Protein AF-A0A7S2ZCK5-F1 (afdb_monomer_lite)

pLDDT: mean 81.2, std 16.76, range [22.28, 98.81]

Sequence (862 aa):
MQRKMAGVKLGLGVVLICTFLISFGNAQNENARFAQSQSDTISKDSRQATFACVYTASRQRQLVLKFKRADNGNLIGGFRFLTVPAGTNKGVNFKVTLSPELANLNRVEVQLELWPMNGSTPDALSRVRKVFNLSASSGVGSNGCTPKPSEFPGKSISTLKCENIMVDLPFNLKFNGSSGGLKDSKGVGTGFTAYVPADKGDSYRRQHLTVRNGALVVTSKNGTWGGRSVNMMVNPLSVGLPLPNRKLRVRIDFAVPKGLGGDNERLCLFLAATNDDYIQICVISRPNGLRYSVQKEENGKVVMSEQSKLNGSLPGNRKMRLQLIISAFEKNTVVASYALGNGGFKKVATTNVKGLIVSKDQATIDPDTKTRSLCGFVTSAGKSKESPKWVVDDFEVVRLEVKETPAPTKPPGEPEIDFDLFHLPVTLPVSLVWTPDKTMLVLTSQSTVLEFKIDAERQRIISRKKYSLPLKDRLSLGITVDPDWAKGQKCIWVSHSKAYNADRKANSGSISRFCGNNFQNAKTVIWGLPTSDSAHATNQIKFMKNGSLLIAQGGNTGAGGTAMQYGAFYYPEQPLSAAVLIAPVQRAGFKGNCTPSQSERNLDQTRKANKAKPNCDVEVFSSGLRNIWDFDFHPNGRIYATDNAVGSGRATHPKLPKGWKPGDDCNDPLTRSDELSKYVVVDRPDVLLELREGRYYGHPNPSRNECISSAGNPTRGVDARLAGPSSEGRSYAFEITSYPVGTQAQGNEKGLFPYKEPLLPLGLSKSANGIIAYRGNAFCGAMKGDLLVAYYSVGDQIKRFKLNNAGTKVVFDETLRRSTKSTGGEEMNNPLSIAQDDDGNIYVAEYRNARISVFVPKPVKC

Structure (mmCIF, N/CA/C/O backbone):
data_AF-A0A7S2ZCK5-F1
#
_entry.id   AF-A0A7S2ZCK5-F1
#
loop_
_atom_site.group_PDB
_atom_site.id
_atom_site.type_symbol
_atom_site.label_atom_id
_atom_site.label_alt_id
_atom_site.label_comp_id
_atom_site.label_asym_id
_atom_site.label_entity_id
_atom_site.label_seq_id
_atom_site.pdbx_PDB_ins_code
_atom_site.Cartn_x
_atom_site.Cartn_y
_atom_site.Cartn_z
_atom_site.occupancy
_atom_site.B_iso_or_equiv
_atom_site.auth_seq_id
_atom_site.auth_comp_id
_atom_site.auth_asym_id
_atom_site.auth_atom_id
_atom_site.pdbx_PDB_model_num
ATOM 1 N N . MET A 1 1 ? -28.173 24.621 -4.645 1.00 26.16 1 MET A N 1
ATOM 2 C CA . MET A 1 1 ? -28.331 23.173 -4.930 1.00 26.16 1 MET A CA 1
ATOM 3 C C . MET A 1 1 ? -27.445 22.769 -6.106 1.00 26.16 1 MET A C 1
ATOM 5 O O . MET A 1 1 ? -27.697 23.203 -7.220 1.00 26.16 1 MET A O 1
ATOM 9 N N . GLN A 1 2 ? -26.418 21.950 -5.873 1.00 22.28 2 GLN A N 1
ATOM 10 C CA . GLN A 1 2 ? -25.623 21.297 -6.921 1.00 22.28 2 GLN A CA 1
ATOM 11 C C . GLN A 1 2 ? -26.072 19.840 -7.043 1.00 22.28 2 GLN A C 1
ATOM 13 O O . GLN A 1 2 ? -25.689 19.016 -6.219 1.00 22.28 2 GLN A O 1
ATOM 18 N N . ARG A 1 3 ? -26.897 19.503 -8.039 1.00 27.28 3 ARG A N 1
ATOM 19 C CA . ARG A 1 3 ? -27.180 18.096 -8.370 1.00 27.28 3 ARG A CA 1
ATOM 20 C C . ARG A 1 3 ? -26.123 17.609 -9.361 1.00 27.28 3 ARG A C 1
ATOM 22 O O . ARG A 1 3 ? -26.035 18.155 -10.450 1.00 27.28 3 ARG A O 1
ATOM 29 N N . LYS A 1 4 ? -25.331 16.595 -9.006 1.00 31.08 4 LYS A N 1
ATOM 30 C CA . LYS A 1 4 ? -24.576 15.793 -9.985 1.00 31.08 4 LYS A CA 1
ATOM 31 C C . LYS A 1 4 ? -25.474 14.634 -10.408 1.00 31.08 4 LYS A C 1
ATOM 33 O O . LYS A 1 4 ? -25.920 13.891 -9.542 1.00 31.08 4 LYS A O 1
ATOM 38 N N . MET A 1 5 ? -25.760 14.507 -11.700 1.00 33.94 5 MET A N 1
ATOM 39 C CA . MET A 1 5 ? -26.488 13.364 -12.261 1.00 33.94 5 MET A CA 1
ATOM 40 C C . MET A 1 5 ? -25.545 12.554 -13.151 1.00 33.94 5 MET A C 1
ATOM 42 O O . MET A 1 5 ? -24.745 13.140 -13.882 1.00 33.94 5 MET A O 1
ATOM 46 N N . ALA A 1 6 ? -25.627 11.228 -13.047 1.00 33.19 6 ALA A N 1
ATOM 47 C CA . ALA A 1 6 ? -24.888 10.277 -13.870 1.00 33.19 6 ALA A CA 1
ATOM 48 C C . ALA A 1 6 ? -25.468 10.231 -15.296 1.00 33.19 6 ALA A C 1
ATOM 50 O O . ALA A 1 6 ? -26.683 10.308 -15.472 1.00 33.19 6 ALA A O 1
ATOM 51 N N . GLY A 1 7 ? -24.600 10.144 -16.306 1.00 32.16 7 GLY A N 1
ATOM 52 C CA . GLY A 1 7 ? -24.997 10.021 -17.710 1.00 32.16 7 GLY A CA 1
ATOM 53 C C . GLY A 1 7 ? -25.201 8.564 -18.131 1.00 32.16 7 GLY A C 1
ATOM 54 O O . GLY A 1 7 ? -24.506 7.676 -17.645 1.00 32.16 7 GLY A O 1
ATOM 55 N N . VAL A 1 8 ? -26.121 8.337 -19.070 1.00 30.94 8 VAL A N 1
ATOM 56 C CA . VAL A 1 8 ? -26.253 7.075 -19.816 1.00 30.94 8 VAL A CA 1
ATOM 57 C C . VAL A 1 8 ? -25.264 7.086 -20.986 1.00 30.94 8 VAL A C 1
ATOM 59 O O . VAL A 1 8 ? -25.160 8.075 -21.714 1.00 30.94 8 VAL A O 1
ATOM 62 N N . LYS A 1 9 ? -24.517 5.989 -21.133 1.00 36.97 9 LYS A N 1
ATOM 63 C CA . LYS A 1 9 ? -23.405 5.793 -22.073 1.00 36.97 9 LYS A CA 1
ATOM 64 C C . LYS A 1 9 ? -23.946 5.523 -23.486 1.00 36.97 9 LYS A C 1
ATOM 66 O O . LYS A 1 9 ? -24.590 4.506 -23.708 1.00 36.97 9 LYS A O 1
ATOM 71 N N . LEU A 1 10 ? -23.659 6.400 -24.446 1.00 32.97 10 LEU A N 1
ATOM 72 C CA . LEU A 1 10 ? -23.830 6.133 -25.880 1.00 32.97 10 LEU A CA 1
ATOM 73 C C . LEU A 1 10 ? -22.501 6.460 -26.577 1.00 32.97 10 LEU A C 1
ATOM 75 O O . LEU A 1 10 ? -22.247 7.611 -26.922 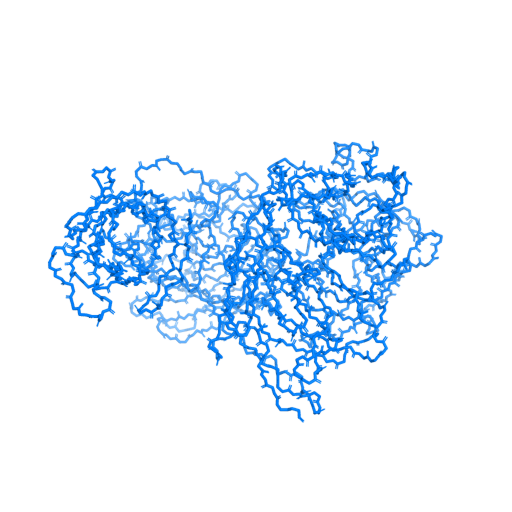1.00 32.97 10 LEU A O 1
ATOM 79 N N . GLY A 1 11 ? -21.638 5.450 -26.735 1.00 31.02 11 GLY A N 1
ATOM 80 C CA . GLY A 1 11 ? -20.348 5.558 -27.438 1.00 31.02 11 GLY A CA 1
ATOM 81 C C . GLY A 1 11 ? -19.115 5.811 -26.552 1.00 31.02 11 GLY A C 1
ATOM 82 O O . GLY A 1 11 ? -19.228 6.224 -25.402 1.00 31.02 11 GLY A O 1
ATOM 83 N N . LEU A 1 12 ? -17.941 5.476 -27.103 1.00 33.03 12 LEU A N 1
ATOM 84 C CA . LEU A 1 12 ? -16.607 5.392 -26.481 1.00 33.03 12 LEU A CA 1
ATOM 85 C C . LEU A 1 12 ? -16.252 6.521 -25.477 1.00 33.03 12 LEU A C 1
ATOM 87 O O . LEU A 1 12 ? -16.256 7.700 -25.808 1.00 33.03 12 LEU A O 1
ATOM 91 N N . GLY A 1 13 ? -15.844 6.121 -24.264 1.00 37.03 13 GLY A N 1
ATOM 92 C CA . GLY A 1 13 ? -14.628 6.665 -23.634 1.00 37.03 13 GLY A CA 1
ATOM 93 C C . GLY A 1 13 ? -14.618 8.041 -22.946 1.00 37.03 13 GLY A C 1
ATOM 94 O O . GLY A 1 13 ? -13.558 8.664 -22.929 1.00 37.03 13 GLY A O 1
ATOM 95 N N . VAL A 1 14 ? -15.698 8.543 -22.325 1.00 36.31 14 VAL A N 1
ATOM 96 C CA . VAL A 1 14 ? -15.631 9.831 -21.584 1.00 36.31 14 VAL A CA 1
ATOM 97 C C . VAL A 1 14 ? -16.226 9.752 -20.168 1.00 36.31 14 VAL A C 1
ATOM 99 O O . VAL A 1 14 ? -17.378 9.365 -19.995 1.00 36.31 14 VAL A O 1
ATOM 102 N N . VAL A 1 15 ? -15.462 10.186 -19.153 1.00 33.59 15 VAL A N 1
ATOM 103 C CA . VAL A 1 15 ? -15.940 10.469 -17.781 1.00 33.59 15 VAL A CA 1
ATOM 104 C C . VAL A 1 15 ? -16.012 11.987 -17.593 1.00 33.59 15 VAL A C 1
ATOM 106 O O . VAL A 1 15 ? -15.016 12.678 -17.789 1.00 33.59 15 VAL A O 1
ATOM 109 N N . LEU A 1 16 ? -17.173 12.516 -17.191 1.00 39.03 16 LEU A N 1
ATOM 110 C CA . LEU A 1 16 ? -17.400 13.953 -16.982 1.00 39.03 16 LEU A CA 1
ATOM 111 C C . LEU A 1 16 ? -17.909 14.249 -15.567 1.00 39.03 16 LEU A C 1
ATOM 113 O O . LEU A 1 16 ? -18.736 13.516 -15.030 1.00 39.03 16 LEU A O 1
ATOM 117 N N . ILE A 1 17 ? -17.486 15.377 -14.987 1.00 35.69 17 ILE A N 1
ATOM 118 C CA . ILE A 1 17 ? -17.992 15.884 -13.704 1.00 35.69 17 ILE A CA 1
ATOM 119 C C . ILE A 1 17 ? -18.413 17.354 -13.864 1.00 35.69 17 ILE A C 1
ATOM 121 O O . ILE A 1 17 ? -17.554 18.229 -13.901 1.00 35.69 17 ILE A O 1
ATOM 125 N N . CYS A 1 18 ? -19.721 17.640 -13.874 1.00 35.78 18 CYS A N 1
ATOM 126 C CA . CYS A 1 18 ? -20.263 19.011 -13.862 1.00 35.78 18 CYS A CA 1
ATOM 127 C C . CYS A 1 18 ? -20.665 19.481 -12.448 1.00 35.78 18 CYS A C 1
ATOM 129 O O . CYS A 1 18 ? -21.001 18.666 -11.585 1.00 35.78 18 CYS A O 1
ATOM 131 N N . THR A 1 19 ? -20.675 20.800 -12.211 1.00 36.00 19 THR A N 1
ATOM 132 C CA . THR A 1 19 ? -21.133 21.412 -10.949 1.00 36.00 19 THR A CA 1
ATOM 133 C C . THR A 1 19 ? -21.934 22.698 -11.224 1.00 36.00 19 THR A C 1
ATOM 135 O O . THR A 1 19 ? -21.462 23.539 -11.975 1.00 36.00 19 THR A O 1
ATOM 138 N N . PHE A 1 20 ? -23.123 22.861 -10.624 1.00 37.34 20 PHE A N 1
ATOM 139 C CA . PHE A 1 20 ? -24.123 23.909 -10.942 1.00 37.34 20 PHE A CA 1
ATOM 140 C C . PHE A 1 20 ? -24.176 25.093 -9.933 1.00 37.34 20 PHE A C 1
ATOM 142 O O . PHE A 1 20 ? -23.802 24.946 -8.775 1.00 37.34 20 PHE A O 1
ATOM 149 N N . LEU A 1 21 ? -24.714 26.254 -10.320 1.00 31.67 21 LEU A N 1
ATOM 150 C CA . LEU A 1 21 ? -25.170 27.350 -9.433 1.00 31.67 21 LEU A CA 1
ATOM 151 C C . LEU A 1 21 ? -26.477 27.906 -10.036 1.00 31.67 21 LEU A C 1
ATOM 153 O O . LEU A 1 21 ? -26.557 28.007 -11.254 1.00 31.67 21 LEU A O 1
ATOM 157 N N . ILE A 1 22 ? -27.520 28.166 -9.231 1.00 34.84 22 ILE A N 1
ATOM 158 C CA . ILE A 1 22 ? -28.890 28.480 -9.708 1.00 34.84 22 ILE A CA 1
ATOM 159 C C . ILE A 1 22 ? -29.420 29.746 -9.006 1.00 34.84 22 ILE A C 1
ATOM 161 O O . ILE A 1 22 ? -29.347 29.805 -7.780 1.00 34.84 22 ILE A O 1
ATOM 165 N N . SER A 1 23 ? -30.015 30.683 -9.760 1.00 30.36 23 SER A N 1
ATOM 166 C CA . SER A 1 23 ? -30.902 31.773 -9.286 1.00 30.36 23 SER A CA 1
ATOM 167 C C . SER A 1 23 ? -32.187 31.854 -10.150 1.00 30.36 23 SER A C 1
ATOM 169 O O . SER A 1 23 ? -32.267 31.163 -11.170 1.00 30.36 23 SER A O 1
ATOM 171 N N . PHE A 1 24 ? -33.217 32.608 -9.724 1.00 31.17 24 PHE A N 1
ATOM 172 C CA . PHE A 1 24 ? -34.593 32.557 -10.271 1.00 31.17 24 PHE A CA 1
ATOM 173 C C . PHE A 1 24 ? -35.073 33.879 -10.916 1.00 31.17 24 PHE A C 1
ATOM 175 O O . PHE A 1 24 ? -34.822 34.946 -10.365 1.00 31.17 24 PHE A O 1
ATOM 182 N N . GLY A 1 25 ? -35.817 33.784 -12.035 1.00 36.97 25 GLY A N 1
ATOM 183 C CA . GLY A 1 25 ? -36.559 34.872 -12.704 1.00 36.97 25 GLY A CA 1
ATOM 184 C C . GLY A 1 25 ? -37.440 34.366 -13.875 1.00 36.97 25 GLY A C 1
ATOM 185 O O . GLY A 1 25 ? -37.145 33.307 -14.437 1.00 36.97 25 GLY A O 1
ATOM 186 N N . ASN A 1 26 ? -38.509 35.103 -14.227 1.00 37.00 26 ASN A N 1
ATOM 187 C CA . ASN A 1 26 ? -39.529 34.743 -15.241 1.00 37.00 26 ASN A CA 1
ATOM 188 C C . ASN A 1 26 ? -39.115 35.123 -16.678 1.00 37.00 26 ASN A C 1
ATOM 190 O O . ASN A 1 26 ? -38.456 36.143 -16.878 1.00 37.00 26 ASN A O 1
ATOM 194 N N . ALA A 1 27 ? -39.526 34.347 -17.692 1.00 42.41 27 ALA A N 1
ATOM 195 C CA . ALA A 1 27 ? -39.250 34.661 -19.102 1.00 42.41 27 ALA A CA 1
ATOM 196 C C . ALA A 1 27 ? -40.312 34.152 -20.099 1.00 42.41 27 ALA A C 1
ATOM 198 O O . ALA A 1 27 ? -41.034 33.205 -19.804 1.00 42.41 27 ALA A O 1
ATOM 199 N N . GLN A 1 28 ? -40.373 34.796 -21.277 1.00 43.19 28 GLN A N 1
ATOM 200 C CA . GLN A 1 28 ? -41.473 34.711 -22.258 1.00 43.19 28 GLN A CA 1
ATOM 201 C C . GLN A 1 28 ? -41.133 33.993 -23.595 1.00 43.19 28 GLN A C 1
ATOM 203 O O . GLN A 1 28 ? -42.060 33.637 -24.307 1.00 43.19 28 GLN A O 1
ATOM 208 N N . ASN A 1 29 ? -39.860 33.708 -23.933 1.00 53.50 29 ASN A N 1
ATOM 209 C CA . ASN A 1 29 ? -39.454 33.087 -25.222 1.00 53.50 29 ASN A CA 1
ATOM 210 C C . ASN A 1 29 ? -38.495 31.886 -25.048 1.00 53.50 29 ASN A C 1
ATOM 212 O O . ASN A 1 29 ? -37.726 31.864 -24.089 1.00 53.50 29 ASN A O 1
ATOM 216 N N . GLU A 1 30 ? -38.495 30.907 -25.971 1.00 53.84 30 GLU A N 1
ATOM 217 C CA . GLU A 1 30 ? -37.567 29.752 -25.956 1.00 53.84 30 GLU A CA 1
ATOM 218 C C . GLU A 1 30 ? -36.257 30.078 -26.684 1.00 53.84 30 GLU A C 1
ATOM 220 O O . GLU A 1 30 ? -36.282 30.371 -27.872 1.00 53.84 30 GLU A O 1
ATOM 225 N N . ASN A 1 31 ? -35.117 30.046 -25.985 1.00 59.12 31 ASN A N 1
ATOM 226 C CA . ASN A 1 31 ? -33.794 30.304 -26.571 1.00 59.12 31 ASN A CA 1
ATOM 227 C C . ASN A 1 31 ? -32.680 29.682 -25.715 1.00 59.12 31 ASN A C 1
ATOM 229 O O . ASN A 1 31 ? -32.774 29.647 -24.488 1.00 59.12 31 ASN A O 1
ATOM 233 N N . ALA A 1 32 ? -31.582 29.255 -26.340 1.00 55.56 32 ALA A N 1
ATOM 234 C CA . ALA A 1 32 ? -30.325 28.935 -25.658 1.00 55.56 32 ALA A CA 1
ATOM 235 C C . ALA A 1 32 ? -29.202 29.848 -26.175 1.00 55.56 32 ALA A C 1
ATOM 237 O O . ALA A 1 32 ? -29.263 30.301 -27.310 1.00 55.56 32 ALA A O 1
ATOM 238 N N . ARG A 1 33 ? -28.182 30.156 -25.363 1.00 61.00 33 ARG A N 1
ATOM 239 C CA . ARG A 1 33 ? -26.967 30.883 -25.792 1.00 61.00 33 ARG A CA 1
ATOM 240 C C . ARG A 1 33 ? -25.784 30.650 -24.850 1.00 61.00 33 ARG A C 1
ATOM 242 O O . ARG A 1 33 ? -25.980 30.367 -23.670 1.00 61.00 33 ARG A O 1
ATOM 249 N N . PHE A 1 34 ? -24.555 30.810 -25.340 1.00 54.12 34 PHE A N 1
ATOM 250 C CA . PHE A 1 34 ? -23.359 30.882 -24.485 1.00 54.12 34 PHE A CA 1
ATOM 251 C C . PHE A 1 34 ? -23.222 32.290 -23.874 1.00 54.12 34 PHE A C 1
ATOM 253 O O . PHE A 1 34 ? -23.559 33.277 -24.525 1.00 54.12 34 PHE A O 1
ATOM 260 N N . ALA A 1 35 ? -22.753 32.401 -22.626 1.00 58.97 35 ALA A N 1
ATOM 261 C CA . ALA A 1 35 ? -22.522 33.696 -21.974 1.00 58.97 35 ALA A CA 1
ATOM 262 C C . ALA A 1 35 ? -21.278 34.416 -22.543 1.00 58.97 35 ALA A C 1
ATOM 264 O O . ALA A 1 35 ? -20.311 33.775 -22.956 1.00 58.97 35 ALA A O 1
ATOM 265 N N . GLN A 1 36 ? -21.300 35.754 -22.544 1.00 50.22 36 GLN A N 1
ATOM 266 C CA . GLN A 1 36 ? -20.457 36.613 -23.393 1.00 50.22 36 GLN A CA 1
ATOM 267 C C . GLN A 1 36 ? -18.970 36.746 -22.975 1.00 50.22 36 GLN A C 1
ATOM 269 O O . GLN A 1 36 ? -18.200 37.335 -23.720 1.00 50.22 36 GLN A O 1
ATOM 274 N N . SER A 1 37 ? -18.528 36.193 -21.835 1.00 45.28 37 SER A N 1
ATOM 275 C CA . SER A 1 37 ? -17.180 36.440 -21.269 1.00 45.28 37 SER A CA 1
ATOM 276 C C . SER A 1 37 ? -16.245 35.222 -21.193 1.00 45.28 37 SER A C 1
ATOM 278 O O . SER A 1 37 ? -15.391 35.139 -20.310 1.00 45.28 37 SER A O 1
ATOM 280 N N . GLN A 1 38 ? -16.385 34.240 -22.084 1.00 54.81 38 GLN A N 1
ATOM 281 C CA . GLN A 1 38 ? -15.628 32.988 -21.963 1.00 54.81 38 GLN A CA 1
ATOM 282 C C . GLN A 1 38 ? -14.522 32.849 -22.990 1.00 54.81 38 GLN A C 1
ATOM 284 O O . GLN A 1 38 ? -14.788 32.944 -24.183 1.00 54.81 38 GLN A O 1
ATOM 289 N N . SER A 1 39 ? -13.318 32.537 -22.497 1.00 58.72 39 SER A N 1
ATOM 290 C CA . SER A 1 39 ? -12.175 32.108 -23.303 1.00 58.72 39 SER A CA 1
ATOM 291 C C . SER A 1 39 ? -12.611 31.092 -24.360 1.00 58.72 39 SER A C 1
ATOM 293 O O . SER A 1 39 ? -13.182 30.049 -24.032 1.00 58.72 39 SER A O 1
ATOM 295 N N . ASP A 1 40 ? -12.280 31.363 -25.621 1.00 64.94 40 ASP A N 1
ATOM 296 C CA . ASP A 1 40 ? -12.494 30.440 -26.742 1.00 64.94 40 ASP A CA 1
ATOM 297 C C . ASP A 1 40 ? -11.443 29.320 -26.785 1.00 64.94 40 ASP A C 1
ATOM 299 O O . ASP A 1 40 ? -11.317 28.608 -27.779 1.00 64.94 40 ASP A O 1
ATOM 303 N N . THR A 1 41 ? -10.675 29.158 -25.703 1.00 61.25 41 THR A N 1
ATOM 304 C CA . THR A 1 41 ? -9.528 28.257 -25.630 1.00 61.25 41 THR A CA 1
ATOM 305 C C . THR A 1 41 ? -9.591 27.343 -24.405 1.00 61.25 41 THR A C 1
ATOM 307 O O . THR A 1 41 ? -9.805 27.806 -23.282 1.00 61.25 41 THR A O 1
ATOM 310 N N . ILE A 1 42 ? -9.365 26.043 -24.615 1.00 63.12 42 ILE A N 1
ATOM 311 C CA . ILE A 1 42 ? -9.260 24.999 -23.586 1.00 63.12 42 ILE A CA 1
ATOM 312 C C . ILE A 1 42 ? -7.799 24.536 -23.512 1.00 63.12 42 ILE A C 1
ATOM 314 O O . ILE A 1 42 ? -7.224 24.141 -24.528 1.00 63.12 42 ILE A O 1
ATOM 318 N N . SER A 1 43 ? -7.205 24.548 -22.313 1.00 61.97 43 SER A N 1
ATOM 319 C CA . SER A 1 43 ? -5.830 24.070 -22.113 1.00 61.97 43 SER A CA 1
ATOM 320 C C . SER A 1 43 ? -5.743 22.547 -22.252 1.00 61.97 43 SER A C 1
ATOM 322 O O . SER A 1 43 ? -6.459 21.805 -21.570 1.00 61.97 43 SER A O 1
ATOM 324 N N . LYS A 1 44 ? -4.813 22.069 -23.090 1.00 61.31 44 LYS A N 1
ATOM 325 C CA . LYS A 1 44 ? -4.479 20.638 -23.202 1.00 61.31 44 LYS A CA 1
ATOM 326 C C . LYS A 1 44 ? -3.852 20.069 -21.920 1.00 61.31 44 LYS A C 1
ATOM 328 O O . LYS A 1 44 ? -3.949 18.863 -21.697 1.00 61.31 44 LYS A O 1
ATOM 333 N N . ASP A 1 45 ? -3.265 20.917 -21.074 1.00 57.69 45 ASP A N 1
ATOM 334 C CA . ASP A 1 45 ? -2.572 20.503 -19.847 1.00 57.69 45 ASP A CA 1
ATOM 335 C C . ASP A 1 45 ? -3.555 20.252 -18.699 1.00 57.69 45 ASP A C 1
ATOM 337 O O . ASP A 1 45 ? -3.482 19.226 -18.027 1.00 57.69 45 ASP A O 1
ATOM 341 N N . SER A 1 46 ? -4.519 21.157 -18.494 1.00 55.28 46 SER A N 1
ATOM 342 C CA . SER A 1 46 ? -5.539 20.989 -17.449 1.00 55.28 46 SER A CA 1
ATOM 343 C C . SER A 1 46 ? -6.667 20.046 -17.868 1.00 55.28 46 SER A C 1
ATOM 345 O O . SER A 1 46 ? -7.374 19.522 -17.006 1.00 55.28 46 SER A O 1
ATOM 347 N N . ARG A 1 47 ? -6.865 19.858 -19.184 1.00 59.84 47 ARG A N 1
ATOM 348 C CA . ARG A 1 47 ? -7.966 19.092 -19.802 1.00 59.84 47 ARG A CA 1
ATOM 349 C C . ARG A 1 47 ? -9.357 19.526 -19.333 1.00 59.84 47 ARG A C 1
ATOM 351 O O . ARG A 1 47 ? -10.320 18.782 -19.504 1.00 59.84 47 ARG A O 1
ATOM 358 N N . GLN A 1 48 ? -9.471 20.708 -18.728 1.00 55.34 48 GLN A N 1
ATOM 359 C CA . GLN A 1 48 ? -10.694 21.218 -18.122 1.00 55.34 48 GLN A CA 1
ATOM 360 C C . GLN A 1 48 ? -11.173 22.458 -18.868 1.00 55.34 48 GLN A C 1
ATOM 362 O O . GLN A 1 48 ? -10.436 23.431 -19.017 1.00 55.34 48 GLN A O 1
ATOM 367 N N . ALA A 1 49 ? -12.437 22.438 -19.276 1.00 55.44 49 ALA A N 1
ATOM 368 C CA . ALA A 1 49 ? -13.153 23.589 -19.802 1.00 55.44 49 ALA A CA 1
ATOM 369 C C . ALA A 1 49 ? -14.263 23.969 -18.826 1.00 55.44 49 ALA A C 1
ATOM 371 O O . ALA A 1 49 ? -14.992 23.097 -18.350 1.00 55.44 49 ALA A O 1
ATOM 372 N N . THR A 1 50 ? -14.403 25.259 -18.527 1.00 55.97 50 THR A N 1
ATOM 373 C CA . THR A 1 50 ? -15.586 25.764 -17.824 1.00 55.97 50 THR A CA 1
ATOM 374 C C . THR A 1 50 ? -16.317 26.692 -18.767 1.00 55.97 50 THR A C 1
ATOM 376 O O . THR A 1 50 ? -15.732 27.680 -19.202 1.00 55.97 50 THR A O 1
ATOM 379 N N . PHE A 1 51 ? -17.567 26.374 -19.090 1.00 59.78 51 PHE A N 1
ATOM 380 C CA . PHE A 1 51 ? -18.398 27.251 -19.894 1.00 59.78 51 PHE A CA 1
ATOM 381 C C . PHE A 1 51 ? -19.801 27.440 -19.326 1.00 59.78 51 PHE A C 1
ATOM 383 O O . PHE A 1 51 ? -20.298 26.605 -18.586 1.00 59.78 51 PHE A O 1
ATOM 390 N N . ALA A 1 52 ? -20.420 28.574 -19.628 1.00 57.81 52 ALA A N 1
ATOM 391 C CA . ALA A 1 52 ? -21.679 29.031 -19.066 1.00 57.81 52 ALA A CA 1
ATOM 392 C C . ALA A 1 52 ? -22.673 29.180 -20.209 1.00 57.81 52 ALA A C 1
ATOM 394 O O . ALA A 1 52 ? -22.421 29.923 -21.160 1.00 57.81 52 ALA A O 1
ATOM 395 N N . CYS A 1 53 ? -23.800 28.487 -20.112 1.00 60.78 53 CYS A N 1
ATOM 396 C CA . CYS A 1 53 ? -24.887 28.614 -21.071 1.00 60.78 53 CYS A CA 1
ATOM 397 C C . CYS A 1 53 ? -26.111 29.173 -20.366 1.00 60.78 53 CYS A C 1
ATOM 399 O O . CYS A 1 53 ? -26.436 28.740 -19.266 1.00 60.78 53 CYS A O 1
ATOM 401 N N . VAL A 1 54 ? -26.809 30.098 -21.005 1.00 60.50 54 VAL A N 1
ATOM 402 C CA . VAL A 1 54 ? -28.106 30.587 -20.545 1.00 60.50 54 VAL A CA 1
ATOM 403 C C . VAL A 1 54 ? -29.172 29.971 -21.433 1.00 60.50 54 VAL A C 1
ATOM 405 O O . VAL A 1 54 ? -29.039 30.005 -22.657 1.00 60.50 54 VAL A O 1
ATOM 408 N N . TYR A 1 55 ? -30.206 29.397 -20.829 1.00 62.34 55 TYR A N 1
ATOM 409 C CA . TYR A 1 55 ? -31.381 28.937 -21.555 1.00 62.34 55 TYR A CA 1
ATOM 410 C C . TYR A 1 55 ? -32.661 29.515 -20.970 1.00 62.34 55 TYR A C 1
ATOM 412 O O . TYR A 1 55 ? -32.757 29.831 -19.779 1.00 62.34 55 TYR A O 1
ATOM 420 N N . THR A 1 56 ? -33.662 29.567 -21.832 1.00 61.12 56 THR A N 1
ATOM 421 C CA . THR A 1 56 ? -35.013 29.995 -21.530 1.00 61.12 56 THR A CA 1
ATOM 422 C C . THR A 1 56 ? -35.971 28.964 -22.118 1.00 61.12 56 THR A C 1
ATOM 424 O O . THR A 1 56 ? -35.857 28.628 -23.295 1.00 61.12 56 THR A O 1
ATOM 427 N N . ALA A 1 57 ? -36.872 28.410 -21.301 1.00 60.00 57 ALA A N 1
ATOM 428 C CA . ALA A 1 57 ? -37.830 27.394 -21.743 1.00 60.00 57 ALA A CA 1
ATOM 429 C C . ALA A 1 57 ? -39.241 27.726 -21.243 1.00 60.00 57 ALA A C 1
ATOM 431 O O . ALA A 1 57 ? -39.462 27.841 -20.037 1.00 60.00 57 ALA A O 1
ATOM 432 N N . SER A 1 58 ? -40.197 27.860 -22.167 1.00 59.09 58 SER A N 1
ATOM 433 C CA . SER A 1 58 ? -41.606 28.133 -21.849 1.00 59.09 58 SER A CA 1
ATOM 434 C C . SER A 1 58 ? -42.349 26.877 -21.375 1.00 59.09 58 SER A C 1
ATOM 436 O O . SER A 1 58 ? -43.353 26.964 -20.676 1.00 59.09 58 SER A O 1
ATOM 438 N N . ARG A 1 59 ? -41.822 25.692 -21.715 1.00 64.81 59 ARG A N 1
ATOM 439 C CA . ARG A 1 59 ? -42.349 24.368 -21.358 1.00 64.81 59 ARG A CA 1
ATOM 440 C C . ARG A 1 59 ? -41.239 23.460 -20.830 1.00 64.81 59 ARG A C 1
ATOM 442 O O . ARG A 1 59 ? -40.058 23.770 -20.947 1.00 64.81 59 ARG A O 1
ATOM 449 N N . GLN A 1 60 ? -41.617 22.311 -20.276 1.00 69.94 60 GLN A N 1
ATOM 450 C CA . GLN A 1 60 ? -40.660 21.324 -19.782 1.00 69.94 60 GLN A CA 1
ATOM 451 C C . GLN A 1 60 ? -39.848 20.699 -20.942 1.00 69.94 60 GLN A C 1
ATOM 453 O O . GLN A 1 60 ? -40.419 20.317 -21.972 1.00 69.94 60 GLN A O 1
ATOM 458 N N . ARG A 1 61 ? -38.518 20.615 -20.800 1.00 72.06 61 ARG A N 1
ATOM 459 C CA . ARG A 1 61 ? -37.573 20.163 -21.849 1.00 72.06 61 ARG A CA 1
ATOM 460 C C . ARG A 1 61 ? -36.498 19.223 -21.295 1.00 72.06 61 ARG A C 1
ATOM 462 O O . ARG A 1 61 ? -36.237 19.222 -20.097 1.00 72.06 61 ARG A O 1
ATOM 469 N N . GLN A 1 62 ? -35.839 18.451 -22.155 1.00 71.88 62 GLN A N 1
ATOM 470 C CA . GLN A 1 62 ? -34.585 17.755 -21.851 1.00 71.88 62 GLN A CA 1
ATOM 471 C C . GLN A 1 62 ? -33.406 18.537 -22.425 1.00 71.88 62 GLN A C 1
ATOM 473 O O . GLN A 1 62 ? -33.439 18.944 -23.582 1.00 71.88 62 GLN A O 1
ATOM 478 N N . LEU A 1 63 ? -32.342 18.719 -21.651 1.00 70.62 63 LEU A N 1
ATOM 479 C CA . LEU A 1 63 ? -31.140 19.387 -22.136 1.00 70.62 63 LEU A CA 1
ATOM 480 C C . LEU A 1 63 ? -30.141 18.362 -22.678 1.00 70.62 63 LEU A C 1
ATOM 482 O O . LEU A 1 63 ? -29.720 17.449 -21.977 1.00 70.62 63 LEU A O 1
ATOM 486 N N . VAL A 1 64 ? -29.700 18.511 -23.919 1.00 72.25 64 VAL A N 1
ATOM 487 C CA . VAL A 1 64 ? -28.746 17.593 -24.548 1.00 72.25 64 VAL A CA 1
ATOM 488 C C . VAL A 1 64 ? -27.481 18.351 -24.916 1.00 72.25 64 VAL A C 1
ATOM 490 O O . VAL A 1 64 ? -27.529 19.384 -25.572 1.00 72.25 64 VAL A O 1
ATOM 493 N N . LEU A 1 65 ? -26.335 17.830 -24.491 1.00 71.69 65 LEU A N 1
ATOM 494 C CA . LEU A 1 65 ? -25.018 18.363 -24.813 1.00 71.69 65 LEU A CA 1
ATOM 495 C C . LEU A 1 65 ? -24.297 17.369 -25.724 1.00 71.69 65 LEU A C 1
ATOM 497 O O . LEU A 1 65 ? -24.192 16.190 -25.400 1.00 71.69 65 LEU A O 1
ATOM 501 N N . LYS A 1 66 ? -23.778 17.827 -26.853 1.00 74.94 66 LYS A N 1
ATOM 502 C CA . LYS A 1 66 ? -23.033 17.028 -27.825 1.00 74.94 66 LYS A CA 1
ATOM 503 C C . LYS A 1 66 ? -21.657 17.643 -28.027 1.00 74.94 66 LYS A C 1
ATOM 505 O O . LYS A 1 66 ? -21.525 18.854 -28.165 1.00 74.94 66 LYS A O 1
ATOM 510 N N . PHE A 1 67 ? -20.648 16.794 -28.087 1.00 72.75 67 PHE A N 1
ATOM 511 C CA . PHE A 1 67 ? -19.294 17.144 -28.482 1.00 72.75 67 PHE A CA 1
ATOM 512 C C . PHE A 1 67 ? -19.057 16.567 -29.864 1.00 72.75 67 PHE A C 1
ATOM 514 O O . PHE A 1 67 ? -19.246 15.370 -30.089 1.00 72.75 67 PHE A O 1
ATOM 521 N N . LYS A 1 68 ? -18.667 17.421 -30.798 1.00 75.19 68 LYS A N 1
ATOM 522 C CA . LYS A 1 68 ? -18.403 17.063 -32.185 1.00 75.19 68 LYS A CA 1
ATOM 523 C C . LYS A 1 68 ? -17.011 17.511 -32.572 1.00 75.19 68 LYS A C 1
ATOM 525 O O . LYS A 1 68 ? -16.479 18.481 -32.024 1.00 75.19 68 LYS A O 1
ATOM 530 N N . ARG A 1 69 ? -16.403 16.813 -33.526 1.00 71.06 69 ARG A N 1
ATOM 531 C CA . ARG A 1 69 ? -15.165 17.317 -34.110 1.00 71.06 69 ARG A CA 1
ATOM 532 C C . ARG A 1 69 ? -15.513 18.534 -34.958 1.00 71.06 69 ARG A C 1
ATOM 534 O O . ARG A 1 69 ? -16.449 18.484 -35.750 1.00 71.06 69 ARG A O 1
ATOM 541 N N . ALA A 1 70 ? -14.783 19.627 -34.774 1.00 75.31 70 ALA A N 1
ATOM 542 C CA . ALA A 1 70 ? -15.058 20.862 -35.505 1.00 75.31 70 ALA A CA 1
ATOM 543 C C . ALA A 1 70 ? -14.619 20.796 -36.982 1.00 75.31 70 ALA A C 1
ATOM 545 O O . ALA A 1 70 ? -14.987 21.668 -37.758 1.00 75.31 70 ALA A O 1
ATOM 546 N N . ASP A 1 71 ? -13.819 19.793 -37.359 1.00 70.00 71 ASP A N 1
ATOM 547 C CA . ASP A 1 71 ? -13.312 19.583 -38.720 1.00 70.00 71 ASP A CA 1
ATOM 548 C C . ASP A 1 71 ? -14.327 18.877 -39.635 1.00 70.00 71 ASP A C 1
ATOM 550 O O . ASP A 1 71 ? -14.439 19.234 -40.802 1.00 70.00 71 ASP A O 1
ATOM 554 N N . ASN A 1 72 ? -15.075 17.896 -39.122 1.00 69.88 72 ASN A N 1
ATOM 555 C CA . ASN A 1 72 ? -16.004 17.085 -39.922 1.00 69.88 72 ASN A CA 1
ATOM 556 C C . ASN A 1 72 ? -17.400 16.901 -39.302 1.00 69.88 72 ASN A C 1
ATOM 558 O O . ASN A 1 72 ? -18.234 16.197 -39.862 1.00 69.88 72 ASN A O 1
ATOM 562 N N . GLY A 1 73 ? -17.672 17.501 -38.141 1.00 67.50 73 GLY A N 1
ATOM 563 C CA . GLY A 1 73 ? -18.978 17.444 -37.481 1.00 67.50 73 GLY A CA 1
ATOM 564 C C . GLY A 1 73 ? -19.330 16.094 -36.846 1.00 67.50 73 GLY A C 1
ATOM 565 O O . GLY A 1 73 ? -20.413 15.975 -36.259 1.00 67.50 73 GLY A O 1
ATOM 566 N N . ASN A 1 74 ? -18.442 15.093 -36.910 1.00 74.00 74 ASN A N 1
ATOM 567 C CA . ASN A 1 74 ? -18.694 13.770 -36.343 1.00 74.00 74 ASN A CA 1
ATOM 568 C C . ASN A 1 74 ? -18.865 13.851 -34.828 1.00 74.00 74 ASN A C 1
ATOM 570 O O . ASN A 1 74 ? -18.090 14.516 -34.134 1.00 74.00 74 ASN A O 1
ATOM 574 N N . LEU A 1 75 ? -19.875 13.144 -34.317 1.00 66.75 75 LEU A N 1
ATOM 575 C CA . LEU A 1 75 ? -20.143 13.065 -32.888 1.00 66.75 75 LEU A CA 1
ATOM 576 C C . LEU A 1 75 ? -19.008 12.308 -32.195 1.00 66.75 75 LEU A C 1
ATOM 578 O O . LEU A 1 75 ? -18.735 11.152 -32.498 1.00 66.75 75 LEU A O 1
ATOM 582 N N . ILE A 1 76 ? -18.361 12.988 -31.258 1.00 64.31 76 ILE A N 1
ATOM 583 C CA . ILE A 1 76 ? -17.304 12.449 -30.405 1.00 64.31 76 ILE A CA 1
ATOM 584 C C . ILE A 1 76 ? -17.926 11.774 -29.179 1.00 64.31 76 ILE A C 1
ATOM 586 O O . ILE A 1 76 ? -17.474 10.729 -28.731 1.00 64.31 76 ILE A O 1
ATOM 590 N N . GLY A 1 77 ? -18.963 12.400 -28.627 1.00 64.00 77 GLY A N 1
ATOM 591 C CA . GLY A 1 77 ? -19.661 11.958 -27.428 1.00 64.00 77 GLY A CA 1
ATOM 592 C C . GLY A 1 77 ? -20.693 12.995 -27.004 1.00 64.00 77 GLY A C 1
ATOM 593 O O . GLY A 1 77 ? -20.788 14.074 -27.589 1.00 64.00 77 GLY A O 1
ATOM 594 N N . GLY A 1 78 ? -21.494 12.700 -25.990 1.00 62.09 78 GLY A N 1
ATOM 595 C CA . GLY A 1 78 ? -22.518 13.628 -25.527 1.00 62.09 78 GLY A CA 1
ATOM 596 C C . GLY A 1 78 ? -23.245 13.135 -24.289 1.00 62.09 78 GLY A C 1
ATOM 597 O O . GLY A 1 78 ? -23.074 12.001 -23.855 1.00 62.09 78 GLY A O 1
ATOM 598 N N . PHE A 1 79 ? -24.070 14.008 -23.732 1.00 62.34 79 PHE A N 1
ATOM 599 C CA . PHE A 1 79 ? -24.880 13.763 -22.554 1.00 62.34 79 PHE A CA 1
ATOM 600 C C . PHE A 1 79 ? -26.316 14.182 -22.829 1.00 62.34 79 PHE A C 1
ATOM 602 O O . PHE A 1 79 ? -26.561 15.228 -23.429 1.00 62.34 79 PHE A O 1
ATOM 609 N N . ARG A 1 80 ? -27.270 13.411 -22.312 1.00 60.59 80 ARG A N 1
ATOM 610 C CA . ARG A 1 80 ? -28.628 13.900 -22.072 1.00 60.59 80 ARG A CA 1
ATOM 611 C C . ARG A 1 80 ? -28.728 14.235 -20.591 1.00 60.59 80 ARG A C 1
ATOM 613 O O . ARG A 1 80 ? -28.675 13.345 -19.749 1.00 60.59 80 ARG A O 1
ATOM 620 N N . PHE A 1 81 ? -28.804 15.517 -20.272 1.00 60.06 81 PHE A N 1
ATOM 621 C CA . PHE A 1 81 ? -29.005 16.003 -18.918 1.00 60.06 81 PHE A CA 1
ATOM 622 C C . PHE A 1 81 ? -30.458 16.434 -18.726 1.00 60.06 81 PHE A C 1
ATOM 624 O O . PHE A 1 81 ? -30.998 17.191 -19.516 1.00 60.06 81 PHE A O 1
ATOM 631 N N . LEU A 1 82 ? -31.021 16.005 -17.598 1.00 56.66 82 LEU A N 1
ATOM 632 C CA . LEU A 1 82 ? -31.917 16.783 -16.741 1.00 56.66 82 LEU A CA 1
ATOM 633 C C . LEU A 1 82 ? -33.180 17.381 -17.387 1.00 56.66 82 LEU A C 1
ATOM 635 O O . LEU A 1 82 ? -33.151 18.214 -18.288 1.00 56.66 82 LEU A O 1
ATOM 639 N N . THR A 1 83 ? -34.322 17.037 -16.807 1.00 59.44 83 THR A N 1
ATOM 640 C CA . THR A 1 83 ? -35.589 17.682 -17.130 1.00 59.44 83 THR A CA 1
ATOM 641 C C . THR A 1 83 ? -35.605 19.127 -16.624 1.00 59.44 83 THR A C 1
ATOM 643 O O . THR A 1 83 ? -35.543 19.378 -15.420 1.00 59.44 83 THR A O 1
ATOM 646 N N . VAL A 1 84 ? -35.667 20.077 -17.551 1.00 61.31 84 VAL A N 1
ATOM 647 C CA . VAL A 1 84 ? -35.772 21.518 -17.321 1.00 61.31 84 VAL A CA 1
ATOM 648 C C . VAL A 1 84 ? -37.252 21.880 -17.167 1.00 61.31 84 VAL A C 1
ATOM 650 O O . VAL A 1 84 ? -37.997 21.637 -18.113 1.00 61.31 84 VAL A O 1
ATOM 653 N N . PRO A 1 85 ? -37.705 22.433 -16.026 1.00 56.91 85 PRO A N 1
ATOM 654 C CA . PRO A 1 85 ? -39.094 22.864 -15.838 1.00 56.91 85 PRO A CA 1
ATOM 655 C C . PRO A 1 85 ? -39.481 24.056 -16.728 1.00 56.91 85 PRO A C 1
ATOM 657 O O . PRO A 1 85 ? -38.624 24.841 -17.126 1.00 56.91 85 PRO A O 1
ATOM 660 N N . ALA A 1 86 ? -40.780 24.217 -16.988 1.00 58.25 86 ALA A N 1
ATOM 661 C CA . ALA A 1 86 ? -41.339 25.379 -17.680 1.00 58.25 86 ALA A CA 1
ATOM 662 C C . ALA A 1 86 ? -41.093 26.699 -16.912 1.00 58.25 86 ALA A C 1
ATOM 664 O O . ALA A 1 86 ? -41.057 26.702 -15.682 1.00 58.25 86 ALA A O 1
ATOM 665 N N . GLY A 1 87 ? -40.950 27.819 -17.631 1.00 53.78 87 GLY A N 1
ATOM 666 C CA . GLY A 1 87 ? -40.919 29.178 -17.068 1.00 53.78 87 GLY A CA 1
ATOM 667 C C . GLY A 1 87 ? -39.573 29.634 -16.492 1.00 53.78 87 GLY A C 1
ATOM 668 O O . GLY A 1 87 ? -39.526 30.610 -15.749 1.00 53.78 87 GLY A O 1
ATOM 669 N N . THR A 1 88 ? -38.464 28.952 -16.799 1.00 52.00 88 THR A N 1
ATOM 670 C CA . THR A 1 88 ? -37.150 29.269 -16.210 1.00 52.00 88 THR A CA 1
ATOM 671 C C . THR A 1 88 ? -36.222 30.011 -17.171 1.00 52.00 88 THR A C 1
ATOM 673 O O . THR A 1 88 ? -35.961 29.507 -18.262 1.00 52.00 88 THR A O 1
ATOM 676 N N . ASN A 1 89 ? -35.650 31.140 -16.731 1.00 52.72 89 ASN A N 1
ATOM 677 C CA . ASN A 1 89 ? -34.490 31.789 -17.357 1.00 52.72 89 ASN A CA 1
ATOM 678 C C . ASN A 1 89 ? -33.237 31.483 -16.516 1.00 52.72 89 ASN A C 1
ATOM 680 O O . ASN A 1 89 ? -33.077 32.038 -15.429 1.00 52.72 89 ASN A O 1
ATOM 684 N N . LYS A 1 90 ? -32.392 30.529 -16.933 1.00 58.66 90 LYS A N 1
ATOM 685 C CA . LYS A 1 90 ? -31.308 29.991 -16.082 1.00 58.66 90 LYS A CA 1
ATOM 686 C C . LYS A 1 90 ? -29.962 29.944 -16.792 1.00 58.66 90 LYS A C 1
ATOM 688 O O . LYS A 1 90 ? -29.859 29.466 -17.917 1.00 58.66 90 LYS A O 1
ATOM 693 N N . GLY A 1 91 ? -28.918 30.365 -16.078 1.00 54.00 91 GLY A N 1
ATOM 694 C CA . GLY A 1 91 ? -27.523 30.101 -16.423 1.00 54.00 91 GLY A CA 1
ATOM 695 C C . GLY A 1 91 ? -27.049 28.764 -15.845 1.00 54.00 91 GLY A C 1
ATOM 696 O O . GLY A 1 91 ? -27.249 28.489 -14.665 1.00 54.00 91 GLY A O 1
ATOM 697 N N . VAL A 1 92 ? -26.411 27.929 -16.660 1.00 53.19 92 VAL A N 1
ATOM 698 C CA . VAL A 1 92 ? -25.753 26.683 -16.261 1.00 53.19 92 VAL A CA 1
ATOM 699 C C . VAL A 1 92 ? -24.273 26.776 -16.575 1.00 53.19 92 VAL A C 1
ATOM 701 O O . VAL A 1 92 ? -23.883 26.894 -17.734 1.00 53.19 92 VAL A O 1
ATOM 704 N N . ASN A 1 93 ? -23.454 26.657 -15.532 1.00 52.94 93 ASN A N 1
ATOM 705 C CA . ASN A 1 93 ? -22.018 26.473 -15.670 1.00 52.94 93 ASN A CA 1
ATOM 706 C C . ASN A 1 93 ? -21.710 24.981 -15.830 1.00 52.94 93 ASN A C 1
ATOM 708 O O . ASN A 1 93 ? -21.942 24.176 -14.929 1.00 52.94 93 ASN A O 1
ATOM 712 N N . PHE A 1 94 ? -21.172 24.614 -16.979 1.00 54.50 94 PHE A N 1
ATOM 713 C CA . PHE A 1 94 ? -20.606 23.311 -17.264 1.00 54.50 94 PHE A CA 1
ATOM 714 C C . PHE A 1 94 ? -19.119 23.350 -16.958 1.00 54.50 94 PHE A C 1
ATOM 716 O O . PHE A 1 94 ? -18.385 24.150 -17.527 1.00 54.50 94 PHE A O 1
ATOM 723 N N . LYS A 1 95 ? -18.667 22.452 -16.084 1.00 53.16 95 LYS A N 1
ATOM 724 C CA . LYS A 1 95 ? -17.254 22.088 -15.994 1.00 53.16 95 LYS A CA 1
ATOM 725 C C . LYS A 1 95 ? -17.093 20.735 -16.673 1.00 53.16 95 LYS A C 1
ATOM 727 O O . LYS A 1 95 ? -17.790 19.787 -16.320 1.00 53.16 95 LYS A O 1
ATOM 732 N N . VAL A 1 96 ? -16.239 20.666 -17.679 1.00 54.22 96 VAL A N 1
ATOM 733 C CA . VAL 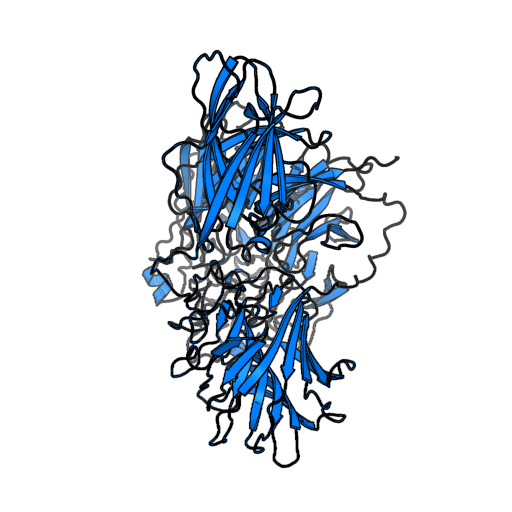A 1 96 ? -16.065 19.506 -18.555 1.00 54.22 96 VAL A CA 1
ATOM 734 C C . VAL A 1 96 ? -14.601 19.101 -18.496 1.00 54.22 96 VAL A C 1
ATOM 736 O O . VAL A 1 96 ? -13.733 19.934 -18.745 1.00 54.22 96 VAL A O 1
ATOM 739 N N . THR A 1 97 ? -14.327 17.838 -18.169 1.00 51.66 97 THR A N 1
ATOM 740 C CA . THR A 1 97 ? -12.984 17.253 -18.281 1.00 51.66 97 THR A CA 1
ATOM 741 C C . THR A 1 97 ? -12.953 16.384 -19.531 1.00 51.66 97 THR A C 1
ATOM 743 O O . THR A 1 97 ? -13.771 15.476 -19.660 1.00 51.66 97 THR A O 1
ATOM 746 N N . LEU A 1 98 ? -12.057 16.679 -20.468 1.00 53.53 98 LEU A N 1
ATOM 747 C CA . LEU A 1 98 ? -11.944 15.950 -21.733 1.00 53.53 98 LEU A CA 1
ATOM 748 C C . LEU A 1 98 ? -11.105 14.674 -21.549 1.00 53.53 98 LEU A C 1
ATOM 750 O O . LEU A 1 98 ? -10.124 14.675 -20.801 1.00 53.53 98 LEU A O 1
ATOM 754 N N . SER A 1 99 ? -11.484 13.584 -22.227 1.00 49.84 99 SER A N 1
ATOM 755 C CA . SER A 1 99 ? -10.737 12.320 -22.188 1.00 49.84 99 SER A CA 1
ATOM 756 C C . SER A 1 99 ? -9.379 12.442 -22.908 1.00 49.84 99 SER A C 1
ATOM 758 O O . SER A 1 99 ? -9.210 13.309 -23.772 1.00 49.84 99 SER A O 1
ATOM 760 N N . PRO A 1 100 ? -8.390 11.581 -22.588 1.00 47.69 100 PRO A N 1
ATOM 761 C CA . PRO A 1 100 ? -7.068 11.603 -23.225 1.00 47.69 100 PRO A CA 1
ATOM 762 C C . PRO A 1 100 ? -7.117 11.416 -24.750 1.00 47.69 100 PRO A C 1
ATOM 764 O O . PRO A 1 100 ? -6.277 11.949 -25.469 1.00 47.69 100 PRO A O 1
ATOM 767 N N . GLU A 1 101 ? -8.138 10.715 -25.246 1.00 48.44 101 GLU A N 1
ATOM 768 C CA . GLU A 1 101 ? -8.383 10.451 -26.671 1.00 48.44 101 GLU A CA 1
ATOM 769 C C . GLU A 1 101 ? -8.666 11.741 -27.474 1.00 48.44 101 GLU A C 1
ATOM 771 O O . GLU A 1 101 ? -8.485 11.771 -28.692 1.00 48.44 101 GLU A O 1
ATOM 776 N N . LEU A 1 102 ? -9.022 12.842 -26.795 1.00 51.06 102 LEU A N 1
ATOM 777 C CA . LEU A 1 102 ? -9.300 14.158 -27.388 1.00 51.06 102 LEU A CA 1
ATOM 778 C C . LEU A 1 102 ? -8.087 15.094 -27.446 1.00 51.06 102 LEU A C 1
ATOM 780 O O . LEU A 1 102 ? -8.176 16.161 -28.055 1.00 51.06 102 LEU A O 1
ATOM 784 N N . ALA A 1 103 ? -6.935 14.697 -26.890 1.00 48.28 103 ALA A N 1
ATOM 785 C CA . ALA A 1 103 ? -5.697 15.491 -26.904 1.00 48.28 103 ALA A CA 1
ATOM 786 C C . ALA A 1 103 ? -5.179 15.810 -28.327 1.00 48.28 103 ALA A C 1
ATOM 788 O O . ALA A 1 103 ? -4.396 16.747 -28.527 1.00 48.28 103 ALA A O 1
ATOM 789 N N . ASN A 1 104 ? -5.659 15.059 -29.323 1.00 53.75 104 ASN A N 1
ATOM 790 C CA . ASN A 1 104 ? -5.257 15.143 -30.726 1.00 53.75 104 ASN A CA 1
ATOM 791 C C . ASN A 1 104 ? -6.096 16.131 -31.554 1.00 53.75 104 ASN A C 1
ATOM 793 O O . ASN A 1 104 ? -5.757 16.387 -32.706 1.00 53.75 104 ASN A O 1
ATOM 797 N N . LEU A 1 105 ? -7.179 16.687 -31.003 1.00 57.41 105 LEU A N 1
ATOM 798 C CA . LEU A 1 105 ? -7.987 17.691 -31.694 1.00 57.41 105 LEU A CA 1
ATOM 799 C C . LEU A 1 105 ? -7.373 19.087 -31.508 1.00 57.41 105 LEU A C 1
ATOM 801 O O . LEU A 1 105 ? -6.860 19.426 -30.439 1.00 57.41 105 LEU A O 1
ATOM 805 N N . ASN A 1 106 ? -7.432 19.904 -32.560 1.00 65.81 106 ASN A N 1
ATOM 806 C CA . ASN A 1 106 ? -7.076 21.327 -32.494 1.00 65.81 106 ASN A CA 1
ATOM 807 C C . ASN A 1 106 ? -8.291 22.187 -32.138 1.00 65.81 106 ASN A C 1
ATOM 809 O O . ASN A 1 106 ? -8.146 23.270 -31.577 1.00 65.81 106 ASN A O 1
ATOM 813 N N . ARG A 1 107 ? -9.491 21.695 -32.465 1.00 72.31 107 ARG A N 1
ATOM 814 C CA . ARG A 1 107 ? -10.767 22.367 -32.237 1.00 72.31 107 ARG A CA 1
ATOM 815 C C . ARG A 1 107 ? -11.842 21.345 -31.881 1.00 72.31 107 ARG A C 1
ATOM 817 O O . ARG A 1 107 ? -11.876 20.259 -32.461 1.00 72.31 107 ARG A O 1
ATOM 824 N N . VAL A 1 108 ? -12.728 21.698 -30.958 1.00 74.31 108 VAL A N 1
ATOM 825 C CA . VAL A 1 108 ? -13.902 20.892 -30.592 1.00 74.31 108 VAL A CA 1
ATOM 826 C C . VAL A 1 108 ? -15.154 21.757 -30.674 1.00 74.31 108 VAL A C 1
ATOM 828 O O . VAL A 1 108 ? -15.168 22.878 -30.168 1.00 74.31 108 VAL A O 1
ATOM 831 N N . GLU A 1 109 ? -16.198 21.255 -31.331 1.00 81.25 109 GLU A N 1
ATOM 832 C CA . GLU A 1 109 ? -17.519 21.881 -31.329 1.00 81.25 109 GLU A CA 1
ATOM 833 C C . GLU A 1 109 ? -18.316 21.333 -30.145 1.00 81.25 109 GLU A C 1
ATOM 835 O O . GLU A 1 109 ? -18.511 20.124 -30.007 1.00 81.25 109 GLU A O 1
ATOM 840 N N . VAL A 1 110 ? -18.797 22.233 -29.295 1.00 77.81 110 VAL A N 1
ATOM 841 C CA . VAL A 1 110 ? -19.784 21.921 -28.265 1.00 77.81 110 VAL A CA 1
ATOM 842 C C . VAL A 1 110 ? -21.130 22.415 -28.760 1.00 77.81 110 VAL A C 1
ATOM 844 O O . VAL A 1 110 ? -21.321 23.611 -28.985 1.00 77.81 110 VAL A O 1
ATOM 847 N N . GLN A 1 111 ? -22.068 21.491 -28.915 1.00 79.06 111 GLN A N 1
ATOM 848 C CA . GLN A 1 111 ? -23.439 21.772 -29.303 1.00 79.06 111 GLN A CA 1
ATOM 849 C C . GLN A 1 111 ? -24.379 21.489 -28.129 1.00 79.06 111 GLN A C 1
ATOM 851 O O . GLN A 1 111 ? -24.331 20.426 -27.518 1.00 79.06 111 GLN A O 1
ATOM 856 N N . LEU A 1 112 ? -25.265 22.429 -27.838 1.00 75.25 112 LEU A N 1
ATOM 857 C CA . LEU A 1 112 ? -26.313 22.319 -26.834 1.00 75.25 112 LEU A CA 1
ATOM 858 C C . LEU A 1 112 ? -27.678 22.334 -27.531 1.00 75.25 112 LEU A C 1
ATOM 860 O O . LEU A 1 112 ? -27.895 23.134 -28.437 1.00 75.25 112 LEU A O 1
ATOM 864 N N . GLU A 1 113 ? -28.575 21.435 -27.135 1.00 80.06 113 GLU A N 1
ATOM 865 C CA . GLU A 1 113 ? -29.907 21.254 -27.720 1.00 80.06 113 GLU A CA 1
ATOM 866 C C . GLU A 1 113 ? -30.972 21.137 -26.613 1.00 80.06 113 GLU A C 1
ATOM 868 O O . GLU A 1 113 ? -30.777 20.400 -25.646 1.00 80.06 113 GLU A O 1
ATOM 873 N N . LEU A 1 114 ? -32.117 21.809 -26.757 1.00 71.44 114 LEU A N 1
ATOM 874 C CA . LEU A 1 114 ? -33.284 21.650 -25.877 1.00 71.44 114 LEU A CA 1
ATOM 875 C C . LEU A 1 114 ? -34.333 20.759 -26.546 1.00 71.44 114 LEU A C 1
ATOM 877 O O . LEU A 1 114 ? -34.976 21.151 -27.511 1.00 71.44 114 LEU A O 1
ATOM 881 N N . TRP A 1 115 ? -34.517 19.551 -26.030 1.00 74.44 115 TRP A N 1
ATOM 882 C CA . TRP A 1 115 ? -35.435 18.561 -26.579 1.00 74.44 115 TRP A CA 1
ATOM 883 C C . TRP A 1 115 ? -36.816 18.632 -25.923 1.00 74.44 115 TRP A C 1
ATOM 885 O O . TRP A 1 115 ? -36.921 18.674 -24.694 1.00 74.44 115 TRP A O 1
ATOM 895 N N . PRO A 1 116 ? -37.897 18.594 -26.710 1.00 76.00 116 PRO A N 1
ATOM 896 C CA . PRO A 1 116 ? -39.224 18.250 -26.222 1.00 76.00 116 PRO A CA 1
ATOM 897 C C . PRO A 1 116 ? -39.228 16.932 -25.427 1.00 76.00 116 PRO A C 1
ATOM 899 O O . PRO A 1 116 ? -38.537 15.975 -25.775 1.00 76.00 116 PRO A O 1
ATOM 902 N N . MET A 1 117 ? -40.021 16.862 -24.350 1.00 70.06 117 MET A N 1
ATOM 903 C CA . MET A 1 117 ? -40.108 15.659 -23.499 1.00 70.06 117 MET A CA 1
ATOM 904 C C . MET A 1 117 ? -40.667 14.429 -24.234 1.00 70.06 117 MET A C 1
ATOM 906 O O . MET A 1 117 ? -40.383 13.309 -23.828 1.00 70.06 117 MET A O 1
ATOM 910 N N . ASN A 1 118 ? -41.414 14.634 -25.322 1.00 69.81 118 ASN A N 1
ATOM 911 C CA . ASN A 1 118 ? -41.919 13.574 -26.202 1.00 69.81 118 ASN A CA 1
ATOM 912 C C . ASN A 1 118 ? -40.853 13.039 -27.186 1.00 69.81 118 ASN A C 1
ATOM 914 O O . ASN A 1 118 ? -41.153 12.161 -27.986 1.00 69.81 118 ASN A O 1
ATOM 918 N N . GLY A 1 119 ? -39.621 13.565 -27.148 1.00 64.44 119 GLY A N 1
ATOM 919 C CA . GLY A 1 119 ? -38.502 13.086 -27.958 1.00 64.44 119 GLY A CA 1
ATOM 920 C C . GLY A 1 119 ? -38.474 13.583 -29.405 1.00 64.44 119 GLY A C 1
ATOM 921 O O . GLY A 1 119 ? -37.588 13.162 -30.149 1.00 64.44 119 GLY A O 1
ATOM 922 N N . SER A 1 120 ? -39.380 14.480 -29.813 1.00 72.88 120 SER A N 1
ATOM 923 C CA . SER A 1 120 ? -39.341 15.070 -31.155 1.00 72.88 120 SER A CA 1
ATOM 924 C C . SER A 1 120 ? -38.095 15.938 -31.352 1.00 72.88 120 SER A C 1
ATOM 926 O O . SER A 1 120 ? -37.500 16.445 -30.400 1.00 72.88 120 SER A O 1
ATOM 928 N N . THR A 1 121 ? -37.665 16.102 -32.601 1.00 72.12 121 THR A N 1
ATOM 929 C CA . THR A 1 121 ? -36.424 16.817 -32.912 1.00 72.12 121 THR A CA 1
ATOM 930 C C . THR A 1 121 ? -36.548 18.311 -32.550 1.00 72.12 121 THR A C 1
ATOM 932 O O . THR A 1 121 ? -37.555 18.922 -32.903 1.00 72.12 121 THR A O 1
ATOM 935 N N . PRO A 1 122 ? -35.555 18.928 -31.873 1.00 70.44 122 PRO A N 1
ATOM 936 C CA . PRO A 1 122 ? -35.596 20.354 -31.529 1.00 70.44 122 PRO A CA 1
ATOM 937 C C . PRO A 1 122 ? -35.611 21.258 -32.763 1.00 70.44 122 PRO A C 1
ATOM 939 O O . PRO A 1 122 ? -34.919 20.943 -33.739 1.00 70.44 122 PRO A O 1
ATOM 942 N N . ASP A 1 123 ? -36.285 22.405 -32.690 1.00 68.44 123 ASP A N 1
ATOM 943 C CA . ASP A 1 123 ? -36.191 23.463 -33.704 1.00 68.44 123 ASP A CA 1
ATOM 944 C C . ASP A 1 123 ? -34.794 24.125 -33.738 1.00 68.44 123 ASP A C 1
ATOM 946 O O . ASP A 1 123 ? -33.899 23.791 -32.954 1.00 68.44 123 ASP A O 1
ATOM 950 N N . ALA A 1 124 ? -34.569 25.029 -34.695 1.00 59.59 124 ALA A N 1
ATOM 951 C CA . ALA A 1 124 ? -33.267 25.670 -34.890 1.00 59.59 124 ALA A CA 1
ATOM 952 C C . ALA A 1 124 ? -32.877 26.614 -33.734 1.00 59.59 124 ALA A C 1
ATOM 954 O O . ALA A 1 124 ? -31.705 26.659 -33.363 1.00 59.59 124 ALA A O 1
ATOM 955 N N . LEU A 1 125 ? -33.848 27.314 -33.137 1.00 57.16 125 LEU A N 1
ATOM 956 C CA . LEU A 1 125 ? -33.644 28.261 -32.029 1.00 57.16 125 LEU A CA 1
ATOM 957 C C . LEU A 1 125 ? -33.290 27.553 -30.708 1.00 57.16 125 LEU A C 1
ATOM 959 O O . LEU A 1 125 ? -32.613 28.109 -29.842 1.00 57.16 125 LEU A O 1
ATOM 963 N N . SER A 1 126 ? -33.654 26.276 -30.593 1.00 63.78 126 SER A N 1
ATOM 964 C CA . SER A 1 126 ? -33.318 25.393 -29.475 1.00 63.78 126 SER A CA 1
ATOM 965 C C . SER A 1 126 ? -31.932 24.748 -29.584 1.00 63.78 126 SER A C 1
ATOM 967 O O . SER A 1 126 ? -31.602 23.885 -28.763 1.00 63.78 126 SER A O 1
ATOM 969 N N . ARG A 1 127 ? -31.113 25.115 -30.585 1.00 72.12 127 ARG A N 1
ATOM 970 C CA . ARG A 1 127 ? -29.770 24.555 -30.807 1.00 72.12 127 ARG A CA 1
ATOM 971 C C . ARG A 1 127 ? -28.714 25.646 -30.887 1.00 72.12 127 ARG A C 1
ATOM 973 O O . ARG A 1 127 ? -28.745 26.484 -31.778 1.00 72.12 127 ARG A O 1
ATOM 980 N N . VAL A 1 128 ? -27.696 25.560 -30.035 1.00 73.06 128 VAL A N 1
ATOM 981 C CA . VAL A 1 128 ? -26.551 26.481 -30.078 1.00 73.06 128 VAL A CA 1
ATOM 982 C C . VAL A 1 128 ? -25.240 25.729 -30.111 1.00 73.06 128 VAL A C 1
ATOM 984 O O . VAL A 1 128 ? -25.090 24.680 -29.489 1.00 73.06 128 VAL A O 1
ATOM 987 N N . ARG A 1 129 ? -24.282 26.273 -30.859 1.00 78.62 129 ARG A N 1
ATOM 988 C CA . ARG A 1 129 ? -22.955 25.699 -31.058 1.00 78.62 129 ARG A CA 1
ATOM 989 C C . ARG A 1 129 ? -21.895 26.717 -30.681 1.00 78.62 129 ARG A C 1
ATOM 991 O O . ARG A 1 129 ? -22.053 27.904 -30.952 1.00 78.62 129 ARG A O 1
ATOM 998 N N . LYS A 1 130 ? -20.808 26.242 -30.085 1.00 76.81 130 LYS A N 1
ATOM 999 C CA . LYS A 1 130 ? -19.585 27.020 -29.896 1.00 76.81 130 LYS A CA 1
ATOM 1000 C C . LYS A 1 130 ? -18.383 26.136 -30.170 1.00 76.81 130 LYS A C 1
ATOM 1002 O O . LYS A 1 130 ? -18.320 25.000 -29.702 1.00 76.81 130 LYS A O 1
ATOM 1007 N N . VAL A 1 131 ? -17.438 26.664 -30.938 1.00 76.31 131 VAL A N 1
ATOM 1008 C CA . VAL A 1 131 ? -16.184 25.977 -31.241 1.00 76.31 131 VAL A CA 1
ATOM 1009 C C . VAL A 1 131 ? -15.102 26.512 -30.319 1.00 76.31 131 VAL A C 1
ATOM 1011 O O . VAL A 1 131 ? -14.889 27.718 -30.256 1.00 76.31 131 VAL A O 1
ATOM 1014 N N . PHE A 1 132 ? -14.413 25.610 -29.630 1.00 71.38 132 PHE A N 1
ATOM 1015 C CA . PHE A 1 132 ? -13.275 25.937 -28.780 1.00 71.38 132 PHE A CA 1
ATOM 1016 C C . PHE A 1 132 ? -11.981 25.490 -29.446 1.00 71.38 132 PHE A C 1
ATOM 1018 O O . PHE A 1 132 ? -11.904 24.382 -29.984 1.00 71.38 132 PHE A O 1
ATOM 1025 N N . ASN A 1 133 ? -10.956 26.330 -29.365 1.00 73.00 133 ASN A N 1
ATOM 1026 C CA . ASN A 1 133 ? -9.591 25.985 -29.726 1.00 73.00 133 ASN A CA 1
ATOM 1027 C C . ASN A 1 133 ? -8.931 25.226 -28.566 1.00 73.00 133 ASN A C 1
ATOM 1029 O O . ASN A 1 133 ? -9.103 25.568 -27.398 1.00 73.00 133 ASN A O 1
ATOM 1033 N N . LEU A 1 134 ? -8.167 24.185 -28.872 1.00 64.62 134 LEU A N 1
ATOM 1034 C CA . LEU A 1 134 ? -7.394 23.432 -27.886 1.00 64.62 134 LEU A CA 1
ATOM 1035 C C . LEU A 1 134 ? -5.933 23.859 -27.995 1.00 64.62 134 LEU A C 1
ATOM 1037 O O . LEU A 1 134 ? -5.243 23.450 -28.930 1.00 64.62 134 LEU A O 1
ATOM 1041 N N . SER A 1 135 ? -5.450 24.663 -27.050 1.00 58.75 135 SER A N 1
ATOM 1042 C CA . SER A 1 135 ? -4.052 25.104 -27.022 1.00 58.75 135 SER A CA 1
ATOM 1043 C C . SER A 1 135 ? -3.298 24.475 -25.851 1.00 58.75 135 SER A C 1
ATOM 1045 O O . SER A 1 135 ? -3.865 24.177 -24.799 1.00 58.75 135 SER A O 1
ATOM 1047 N N . ALA A 1 136 ? -2.000 24.230 -26.027 1.00 52.19 136 ALA A N 1
ATOM 1048 C CA . ALA A 1 136 ? -1.118 24.039 -24.880 1.00 52.19 136 ALA A CA 1
ATOM 1049 C C . ALA A 1 136 ? -1.023 25.379 -24.143 1.00 52.19 136 ALA A C 1
ATOM 1051 O O . ALA A 1 136 ? -0.971 26.425 -24.796 1.00 52.19 136 ALA A O 1
ATOM 1052 N N . SER A 1 137 ? -1.032 25.375 -22.810 1.00 42.12 137 SER A N 1
ATOM 1053 C CA . SER A 1 137 ? -0.888 26.638 -22.093 1.00 42.12 137 SER A CA 1
ATOM 1054 C C . SER A 1 137 ? 0.485 27.246 -22.400 1.00 42.12 137 SER A C 1
ATOM 1056 O O . SER A 1 137 ? 1.521 26.610 -22.215 1.00 42.12 137 SER A O 1
ATOM 1058 N N . SER A 1 138 ? 0.507 28.491 -22.879 1.00 37.09 138 SER A N 1
ATOM 1059 C CA . SER A 1 138 ? 1.707 29.330 -22.906 1.00 37.09 138 SER A CA 1
ATOM 1060 C C . SER A 1 138 ? 1.967 29.845 -21.488 1.00 37.09 138 SER A C 1
ATOM 1062 O O . SER A 1 138 ? 1.849 31.033 -21.204 1.00 37.09 138 SER A O 1
ATOM 1064 N N . GLY A 1 139 ? 2.215 28.914 -20.569 1.00 34.38 139 GLY A N 1
ATOM 1065 C CA . GLY A 1 139 ? 2.451 29.173 -19.158 1.00 34.38 139 GLY A CA 1
ATOM 1066 C C . GLY A 1 139 ? 3.732 28.484 -18.725 1.00 34.38 139 GLY A C 1
ATOM 1067 O O . GLY A 1 139 ? 3.751 27.284 -18.466 1.00 34.38 139 GLY A O 1
ATOM 1068 N N . VAL A 1 140 ? 4.811 29.259 -18.661 1.00 38.53 140 VAL A N 1
ATOM 1069 C CA . VAL A 1 140 ? 6.041 28.904 -17.952 1.00 38.53 140 VAL A CA 1
ATOM 1070 C C . VAL A 1 140 ? 5.672 28.548 -16.508 1.00 38.53 140 VAL A C 1
ATOM 1072 O O . VAL A 1 140 ? 5.074 29.347 -15.796 1.00 38.53 140 VAL A O 1
ATOM 1075 N N . GLY A 1 141 ? 5.996 27.321 -16.103 1.00 36.94 141 GLY A N 1
ATOM 1076 C CA . GLY A 1 141 ? 5.711 26.791 -14.771 1.00 36.94 141 GLY A CA 1
ATOM 1077 C C . GLY A 1 141 ? 6.066 25.310 -14.641 1.00 36.94 141 GLY A C 1
ATOM 1078 O O . GLY A 1 141 ? 5.284 24.527 -14.104 1.00 36.94 141 GLY A O 1
ATOM 1079 N N . SER A 1 142 ? 7.215 24.891 -15.183 1.00 41.03 142 SER A N 1
ATOM 1080 C CA . SER A 1 142 ? 7.766 23.553 -14.951 1.00 41.03 142 SER A CA 1
ATOM 1081 C C . SER A 1 142 ? 8.377 23.492 -13.553 1.00 41.03 142 SER A C 1
ATOM 1083 O O . SER A 1 142 ? 9.587 23.646 -13.389 1.00 41.03 142 SER A O 1
ATOM 1085 N N . ASN A 1 143 ? 7.560 23.239 -12.535 1.00 56.66 143 ASN A N 1
ATOM 1086 C CA . ASN A 1 143 ? 8.099 22.639 -11.321 1.00 56.66 143 ASN A CA 1
ATOM 1087 C C . ASN A 1 143 ? 8.357 21.171 -11.676 1.00 56.66 143 ASN A C 1
ATOM 1089 O O . ASN A 1 143 ? 7.441 20.349 -11.610 1.00 56.66 143 ASN A O 1
ATOM 1093 N N . GLY A 1 144 ? 9.558 20.885 -12.191 1.00 75.81 144 GLY A N 1
ATOM 1094 C CA . GLY A 1 144 ? 9.991 19.530 -12.530 1.00 75.81 144 GLY A CA 1
ATOM 1095 C C . GLY A 1 144 ? 9.820 18.572 -11.350 1.00 75.81 144 GLY A C 1
ATOM 1096 O O . GLY A 1 144 ? 9.687 18.990 -10.200 1.00 75.81 144 GLY A O 1
ATOM 1097 N N . CYS A 1 145 ? 9.797 17.274 -11.624 1.00 85.69 145 CYS A N 1
ATOM 1098 C CA . CYS A 1 145 ? 9.577 16.277 -10.591 1.00 85.69 145 CYS A CA 1
ATOM 1099 C C . CYS A 1 145 ? 10.887 15.887 -9.907 1.00 85.69 145 CYS A C 1
ATOM 1101 O O . CYS A 1 145 ? 11.798 15.390 -10.573 1.00 85.69 145 CYS A O 1
ATOM 1103 N N . THR A 1 146 ? 10.938 16.050 -8.586 1.00 85.88 146 THR A N 1
ATOM 1104 C CA . THR A 1 146 ? 11.985 15.528 -7.697 1.00 85.88 146 THR A CA 1
ATOM 1105 C C . THR A 1 146 ? 11.297 14.722 -6.587 1.00 85.88 146 THR A C 1
ATOM 1107 O O . THR A 1 146 ? 10.681 15.344 -5.717 1.00 85.88 146 THR A O 1
ATOM 1110 N N . PRO A 1 147 ? 11.354 13.376 -6.618 1.00 71.38 147 PRO A N 1
ATOM 1111 C CA . PRO A 1 147 ? 10.595 12.532 -5.694 1.00 71.38 147 PRO A CA 1
ATOM 1112 C C . PRO A 1 147 ? 11.010 12.663 -4.213 1.00 71.38 147 PRO A C 1
ATOM 1114 O O . PRO A 1 147 ? 12.162 12.960 -3.897 1.00 71.38 147 PRO A O 1
ATOM 1117 N N . LYS A 1 148 ? 10.084 12.391 -3.292 1.00 64.94 148 LYS A N 1
ATOM 1118 C CA . LYS A 1 148 ? 10.190 12.317 -1.831 1.00 64.94 148 LYS A CA 1
ATOM 1119 C C . LYS A 1 148 ? 9.391 11.091 -1.316 1.00 64.94 148 LYS A C 1
ATOM 1121 O O . LYS A 1 148 ? 8.165 11.115 -1.377 1.00 64.94 148 LYS A O 1
ATOM 1126 N N . PRO A 1 149 ? 10.036 10.043 -0.751 1.00 58.59 149 PRO A N 1
ATOM 1127 C CA . PRO A 1 149 ? 11.477 9.862 -0.545 1.00 58.59 149 PRO A CA 1
ATOM 1128 C C . PRO A 1 149 ? 12.262 9.795 -1.863 1.00 58.59 149 PRO A C 1
ATOM 1130 O O . PRO A 1 149 ? 11.872 9.100 -2.796 1.00 58.59 149 PRO A O 1
ATOM 1133 N N . SER A 1 150 ? 13.391 10.503 -1.932 1.00 54.41 150 SER A N 1
ATOM 1134 C CA . SER A 1 150 ? 14.184 10.598 -3.160 1.00 54.41 150 SER A CA 1
ATOM 1135 C C . SER A 1 150 ? 15.089 9.380 -3.322 1.00 54.41 150 SER A C 1
ATOM 1137 O O . SER A 1 150 ? 16.060 9.229 -2.581 1.00 54.41 150 SER A O 1
ATOM 1139 N N . GLU A 1 151 ? 14.811 8.535 -4.315 1.00 64.19 151 GLU A N 1
ATOM 1140 C CA . GLU A 1 151 ? 15.750 7.493 -4.766 1.00 64.19 151 GLU A CA 1
ATOM 1141 C C . GLU A 1 151 ? 16.978 8.080 -5.473 1.00 64.19 151 GLU A C 1
ATOM 1143 O O . GLU A 1 151 ? 18.033 7.457 -5.516 1.00 64.19 151 GLU A O 1
ATOM 1148 N N . PHE A 1 152 ? 16.856 9.323 -5.946 1.00 68.94 152 PHE A N 1
ATOM 1149 C CA . PHE A 1 152 ? 17.935 10.111 -6.530 1.00 68.94 152 PHE A CA 1
ATOM 1150 C C . PHE A 1 152 ? 18.096 11.418 -5.745 1.00 68.94 152 PHE A C 1
ATOM 1152 O O . PHE A 1 152 ? 17.536 12.431 -6.158 1.00 68.94 152 PHE A O 1
ATOM 1159 N N . PRO A 1 153 ? 18.735 11.429 -4.559 1.00 66.25 153 PRO A N 1
ATOM 1160 C CA . PRO A 1 153 ? 18.754 12.595 -3.673 1.00 66.25 153 PRO A CA 1
ATOM 1161 C C . PRO A 1 153 ? 19.086 13.906 -4.403 1.00 66.25 153 PRO A C 1
ATOM 1163 O O . PRO A 1 153 ? 20.168 14.055 -4.965 1.00 66.25 153 PRO A O 1
ATOM 1166 N N . GLY A 1 154 ? 18.126 14.838 -4.425 1.00 68.44 154 GLY A N 1
ATOM 1167 C CA . GLY A 1 154 ? 18.273 16.159 -5.046 1.00 68.44 154 GLY A CA 1
ATOM 1168 C C . GLY A 1 154 ? 18.225 16.195 -6.580 1.00 68.44 154 GLY A C 1
ATOM 1169 O O . GLY A 1 154 ? 18.380 17.272 -7.150 1.00 68.44 154 GLY A O 1
ATOM 1170 N N . LYS A 1 155 ? 17.998 15.065 -7.264 1.00 82.25 155 LYS A N 1
ATOM 1171 C CA . LYS A 1 155 ? 17.956 14.999 -8.733 1.00 82.25 155 LYS A CA 1
ATOM 1172 C C . LYS A 1 155 ? 16.523 14.911 -9.248 1.00 82.25 155 LYS A C 1
ATOM 1174 O O . LYS A 1 155 ? 15.710 14.138 -8.747 1.00 82.25 155 LYS A O 1
ATOM 1179 N N . SER A 1 156 ? 16.240 15.683 -10.294 1.00 88.19 156 SER A N 1
ATOM 1180 C CA . SER A 1 156 ? 14.955 15.634 -10.985 1.00 88.19 156 SER A CA 1
ATOM 1181 C C . SER A 1 156 ? 14.870 14.415 -11.904 1.00 88.19 156 SER A C 1
ATOM 1183 O O . SER A 1 156 ? 15.841 14.088 -12.580 1.00 88.19 156 SER A O 1
ATOM 1185 N N . ILE A 1 157 ? 13.699 13.776 -11.952 1.00 91.31 157 ILE A N 1
ATOM 1186 C CA . ILE A 1 157 ? 13.385 12.663 -12.864 1.00 91.31 157 ILE A CA 1
ATOM 1187 C C . ILE A 1 157 ? 12.532 13.103 -14.063 1.00 91.31 157 ILE A C 1
ATOM 1189 O O . ILE A 1 157 ? 12.229 12.294 -14.936 1.00 91.31 157 ILE A O 1
ATOM 1193 N N . SER A 1 158 ? 12.067 14.357 -14.100 1.00 93.50 158 SER A N 1
ATOM 1194 C CA . SER A 1 158 ? 11.222 14.867 -15.186 1.00 93.50 158 SER A CA 1
ATOM 1195 C C . SER A 1 158 ? 11.100 16.385 -15.170 1.00 93.50 158 SER A C 1
ATOM 1197 O O . SER A 1 158 ? 11.096 17.006 -14.114 1.00 93.50 158 SER A O 1
ATOM 1199 N N . THR A 1 159 ? 10.891 16.989 -16.339 1.00 91.38 159 THR A N 1
ATOM 1200 C CA . THR A 1 159 ? 10.446 18.389 -16.437 1.00 91.38 159 THR A CA 1
ATOM 1201 C C . THR A 1 159 ? 8.938 18.552 -16.207 1.00 91.38 159 THR A C 1
ATOM 1203 O O . THR A 1 159 ? 8.445 19.676 -16.121 1.00 91.38 159 THR A O 1
ATOM 1206 N N . LEU A 1 160 ? 8.200 17.444 -16.098 1.00 87.88 160 LEU A N 1
ATOM 1207 C CA . LEU A 1 160 ? 6.780 17.406 -15.754 1.00 87.88 160 LEU A CA 1
ATOM 1208 C C . LEU A 1 160 ? 6.591 17.385 -14.232 1.00 87.88 160 LEU A C 1
ATOM 1210 O O . LEU A 1 160 ? 7.487 16.980 -13.493 1.00 87.88 160 LEU A O 1
ATOM 1214 N N . LYS A 1 161 ? 5.389 17.747 -13.770 1.00 84.50 161 LYS A N 1
ATOM 1215 C CA . LYS A 1 161 ? 4.981 17.561 -12.367 1.00 84.50 161 LYS A CA 1
ATOM 1216 C C . LYS A 1 161 ? 4.974 16.078 -11.983 1.00 84.50 161 LYS A C 1
ATOM 1218 O O . LYS A 1 161 ? 4.621 15.240 -12.814 1.00 84.50 161 LYS A O 1
ATOM 1223 N N . CYS A 1 162 ? 5.269 15.771 -10.717 1.00 80.44 162 CYS A N 1
ATOM 1224 C CA . CYS A 1 162 ? 5.336 14.391 -10.224 1.00 80.44 162 CYS A CA 1
ATOM 1225 C C . CYS A 1 162 ? 4.037 13.593 -10.433 1.00 80.44 162 CYS A C 1
ATOM 1227 O O . CYS A 1 162 ? 4.093 12.442 -10.851 1.00 80.44 162 CYS A O 1
ATOM 1229 N N . GLU A 1 163 ? 2.871 14.225 -10.307 1.00 77.62 163 GLU A N 1
ATOM 1230 C CA . GLU A 1 163 ? 1.566 13.590 -10.567 1.00 77.62 163 GLU A CA 1
ATOM 1231 C C . GLU A 1 163 ? 1.381 13.023 -11.987 1.00 77.62 163 GLU A C 1
ATOM 1233 O O . GLU A 1 163 ? 0.488 12.204 -12.202 1.00 77.62 163 GLU A O 1
ATOM 1238 N N . ASN A 1 164 ? 2.232 13.424 -12.940 1.00 84.56 164 ASN A N 1
ATOM 1239 C CA . ASN A 1 164 ? 2.191 12.997 -14.340 1.00 84.56 164 ASN A CA 1
ATOM 1240 C C . ASN A 1 164 ? 3.241 11.927 -14.690 1.00 84.56 164 ASN A C 1
ATOM 1242 O O . ASN A 1 164 ? 3.437 11.632 -15.869 1.00 84.56 164 ASN A O 1
ATOM 1246 N N . ILE A 1 165 ? 3.958 11.379 -13.704 1.00 87.69 165 ILE A N 1
ATOM 1247 C CA . ILE A 1 165 ? 5.028 10.400 -13.944 1.00 87.69 165 ILE A CA 1
ATOM 1248 C C . ILE A 1 165 ? 4.465 9.010 -14.243 1.00 87.69 165 ILE A C 1
ATOM 1250 O O . ILE A 1 165 ? 4.874 8.384 -15.225 1.00 87.69 165 ILE A O 1
ATOM 1254 N N . MET A 1 166 ? 3.537 8.521 -13.419 1.00 86.88 166 MET A N 1
ATOM 1255 C CA . MET A 1 166 ? 2.907 7.215 -13.619 1.00 86.88 166 MET A CA 1
ATOM 1256 C C . MET A 1 166 ? 1.908 7.259 -14.779 1.00 86.88 166 MET A C 1
ATOM 1258 O O . MET A 1 166 ? 1.087 8.171 -14.857 1.00 86.88 166 MET A O 1
ATOM 1262 N N . VAL A 1 167 ? 1.955 6.257 -15.659 1.00 81.94 167 VAL A N 1
ATOM 1263 C CA . VAL A 1 167 ? 1.040 6.151 -16.805 1.00 81.94 167 VAL A CA 1
ATOM 1264 C C . VAL A 1 167 ? -0.137 5.218 -16.527 1.00 81.94 167 VAL A C 1
ATOM 1266 O O . VAL A 1 167 ? 0.007 4.189 -15.861 1.00 81.94 167 VAL A O 1
ATOM 1269 N N . ASP A 1 168 ? -1.292 5.555 -17.098 1.00 78.19 168 ASP A N 1
ATOM 1270 C CA . ASP A 1 168 ? -2.451 4.665 -17.162 1.00 78.19 168 ASP A CA 1
ATOM 1271 C C . ASP A 1 168 ? -2.263 3.602 -18.254 1.00 78.19 168 ASP A C 1
ATOM 1273 O O . ASP A 1 168 ? -1.563 3.821 -19.244 1.00 78.19 168 ASP A O 1
ATOM 1277 N N . LEU A 1 169 ? -2.900 2.439 -18.087 1.00 76.19 169 LEU A N 1
ATOM 1278 C CA . LEU A 1 169 ? -2.793 1.315 -19.022 1.00 76.19 169 LEU A CA 1
ATOM 1279 C C . LEU A 1 169 ? -4.105 1.092 -19.795 1.00 76.19 169 LEU A C 1
ATOM 1281 O O . LEU A 1 169 ? -5.173 1.174 -19.187 1.00 76.19 169 LEU A O 1
ATOM 1285 N N . PRO A 1 170 ? -4.052 0.707 -21.086 1.00 79.44 170 PRO A N 1
ATOM 1286 C CA . PRO A 1 170 ? -2.845 0.473 -21.880 1.00 79.44 170 PRO A CA 1
ATOM 1287 C C . PRO A 1 170 ? -2.164 1.785 -22.295 1.00 79.44 170 PRO A C 1
ATOM 1289 O O . PRO A 1 170 ? -2.824 2.732 -22.714 1.00 79.44 170 PRO A O 1
ATOM 1292 N N . PHE A 1 171 ? -0.836 1.815 -22.229 1.00 85.62 171 PHE A N 1
ATOM 1293 C CA . PHE A 1 171 ? -0.034 2.958 -22.649 1.00 85.62 171 PHE A CA 1
ATOM 1294 C C . PHE A 1 171 ? 0.662 2.639 -23.970 1.00 85.62 171 PHE A C 1
ATOM 1296 O O . PHE A 1 171 ? 1.363 1.634 -24.062 1.00 85.62 171 PHE A O 1
ATOM 1303 N N . ASN A 1 172 ? 0.473 3.482 -24.986 1.00 88.75 172 ASN A N 1
ATOM 1304 C CA . ASN A 1 172 ? 1.019 3.269 -26.327 1.00 88.75 172 ASN A CA 1
ATOM 1305 C C . ASN A 1 172 ? 1.535 4.581 -26.921 1.00 88.75 172 ASN A C 1
ATOM 1307 O O . ASN A 1 172 ? 0.813 5.579 -26.949 1.00 88.75 172 ASN A O 1
ATOM 1311 N N . LEU A 1 173 ? 2.752 4.560 -27.459 1.00 90.62 173 LEU A N 1
ATOM 1312 C CA . LEU A 1 173 ? 3.369 5.688 -28.148 1.00 90.62 173 LEU A CA 1
ATOM 1313 C C . LEU A 1 173 ? 3.612 5.351 -29.616 1.00 90.62 173 LEU A C 1
ATOM 1315 O O . LEU A 1 173 ? 4.389 4.457 -29.926 1.00 90.62 173 LEU A O 1
ATOM 1319 N N . LYS A 1 174 ? 2.973 6.122 -30.503 1.00 83.56 174 LYS A N 1
ATOM 1320 C CA . LYS A 1 174 ? 3.140 6.066 -31.970 1.00 83.56 174 LYS A CA 1
ATOM 1321 C C . LYS A 1 174 ? 3.814 7.316 -32.553 1.00 83.56 174 LYS A C 1
ATOM 1323 O O . LYS A 1 174 ? 3.806 7.514 -33.759 1.00 83.56 174 LYS A O 1
ATOM 1328 N N . PHE A 1 175 ? 4.301 8.212 -31.689 1.00 88.50 175 PHE A N 1
ATOM 1329 C CA . PHE A 1 175 ? 5.091 9.401 -32.046 1.00 88.50 175 PHE A CA 1
ATOM 1330 C C . PHE A 1 175 ? 4.519 10.255 -33.198 1.00 88.50 175 PHE A C 1
ATOM 1332 O O . PHE A 1 175 ? 5.242 10.772 -34.048 1.00 88.50 175 PHE A O 1
ATOM 1339 N N . ASN A 1 176 ? 3.201 10.447 -33.209 1.00 83.38 176 ASN A N 1
ATOM 1340 C CA . ASN A 1 176 ? 2.479 11.282 -34.178 1.00 83.38 176 ASN A CA 1
ATOM 1341 C C . ASN A 1 176 ? 2.564 12.796 -33.872 1.00 83.38 176 ASN A C 1
ATOM 1343 O O . ASN A 1 176 ? 1.904 13.597 -34.527 1.00 83.38 176 ASN A O 1
ATOM 1347 N N . GLY A 1 177 ? 3.347 13.186 -32.861 1.00 73.44 177 GLY A N 1
ATOM 1348 C CA . GLY A 1 177 ? 3.549 14.573 -32.438 1.00 73.44 177 GLY A CA 1
ATOM 1349 C C . GLY A 1 177 ? 2.573 15.094 -31.378 1.00 73.44 177 GLY A C 1
ATOM 1350 O O . GLY A 1 177 ? 2.762 16.208 -30.891 1.00 73.44 177 GLY A O 1
ATOM 1351 N N . SER A 1 178 ? 1.568 14.314 -30.965 1.00 72.19 178 SER A N 1
ATOM 1352 C CA . SER A 1 178 ? 0.546 14.758 -30.002 1.00 72.19 178 SER A CA 1
ATOM 1353 C C . SER A 1 178 ? 0.624 14.095 -28.622 1.00 72.19 178 SER A C 1
ATOM 1355 O O . SER A 1 178 ? -0.119 14.481 -27.722 1.00 72.19 178 SER A O 1
ATOM 1357 N N . SER A 1 179 ? 1.552 13.157 -28.410 1.00 67.44 179 SER A N 1
ATOM 1358 C CA . SER A 1 179 ? 1.646 12.325 -27.197 1.00 67.44 179 SER A CA 1
ATOM 1359 C C . SER A 1 179 ? 1.997 13.063 -25.890 1.00 67.44 179 SER A C 1
ATOM 1361 O O . SER A 1 179 ? 2.067 12.427 -24.843 1.00 67.44 179 SER A O 1
ATOM 1363 N N . GLY A 1 180 ? 2.226 14.381 -25.904 1.00 86.12 180 GLY A N 1
ATOM 1364 C CA . GLY A 1 180 ? 2.616 15.135 -24.705 1.00 86.12 180 GLY A CA 1
ATOM 1365 C C . GLY A 1 180 ? 3.951 14.663 -24.104 1.00 86.12 180 GLY A C 1
ATOM 1366 O O . GLY A 1 180 ? 4.852 14.244 -24.827 1.00 86.12 180 GLY A O 1
ATOM 1367 N N . GLY A 1 181 ? 4.104 14.752 -22.783 1.00 90.00 181 GLY A N 1
ATOM 1368 C CA . GLY A 1 181 ? 5.304 14.276 -22.086 1.00 90.00 181 GLY A CA 1
ATOM 1369 C C . GLY A 1 181 ? 6.548 15.160 -22.272 1.00 90.00 181 GLY A C 1
ATOM 1370 O O . GLY A 1 181 ? 6.451 16.338 -22.634 1.00 90.00 181 GLY A O 1
ATOM 1371 N N . LEU A 1 182 ? 7.725 14.581 -22.019 1.00 92.62 182 LEU A N 1
ATOM 1372 C CA . LEU A 1 182 ? 9.034 15.198 -22.230 1.00 92.62 182 LEU A CA 1
ATOM 1373 C C . LEU A 1 182 ? 9.169 15.666 -23.677 1.00 92.62 182 LEU A C 1
ATOM 1375 O O . LEU A 1 182 ? 8.770 14.968 -24.610 1.00 92.62 182 LEU A O 1
ATOM 1379 N N . LYS A 1 183 ? 9.743 16.848 -23.871 1.00 93.50 183 LYS A N 1
ATOM 1380 C CA . LYS A 1 183 ? 9.835 17.497 -25.179 1.00 93.50 183 LYS A CA 1
ATOM 1381 C C . LYS A 1 183 ? 11.047 17.038 -25.994 1.00 93.50 183 LYS A C 1
ATOM 1383 O O . LYS A 1 183 ? 12.064 16.603 -25.459 1.00 93.50 183 LYS A O 1
ATOM 1388 N N . ASP A 1 184 ? 10.959 17.151 -27.303 1.00 94.62 184 ASP A N 1
ATOM 1389 C CA . ASP A 1 184 ? 12.088 16.975 -28.205 1.00 94.62 184 ASP A CA 1
ATOM 1390 C C . ASP A 1 184 ? 12.775 18.323 -28.508 1.00 94.62 184 ASP A C 1
ATOM 1392 O O . ASP A 1 184 ? 12.483 19.347 -27.875 1.00 94.62 184 ASP A O 1
ATOM 1396 N N . SER A 1 185 ? 13.702 18.339 -29.469 1.00 93.88 185 SER A N 1
ATOM 1397 C CA . SER A 1 185 ? 14.442 19.545 -29.867 1.00 93.88 185 SER A CA 1
ATOM 1398 C C . SER A 1 185 ? 13.559 20.676 -30.405 1.00 93.88 185 SER A C 1
ATOM 1400 O O . SER A 1 185 ? 13.975 21.833 -30.363 1.00 93.88 185 SER A O 1
ATOM 1402 N N . LYS A 1 186 ? 12.343 20.365 -30.866 1.00 90.31 186 LYS A N 1
ATOM 1403 C CA . LYS A 1 186 ? 11.372 21.304 -31.445 1.00 90.31 186 LYS A CA 1
ATOM 1404 C C . LYS A 1 186 ? 10.199 21.606 -30.509 1.00 90.31 186 LYS A C 1
ATOM 1406 O O . LYS A 1 186 ? 9.243 22.257 -30.918 1.00 90.31 186 LYS A O 1
ATOM 1411 N N . GLY A 1 187 ? 10.239 21.134 -29.261 1.00 86.94 187 GLY A N 1
ATOM 1412 C CA . GLY A 1 187 ? 9.135 21.310 -28.313 1.00 86.94 187 GLY A CA 1
ATOM 1413 C C . GLY A 1 187 ? 7.967 20.336 -28.521 1.00 86.94 187 GLY A C 1
ATOM 1414 O O . GLY A 1 187 ? 6.933 20.465 -27.855 1.00 86.94 187 GLY A O 1
ATOM 1415 N N . VAL A 1 188 ? 8.121 19.342 -29.400 1.00 89.19 188 VAL A N 1
ATOM 1416 C CA . VAL A 1 188 ? 7.126 18.292 -29.642 1.00 89.19 188 VAL A CA 1
ATOM 1417 C C . VAL A 1 188 ? 7.209 17.259 -28.524 1.00 89.19 188 VAL A C 1
ATOM 1419 O O . VAL A 1 188 ? 8.285 16.919 -28.042 1.00 89.19 188 VAL A O 1
ATOM 1422 N N . GLY A 1 189 ? 6.058 16.780 -28.064 1.00 87.75 189 GLY A N 1
ATOM 1423 C CA . GLY A 1 189 ? 5.997 15.779 -27.007 1.00 87.75 189 GLY A CA 1
ATOM 1424 C C . GLY A 1 189 ? 6.460 14.398 -27.477 1.00 87.75 189 GLY A C 1
ATOM 1425 O O . GLY A 1 189 ? 5.905 13.855 -28.429 1.00 87.75 189 GLY A O 1
ATOM 1426 N N . THR A 1 190 ? 7.444 13.815 -26.792 1.00 92.94 190 THR A N 1
ATOM 1427 C CA . THR A 1 190 ? 7.920 12.440 -27.031 1.00 92.94 190 THR A CA 1
ATOM 1428 C C . THR A 1 190 ? 6.972 11.378 -26.473 1.00 92.94 190 THR A C 1
ATOM 1430 O O . THR A 1 190 ? 7.076 10.216 -26.851 1.00 92.94 190 THR A O 1
ATOM 1433 N N . GLY A 1 191 ? 6.065 11.753 -25.569 1.00 91.06 191 GLY A N 1
ATOM 1434 C CA . GLY A 1 191 ? 5.175 10.849 -24.841 1.00 91.06 191 GLY A CA 1
ATOM 1435 C C . GLY A 1 191 ? 5.778 10.215 -23.586 1.00 91.06 191 GLY A C 1
ATOM 1436 O O . GLY A 1 191 ? 5.027 9.842 -22.692 1.00 91.06 191 GLY A O 1
ATOM 1437 N N . PHE A 1 192 ? 7.106 10.143 -23.460 1.00 97.06 192 PHE A N 1
ATOM 1438 C CA . PHE A 1 192 ? 7.755 9.685 -22.225 1.00 97.06 192 PHE A CA 1
ATOM 1439 C C . PHE A 1 192 ? 7.536 10.691 -21.095 1.00 97.06 192 PHE A C 1
ATOM 1441 O O . PHE A 1 192 ? 7.558 11.900 -21.326 1.00 97.06 192 PHE A O 1
ATOM 1448 N N . THR A 1 193 ? 7.319 10.212 -19.873 1.00 95.62 193 THR A N 1
ATOM 1449 C CA . THR A 1 193 ? 6.959 11.061 -18.726 1.00 95.62 193 THR A CA 1
ATOM 1450 C C . THR A 1 193 ? 8.128 11.324 -17.784 1.00 95.62 193 THR A C 1
ATOM 1452 O O . THR A 1 193 ? 8.071 12.277 -17.010 1.00 95.62 193 THR A O 1
ATOM 1455 N N . ALA A 1 194 ? 9.200 10.533 -17.861 1.00 95.56 194 ALA A N 1
ATOM 1456 C CA . ALA A 1 194 ? 10.343 10.599 -16.959 1.00 95.56 194 ALA A CA 1
ATOM 1457 C C . ALA A 1 194 ? 11.663 10.221 -17.651 1.00 95.56 194 ALA A C 1
ATOM 1459 O O . ALA A 1 194 ? 11.696 9.765 -18.797 1.00 95.56 194 ALA A O 1
ATOM 1460 N N . TYR A 1 195 ? 12.768 10.379 -16.936 1.00 94.94 195 TYR A N 1
ATOM 1461 C CA . TYR A 1 195 ? 14.082 9.847 -17.277 1.00 94.94 195 TYR A CA 1
ATOM 1462 C C . TYR A 1 195 ? 14.799 9.375 -16.010 1.00 94.94 195 TYR A C 1
ATOM 1464 O O . TYR A 1 195 ? 14.537 9.883 -14.922 1.00 94.94 195 TYR A O 1
ATOM 1472 N N . VAL A 1 196 ? 15.720 8.420 -16.149 1.00 92.81 196 VAL A N 1
ATOM 1473 C CA . VAL A 1 196 ? 16.583 7.976 -15.040 1.00 92.81 196 VAL A CA 1
ATOM 1474 C C . VAL A 1 196 ? 17.777 8.935 -14.899 1.00 92.81 196 VAL A C 1
ATOM 1476 O O . VAL A 1 196 ? 18.544 9.085 -15.853 1.00 92.81 196 VAL A O 1
ATOM 1479 N N . PRO A 1 197 ? 17.968 9.608 -13.752 1.00 90.25 197 PRO A N 1
ATOM 1480 C CA . PRO A 1 197 ? 19.122 10.477 -13.540 1.00 90.25 197 PRO A CA 1
ATOM 1481 C C . PRO A 1 197 ? 20.458 9.723 -13.589 1.00 90.25 197 PRO A C 1
ATOM 1483 O O . PRO A 1 197 ? 20.599 8.626 -13.061 1.00 90.25 197 PRO A O 1
ATOM 1486 N N . ALA A 1 198 ? 21.458 10.347 -14.199 1.00 87.19 198 ALA A N 1
ATOM 1487 C CA . ALA A 1 198 ? 22.848 9.912 -14.232 1.00 87.19 198 ALA A CA 1
ATOM 1488 C C . ALA A 1 198 ? 23.579 10.364 -12.962 1.00 87.19 198 ALA A C 1
ATOM 1490 O O . ALA A 1 198 ? 23.157 11.313 -12.294 1.00 87.19 198 ALA A O 1
ATOM 1491 N N . ASP A 1 199 ? 24.721 9.749 -12.652 1.00 81.81 199 ASP A N 1
ATOM 1492 C CA . ASP A 1 199 ? 25.555 10.165 -11.520 1.00 81.81 199 ASP A CA 1
ATOM 1493 C C . ASP A 1 199 ? 26.130 11.560 -11.727 1.00 81.81 199 ASP A C 1
ATOM 1495 O O . ASP A 1 199 ? 26.138 12.366 -10.793 1.00 81.81 199 ASP A O 1
ATOM 1499 N N . LYS A 1 200 ? 26.540 11.854 -12.966 1.00 76.25 200 LYS A N 1
ATOM 1500 C CA . LYS A 1 200 ? 27.108 13.136 -13.385 1.00 76.25 200 LYS A CA 1
ATOM 1501 C C . LYS A 1 200 ? 26.535 13.591 -14.726 1.00 76.25 200 LYS A C 1
ATOM 1503 O O . LYS A 1 200 ? 26.429 12.802 -15.665 1.00 76.25 200 LYS A O 1
ATOM 1508 N N . GLY A 1 201 ? 26.283 14.896 -14.821 1.00 76.56 201 GLY A N 1
ATOM 1509 C CA . GLY A 1 201 ? 25.817 15.574 -16.030 1.00 76.56 201 GLY A CA 1
ATOM 1510 C C . GLY A 1 201 ? 24.324 15.401 -16.318 1.00 76.56 201 GLY A C 1
ATOM 1511 O O . GLY A 1 201 ? 23.637 14.583 -15.709 1.00 76.56 201 GLY A O 1
ATOM 1512 N N . ASP A 1 202 ? 23.835 16.178 -17.284 1.00 82.00 202 ASP A N 1
ATOM 1513 C CA . ASP A 1 202 ? 22.411 16.210 -17.617 1.00 82.00 202 ASP A CA 1
ATOM 1514 C C . ASP A 1 202 ? 21.978 14.959 -18.377 1.00 82.00 202 ASP A C 1
ATOM 1516 O O . ASP A 1 202 ? 22.463 14.679 -19.484 1.00 82.00 202 ASP A O 1
ATOM 1520 N N . SER A 1 203 ? 21.028 14.235 -17.785 1.00 88.56 203 SER A N 1
ATOM 1521 C CA . SER A 1 203 ? 20.469 12.996 -18.336 1.00 88.56 203 SER A CA 1
ATOM 1522 C C . SER A 1 203 ? 19.420 13.246 -19.405 1.00 88.56 203 SER A C 1
ATOM 1524 O O . SER A 1 203 ? 19.228 12.394 -20.262 1.00 88.56 203 SER A O 1
ATOM 1526 N N . TYR A 1 204 ? 18.764 14.405 -19.402 1.00 93.81 204 TYR A N 1
ATOM 1527 C CA . TYR A 1 204 ? 17.759 14.758 -20.397 1.00 93.81 204 TYR A CA 1
ATOM 1528 C C . TYR A 1 204 ? 18.246 15.908 -21.283 1.00 93.81 204 TYR A C 1
ATOM 1530 O O . TYR A 1 204 ? 18.405 17.044 -20.848 1.00 93.81 204 TYR A O 1
ATOM 1538 N N . ARG A 1 205 ? 18.494 15.589 -22.555 1.00 94.56 205 ARG A N 1
ATOM 1539 C CA . ARG A 1 205 ? 19.063 16.472 -23.579 1.00 94.56 205 ARG A CA 1
ATOM 1540 C C . ARG A 1 205 ? 18.160 16.483 -24.804 1.00 94.56 205 ARG A C 1
ATOM 1542 O O . ARG A 1 205 ? 18.331 15.682 -25.732 1.00 94.56 205 ARG A O 1
ATOM 1549 N N . ARG A 1 206 ? 17.192 17.406 -24.803 1.00 95.12 206 ARG A N 1
ATOM 1550 C CA . ARG A 1 206 ? 16.160 17.531 -25.849 1.00 95.12 206 ARG A CA 1
ATOM 1551 C C . ARG A 1 206 ? 16.732 17.675 -27.263 1.00 95.12 206 ARG A C 1
ATOM 1553 O O . ARG A 1 206 ? 16.143 17.168 -28.207 1.00 95.12 206 ARG A O 1
ATOM 1560 N N . GLN A 1 207 ? 17.914 18.276 -27.417 1.00 95.69 207 GLN A N 1
ATOM 1561 C CA . GLN A 1 207 ? 18.599 18.468 -28.702 1.00 95.69 207 GLN A CA 1
ATOM 1562 C C . GLN A 1 207 ? 18.970 17.161 -29.426 1.00 95.69 207 GLN A C 1
ATOM 1564 O O . GLN A 1 207 ? 19.309 17.185 -30.606 1.00 95.69 207 GLN A O 1
ATOM 1569 N N . HIS A 1 208 ? 18.919 16.016 -28.742 1.00 96.50 208 HIS A N 1
ATOM 1570 C CA . HIS A 1 208 ? 19.209 14.700 -29.324 1.00 96.50 208 HIS A CA 1
ATOM 1571 C C . HIS A 1 208 ? 17.956 13.864 -29.596 1.00 96.50 208 HIS A C 1
ATOM 1573 O O . HIS A 1 208 ? 18.069 12.694 -29.964 1.00 96.50 208 HIS A O 1
ATOM 1579 N N . LEU A 1 209 ? 16.777 14.459 -29.425 1.00 97.75 209 LEU A N 1
ATOM 1580 C CA . LEU A 1 209 ? 15.480 13.829 -29.622 1.00 97.75 209 LEU A CA 1
ATOM 1581 C C . LEU A 1 209 ? 14.748 14.550 -30.749 1.00 97.75 209 LEU A C 1
ATOM 1583 O O . LEU A 1 209 ? 14.778 15.780 -30.839 1.00 97.75 209 LEU A O 1
ATOM 1587 N N . THR A 1 210 ? 14.094 13.801 -31.629 1.00 97.75 210 THR A N 1
ATOM 1588 C CA . THR A 1 210 ? 13.242 14.376 -32.675 1.00 97.75 210 THR A CA 1
ATOM 1589 C C . THR A 1 210 ? 12.076 13.449 -32.966 1.00 97.75 210 THR A C 1
ATOM 1591 O O . THR A 1 210 ? 12.273 12.333 -33.446 1.00 97.75 210 THR A O 1
ATOM 1594 N N . VAL A 1 211 ? 10.862 13.923 -32.712 1.00 95.69 211 VAL A N 1
ATOM 1595 C CA . VAL A 1 211 ? 9.621 13.266 -33.118 1.00 95.69 211 VAL A CA 1
ATOM 1596 C C . VAL A 1 211 ? 9.320 13.675 -34.553 1.00 95.69 211 VAL A C 1
ATOM 1598 O O . VAL A 1 211 ? 9.160 14.857 -34.858 1.00 95.69 211 VAL A O 1
ATOM 1601 N N . ARG A 1 212 ? 9.286 12.704 -35.466 1.00 92.50 212 ARG A N 1
ATOM 1602 C CA . ARG A 1 212 ? 8.971 12.941 -36.881 1.00 92.50 212 ARG A CA 1
ATOM 1603 C C . ARG A 1 212 ? 8.456 11.673 -37.544 1.00 92.50 212 ARG A C 1
ATOM 1605 O O . ARG A 1 212 ? 8.946 10.588 -37.256 1.00 92.50 212 ARG A O 1
ATOM 1612 N N . ASN A 1 213 ? 7.526 11.830 -38.482 1.00 89.88 213 ASN A N 1
ATOM 1613 C CA . ASN A 1 213 ? 7.034 10.752 -39.346 1.00 89.88 213 ASN A CA 1
ATOM 1614 C C . ASN A 1 213 ? 6.541 9.510 -38.576 1.00 89.88 213 ASN A C 1
ATOM 1616 O O . ASN A 1 213 ? 6.815 8.387 -38.986 1.00 89.88 213 ASN A O 1
ATOM 1620 N N . GLY A 1 214 ? 5.851 9.706 -37.445 1.00 90.50 214 GLY A N 1
ATOM 1621 C CA . GLY A 1 214 ? 5.343 8.596 -36.630 1.00 90.50 214 GLY A CA 1
ATOM 1622 C C . GLY A 1 214 ? 6.422 7.825 -35.862 1.00 90.50 214 GLY A C 1
ATOM 1623 O O . GLY A 1 214 ? 6.170 6.708 -35.427 1.00 90.50 214 GLY A O 1
ATOM 1624 N N . ALA A 1 215 ? 7.619 8.396 -35.699 1.00 95.75 215 ALA A N 1
ATOM 1625 C CA . ALA A 1 215 ? 8.712 7.782 -34.956 1.00 95.75 215 ALA A CA 1
ATOM 1626 C C . ALA A 1 215 ? 9.444 8.792 -34.061 1.00 95.75 215 ALA A C 1
ATOM 1628 O O . ALA A 1 215 ? 9.466 10.002 -34.319 1.00 95.75 215 ALA A O 1
ATOM 1629 N N . LEU A 1 216 ? 10.099 8.279 -33.021 1.00 97.81 216 LEU A N 1
ATOM 1630 C CA . LEU A 1 216 ? 11.077 9.019 -32.233 1.00 97.81 216 LEU A CA 1
ATOM 1631 C C . LEU A 1 216 ? 12.483 8.673 -32.723 1.00 97.81 216 LEU A C 1
ATOM 1633 O O . LEU A 1 216 ? 12.942 7.538 -32.606 1.00 97.81 216 LEU A O 1
ATOM 1637 N N . VAL A 1 217 ? 13.188 9.671 -33.248 1.00 97.81 217 VAL A N 1
ATOM 1638 C CA . VAL A 1 217 ? 14.597 9.551 -33.622 1.00 97.81 217 VAL A CA 1
ATOM 1639 C C . VAL A 1 217 ? 15.470 10.007 -32.461 1.00 97.81 217 VAL A C 1
ATOM 1641 O O . VAL A 1 217 ? 15.381 11.156 -32.024 1.00 97.81 217 VAL A O 1
ATOM 1644 N N . VAL A 1 218 ? 16.341 9.115 -31.991 1.00 97.38 218 VAL A N 1
ATOM 1645 C CA . VAL A 1 218 ? 17.292 9.373 -30.903 1.00 97.38 218 VAL A CA 1
ATOM 1646 C C . VAL A 1 218 ? 18.709 9.360 -31.454 1.00 97.38 218 VAL A C 1
ATOM 1648 O O . VAL A 1 218 ? 19.179 8.345 -31.965 1.00 97.38 218 VAL A O 1
ATOM 1651 N N . THR A 1 219 ? 19.398 10.494 -31.341 1.00 96.69 219 THR A N 1
ATOM 1652 C CA . THR A 1 219 ? 20.826 10.601 -31.669 1.00 96.69 219 THR A CA 1
ATOM 1653 C C . THR A 1 219 ? 21.638 10.166 -30.455 1.00 96.69 219 THR A C 1
ATOM 1655 O O . THR A 1 219 ? 21.680 10.877 -29.450 1.00 96.69 219 THR A O 1
ATOM 1658 N N . SER A 1 220 ? 22.269 8.996 -30.525 1.00 93.56 220 SER A N 1
ATOM 1659 C CA . SER A 1 220 ? 23.032 8.453 -29.401 1.00 93.56 220 SER A CA 1
ATOM 1660 C C . SER A 1 220 ? 24.270 9.283 -29.094 1.00 93.56 220 SER A C 1
ATOM 1662 O O . SER A 1 220 ? 24.929 9.809 -29.991 1.00 93.56 220 SER A O 1
ATOM 1664 N N . LYS A 1 221 ? 24.614 9.351 -27.808 1.00 93.00 221 LYS A N 1
ATOM 1665 C CA . LYS A 1 221 ? 25.854 9.951 -27.311 1.00 93.00 221 LYS A CA 1
ATOM 1666 C C . LYS A 1 221 ? 26.649 8.953 -26.485 1.00 93.00 221 LYS A C 1
ATOM 1668 O O . LYS A 1 221 ? 26.141 7.893 -26.115 1.00 93.00 221 LYS A O 1
ATOM 1673 N N . ASN A 1 222 ? 27.908 9.298 -26.229 1.00 86.31 222 ASN A N 1
ATOM 1674 C CA . ASN A 1 222 ? 28.768 8.520 -25.350 1.00 86.31 222 ASN A CA 1
ATOM 1675 C C . ASN A 1 222 ? 28.213 8.597 -23.929 1.00 86.31 222 ASN A C 1
ATOM 1677 O O . ASN A 1 222 ? 27.931 9.676 -23.412 1.00 86.31 222 ASN A O 1
ATOM 1681 N N . GLY A 1 223 ? 28.024 7.427 -23.336 1.00 77.00 223 GLY A N 1
ATOM 1682 C CA . GLY A 1 223 ? 27.393 7.258 -22.039 1.00 77.00 223 GLY A CA 1
ATOM 1683 C C . GLY A 1 223 ? 27.178 5.778 -21.781 1.00 77.00 223 GLY A C 1
ATOM 1684 O O . GLY A 1 223 ? 26.757 5.047 -22.678 1.00 77.00 223 GLY A O 1
ATOM 1685 N N . THR A 1 224 ? 27.523 5.303 -20.593 1.00 65.94 224 THR A N 1
ATOM 1686 C CA . THR A 1 224 ? 27.407 3.886 -20.236 1.00 65.94 224 THR A CA 1
ATOM 1687 C C . THR A 1 224 ? 26.492 3.727 -19.037 1.00 65.94 224 THR A C 1
ATOM 1689 O O . THR A 1 224 ? 26.653 4.441 -18.048 1.00 65.94 224 THR A O 1
ATOM 1692 N N . TRP A 1 225 ? 25.559 2.783 -19.157 1.00 74.44 225 TRP A N 1
ATOM 1693 C CA . TRP A 1 225 ? 24.846 2.182 -18.038 1.00 74.44 225 TRP A CA 1
ATOM 1694 C C . TRP A 1 225 ? 25.565 0.864 -17.706 1.00 74.44 225 TRP A C 1
ATOM 1696 O O . TRP A 1 225 ? 25.635 -0.013 -18.575 1.00 74.44 225 TRP A O 1
ATOM 1706 N N . GLY A 1 226 ? 26.161 0.774 -16.512 1.00 60.31 226 GLY A N 1
ATOM 1707 C CA . GLY A 1 226 ? 26.745 -0.448 -15.949 1.00 60.31 226 GLY A CA 1
ATOM 1708 C C . GLY A 1 226 ? 28.274 -0.602 -16.005 1.00 60.31 226 GLY A C 1
ATOM 1709 O O . GLY A 1 226 ? 28.934 -0.230 -16.979 1.00 60.31 226 GLY A O 1
ATOM 1710 N N . GLY A 1 227 ? 28.824 -1.227 -14.950 1.00 53.75 227 GLY A N 1
ATOM 1711 C CA . GLY A 1 227 ? 30.206 -1.739 -14.861 1.00 53.75 227 GLY A CA 1
ATOM 1712 C C . GLY A 1 227 ? 31.291 -0.740 -14.428 1.00 53.75 227 GLY A C 1
ATOM 1713 O O . GLY A 1 227 ? 32.477 -1.036 -14.572 1.00 53.75 227 GLY A O 1
ATOM 1714 N N . ARG A 1 228 ? 30.916 0.447 -13.937 1.00 57.72 228 ARG A N 1
ATOM 1715 C CA . ARG A 1 228 ? 31.828 1.496 -13.441 1.00 57.72 228 ARG A CA 1
ATOM 1716 C C . ARG A 1 228 ? 31.222 2.163 -12.206 1.00 57.72 228 ARG A C 1
ATOM 1718 O O . ARG A 1 228 ? 30.016 2.121 -12.035 1.00 57.72 228 ARG A O 1
ATOM 1725 N N . SER A 1 229 ? 32.041 2.848 -11.408 1.00 57.25 229 SER A N 1
ATOM 1726 C CA . SER A 1 229 ? 31.600 3.626 -10.236 1.00 57.25 229 SER A CA 1
ATOM 1727 C C . SER A 1 229 ? 30.784 4.891 -10.566 1.00 57.25 229 SER A C 1
ATOM 1729 O O . SER A 1 229 ? 30.406 5.614 -9.650 1.00 57.25 229 SER A O 1
ATOM 1731 N N . VAL A 1 230 ? 30.558 5.199 -11.854 1.00 68.44 230 VAL A N 1
ATOM 1732 C CA . VAL A 1 230 ? 29.810 6.378 -12.324 1.00 68.44 230 VAL A CA 1
ATOM 1733 C C . VAL A 1 230 ? 29.040 6.035 -13.607 1.00 68.44 230 VAL A C 1
ATOM 1735 O O . VAL A 1 230 ? 29.643 5.731 -14.642 1.00 68.44 230 VAL A O 1
ATOM 1738 N N . ASN A 1 231 ? 27.715 6.150 -13.564 1.00 78.56 231 ASN A N 1
ATOM 1739 C CA . ASN A 1 231 ? 26.788 6.014 -14.684 1.00 78.56 231 ASN A CA 1
ATOM 1740 C C . ASN A 1 231 ? 26.560 7.380 -15.369 1.00 78.56 231 ASN A C 1
ATOM 1742 O O . ASN A 1 231 ? 26.150 8.351 -14.733 1.00 78.56 231 ASN A O 1
ATOM 1746 N N . MET A 1 232 ? 26.799 7.471 -16.684 1.00 81.31 232 MET A N 1
ATOM 1747 C CA . MET A 1 232 ? 26.742 8.730 -17.465 1.00 81.31 232 MET A CA 1
ATOM 1748 C C . MET A 1 232 ? 25.744 8.645 -18.628 1.00 81.31 232 MET A C 1
ATOM 1750 O O . MET A 1 232 ? 26.094 8.830 -19.792 1.00 81.31 232 MET A O 1
ATOM 1754 N N . MET A 1 233 ? 24.499 8.286 -18.333 1.00 87.31 233 MET A N 1
ATOM 1755 C CA . MET A 1 233 ? 23.476 8.053 -19.356 1.00 87.31 233 MET A CA 1
ATOM 1756 C C . MET A 1 233 ? 22.978 9.358 -19.983 1.00 87.31 233 MET A C 1
ATOM 1758 O O . MET A 1 233 ? 22.782 10.359 -19.295 1.00 87.31 233 MET A O 1
ATOM 1762 N N . VAL A 1 234 ? 22.704 9.315 -21.288 1.00 90.81 234 VAL A N 1
ATOM 1763 C CA . VAL A 1 234 ? 22.067 10.410 -22.028 1.00 90.81 234 VAL A CA 1
ATOM 1764 C C . VAL A 1 234 ? 20.743 9.914 -22.593 1.00 90.81 234 VAL A C 1
ATOM 1766 O O . VAL A 1 234 ? 20.698 8.923 -23.317 1.00 90.81 234 VAL A O 1
ATOM 1769 N N . ASN A 1 235 ? 19.671 10.626 -22.266 1.00 94.62 235 ASN A N 1
ATOM 1770 C CA . ASN A 1 235 ? 18.283 10.322 -22.595 1.00 94.62 235 ASN A CA 1
ATOM 1771 C C . ASN A 1 235 ? 17.843 8.881 -22.256 1.00 94.62 235 ASN A C 1
ATOM 1773 O O . ASN A 1 235 ? 17.326 8.198 -23.142 1.00 94.62 235 ASN A O 1
ATOM 1777 N N . PRO A 1 236 ? 17.997 8.399 -21.005 1.00 94.94 236 PRO A N 1
ATOM 1778 C CA . PRO A 1 236 ? 17.318 7.185 -20.548 1.00 94.94 236 PRO A CA 1
ATOM 1779 C C . PRO A 1 236 ? 15.822 7.480 -20.343 1.00 94.94 236 PRO A C 1
ATOM 1781 O O . PRO A 1 236 ? 15.346 7.622 -19.216 1.00 94.94 236 PRO A O 1
ATOM 1784 N N . LEU A 1 237 ? 15.097 7.663 -21.449 1.00 97.56 237 LEU A N 1
ATOM 1785 C CA . LEU A 1 237 ? 13.681 8.029 -21.470 1.00 97.56 237 LEU A CA 1
ATOM 1786 C C . LEU A 1 237 ? 12.836 6.908 -20.873 1.00 97.56 237 LEU A C 1
ATOM 1788 O O . LEU A 1 237 ? 13.049 5.739 -21.187 1.00 97.56 237 LEU A O 1
ATOM 1792 N N . SER A 1 238 ? 11.866 7.263 -20.034 1.00 97.56 238 SER A N 1
ATOM 1793 C CA . SER A 1 238 ? 11.061 6.307 -19.274 1.00 97.56 238 SER A CA 1
ATOM 1794 C C . SER A 1 238 ? 9.647 6.798 -18.986 1.00 97.56 238 SER A C 1
ATOM 1796 O O . SER A 1 238 ? 9.296 7.961 -19.198 1.00 97.56 238 SER A O 1
ATOM 1798 N N . VAL A 1 239 ? 8.827 5.870 -18.510 1.00 96.38 239 VAL A N 1
ATOM 1799 C CA . VAL A 1 239 ? 7.530 6.120 -17.891 1.00 96.38 239 VAL A CA 1
ATOM 1800 C C . VAL A 1 239 ? 7.480 5.462 -16.520 1.00 96.38 239 VAL A C 1
ATOM 1802 O O . VAL A 1 239 ? 8.135 4.442 -16.290 1.00 96.38 239 VAL A O 1
ATOM 1805 N N . GLY A 1 240 ? 6.688 6.026 -15.612 1.00 92.62 240 GLY A N 1
ATOM 1806 C CA . GLY A 1 240 ? 6.395 5.399 -14.332 1.00 92.62 240 GLY A CA 1
ATOM 1807 C C . GLY A 1 240 ? 5.367 4.276 -14.482 1.00 92.62 240 GLY A C 1
ATOM 1808 O O . GLY A 1 240 ? 4.293 4.486 -15.046 1.00 92.62 240 GLY A O 1
ATOM 1809 N N . LEU A 1 241 ? 5.671 3.082 -13.975 1.00 90.62 241 LEU A N 1
ATOM 1810 C CA . LEU A 1 241 ? 4.795 1.914 -14.093 1.00 90.62 241 LEU A CA 1
ATOM 1811 C C . LEU A 1 241 ? 3.842 1.767 -12.895 1.00 90.62 241 LEU A C 1
ATOM 1813 O O . LEU A 1 241 ? 4.278 1.942 -11.758 1.00 90.62 241 LEU A O 1
ATOM 1817 N N . PRO A 1 242 ? 2.584 1.333 -13.097 1.00 80.25 242 PRO A N 1
ATOM 1818 C CA . PRO A 1 242 ? 1.657 0.992 -12.014 1.00 80.25 242 PRO A CA 1
ATOM 1819 C C . PRO A 1 242 ? 1.942 -0.420 -11.464 1.00 80.25 242 PRO A C 1
ATOM 1821 O O . PRO A 1 242 ? 1.110 -1.329 -11.531 1.00 80.25 242 PRO A O 1
ATOM 1824 N N . LEU A 1 243 ? 3.167 -0.620 -10.985 1.00 77.25 243 LEU A N 1
ATOM 1825 C CA . LEU A 1 243 ? 3.626 -1.810 -10.269 1.00 77.25 243 LEU A CA 1
ATOM 1826 C C . LEU A 1 243 ? 3.473 -1.595 -8.757 1.00 77.25 243 LEU A C 1
ATOM 1828 O O . LEU A 1 243 ? 3.369 -0.448 -8.322 1.00 77.25 243 LEU A O 1
ATOM 1832 N N . PRO A 1 244 ? 3.436 -2.671 -7.952 1.00 63.72 244 PRO A N 1
ATOM 1833 C CA . PRO A 1 244 ? 3.695 -4.083 -8.282 1.00 63.72 244 PRO A CA 1
ATOM 1834 C C . PRO A 1 244 ? 2.451 -4.953 -8.498 1.00 63.72 244 PRO A C 1
ATOM 1836 O O . PRO A 1 244 ? 2.565 -6.161 -8.708 1.00 63.72 244 PRO A O 1
ATOM 1839 N N . ASN A 1 245 ? 1.256 -4.371 -8.482 1.00 63.78 245 ASN A N 1
ATOM 1840 C CA . ASN A 1 245 ? -0.000 -5.127 -8.374 1.00 63.78 245 ASN A CA 1
ATOM 1841 C C . ASN A 1 245 ? -0.474 -5.737 -9.699 1.00 63.78 245 ASN A C 1
ATOM 1843 O O . ASN A 1 245 ? -1.629 -6.125 -9.841 1.00 63.78 245 ASN A O 1
ATOM 1847 N N . ARG A 1 246 ? 0.388 -5.763 -10.718 1.00 73.94 246 ARG A N 1
ATOM 1848 C CA . ARG A 1 246 ? 0.016 -6.085 -12.096 1.00 73.94 246 ARG A CA 1
ATOM 1849 C C . ARG A 1 246 ? 1.106 -6.935 -12.745 1.00 73.94 246 ARG A C 1
ATOM 1851 O O . ARG A 1 246 ? 2.293 -6.749 -12.481 1.00 73.94 246 ARG A O 1
ATOM 1858 N N . LYS A 1 247 ? 0.699 -7.837 -13.640 1.00 83.00 247 LYS A N 1
ATOM 1859 C CA . LYS A 1 247 ? 1.595 -8.436 -14.636 1.00 83.00 247 LYS A CA 1
ATOM 1860 C C . LYS A 1 247 ? 1.647 -7.505 -15.835 1.00 83.00 247 LYS A C 1
ATOM 1862 O O . LYS A 1 247 ? 0.606 -7.240 -16.438 1.00 83.00 247 LYS A O 1
ATOM 1867 N N . LEU A 1 248 ? 2.821 -6.982 -16.160 1.00 89.88 248 LEU A N 1
ATOM 1868 C CA . LEU A 1 248 ? 2.989 -6.008 -17.236 1.00 89.88 248 LEU A CA 1
ATOM 1869 C C . LEU A 1 248 ? 3.860 -6.573 -18.351 1.00 89.88 248 LEU A C 1
ATOM 1871 O O . LEU A 1 248 ? 4.839 -7.273 -18.104 1.00 89.88 248 LEU A O 1
ATOM 1875 N N . ARG A 1 249 ? 3.522 -6.224 -19.587 1.00 94.75 249 ARG A N 1
ATOM 1876 C CA . ARG A 1 249 ? 4.391 -6.363 -20.751 1.00 94.75 249 ARG A CA 1
ATOM 1877 C C . ARG A 1 249 ? 4.827 -4.972 -21.169 1.00 94.75 249 ARG A C 1
ATOM 1879 O O . ARG A 1 249 ? 3.973 -4.137 -21.461 1.00 94.75 249 ARG A O 1
ATOM 1886 N N . VAL A 1 250 ? 6.135 -4.763 -21.238 1.00 98.12 250 VAL A N 1
ATOM 1887 C CA . VAL A 1 250 ? 6.739 -3.576 -21.844 1.00 98.12 250 VAL A CA 1
ATOM 1888 C C . VAL A 1 250 ? 7.425 -3.992 -23.130 1.00 98.12 250 VAL A C 1
ATOM 1890 O O . VAL A 1 250 ? 8.210 -4.943 -23.125 1.00 98.12 250 VAL A O 1
ATOM 1893 N N . ARG A 1 251 ? 7.116 -3.308 -24.231 1.00 98.12 251 ARG A N 1
ATOM 1894 C CA . ARG A 1 251 ? 7.683 -3.579 -25.554 1.00 98.12 251 ARG A CA 1
ATOM 1895 C C . ARG A 1 251 ? 8.178 -2.290 -26.195 1.00 98.12 251 ARG A C 1
ATOM 1897 O O . ARG A 1 251 ? 7.535 -1.251 -26.071 1.00 98.12 251 ARG A O 1
ATOM 1904 N N . ILE A 1 252 ? 9.297 -2.389 -26.902 1.00 98.44 252 ILE A N 1
ATOM 1905 C CA . ILE A 1 252 ? 9.788 -1.346 -27.801 1.00 98.44 252 ILE A CA 1
ATOM 1906 C C . ILE A 1 252 ? 10.058 -1.936 -29.181 1.00 98.44 252 ILE A C 1
ATOM 1908 O O . ILE A 1 252 ? 10.711 -2.980 -29.291 1.00 98.44 252 ILE A O 1
ATOM 1912 N N . ASP A 1 253 ? 9.603 -1.233 -30.212 1.00 97.75 253 ASP A N 1
ATOM 1913 C CA . ASP A 1 253 ? 9.834 -1.567 -31.614 1.00 97.75 253 ASP A CA 1
ATOM 1914 C C . ASP A 1 253 ? 10.710 -0.472 -32.234 1.00 97.75 253 ASP A C 1
ATOM 1916 O O . ASP A 1 253 ? 10.439 0.722 -32.086 1.00 97.75 253 ASP A O 1
ATOM 1920 N N . PHE A 1 254 ? 11.788 -0.864 -32.912 1.00 97.88 254 PHE A N 1
ATOM 1921 C CA . PHE A 1 254 ? 12.764 0.078 -33.463 1.00 97.88 254 PHE A CA 1
ATOM 1922 C C . PHE A 1 254 ? 13.470 -0.474 -34.701 1.00 97.88 254 PHE A C 1
ATOM 1924 O O . PHE A 1 254 ? 13.539 -1.686 -34.917 1.00 97.88 254 PHE A O 1
ATOM 1931 N N . ALA A 1 255 ? 14.059 0.420 -35.492 1.00 96.75 255 ALA A N 1
ATOM 1932 C CA . ALA A 1 255 ? 14.953 0.073 -36.589 1.00 96.75 255 ALA A CA 1
ATOM 1933 C C . ALA A 1 255 ? 16.424 0.235 -36.176 1.00 96.75 255 ALA A C 1
ATOM 1935 O O . ALA A 1 255 ? 16.833 1.277 -35.652 1.00 96.75 255 ALA A O 1
ATOM 1936 N N . VAL A 1 256 ? 17.235 -0.793 -36.442 1.00 95.81 256 VAL A N 1
ATOM 1937 C CA . VAL A 1 256 ? 18.684 -0.756 -36.198 1.00 95.81 256 VAL A CA 1
ATOM 1938 C C . VAL A 1 256 ? 19.357 0.142 -37.248 1.00 95.81 256 VAL A C 1
ATOM 1940 O O . VAL A 1 256 ? 19.182 -0.115 -38.447 1.00 95.81 256 VAL A O 1
ATOM 1943 N N . PRO A 1 257 ? 20.180 1.135 -36.855 1.00 94.56 257 PRO A N 1
ATOM 1944 C CA . PRO A 1 257 ? 20.882 2.004 -37.799 1.00 94.56 257 PRO A CA 1
ATOM 1945 C C . PRO A 1 257 ? 21.740 1.213 -38.796 1.00 94.56 257 PRO A C 1
ATOM 1947 O O . PRO A 1 257 ? 22.247 0.128 -38.486 1.00 94.56 257 PRO A O 1
ATOM 1950 N N . LYS A 1 258 ? 21.903 1.745 -40.010 1.00 89.06 258 LYS A N 1
ATOM 1951 C CA . LYS A 1 258 ? 22.931 1.267 -40.948 1.00 89.06 258 LYS A CA 1
ATOM 1952 C C . LYS A 1 258 ? 24.305 1.774 -40.484 1.00 89.06 258 LYS A C 1
ATOM 1954 O O . LYS A 1 258 ? 24.374 2.825 -39.858 1.00 89.06 258 LYS A O 1
ATOM 1959 N N . GLY A 1 259 ? 25.368 1.031 -40.798 1.00 82.25 259 GLY A N 1
ATOM 1960 C CA . GLY A 1 259 ? 26.746 1.482 -40.560 1.00 82.25 259 GLY A CA 1
ATOM 1961 C C . GLY A 1 259 ? 27.169 1.564 -39.089 1.00 82.25 259 GLY A C 1
ATOM 1962 O O . GLY A 1 259 ? 27.955 2.434 -38.745 1.00 82.25 259 GLY A O 1
ATOM 1963 N N . LEU A 1 260 ? 26.647 0.697 -38.211 1.00 89.38 260 LEU A N 1
ATOM 1964 C CA . LEU A 1 260 ? 27.203 0.570 -36.856 1.00 89.38 260 LEU A CA 1
ATOM 1965 C C . LEU A 1 260 ? 28.638 0.025 -36.946 1.00 89.38 260 LEU A C 1
ATOM 1967 O O . LEU A 1 260 ? 28.854 -0.970 -37.638 1.00 89.38 260 LEU A O 1
ATOM 1971 N N . GLY A 1 261 ? 29.586 0.649 -36.243 1.00 84.75 261 GLY A N 1
ATOM 1972 C CA . GLY A 1 261 ? 31.024 0.366 -36.339 1.00 84.75 261 GLY A CA 1
ATOM 1973 C C . GLY A 1 261 ? 31.486 -0.858 -35.547 1.00 84.75 261 GLY A C 1
ATOM 1974 O O . GLY A 1 261 ? 32.591 -1.347 -35.750 1.00 84.75 261 GLY A O 1
ATOM 1975 N N . GLY A 1 262 ? 30.639 -1.389 -34.661 1.00 90.38 262 GLY A N 1
ATOM 1976 C CA . GLY A 1 262 ? 31.018 -2.507 -33.787 1.00 90.38 262 GLY A CA 1
ATOM 1977 C C . GLY A 1 262 ? 31.627 -2.047 -32.462 1.00 90.38 262 GLY A C 1
ATOM 1978 O O . GLY A 1 262 ? 32.164 -2.859 -31.708 1.00 90.38 262 GLY A O 1
ATOM 1979 N N . ASP A 1 263 ? 31.477 -0.765 -32.139 1.00 92.38 263 ASP A N 1
ATOM 1980 C CA . ASP A 1 263 ? 32.083 -0.066 -31.008 1.00 92.38 263 ASP A CA 1
ATOM 1981 C C . ASP A 1 263 ? 31.206 -0.070 -29.749 1.00 92.38 263 ASP A C 1
ATOM 1983 O O . ASP A 1 263 ? 31.358 0.763 -28.848 1.00 92.38 263 ASP A O 1
ATOM 1987 N N . ASN A 1 264 ? 30.323 -1.060 -29.615 1.00 91.38 264 ASN A N 1
ATOM 1988 C CA . ASN A 1 264 ? 29.323 -1.171 -28.549 1.00 91.38 264 ASN A CA 1
ATOM 1989 C C . ASN A 1 264 ? 28.197 -0.138 -28.617 1.00 91.38 264 ASN A C 1
ATOM 1991 O O . ASN A 1 264 ? 27.596 0.172 -27.575 1.00 91.38 264 ASN A O 1
ATOM 1995 N N . GLU A 1 265 ? 27.894 0.367 -29.812 1.00 94.00 265 GLU A N 1
ATOM 1996 C CA . GLU A 1 265 ? 26.658 1.100 -30.049 1.00 94.00 265 GLU A CA 1
ATOM 1997 C C . GLU A 1 265 ? 25.474 0.211 -29.681 1.00 94.00 265 GLU A C 1
ATOM 1999 O O . GLU A 1 265 ? 25.449 -0.981 -30.009 1.00 94.00 265 GLU A O 1
ATOM 2004 N N . ARG A 1 266 ? 24.498 0.766 -28.967 1.00 94.00 266 ARG A N 1
ATOM 2005 C CA . ARG A 1 266 ? 23.403 -0.039 -28.424 1.00 94.00 266 ARG A CA 1
ATOM 2006 C C . ARG A 1 266 ? 22.121 0.739 -28.208 1.00 94.00 266 ARG A C 1
ATOM 2008 O O . ARG A 1 266 ? 22.149 1.947 -27.968 1.00 94.00 266 ARG A O 1
ATOM 2015 N N . LEU A 1 267 ? 21.029 -0.013 -28.188 1.00 96.75 267 LEU A N 1
ATOM 2016 C CA . LEU A 1 267 ? 19.744 0.372 -27.620 1.00 96.75 267 LEU A CA 1
ATOM 2017 C C . LEU A 1 267 ? 19.370 -0.666 -26.564 1.00 96.75 267 LEU A C 1
ATOM 2019 O O . LEU A 1 267 ? 19.462 -1.867 -26.827 1.00 96.75 267 LEU A O 1
ATOM 2023 N N . CYS A 1 268 ? 18.959 -0.201 -25.388 1.00 96.81 268 CYS A N 1
ATOM 2024 C CA . CYS A 1 268 ? 18.573 -1.040 -24.260 1.00 96.81 268 CYS A CA 1
ATOM 2025 C C . CYS A 1 268 ? 17.162 -0.696 -23.794 1.00 96.81 268 CYS A C 1
ATOM 2027 O O . CYS A 1 268 ? 16.883 0.473 -23.549 1.00 96.81 268 CYS A O 1
ATOM 2029 N N . LEU A 1 269 ? 16.305 -1.705 -23.641 1.00 98.38 269 LEU A N 1
ATOM 2030 C CA . LEU A 1 269 ? 15.045 -1.618 -22.905 1.00 98.38 269 LEU A CA 1
ATOM 2031 C C . LEU A 1 269 ? 15.325 -1.982 -21.442 1.00 98.38 269 LEU A C 1
ATOM 2033 O O . LEU A 1 269 ? 15.938 -3.021 -21.186 1.00 98.38 269 LEU A O 1
ATOM 2037 N N . PHE A 1 270 ? 14.879 -1.161 -20.495 1.00 96.94 270 PHE A N 1
ATOM 2038 C CA . PHE A 1 270 ? 15.205 -1.315 -19.077 1.00 96.94 270 PHE A CA 1
ATOM 2039 C C . PHE A 1 270 ? 13.984 -1.210 -18.165 1.00 96.94 270 PHE A C 1
ATOM 2041 O O . PHE A 1 270 ? 13.011 -0.533 -18.490 1.00 96.94 270 PHE A O 1
ATOM 2048 N N . LEU A 1 271 ? 14.086 -1.828 -16.990 1.00 96.56 271 LEU A N 1
ATOM 2049 C CA . LEU A 1 271 ? 13.273 -1.582 -15.800 1.00 96.56 271 LEU A CA 1
ATOM 2050 C C . LEU A 1 271 ? 14.225 -1.191 -14.660 1.00 96.56 271 LEU A C 1
ATOM 2052 O O . LEU A 1 271 ? 15.165 -1.933 -14.382 1.00 96.56 271 LEU A O 1
ATOM 2056 N N . ALA A 1 272 ? 13.978 -0.060 -14.004 1.00 92.00 272 ALA A N 1
ATOM 2057 C CA . ALA A 1 272 ? 14.871 0.529 -13.011 1.00 92.00 272 ALA A CA 1
ATOM 2058 C C . ALA A 1 272 ? 14.097 1.167 -11.846 1.00 92.00 272 ALA A C 1
ATOM 2060 O O . ALA A 1 272 ? 12.986 1.661 -12.036 1.00 92.00 272 ALA A O 1
ATOM 2061 N N . ALA A 1 273 ? 14.704 1.176 -10.660 1.00 85.38 273 ALA A N 1
ATOM 2062 C CA . ALA A 1 273 ? 14.353 2.111 -9.582 1.00 85.38 273 ALA A CA 1
ATOM 2063 C C . ALA A 1 273 ? 15.383 3.243 -9.522 1.00 85.38 273 ALA A C 1
ATOM 2065 O O . ALA A 1 273 ? 15.040 4.419 -9.558 1.00 85.38 273 ALA A O 1
ATOM 2066 N N . THR A 1 274 ? 16.666 2.878 -9.545 1.00 85.31 274 THR A N 1
ATOM 2067 C CA . THR A 1 274 ? 17.794 3.813 -9.579 1.00 85.31 274 THR A CA 1
ATOM 2068 C C . THR A 1 274 ? 18.654 3.581 -10.822 1.00 85.31 274 THR A C 1
ATOM 2070 O O . THR A 1 274 ? 18.427 2.654 -11.602 1.00 85.31 274 THR A O 1
ATOM 2073 N N . ASN A 1 275 ? 19.680 4.406 -11.011 1.00 84.88 275 ASN A N 1
ATOM 2074 C CA . ASN A 1 275 ? 20.752 4.120 -11.963 1.00 84.88 275 ASN A CA 1
ATOM 2075 C C . ASN A 1 275 ? 21.639 2.938 -11.527 1.00 84.88 275 ASN A C 1
ATOM 2077 O O . ASN A 1 275 ? 22.333 2.384 -12.376 1.00 84.88 275 ASN A O 1
ATOM 2081 N N . ASP A 1 276 ? 21.530 2.513 -10.266 1.00 84.44 276 ASP A N 1
ATOM 2082 C CA . ASP A 1 276 ? 22.317 1.456 -9.617 1.00 84.44 276 ASP A CA 1
ATOM 2083 C C . ASP A 1 276 ? 21.498 0.175 -9.328 1.00 84.44 276 ASP A C 1
ATOM 2085 O O . ASP A 1 276 ? 22.035 -0.828 -8.851 1.00 84.44 276 ASP A O 1
ATOM 2089 N N . ASP A 1 277 ? 20.192 0.199 -9.613 1.00 86.00 277 ASP A N 1
ATOM 2090 C CA . ASP A 1 277 ? 19.232 -0.884 -9.394 1.00 86.00 277 ASP A CA 1
ATOM 2091 C C . ASP A 1 277 ? 18.317 -1.017 -10.616 1.00 86.00 277 ASP A C 1
ATOM 2093 O O . ASP A 1 277 ? 17.261 -0.376 -10.717 1.00 86.00 277 ASP A O 1
ATOM 2097 N N . TYR A 1 278 ? 18.724 -1.866 -11.557 1.00 91.38 278 TYR A N 1
ATOM 2098 C CA . TYR A 1 278 ? 18.018 -2.055 -12.821 1.00 91.38 278 TYR A CA 1
ATOM 2099 C C . TYR A 1 278 ? 18.223 -3.449 -13.412 1.00 91.38 278 TYR A C 1
ATOM 2101 O O . TYR A 1 278 ? 19.171 -4.172 -13.103 1.00 91.38 278 TYR A O 1
ATOM 2109 N N . ILE A 1 279 ? 17.336 -3.797 -14.338 1.00 94.31 279 ILE A N 1
ATOM 2110 C CA . ILE A 1 279 ? 17.532 -4.859 -15.319 1.00 94.31 279 ILE A CA 1
ATOM 2111 C C . ILE A 1 279 ? 17.329 -4.289 -16.718 1.00 94.31 279 ILE A C 1
ATOM 2113 O O . ILE A 1 279 ? 16.390 -3.530 -16.957 1.00 94.31 279 ILE A O 1
ATOM 2117 N N . GLN A 1 280 ? 18.184 -4.676 -17.658 1.00 95.25 280 GLN A N 1
ATOM 2118 C CA . GLN A 1 280 ? 18.065 -4.269 -19.053 1.00 95.25 280 GLN A CA 1
ATOM 2119 C C . GLN A 1 280 ? 18.311 -5.421 -20.022 1.00 95.25 280 GLN A C 1
ATOM 2121 O O . GLN A 1 280 ? 19.104 -6.323 -19.749 1.00 95.25 280 GLN A O 1
ATOM 2126 N N . ILE A 1 281 ? 17.657 -5.346 -21.179 1.00 97.50 281 ILE A N 1
ATOM 2127 C CA . ILE A 1 281 ? 17.994 -6.104 -22.382 1.00 97.50 281 ILE A CA 1
ATOM 2128 C C . ILE A 1 281 ? 18.411 -5.127 -23.477 1.00 97.50 281 ILE A C 1
ATOM 2130 O O . ILE A 1 281 ? 17.701 -4.170 -23.770 1.00 97.50 281 ILE A O 1
ATOM 2134 N N . CYS A 1 282 ? 19.555 -5.379 -24.099 1.00 96.06 282 CYS A N 1
ATOM 2135 C CA . CYS A 1 282 ? 20.135 -4.540 -25.134 1.00 96.06 282 CYS A CA 1
ATOM 2136 C C . CYS A 1 282 ? 20.329 -5.304 -26.438 1.00 96.06 282 CYS A C 1
ATOM 2138 O O . CYS A 1 282 ? 20.666 -6.487 -26.424 1.00 96.06 282 CYS A O 1
ATOM 2140 N N . VAL A 1 283 ? 20.241 -4.590 -27.559 1.00 96.44 283 VAL A N 1
ATOM 2141 C CA . VAL A 1 283 ? 20.910 -4.974 -28.808 1.00 96.44 283 VAL A CA 1
ATOM 2142 C C . VAL A 1 283 ? 22.197 -4.166 -28.901 1.00 96.44 283 VAL A C 1
ATOM 2144 O O . VAL A 1 283 ? 22.152 -2.939 -28.847 1.00 96.44 283 VAL A O 1
ATOM 2147 N N . ILE A 1 284 ? 23.337 -4.848 -29.012 1.00 94.56 284 ILE A N 1
ATOM 2148 C CA . ILE A 1 284 ? 24.675 -4.244 -28.996 1.00 94.56 284 ILE A CA 1
ATOM 2149 C C . ILE A 1 284 ? 25.420 -4.611 -30.278 1.00 94.56 284 ILE A C 1
ATOM 2151 O O . ILE A 1 284 ? 25.468 -5.784 -30.660 1.00 94.56 284 ILE A O 1
ATOM 2155 N N . SER A 1 285 ? 26.044 -3.619 -30.909 1.00 94.50 285 SER A N 1
ATOM 2156 C CA . SER A 1 285 ? 26.961 -3.820 -32.027 1.00 94.50 285 SER A CA 1
ATOM 2157 C C . SER A 1 285 ? 28.340 -4.273 -31.550 1.00 94.50 285 SER A C 1
ATOM 2159 O O . SER A 1 285 ? 28.888 -3.737 -30.586 1.00 94.50 285 SER A O 1
ATOM 2161 N N . ARG A 1 286 ? 28.905 -5.274 -32.224 1.00 93.88 286 ARG A N 1
ATOM 2162 C CA . ARG A 1 286 ? 30.276 -5.771 -32.043 1.00 93.88 286 ARG A CA 1
ATOM 2163 C C . ARG A 1 286 ? 30.905 -5.976 -33.427 1.00 93.88 286 ARG A C 1
ATOM 2165 O O . ARG A 1 286 ? 30.147 -6.116 -34.387 1.00 93.88 286 ARG A O 1
ATOM 2172 N N . PRO A 1 287 ? 32.242 -6.088 -33.540 1.00 91.88 287 PRO A N 1
ATOM 2173 C CA . PRO A 1 287 ? 32.899 -6.290 -34.837 1.00 91.88 287 PRO A CA 1
ATOM 2174 C C . PRO A 1 287 ? 32.351 -7.504 -35.605 1.00 91.88 287 PRO A C 1
ATOM 2176 O O . PRO A 1 287 ? 32.176 -7.459 -36.814 1.00 91.88 287 PRO A O 1
ATOM 2179 N N . ASN A 1 288 ? 31.957 -8.557 -34.878 1.00 88.31 288 ASN A N 1
ATOM 2180 C CA . ASN A 1 288 ? 31.424 -9.802 -35.445 1.00 88.31 288 ASN A CA 1
ATOM 2181 C C . ASN A 1 288 ? 29.882 -9.838 -35.509 1.00 88.31 288 ASN A C 1
ATOM 2183 O O . ASN A 1 288 ? 29.281 -10.912 -35.403 1.00 88.31 288 ASN A O 1
ATOM 2187 N N . GLY A 1 289 ? 29.244 -8.671 -35.621 1.00 90.50 289 GLY A N 1
ATOM 2188 C CA . GLY A 1 289 ? 27.797 -8.514 -35.766 1.00 90.50 289 GLY A CA 1
ATOM 2189 C C . GLY A 1 289 ? 27.039 -8.206 -34.470 1.00 90.50 289 GLY A C 1
ATOM 2190 O O . GLY A 1 289 ? 27.605 -8.054 -33.385 1.00 90.50 289 GLY A O 1
ATOM 2191 N N . LEU A 1 290 ? 25.715 -8.095 -34.604 1.00 94.56 290 LEU A N 1
ATOM 2192 C CA . LEU A 1 290 ? 24.814 -7.748 -33.506 1.00 94.56 290 LEU A CA 1
ATOM 2193 C C . LEU A 1 290 ? 24.685 -8.885 -32.485 1.00 94.56 290 LEU A C 1
ATOM 2195 O O . LEU A 1 290 ? 24.611 -10.070 -32.822 1.00 94.56 290 LEU A O 1
ATOM 2199 N N . ARG A 1 291 ? 24.589 -8.499 -31.216 1.00 95.94 291 ARG A N 1
ATOM 2200 C CA . ARG A 1 291 ? 24.371 -9.396 -30.079 1.00 95.94 291 ARG A CA 1
ATOM 2201 C C . ARG A 1 291 ? 23.224 -8.888 -29.220 1.00 95.94 291 ARG A C 1
ATOM 2203 O O . ARG A 1 291 ? 23.012 -7.678 -29.147 1.00 95.94 291 ARG A O 1
ATOM 2210 N N . TYR A 1 292 ? 22.532 -9.793 -28.534 1.00 96.19 292 TYR A N 1
ATOM 2211 C CA . TYR A 1 292 ? 21.740 -9.387 -27.375 1.00 96.19 292 TYR A CA 1
ATOM 2212 C C . TYR A 1 292 ? 22.641 -9.346 -26.141 1.00 96.19 292 TYR A C 1
ATOM 2214 O O . TYR A 1 292 ? 23.615 -10.095 -26.065 1.00 96.19 292 TYR A O 1
ATOM 2222 N N . SER A 1 293 ? 22.310 -8.498 -25.173 1.00 94.88 293 SER A N 1
ATOM 2223 C CA . SER A 1 293 ? 22.908 -8.508 -23.838 1.00 94.88 293 SER A CA 1
ATOM 2224 C C . SER A 1 293 ? 21.825 -8.329 -22.788 1.00 94.88 293 SER A C 1
ATOM 2226 O O . SER A 1 293 ? 20.958 -7.479 -22.964 1.00 94.88 293 SER A O 1
ATOM 2228 N N . VAL A 1 294 ? 21.870 -9.110 -21.714 1.00 95.69 294 VAL A N 1
ATOM 2229 C CA . VAL A 1 294 ? 21.038 -8.911 -20.525 1.00 95.69 294 VAL A CA 1
ATOM 2230 C C . VAL A 1 294 ? 21.952 -8.602 -19.355 1.00 95.69 294 VAL A C 1
ATOM 2232 O O . VAL A 1 294 ? 22.921 -9.319 -19.125 1.00 95.69 294 VAL A O 1
ATOM 2235 N N . GLN A 1 295 ? 21.639 -7.549 -18.609 1.00 93.19 295 GLN A N 1
ATOM 2236 C CA . GLN A 1 295 ? 22.404 -7.153 -17.433 1.00 93.19 295 GLN A CA 1
ATOM 2237 C C . GLN A 1 295 ? 21.458 -6.769 -16.300 1.00 93.19 295 GLN A C 1
ATOM 2239 O O . GLN A 1 295 ? 20.466 -6.076 -16.535 1.00 93.19 295 GLN A O 1
ATOM 2244 N N . LYS A 1 296 ? 21.777 -7.215 -15.083 1.00 92.19 296 LYS A N 1
ATOM 2245 C CA . LYS A 1 296 ? 21.119 -6.792 -13.844 1.00 92.19 296 LYS A CA 1
ATOM 2246 C C . LYS A 1 296 ? 22.154 -6.218 -12.889 1.00 92.19 296 LYS A C 1
ATOM 2248 O O . LYS A 1 296 ? 23.184 -6.849 -12.634 1.00 92.19 296 LYS A O 1
ATOM 2253 N N . GLU A 1 297 ? 21.844 -5.054 -12.346 1.00 88.44 297 GLU A N 1
ATOM 2254 C CA . GLU A 1 297 ? 22.636 -4.375 -11.330 1.00 88.44 297 GLU A CA 1
ATOM 2255 C C . GLU A 1 297 ? 21.806 -4.199 -10.066 1.00 88.44 297 GLU A C 1
ATOM 2257 O O . GLU A 1 297 ? 20.598 -3.962 -10.131 1.00 88.44 297 GLU A O 1
ATOM 2262 N N . GLU A 1 298 ? 22.455 -4.367 -8.921 1.00 83.50 298 GLU A N 1
ATOM 2263 C CA . GLU A 1 298 ? 21.849 -4.172 -7.615 1.00 83.50 298 GLU A CA 1
ATOM 2264 C C . GLU A 1 298 ? 22.843 -3.470 -6.692 1.00 83.50 298 GLU A C 1
ATOM 2266 O O . GLU A 1 298 ? 23.963 -3.957 -6.503 1.00 83.50 298 GLU A O 1
ATOM 2271 N N . ASN A 1 299 ? 22.428 -2.362 -6.075 1.00 75.75 299 ASN A N 1
ATOM 2272 C CA . ASN A 1 299 ? 23.287 -1.514 -5.244 1.00 75.75 299 ASN A CA 1
ATOM 2273 C C . ASN A 1 299 ? 24.622 -1.151 -5.937 1.00 75.75 299 ASN A C 1
ATOM 2275 O O . ASN A 1 299 ? 25.688 -1.237 -5.318 1.00 75.75 299 ASN A O 1
ATOM 2279 N N . GLY A 1 300 ? 24.583 -0.839 -7.234 1.00 78.81 300 GLY A N 1
ATOM 2280 C CA . GLY A 1 300 ? 25.762 -0.432 -8.008 1.00 78.81 300 GLY A CA 1
ATOM 2281 C C . GLY A 1 300 ? 26.684 -1.592 -8.406 1.00 78.81 300 GLY A C 1
ATOM 2282 O O . GLY A 1 300 ? 27.799 -1.380 -8.887 1.00 78.81 300 GLY A O 1
ATOM 2283 N N . LYS A 1 301 ? 26.273 -2.846 -8.158 1.00 83.00 301 LYS A N 1
ATOM 2284 C CA . LYS A 1 301 ? 27.050 -4.052 -8.481 1.00 83.00 301 LYS A CA 1
ATOM 2285 C C . LYS A 1 301 ? 26.338 -4.900 -9.517 1.00 83.00 301 LYS A C 1
ATOM 2287 O O . LYS A 1 301 ? 25.171 -5.255 -9.358 1.00 83.00 301 LYS A O 1
ATOM 2292 N N . VAL A 1 302 ? 27.062 -5.278 -10.567 1.00 87.94 302 VAL A N 1
ATOM 2293 C CA . VAL A 1 302 ? 26.546 -6.188 -11.594 1.00 87.94 302 VAL A CA 1
ATOM 2294 C C . VAL A 1 302 ? 26.436 -7.587 -10.998 1.00 87.94 302 VAL A C 1
ATOM 2296 O O . VAL A 1 302 ? 27.443 -8.211 -10.677 1.00 87.94 302 VAL A O 1
ATOM 2299 N N . VAL A 1 303 ? 25.206 -8.073 -10.852 1.00 88.75 303 VAL A N 1
ATOM 2300 C CA . VAL A 1 303 ? 24.897 -9.391 -10.268 1.00 88.75 303 VAL A CA 1
ATOM 2301 C C . VAL A 1 303 ? 24.463 -10.412 -11.320 1.00 88.75 303 VAL A C 1
ATOM 2303 O O . VAL A 1 303 ? 24.374 -11.601 -11.035 1.00 88.75 303 VAL A O 1
ATOM 2306 N N . MET A 1 304 ? 24.178 -9.960 -12.542 1.00 90.81 304 MET A N 1
ATOM 2307 C CA . MET A 1 304 ? 23.886 -10.816 -13.688 1.00 90.81 304 MET A CA 1
ATOM 2308 C C . MET A 1 304 ? 24.358 -10.129 -14.965 1.00 90.81 304 MET A C 1
ATOM 2310 O O . MET A 1 304 ? 24.080 -8.947 -15.172 1.00 90.81 304 MET A O 1
ATOM 2314 N N . SER A 1 305 ? 25.032 -10.877 -15.833 1.00 91.62 305 SER A N 1
ATOM 2315 C CA . SER A 1 305 ? 25.437 -10.419 -17.159 1.00 91.62 305 SER A CA 1
ATOM 2316 C C . SER A 1 305 ? 25.479 -11.604 -18.117 1.00 91.62 305 SER A C 1
ATOM 2318 O O . SER A 1 305 ? 26.140 -12.601 -17.842 1.00 91.62 305 SER A O 1
ATOM 2320 N N . GLU A 1 306 ? 24.773 -11.496 -19.236 1.00 92.19 306 GLU A N 1
ATOM 2321 C CA . GLU A 1 306 ? 24.771 -12.479 -20.317 1.00 92.19 306 GLU A CA 1
ATOM 2322 C C . GLU A 1 306 ? 24.829 -11.749 -21.664 1.00 92.19 306 GLU A C 1
ATOM 2324 O O . GLU A 1 306 ? 24.206 -10.697 -21.845 1.00 92.19 306 GLU A O 1
ATOM 2329 N N . GLN A 1 307 ? 25.573 -12.287 -22.632 1.00 93.50 307 GLN A N 1
ATOM 2330 C CA . GLN A 1 307 ? 25.633 -11.738 -23.985 1.00 93.50 307 GLN A CA 1
ATOM 2331 C C . GLN A 1 307 ? 25.883 -12.842 -25.021 1.00 93.50 307 GLN A C 1
ATOM 2333 O O . GLN A 1 307 ? 26.887 -13.541 -24.929 1.00 93.50 307 GLN A O 1
ATOM 2338 N N . SER A 1 308 ? 25.054 -12.916 -26.069 1.00 95.69 308 SER A N 1
ATOM 2339 C CA . SER A 1 308 ? 25.227 -13.882 -27.171 1.00 95.69 308 SER A CA 1
ATOM 2340 C C . SER A 1 308 ? 24.835 -13.296 -28.533 1.00 95.69 308 SER A C 1
ATOM 2342 O O . SER A 1 308 ? 24.194 -12.244 -28.623 1.00 95.69 308 SER A O 1
ATOM 2344 N N . LYS A 1 309 ? 25.241 -13.961 -29.626 1.00 94.56 309 LYS A N 1
ATOM 2345 C CA . LYS A 1 309 ? 24.801 -13.609 -30.990 1.00 94.56 309 LYS A CA 1
ATOM 2346 C C . LYS A 1 309 ? 23.277 -13.710 -31.103 1.00 94.56 309 LYS A C 1
ATOM 2348 O O . LYS A 1 309 ? 22.654 -14.564 -30.475 1.00 94.56 309 LYS A O 1
ATOM 2353 N N . LEU A 1 310 ? 22.683 -12.839 -31.919 1.00 93.69 310 LEU A N 1
ATOM 2354 C CA . LEU A 1 310 ? 21.275 -12.979 -32.282 1.00 93.69 310 LEU A CA 1
ATOM 2355 C C . LEU A 1 310 ? 21.087 -14.275 -33.082 1.00 93.69 310 LEU A C 1
ATOM 2357 O O . LEU A 1 310 ? 21.889 -14.599 -33.955 1.00 93.69 310 LEU A O 1
ATOM 2361 N N . ASN A 1 311 ? 20.025 -15.016 -32.779 1.00 90.50 311 ASN A N 1
ATOM 2362 C CA . ASN A 1 311 ? 19.639 -16.198 -33.534 1.00 90.50 311 ASN A CA 1
ATOM 2363 C C . ASN A 1 311 ? 18.753 -15.741 -34.707 1.00 90.50 311 ASN A C 1
ATOM 2365 O O . ASN A 1 311 ? 17.612 -15.321 -34.488 1.00 90.50 311 ASN A O 1
ATOM 2369 N N . GLY A 1 312 ? 19.277 -15.825 -35.930 1.00 86.56 312 GLY A N 1
ATOM 2370 C CA . GLY A 1 312 ? 18.618 -15.399 -37.169 1.00 86.56 312 GLY A CA 1
ATOM 2371 C C . GLY A 1 312 ? 19.157 -14.081 -37.737 1.00 86.56 312 GLY A C 1
ATOM 2372 O O . GLY A 1 312 ? 19.886 -13.345 -37.071 1.00 86.56 312 GLY A O 1
ATOM 2373 N N . SER A 1 313 ? 18.784 -13.787 -38.983 1.00 87.44 313 SER A N 1
ATOM 2374 C CA . SER A 1 313 ? 19.243 -12.605 -39.721 1.00 87.44 313 SER A CA 1
ATOM 2375 C C . SER A 1 313 ? 18.312 -11.410 -39.532 1.00 87.44 313 SER A C 1
ATOM 2377 O O . SER A 1 313 ? 17.091 -11.548 -39.448 1.00 87.44 313 SER A O 1
ATOM 2379 N N . LEU A 1 314 ? 18.895 -10.212 -39.486 1.00 89.62 314 LEU A N 1
ATOM 2380 C CA . LEU A 1 314 ? 18.136 -8.968 -39.428 1.00 89.62 314 LEU A CA 1
ATOM 2381 C C . LEU A 1 314 ? 17.333 -8.789 -40.737 1.00 89.62 314 LEU A C 1
ATOM 2383 O O . LEU A 1 314 ? 17.922 -8.909 -41.812 1.00 89.62 314 LEU A O 1
ATOM 2387 N N . PRO A 1 315 ? 16.021 -8.491 -40.683 1.00 91.75 315 PRO A N 1
ATOM 2388 C CA . PRO A 1 315 ? 15.212 -8.305 -41.888 1.00 91.75 315 PRO A CA 1
ATOM 2389 C C . PRO A 1 315 ? 15.669 -7.082 -42.699 1.00 91.75 315 PRO A C 1
ATOM 2391 O O . PRO A 1 315 ? 16.308 -6.176 -42.163 1.00 91.75 315 PRO A O 1
ATOM 2394 N N . GLY A 1 316 ? 15.285 -7.008 -43.980 1.00 91.19 316 GLY A N 1
ATOM 2395 C CA . GLY A 1 316 ? 15.676 -5.907 -44.878 1.00 91.19 316 GLY A CA 1
ATOM 2396 C C . GLY A 1 316 ? 15.258 -4.513 -44.385 1.00 91.19 316 GLY A C 1
ATOM 2397 O O . GLY A 1 316 ? 15.999 -3.546 -44.544 1.00 91.19 316 GLY A O 1
ATOM 2398 N N . ASN A 1 317 ? 14.122 -4.417 -43.684 1.00 90.50 317 ASN A N 1
ATOM 2399 C CA . ASN A 1 317 ? 13.660 -3.184 -43.031 1.00 90.50 317 ASN A CA 1
ATOM 2400 C C . ASN A 1 317 ? 14.387 -2.867 -41.706 1.00 90.50 317 ASN A C 1
ATOM 2402 O O . ASN A 1 317 ? 14.096 -1.857 -41.070 1.00 90.50 317 ASN A O 1
ATOM 2406 N N . ARG A 1 318 ? 15.307 -3.739 -41.278 1.00 94.44 318 ARG A N 1
ATOM 2407 C CA . ARG A 1 318 ? 16.130 -3.637 -40.066 1.00 94.44 318 ARG A CA 1
ATOM 2408 C C . ARG A 1 318 ? 15.349 -3.491 -38.759 1.00 94.44 318 ARG A C 1
ATOM 2410 O O . ARG A 1 318 ? 15.925 -3.064 -37.757 1.00 94.44 318 ARG A O 1
ATOM 2417 N N . LYS A 1 319 ? 14.062 -3.855 -38.749 1.00 96.50 319 LYS A N 1
ATOM 2418 C CA . LYS A 1 319 ? 13.206 -3.751 -37.563 1.00 96.50 319 LYS A CA 1
ATOM 2419 C C . LYS A 1 319 ? 13.494 -4.860 -36.557 1.00 96.50 319 LYS A C 1
ATOM 2421 O O . LYS A 1 319 ? 13.658 -6.027 -36.919 1.00 96.50 319 LYS A O 1
ATOM 2426 N N . MET A 1 320 ? 13.504 -4.493 -35.284 1.00 97.44 320 MET A N 1
ATOM 2427 C CA . MET A 1 320 ? 13.629 -5.383 -34.136 1.00 97.44 320 MET A CA 1
ATOM 2428 C C . MET A 1 320 ? 12.662 -4.964 -33.037 1.00 97.44 320 MET A C 1
ATOM 2430 O O . MET A 1 320 ? 12.200 -3.823 -32.994 1.00 97.44 320 MET A O 1
ATOM 2434 N N . ARG A 1 321 ? 12.376 -5.903 -32.135 1.00 98.00 321 ARG A N 1
ATOM 2435 C CA . ARG A 1 321 ? 11.563 -5.656 -30.946 1.00 98.00 321 ARG A CA 1
ATOM 2436 C C . ARG A 1 321 ? 12.250 -6.214 -29.714 1.00 98.00 321 ARG A C 1
ATOM 2438 O O . ARG A 1 321 ? 12.791 -7.320 -29.760 1.00 98.00 321 ARG A O 1
ATOM 2445 N N . LEU A 1 322 ? 12.210 -5.466 -28.619 1.00 98.62 322 LEU A N 1
ATOM 2446 C CA . LEU A 1 322 ? 12.631 -5.922 -27.294 1.00 98.62 322 LEU A CA 1
ATOM 2447 C C . LEU A 1 322 ? 11.428 -5.938 -26.361 1.00 98.62 322 LEU A C 1
ATOM 2449 O O . LEU A 1 322 ? 10.527 -5.108 -26.486 1.00 98.62 322 LEU A O 1
ATOM 2453 N N . GLN A 1 323 ? 11.417 -6.888 -25.430 1.00 98.31 323 GLN A N 1
ATOM 2454 C CA . GLN A 1 323 ? 10.322 -7.063 -24.489 1.00 98.31 323 GLN A CA 1
ATOM 2455 C C . GLN A 1 323 ? 10.822 -7.434 -23.095 1.00 98.31 323 GLN A C 1
ATOM 2457 O O . GLN A 1 323 ? 11.685 -8.303 -22.944 1.00 98.31 323 GLN A O 1
ATOM 2462 N N . LEU A 1 324 ? 10.190 -6.827 -22.090 1.00 98.25 324 LEU A N 1
ATOM 2463 C CA . LEU A 1 324 ? 10.212 -7.268 -20.700 1.00 98.25 324 LEU A CA 1
ATOM 2464 C C . LEU A 1 324 ? 8.793 -7.687 -20.293 1.00 98.25 324 LEU A C 1
ATOM 2466 O O . LEU A 1 324 ? 7.852 -6.902 -20.413 1.00 98.25 324 LEU A O 1
ATOM 2470 N N . ILE A 1 325 ? 8.629 -8.917 -19.805 1.00 95.50 325 ILE A N 1
ATOM 2471 C CA . ILE A 1 325 ? 7.429 -9.328 -19.062 1.00 95.50 325 ILE A CA 1
ATOM 2472 C C . ILE A 1 325 ? 7.768 -9.251 -17.579 1.00 95.50 325 ILE A C 1
ATOM 2474 O O . ILE A 1 325 ? 8.631 -9.986 -17.106 1.00 95.50 325 ILE A O 1
ATOM 2478 N N . ILE A 1 326 ? 7.091 -8.359 -16.866 1.00 92.62 326 ILE A N 1
ATOM 2479 C CA . ILE A 1 326 ? 7.317 -8.050 -15.459 1.00 92.62 326 ILE A CA 1
ATOM 2480 C C . ILE A 1 326 ? 6.170 -8.655 -14.652 1.00 92.62 326 ILE A C 1
ATOM 2482 O O . ILE A 1 326 ? 5.018 -8.237 -14.784 1.00 92.62 326 ILE A O 1
ATOM 2486 N N . SER A 1 327 ? 6.483 -9.623 -13.798 1.00 84.06 327 SER A N 1
ATOM 2487 C CA . SER A 1 327 ? 5.524 -10.290 -12.912 1.00 84.06 327 SER A CA 1
ATOM 2488 C C . SER A 1 327 ? 5.897 -9.997 -11.460 1.00 84.06 327 SER A C 1
ATOM 2490 O O . SER A 1 327 ? 6.473 -10.817 -10.746 1.00 84.06 327 SER A O 1
ATOM 2492 N N . ALA A 1 328 ? 5.571 -8.783 -11.018 1.00 69.50 328 ALA A N 1
ATOM 2493 C CA . ALA A 1 328 ? 5.897 -8.304 -9.677 1.00 69.50 328 ALA A CA 1
ATOM 2494 C C . ALA A 1 328 ? 5.135 -9.046 -8.557 1.00 69.50 328 ALA A C 1
ATOM 2496 O O . ALA A 1 328 ? 5.627 -9.176 -7.441 1.00 69.50 328 ALA A O 1
ATOM 2497 N N . PHE A 1 329 ? 3.966 -9.620 -8.844 1.00 61.56 329 PHE A N 1
ATOM 2498 C CA . PHE A 1 329 ? 3.225 -10.444 -7.878 1.00 61.56 329 PHE A CA 1
ATOM 2499 C C . PHE A 1 329 ? 3.662 -11.934 -7.883 1.00 61.56 329 PHE A C 1
ATOM 2501 O O . PHE A 1 329 ? 3.713 -12.590 -6.839 1.00 61.56 329 PHE A O 1
ATOM 2508 N N . GLU A 1 330 ? 4.077 -12.466 -9.038 1.00 62.78 330 GLU A N 1
ATOM 2509 C CA . GLU A 1 330 ? 4.616 -13.824 -9.227 1.00 62.78 330 GLU A CA 1
ATOM 2510 C C . GLU A 1 330 ? 6.138 -13.842 -9.019 1.00 62.78 330 GLU A C 1
ATOM 2512 O O . GLU A 1 330 ? 6.918 -13.965 -9.965 1.00 62.78 330 GLU A O 1
ATOM 2517 N N . LYS A 1 331 ? 6.565 -13.736 -7.754 1.00 65.75 331 LYS A N 1
ATOM 2518 C CA . LYS A 1 331 ? 7.974 -13.890 -7.331 1.00 65.75 331 LYS A CA 1
ATOM 2519 C C . LYS A 1 331 ? 8.931 -12.783 -7.815 1.00 65.75 331 LYS A C 1
ATOM 2521 O O . LYS A 1 331 ? 10.135 -13.002 -7.843 1.00 65.75 331 LYS A O 1
ATOM 2526 N N . ASN A 1 332 ? 8.417 -11.598 -8.157 1.00 77.25 332 ASN A N 1
ATOM 2527 C CA . ASN A 1 332 ? 9.214 -10.473 -8.670 1.00 77.25 332 ASN A CA 1
ATOM 2528 C C . ASN A 1 332 ? 10.017 -10.845 -9.928 1.00 77.25 332 ASN A C 1
ATOM 2530 O O . ASN A 1 332 ? 11.170 -10.445 -10.076 1.00 77.25 332 ASN A O 1
ATOM 2534 N N . THR A 1 333 ? 9.436 -11.639 -10.826 1.00 87.56 333 THR A N 1
ATOM 2535 C CA . THR A 1 333 ? 10.153 -12.153 -12.000 1.00 87.56 333 THR A CA 1
ATOM 2536 C C . THR A 1 333 ? 10.118 -11.168 -13.163 1.00 87.56 333 THR A C 1
ATOM 2538 O O . THR A 1 333 ? 9.102 -10.525 -13.432 1.00 87.56 333 THR A O 1
ATOM 2541 N N . VAL A 1 334 ? 11.225 -11.080 -13.897 1.00 94.19 334 VAL A N 1
ATOM 2542 C CA . VAL A 1 334 ? 11.324 -10.390 -15.182 1.00 94.19 334 VAL A CA 1
ATOM 2543 C C . VAL A 1 334 ? 11.820 -11.375 -16.231 1.00 94.19 334 VAL A C 1
ATOM 2545 O O . VAL A 1 334 ? 12.853 -12.027 -16.058 1.00 94.19 334 VAL A O 1
ATOM 2548 N N . VAL A 1 335 ? 11.078 -11.477 -17.331 1.00 96.19 335 VAL A N 1
ATOM 2549 C CA . VAL A 1 335 ? 11.455 -12.262 -18.508 1.00 96.19 335 VAL A CA 1
ATOM 2550 C C . VAL A 1 335 ? 11.855 -11.307 -19.620 1.00 96.19 335 VAL A C 1
ATOM 2552 O O . VAL A 1 335 ? 11.041 -10.493 -20.057 1.00 96.19 335 VAL A O 1
ATOM 2555 N N . ALA A 1 336 ? 13.094 -11.423 -20.090 1.00 97.94 336 ALA A N 1
ATOM 2556 C CA . ALA A 1 336 ? 13.618 -10.617 -21.184 1.00 97.94 336 ALA A CA 1
ATOM 2557 C C . ALA A 1 336 ? 13.589 -11.408 -22.496 1.00 97.94 336 ALA A C 1
ATOM 2559 O O . ALA A 1 336 ? 13.890 -12.607 -22.531 1.00 97.94 336 ALA A O 1
ATOM 2560 N N . SER A 1 337 ? 13.180 -10.766 -23.589 1.00 98.06 337 SER A N 1
ATOM 2561 C CA . SER A 1 337 ? 13.045 -11.407 -24.903 1.00 98.06 337 SER A CA 1
ATOM 2562 C C . SER A 1 337 ? 13.273 -10.421 -26.049 1.00 98.06 337 SER A C 1
ATOM 2564 O O . SER A 1 337 ? 13.046 -9.222 -25.892 1.00 98.06 337 SER A O 1
ATOM 2566 N N . TYR A 1 338 ? 13.669 -10.926 -27.219 1.00 98.19 338 TYR A N 1
ATOM 2567 C CA . TYR A 1 338 ? 13.777 -10.136 -28.452 1.00 98.19 338 TYR A CA 1
ATOM 2568 C C . TYR A 1 338 ? 13.065 -10.810 -29.626 1.00 98.19 338 TYR A C 1
ATOM 2570 O O . TYR A 1 338 ? 12.868 -12.023 -29.625 1.00 98.19 338 TYR A O 1
ATOM 2578 N N . ALA A 1 339 ? 12.713 -10.037 -30.649 1.00 97.75 339 ALA A N 1
ATOM 2579 C CA . ALA A 1 339 ? 12.227 -10.542 -31.929 1.00 97.75 339 ALA A CA 1
ATOM 2580 C C . ALA A 1 339 ? 12.888 -9.798 -33.099 1.00 97.75 339 ALA A C 1
ATOM 2582 O O . ALA A 1 339 ? 13.192 -8.605 -33.007 1.00 97.75 339 ALA A O 1
ATOM 2583 N N . LEU A 1 340 ? 13.092 -10.512 -34.207 1.00 96.25 340 LEU A N 1
ATOM 2584 C CA . LEU A 1 340 ? 13.571 -9.965 -35.478 1.00 96.25 340 LEU A CA 1
ATOM 2585 C C . LEU A 1 340 ? 12.359 -9.700 -36.378 1.00 96.25 340 LEU A C 1
ATOM 2587 O O . LEU A 1 340 ? 11.586 -10.618 -36.658 1.00 96.25 340 LEU A O 1
ATOM 2591 N N . GLY A 1 341 ? 12.160 -8.446 -36.791 1.00 92.56 341 GLY A N 1
ATOM 2592 C CA . GLY A 1 341 ? 10.961 -8.019 -37.516 1.00 92.56 341 GLY A CA 1
ATOM 2593 C C . GLY A 1 341 ? 9.674 -8.454 -36.809 1.00 92.56 341 GLY A C 1
ATOM 2594 O O . GLY A 1 341 ? 9.534 -8.287 -35.595 1.00 92.56 341 GLY A O 1
ATOM 2595 N N . ASN A 1 342 ? 8.769 -9.077 -37.567 1.00 89.06 342 ASN A N 1
ATOM 2596 C CA . ASN A 1 342 ? 7.473 -9.569 -37.087 1.00 89.06 342 ASN A CA 1
ATOM 2597 C C . ASN A 1 342 ? 7.503 -11.016 -36.549 1.00 89.06 342 ASN A C 1
ATOM 2599 O O . ASN A 1 342 ? 6.453 -11.540 -36.190 1.00 89.06 342 ASN A O 1
ATOM 2603 N N . GLY A 1 343 ? 8.676 -11.657 -36.445 1.00 92.00 343 GLY A N 1
ATOM 2604 C CA . GLY A 1 343 ? 8.799 -13.028 -35.928 1.00 92.00 343 GLY A CA 1
ATOM 2605 C C . GLY A 1 343 ? 8.423 -13.190 -34.445 1.00 92.00 343 GLY A C 1
ATOM 2606 O O . GLY A 1 343 ? 8.173 -12.217 -33.735 1.00 92.00 343 GLY A O 1
ATOM 2607 N N . GLY A 1 344 ? 8.400 -14.430 -33.950 1.00 93.81 344 GLY A N 1
ATOM 2608 C CA . GLY A 1 344 ? 8.125 -14.720 -32.536 1.00 93.81 344 GLY A CA 1
ATOM 2609 C C . GLY A 1 344 ? 9.209 -14.199 -31.580 1.00 93.81 344 GLY A C 1
ATOM 2610 O O . GLY A 1 344 ? 10.381 -14.090 -31.947 1.00 93.81 344 GLY A O 1
ATOM 2611 N N . PHE A 1 345 ? 8.821 -13.896 -30.336 1.00 96.88 345 PHE A N 1
ATOM 2612 C CA . PHE A 1 345 ? 9.765 -13.505 -29.285 1.00 96.88 345 PHE A CA 1
ATOM 2613 C C . PHE A 1 345 ? 10.608 -14.697 -28.822 1.00 96.88 345 PHE A C 1
ATOM 2615 O O . PHE A 1 345 ? 10.081 -15.718 -28.385 1.00 96.88 345 PHE A O 1
ATOM 2622 N N . LYS A 1 346 ? 11.930 -14.532 -28.860 1.00 95.88 346 LYS A N 1
ATOM 2623 C CA . LYS A 1 346 ? 12.916 -15.465 -28.313 1.00 95.88 346 LYS A CA 1
ATOM 2624 C C . LYS A 1 346 ? 13.274 -15.027 -26.896 1.00 95.88 346 LYS A C 1
ATOM 2626 O O . LYS A 1 346 ? 13.803 -13.929 -26.702 1.00 95.88 346 LYS A O 1
ATOM 2631 N N . LYS A 1 347 ? 12.971 -15.872 -25.907 1.00 96.81 347 LYS A N 1
ATOM 2632 C CA . LYS A 1 347 ? 13.357 -15.657 -24.507 1.00 96.81 347 LYS A CA 1
ATOM 2633 C C . LYS A 1 347 ? 14.873 -15.764 -24.369 1.00 96.81 347 LYS A C 1
ATOM 2635 O O . LYS A 1 347 ? 15.448 -16.735 -24.846 1.00 96.81 347 LYS A O 1
ATOM 2640 N N . VAL A 1 348 ? 15.486 -14.792 -23.700 1.00 95.50 348 VAL A N 1
ATOM 2641 C CA . VAL A 1 348 ? 16.934 -14.791 -23.425 1.00 95.50 348 VAL A CA 1
ATOM 2642 C C . VAL A 1 348 ? 17.252 -14.943 -21.949 1.00 95.50 348 VAL A C 1
ATOM 2644 O O . VAL A 1 348 ? 18.252 -15.547 -21.612 1.00 95.50 348 VAL A O 1
ATOM 2647 N N . ALA A 1 349 ? 16.391 -14.445 -21.060 1.00 94.75 349 ALA A N 1
ATOM 2648 C CA . ALA A 1 349 ? 16.643 -14.501 -19.629 1.00 94.75 349 ALA A CA 1
ATOM 2649 C C . ALA A 1 349 ? 15.349 -14.557 -18.820 1.00 94.75 349 ALA A C 1
ATOM 2651 O O . ALA A 1 349 ? 14.297 -14.060 -19.234 1.00 94.75 349 ALA A O 1
ATOM 2652 N N . THR A 1 350 ? 15.441 -15.142 -17.629 1.00 94.38 350 THR A N 1
ATOM 2653 C CA . THR A 1 350 ? 14.448 -15.031 -16.558 1.00 94.38 350 THR A CA 1
ATOM 2654 C C . THR A 1 350 ? 15.199 -14.807 -15.260 1.00 94.38 350 THR A C 1
ATOM 2656 O O . THR A 1 350 ? 16.107 -15.565 -14.938 1.00 9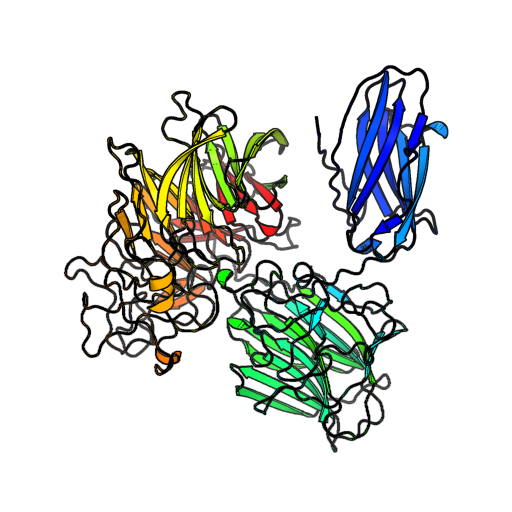4.38 350 THR A O 1
ATOM 2659 N N . THR A 1 351 ? 14.853 -13.755 -14.529 1.00 91.44 351 THR A N 1
ATOM 2660 C CA . THR A 1 351 ? 15.504 -13.435 -13.255 1.00 91.44 351 THR A CA 1
ATOM 2661 C C . THR A 1 351 ? 14.528 -12.747 -12.315 1.00 91.44 351 THR A C 1
ATOM 2663 O O . THR A 1 351 ? 13.501 -12.228 -12.753 1.00 91.44 351 THR A O 1
ATOM 2666 N N . ASN A 1 352 ? 14.850 -12.735 -11.027 1.00 86.38 352 ASN A N 1
ATOM 2667 C CA . ASN A 1 352 ? 14.107 -11.966 -10.038 1.00 86.38 352 ASN A CA 1
ATOM 2668 C C . ASN A 1 352 ? 14.702 -10.560 -9.916 1.00 86.38 352 ASN A C 1
ATOM 2670 O O . ASN A 1 352 ? 15.923 -10.384 -9.995 1.00 86.38 352 ASN A O 1
ATOM 2674 N N . VAL A 1 353 ? 13.845 -9.573 -9.675 1.00 82.12 353 VAL A N 1
ATOM 2675 C CA . VAL A 1 353 ? 14.233 -8.207 -9.308 1.00 82.12 353 VAL A CA 1
ATOM 2676 C C . VAL A 1 353 ? 13.951 -7.950 -7.829 1.00 82.12 353 VAL A C 1
ATOM 2678 O O . VAL A 1 353 ? 13.039 -8.534 -7.237 1.00 82.12 353 VAL A O 1
ATOM 2681 N N . LYS A 1 354 ? 14.761 -7.085 -7.213 1.00 74.44 354 LYS A N 1
ATOM 2682 C CA . LYS A 1 354 ? 14.603 -6.714 -5.804 1.00 74.44 354 LYS A CA 1
ATOM 2683 C C . LYS A 1 354 ? 13.272 -6.019 -5.546 1.00 74.44 354 LYS A C 1
ATOM 2685 O O . LYS A 1 354 ? 12.749 -5.327 -6.420 1.00 74.44 354 LYS A O 1
ATOM 2690 N N . GLY A 1 355 ? 12.810 -6.136 -4.298 1.00 64.94 355 GLY A N 1
ATOM 2691 C CA . GLY A 1 355 ? 11.666 -5.396 -3.775 1.00 64.94 355 GLY A CA 1
ATOM 2692 C C . GLY A 1 355 ? 11.752 -3.914 -4.122 1.00 64.94 355 GLY A C 1
ATOM 2693 O O . GLY A 1 355 ? 10.774 -3.376 -4.582 1.00 64.94 355 GLY A O 1
ATOM 2694 N N . LEU A 1 356 ? 12.926 -3.277 -4.081 1.00 70.56 356 LEU A N 1
ATOM 2695 C CA . LEU A 1 356 ? 13.078 -1.877 -4.501 1.00 70.56 356 LEU A CA 1
ATOM 2696 C C . LEU A 1 356 ? 12.472 -1.546 -5.885 1.00 70.56 356 LEU A C 1
ATOM 2698 O O . LEU A 1 356 ? 11.677 -0.618 -5.994 1.00 70.56 356 LEU A O 1
ATOM 2702 N N . ILE A 1 357 ? 12.817 -2.318 -6.925 1.00 78.25 357 ILE A N 1
ATOM 2703 C CA . ILE A 1 357 ? 12.389 -2.080 -8.318 1.00 78.25 357 ILE A CA 1
ATOM 2704 C C . ILE A 1 357 ? 10.888 -2.311 -8.486 1.00 78.25 357 ILE A C 1
ATOM 2706 O O . ILE A 1 357 ? 10.243 -1.650 -9.296 1.00 78.25 357 ILE A O 1
ATOM 2710 N N . VAL A 1 358 ? 10.323 -3.242 -7.723 1.00 76.94 358 VAL A N 1
ATOM 2711 C CA . VAL A 1 358 ? 8.903 -3.608 -7.749 1.00 76.94 358 VAL A CA 1
ATOM 2712 C C . VAL A 1 358 ? 8.288 -3.424 -6.367 1.00 76.94 358 VAL A C 1
ATOM 2714 O O . VAL A 1 358 ? 7.652 -4.339 -5.845 1.00 76.94 358 VAL A O 1
ATOM 2717 N N . SER A 1 359 ? 8.532 -2.260 -5.753 1.00 71.25 359 SER A N 1
ATOM 2718 C CA . SER A 1 359 ? 8.259 -2.085 -4.323 1.00 71.25 359 SER A CA 1
ATOM 2719 C C . SER A 1 359 ? 6.802 -2.256 -4.015 1.00 71.25 359 SER A C 1
ATOM 2721 O O . SER A 1 359 ? 5.943 -1.589 -4.583 1.00 71.25 359 SER A O 1
ATOM 2723 N N . LYS A 1 360 ? 6.551 -3.177 -3.094 1.00 64.06 360 LYS A N 1
ATOM 2724 C CA . LYS A 1 360 ? 5.221 -3.499 -2.608 1.00 64.06 360 LYS A CA 1
ATOM 2725 C C . LYS A 1 360 ? 4.906 -2.807 -1.295 1.00 64.06 360 LYS A C 1
ATOM 2727 O O . LYS A 1 360 ? 3.749 -2.787 -0.884 1.00 64.06 360 LYS A O 1
ATOM 2732 N N . ASP A 1 361 ? 5.922 -2.216 -0.674 1.00 61.97 361 ASP A N 1
ATOM 2733 C CA . ASP A 1 361 ? 5.764 -1.357 0.482 1.00 61.97 361 ASP A CA 1
ATOM 2734 C C . ASP A 1 361 ? 5.380 0.055 0.022 1.00 61.97 361 ASP A C 1
ATOM 2736 O O . ASP A 1 361 ? 6.224 0.830 -0.439 1.00 61.97 361 ASP A O 1
ATOM 2740 N N . GLN A 1 362 ? 4.093 0.381 0.134 1.00 60.81 362 GLN A N 1
ATOM 2741 C CA . GLN A 1 362 ? 3.531 1.676 -0.269 1.00 60.81 362 GLN A CA 1
ATOM 2742 C C . GLN A 1 362 ? 4.176 2.844 0.487 1.00 60.81 362 GLN A C 1
ATOM 2744 O O . GLN A 1 362 ? 4.300 3.924 -0.078 1.00 60.81 362 GLN A O 1
ATOM 2749 N N . ALA A 1 363 ? 4.681 2.605 1.704 1.00 56.91 363 ALA A N 1
ATOM 2750 C CA . ALA A 1 363 ? 5.459 3.567 2.488 1.00 56.91 363 ALA A CA 1
ATOM 2751 C C . ALA A 1 363 ? 6.701 4.088 1.755 1.00 56.91 363 ALA A C 1
ATOM 2753 O O . ALA A 1 363 ? 7.215 5.166 2.036 1.00 56.91 363 ALA A O 1
ATOM 2754 N N . THR A 1 364 ? 7.224 3.281 0.837 1.00 57.62 364 THR A N 1
ATOM 2755 C CA . THR A 1 364 ? 8.444 3.591 0.100 1.00 57.62 364 THR A CA 1
ATOM 2756 C C . THR A 1 364 ? 8.169 4.202 -1.273 1.00 57.62 364 THR A C 1
ATOM 2758 O O . THR A 1 364 ? 9.113 4.565 -1.968 1.00 57.62 364 THR A O 1
ATOM 2761 N N . ILE A 1 365 ? 6.901 4.312 -1.679 1.00 66.75 365 ILE A N 1
ATOM 2762 C CA . ILE A 1 365 ? 6.494 4.905 -2.953 1.00 66.75 365 ILE A CA 1
ATOM 2763 C C . ILE A 1 365 ? 6.163 6.377 -2.712 1.00 66.75 365 ILE A C 1
ATOM 2765 O O . ILE A 1 365 ? 5.392 6.707 -1.816 1.00 66.75 365 ILE A O 1
ATOM 2769 N N . ASP A 1 366 ? 6.728 7.260 -3.532 1.00 68.81 366 ASP A N 1
ATOM 2770 C CA . ASP A 1 366 ? 6.401 8.682 -3.486 1.00 68.81 366 ASP A CA 1
ATOM 2771 C C . ASP A 1 366 ? 4.898 8.897 -3.808 1.00 68.81 366 ASP A C 1
ATOM 2773 O O . ASP A 1 366 ? 4.389 8.362 -4.805 1.00 68.81 366 ASP A O 1
ATOM 2777 N N . PRO A 1 367 ? 4.161 9.646 -2.964 1.00 61.38 367 PRO A N 1
ATOM 2778 C CA . PRO A 1 367 ? 2.718 9.830 -3.115 1.00 61.38 367 PRO A CA 1
ATOM 2779 C C . PRO A 1 367 ? 2.327 10.682 -4.332 1.00 61.38 367 PRO A C 1
ATOM 2781 O O . PRO A 1 367 ? 1.226 10.508 -4.867 1.00 61.38 367 PRO A O 1
ATOM 2784 N N . ASP A 1 368 ? 3.212 11.566 -4.789 1.00 68.62 368 ASP A N 1
ATOM 2785 C CA . ASP A 1 368 ? 3.015 12.433 -5.945 1.00 68.62 368 ASP A CA 1
ATOM 2786 C C . ASP A 1 368 ? 3.291 11.674 -7.249 1.00 68.62 368 ASP A C 1
ATOM 2788 O O . ASP A 1 368 ? 2.450 11.677 -8.146 1.00 68.62 368 ASP A O 1
ATOM 2792 N N . THR A 1 369 ? 4.421 10.969 -7.367 1.00 74.31 369 THR A N 1
ATOM 2793 C CA . THR A 1 369 ? 4.747 10.149 -8.547 1.00 74.31 369 THR A CA 1
ATOM 2794 C C . THR A 1 369 ? 3.893 8.901 -8.643 1.00 74.31 369 THR A C 1
ATOM 2796 O O . THR A 1 369 ? 3.672 8.406 -9.750 1.00 74.31 369 THR A O 1
ATOM 2799 N N . LYS A 1 370 ? 3.416 8.383 -7.503 1.00 75.19 370 LYS A N 1
ATOM 2800 C CA . LYS A 1 370 ? 2.612 7.155 -7.356 1.00 75.19 370 LYS A CA 1
ATOM 2801 C C . LYS A 1 370 ? 3.322 5.876 -7.794 1.00 75.19 370 LYS A C 1
ATOM 2803 O O . LYS A 1 370 ? 2.681 4.822 -7.834 1.00 75.19 370 LYS A O 1
ATOM 2808 N N . THR A 1 371 ? 4.608 5.967 -8.120 1.00 81.50 371 THR A N 1
ATOM 2809 C CA . THR A 1 371 ? 5.464 4.867 -8.561 1.00 81.50 371 THR A CA 1
ATOM 2810 C C . THR A 1 371 ? 6.935 5.211 -8.369 1.00 81.50 371 THR A C 1
ATOM 2812 O O . THR A 1 371 ? 7.336 6.374 -8.420 1.00 81.50 371 THR A O 1
ATOM 2815 N N . ARG A 1 372 ? 7.746 4.172 -8.207 1.00 81.25 372 ARG A N 1
ATOM 2816 C CA . ARG A 1 372 ? 9.210 4.245 -8.266 1.00 81.25 372 ARG A CA 1
ATOM 2817 C C . ARG A 1 372 ? 9.809 3.369 -9.366 1.00 81.25 372 ARG A C 1
ATOM 2819 O O . ARG A 1 372 ? 11.002 3.395 -9.618 1.00 81.25 372 ARG A O 1
ATOM 2826 N N . SER A 1 373 ? 8.968 2.581 -10.032 1.00 89.50 373 SER A N 1
ATOM 2827 C CA . SER A 1 373 ? 9.380 1.685 -11.103 1.00 89.50 373 SER A CA 1
ATOM 2828 C C . SER A 1 373 ? 9.386 2.462 -12.414 1.00 89.50 373 SER A C 1
ATOM 2830 O O . SER A 1 373 ? 8.330 2.695 -13.007 1.00 89.50 373 SER A O 1
ATOM 2832 N N . LEU A 1 374 ? 10.566 2.859 -12.875 1.00 94.12 374 LEU A N 1
ATOM 2833 C CA . LEU A 1 374 ? 10.756 3.498 -14.171 1.00 94.12 374 LEU A CA 1
ATOM 2834 C C . LEU A 1 374 ? 11.078 2.442 -15.223 1.00 94.12 374 LEU A C 1
ATOM 2836 O O . LEU A 1 374 ? 11.925 1.571 -15.028 1.00 94.12 374 LEU A O 1
ATOM 2840 N N . CYS A 1 375 ? 10.404 2.510 -16.364 1.00 96.94 375 CYS A N 1
ATOM 2841 C CA . CYS A 1 375 ? 10.663 1.603 -17.472 1.00 96.94 375 CYS A CA 1
ATOM 2842 C C . CYS A 1 375 ? 10.673 2.358 -18.789 1.00 96.94 375 CYS A C 1
ATOM 2844 O O . CYS A 1 375 ? 9.883 3.278 -19.002 1.00 96.94 375 CYS A O 1
ATOM 2846 N N . GLY A 1 376 ? 11.595 1.993 -19.665 1.00 97.62 376 GLY A N 1
ATOM 2847 C CA . GLY A 1 376 ? 11.863 2.777 -20.852 1.00 97.62 376 GLY A CA 1
ATOM 2848 C C . GLY A 1 376 ? 13.049 2.252 -21.625 1.00 97.62 376 GLY A C 1
ATOM 2849 O O . GLY A 1 376 ? 13.387 1.071 -21.529 1.00 97.62 376 GLY A O 1
ATOM 2850 N N . PHE A 1 377 ? 13.678 3.126 -22.398 1.00 97.56 377 PHE A N 1
ATOM 2851 C CA . PHE A 1 377 ? 14.845 2.753 -23.178 1.00 97.56 377 PHE A CA 1
ATOM 2852 C C . PHE A 1 377 ? 15.939 3.813 -23.130 1.00 97.56 377 PHE A C 1
ATOM 2854 O O . PHE A 1 377 ? 15.699 4.999 -22.913 1.00 97.56 377 PHE A O 1
ATOM 2861 N N . VAL A 1 378 ? 17.167 3.364 -23.354 1.00 95.44 378 VAL A N 1
ATOM 2862 C CA . VAL A 1 378 ? 18.344 4.218 -23.489 1.00 95.44 378 VAL A CA 1
ATOM 2863 C C . VAL A 1 378 ? 19.115 3.813 -24.739 1.00 95.44 378 VAL A C 1
ATOM 2865 O O . VAL A 1 378 ? 19.064 2.659 -25.171 1.00 95.44 378 VAL A O 1
ATOM 2868 N N . THR A 1 379 ? 19.860 4.751 -25.317 1.00 95.00 379 THR A N 1
ATOM 2869 C CA . THR A 1 379 ? 20.808 4.452 -26.396 1.00 95.00 379 THR A CA 1
ATOM 2870 C C . THR A 1 379 ? 22.204 4.929 -26.023 1.00 95.00 379 THR A C 1
ATOM 2872 O O . THR A 1 379 ? 22.358 5.866 -25.242 1.00 95.00 379 THR A O 1
ATOM 2875 N N . SER A 1 380 ? 23.229 4.297 -26.585 1.00 93.12 380 SER A N 1
ATOM 2876 C CA . SER A 1 380 ? 24.619 4.714 -26.406 1.00 93.12 380 SER A CA 1
ATOM 2877 C C . SER A 1 380 ? 25.393 4.556 -27.705 1.00 93.12 380 SER A C 1
ATOM 2879 O O . SER A 1 380 ? 25.206 3.576 -28.428 1.00 93.12 380 SER A O 1
ATOM 2881 N N . ALA A 1 381 ? 26.269 5.522 -27.981 1.00 92.88 381 ALA A N 1
ATOM 2882 C CA . ALA A 1 381 ? 27.224 5.469 -29.086 1.00 92.88 381 ALA A CA 1
ATOM 2883 C C . ALA A 1 381 ? 28.455 4.598 -28.754 1.00 92.88 381 ALA A C 1
ATOM 2885 O O . ALA A 1 381 ? 29.315 4.383 -29.602 1.00 92.88 381 ALA A O 1
ATOM 2886 N N . GLY A 1 382 ? 28.540 4.049 -27.535 1.00 89.94 382 GLY A N 1
ATOM 2887 C CA . GLY A 1 382 ? 29.653 3.196 -27.131 1.00 89.94 382 GLY A CA 1
ATOM 2888 C C . GLY A 1 382 ? 30.986 3.945 -27.189 1.00 89.94 382 GLY A C 1
ATOM 2889 O O . GLY A 1 382 ? 31.164 4.940 -26.487 1.00 89.94 382 GLY A O 1
ATOM 2890 N N . LYS A 1 383 ? 31.921 3.431 -27.992 1.00 88.88 383 LYS A N 1
ATOM 2891 C CA . LYS A 1 383 ? 33.213 4.069 -28.301 1.00 88.88 383 LYS A CA 1
ATOM 2892 C C . LYS A 1 383 ? 33.237 4.731 -29.685 1.00 88.88 383 LYS A C 1
ATOM 2894 O O . LYS A 1 383 ? 34.290 5.219 -30.089 1.00 88.88 383 LYS A O 1
ATOM 2899 N N . SER A 1 384 ? 32.112 4.733 -30.401 1.00 88.25 384 SER A N 1
ATOM 2900 C CA . SER A 1 384 ? 32.039 5.279 -31.751 1.00 88.25 384 SER A CA 1
ATOM 2901 C C . SER A 1 384 ? 32.343 6.777 -31.743 1.00 88.25 384 SER A C 1
ATOM 2903 O O . SER A 1 384 ? 31.940 7.511 -30.835 1.00 88.25 384 SER A O 1
ATOM 2905 N N . LYS A 1 385 ? 33.054 7.238 -32.775 1.00 85.81 385 LYS A N 1
ATOM 2906 C CA . LYS A 1 385 ? 33.219 8.673 -33.055 1.00 85.81 385 LYS A CA 1
ATOM 2907 C C . LYS A 1 385 ? 31.954 9.270 -33.682 1.00 85.81 385 LYS A C 1
ATOM 2909 O O . LYS A 1 385 ? 31.727 10.472 -33.578 1.00 85.81 385 LYS A O 1
ATOM 2914 N N . GLU A 1 386 ? 31.111 8.419 -34.262 1.00 87.50 386 GLU A N 1
ATOM 2915 C CA . GLU A 1 386 ? 29.832 8.790 -34.852 1.00 87.50 386 GLU A CA 1
ATOM 2916 C C . GLU A 1 386 ? 28.697 8.737 -33.823 1.00 87.50 386 GLU A C 1
ATOM 2918 O O . GLU A 1 386 ? 28.730 8.004 -32.836 1.00 87.50 386 GLU A O 1
ATOM 2923 N N . SER A 1 387 ? 27.646 9.525 -34.056 1.00 90.88 387 SER A N 1
ATOM 2924 C CA . SER A 1 387 ? 26.434 9.522 -33.224 1.00 90.88 387 SER A CA 1
ATOM 2925 C C . SER A 1 387 ? 25.297 8.785 -33.950 1.00 90.88 387 SER A C 1
ATOM 2927 O O . SER A 1 387 ? 24.544 9.426 -34.694 1.00 90.88 387 SER A O 1
ATOM 2929 N N . PRO A 1 388 ? 25.144 7.455 -33.775 1.00 94.19 388 PRO A N 1
ATOM 2930 C CA . PRO A 1 388 ? 24.137 6.683 -34.496 1.00 94.19 388 PRO A CA 1
ATOM 2931 C C . PRO A 1 388 ? 22.721 7.157 -34.149 1.00 94.19 388 PRO A C 1
ATOM 2933 O O . PRO A 1 388 ? 22.433 7.549 -33.016 1.00 94.19 388 PRO A O 1
ATOM 2936 N N . LYS A 1 389 ? 21.824 7.116 -35.139 1.00 95.69 389 LYS A N 1
ATOM 2937 C CA . LYS A 1 389 ? 20.432 7.567 -35.005 1.00 95.69 389 LYS A CA 1
ATOM 2938 C C . LYS A 1 389 ? 19.483 6.378 -34.965 1.00 95.69 389 LYS A C 1
ATOM 2940 O O . LYS A 1 389 ? 19.182 5.801 -36.008 1.00 95.69 389 LYS A O 1
ATOM 2945 N N . TRP A 1 390 ? 18.998 6.035 -33.778 1.00 96.50 390 TRP A N 1
ATOM 2946 C CA . TRP A 1 390 ? 17.996 4.985 -33.596 1.00 96.50 390 TRP A CA 1
ATOM 2947 C C . TRP A 1 390 ? 16.605 5.532 -33.896 1.00 96.50 390 TRP A C 1
ATOM 2949 O O . TRP A 1 390 ? 16.281 6.647 -33.488 1.00 96.50 390 TRP A O 1
ATOM 2959 N N . VAL A 1 391 ? 15.793 4.750 -34.604 1.00 97.44 391 VAL A N 1
ATOM 2960 C CA . VAL A 1 391 ? 14.408 5.105 -34.938 1.00 97.44 391 VAL A CA 1
ATOM 2961 C C . VAL A 1 391 ? 13.488 4.190 -34.150 1.00 97.44 391 VAL A C 1
ATOM 2963 O O . VAL A 1 391 ? 13.505 2.982 -34.372 1.00 97.44 391 VAL A O 1
ATOM 2966 N N . VAL A 1 392 ? 12.730 4.755 -33.216 1.00 97.94 392 VAL A N 1
ATOM 2967 C CA . VAL A 1 392 ? 11.754 4.035 -32.393 1.00 97.94 392 VAL A CA 1
ATOM 2968 C C . VAL A 1 392 ? 10.368 4.250 -32.984 1.00 97.94 392 VAL A C 1
ATOM 2970 O O . VAL A 1 392 ? 9.904 5.386 -33.071 1.00 97.94 392 VAL A O 1
ATOM 2973 N N . ASP A 1 393 ? 9.733 3.157 -33.395 1.00 94.75 393 ASP A N 1
ATOM 2974 C CA . ASP A 1 393 ? 8.423 3.155 -34.053 1.00 94.75 393 ASP A CA 1
ATOM 2975 C C . ASP A 1 393 ? 7.280 3.044 -33.033 1.00 94.75 393 ASP A C 1
ATOM 2977 O O . ASP A 1 393 ? 6.212 3.625 -33.215 1.00 94.75 393 ASP A O 1
ATOM 2981 N N . ASP A 1 394 ? 7.497 2.269 -31.966 1.00 95.31 394 ASP A N 1
ATOM 2982 C CA . ASP A 1 394 ? 6.479 1.956 -30.963 1.00 95.31 394 ASP A CA 1
ATOM 2983 C C . ASP A 1 394 ? 7.105 1.791 -29.580 1.00 95.31 394 ASP A C 1
ATOM 2985 O O . ASP A 1 394 ? 8.174 1.194 -29.432 1.00 95.31 394 ASP A O 1
ATOM 2989 N N . PHE A 1 395 ? 6.402 2.270 -28.559 1.00 97.69 395 PHE A N 1
ATOM 2990 C CA . PHE A 1 395 ? 6.650 1.899 -27.170 1.00 97.69 395 PHE A CA 1
ATOM 2991 C C . PHE A 1 395 ? 5.316 1.613 -26.491 1.00 97.69 395 PHE A C 1
ATOM 2993 O O . PHE A 1 395 ? 4.401 2.437 -26.531 1.00 97.69 395 PHE A O 1
ATOM 3000 N N . GLU A 1 396 ? 5.211 0.451 -25.859 1.00 95.62 396 GLU A N 1
ATOM 3001 C CA . GLU A 1 396 ? 3.960 -0.051 -25.307 1.00 95.62 396 GLU A CA 1
ATOM 3002 C C . GLU A 1 396 ? 4.161 -0.583 -23.888 1.00 95.62 396 GLU A C 1
ATOM 3004 O O . GLU A 1 396 ? 5.088 -1.350 -23.620 1.00 95.62 396 GLU A O 1
ATOM 3009 N N . VAL A 1 397 ? 3.227 -0.235 -23.003 1.00 93.50 397 VAL A N 1
ATOM 3010 C CA . VAL A 1 397 ? 3.030 -0.878 -21.705 1.00 93.50 397 VAL A CA 1
ATOM 3011 C C . VAL A 1 397 ? 1.594 -1.375 -21.639 1.00 93.50 397 VAL A C 1
ATOM 3013 O O . VAL A 1 397 ? 0.644 -0.591 -21.673 1.00 93.50 397 VAL A O 1
ATOM 3016 N N . VAL A 1 398 ? 1.420 -2.685 -21.496 1.00 86.00 398 VAL A N 1
ATOM 3017 C CA . VAL A 1 398 ? 0.097 -3.285 -21.296 1.00 86.00 398 VAL A CA 1
ATOM 3018 C C . VAL A 1 398 ? 0.083 -4.226 -20.117 1.00 86.00 398 VAL A C 1
ATOM 3020 O O . VAL A 1 398 ? 1.093 -4.811 -19.730 1.00 86.00 398 VAL A O 1
ATOM 3023 N N . ARG A 1 399 ? -1.113 -4.419 -19.579 1.00 84.31 399 ARG A N 1
ATOM 3024 C CA . ARG A 1 399 ? -1.388 -5.489 -18.638 1.00 84.31 399 ARG A CA 1
ATOM 3025 C C . ARG A 1 399 ? -1.501 -6.826 -19.369 1.00 84.31 399 ARG A C 1
ATOM 3027 O O . ARG A 1 399 ? -2.150 -6.906 -20.409 1.00 84.31 399 ARG A O 1
ATOM 3034 N N . LEU A 1 400 ? -0.928 -7.865 -18.774 1.00 79.62 400 LEU A N 1
ATOM 3035 C CA . LEU A 1 400 ? -1.209 -9.255 -19.117 1.00 79.62 400 LEU A CA 1
ATOM 3036 C C . LEU A 1 400 ? -2.182 -9.853 -18.099 1.00 79.62 400 LEU A C 1
ATOM 3038 O O . LEU A 1 400 ? -2.115 -9.534 -16.911 1.00 79.62 400 LEU A O 1
ATOM 3042 N N . GLU A 1 401 ? -3.074 -10.721 -18.567 1.00 64.25 401 GLU A N 1
ATOM 3043 C CA . GLU A 1 401 ? -3.948 -11.492 -17.685 1.00 64.25 401 GLU A CA 1
ATOM 3044 C C . GLU A 1 401 ? -3.152 -12.566 -16.937 1.00 64.25 401 GLU A C 1
ATOM 3046 O O . GLU A 1 401 ? -2.176 -13.129 -17.444 1.00 64.25 401 GLU A O 1
ATOM 3051 N N . VAL A 1 402 ? -3.572 -12.829 -15.705 1.00 56.41 402 VAL A N 1
ATOM 3052 C CA . VAL A 1 402 ? -3.021 -13.878 -14.853 1.00 56.41 402 VAL A CA 1
ATOM 3053 C C . VAL A 1 402 ? -4.028 -15.016 -14.863 1.00 56.41 402 VAL A C 1
ATOM 3055 O O . VAL A 1 402 ? -5.159 -14.823 -14.427 1.00 56.41 402 VAL A O 1
ATOM 3058 N N . LYS A 1 403 ? -3.634 -16.188 -15.374 1.00 45.22 403 LYS A N 1
ATOM 3059 C CA . LYS A 1 403 ? -4.434 -17.403 -15.189 1.00 45.22 403 LYS A CA 1
ATOM 3060 C C . LYS A 1 403 ? -4.402 -17.758 -13.707 1.00 45.22 403 LYS A C 1
ATOM 3062 O O . LYS A 1 403 ? -3.321 -17.867 -13.133 1.00 45.22 403 LYS A O 1
ATOM 3067 N N . GLU A 1 404 ? -5.576 -17.879 -13.104 1.00 49.06 404 GLU A N 1
ATOM 3068 C CA . GLU A 1 404 ? -5.702 -18.194 -11.685 1.00 49.06 404 GLU A CA 1
ATOM 3069 C C . GLU A 1 404 ? -5.092 -19.567 -11.383 1.00 49.06 404 GLU A C 1
ATOM 3071 O O . GLU A 1 404 ? -5.166 -20.490 -12.198 1.00 49.06 404 GLU A O 1
ATOM 3076 N N . THR A 1 405 ? -4.508 -19.720 -10.193 1.00 42.84 405 THR A N 1
ATOM 3077 C CA . THR A 1 405 ? -4.474 -21.038 -9.558 1.00 42.84 405 THR A CA 1
ATOM 3078 C C . THR A 1 405 ? -5.924 -21.514 -9.434 1.00 42.84 405 THR A C 1
ATOM 3080 O O . THR A 1 405 ? -6.765 -20.694 -9.056 1.00 42.84 405 THR A O 1
ATOM 3083 N N . PRO A 1 406 ? -6.242 -22.781 -9.757 1.00 40.94 406 PRO A N 1
ATOM 3084 C CA . PRO A 1 406 ? -7.591 -23.305 -9.578 1.00 40.94 406 PRO A CA 1
ATOM 3085 C C . PRO A 1 406 ? -8.083 -22.962 -8.173 1.00 40.94 406 PRO A C 1
ATOM 3087 O O . PRO A 1 406 ? -7.331 -23.146 -7.210 1.00 40.94 406 PRO A O 1
ATOM 3090 N N . ALA A 1 407 ? -9.300 -22.422 -8.064 1.00 47.03 407 ALA A N 1
ATOM 3091 C CA . ALA A 1 407 ? -9.912 -22.203 -6.763 1.00 47.03 407 ALA A CA 1
ATOM 3092 C C . ALA A 1 407 ? -9.849 -23.524 -5.975 1.00 47.03 407 ALA A C 1
ATOM 3094 O O . ALA A 1 407 ? -10.060 -24.586 -6.576 1.00 47.03 407 ALA A O 1
ATOM 3095 N N . PRO A 1 408 ? -9.528 -23.496 -4.668 1.00 52.25 408 PRO A N 1
ATOM 3096 C CA . PRO A 1 408 ? -9.685 -24.687 -3.849 1.00 52.25 408 PRO A CA 1
ATOM 3097 C C . PRO A 1 408 ? -11.098 -25.231 -4.067 1.00 52.25 408 PRO A C 1
ATOM 3099 O O . PRO A 1 408 ? -12.053 -24.456 -4.167 1.00 52.25 408 PRO A O 1
ATOM 3102 N N . THR A 1 409 ? -11.226 -26.552 -4.213 1.00 58.16 409 THR A N 1
ATOM 3103 C CA . THR A 1 409 ? -12.527 -27.192 -4.423 1.00 58.16 409 THR A CA 1
ATOM 3104 C C . THR A 1 409 ? -13.469 -26.732 -3.326 1.00 58.16 409 THR A C 1
ATOM 3106 O O . THR A 1 409 ? -13.211 -26.964 -2.143 1.00 58.16 409 THR A O 1
ATOM 3109 N N . LYS A 1 410 ? -14.525 -26.032 -3.738 1.00 67.12 410 LYS A N 1
ATOM 3110 C CA . LYS A 1 410 ? -15.541 -25.492 -2.848 1.00 67.12 410 LYS A CA 1
ATOM 3111 C C . LYS A 1 410 ? -16.047 -26.607 -1.921 1.00 67.12 410 LYS A C 1
ATOM 3113 O O . LYS A 1 410 ? -16.321 -27.700 -2.426 1.00 67.12 410 LYS A O 1
ATOM 3118 N N . PRO A 1 411 ? -16.167 -26.375 -0.602 1.00 69.44 411 PRO A N 1
ATOM 3119 C CA . PRO A 1 411 ? -16.736 -27.367 0.298 1.00 69.44 411 PRO A CA 1
ATOM 3120 C C . PRO A 1 411 ? -18.110 -27.842 -0.207 1.00 69.44 411 PRO A C 1
ATOM 3122 O O . PRO A 1 411 ? -18.889 -27.015 -0.698 1.00 69.44 411 PRO A O 1
ATOM 3125 N N . PRO A 1 412 ? -18.428 -29.148 -0.104 1.00 71.44 412 PRO A N 1
ATOM 3126 C CA . PRO A 1 412 ? -19.737 -29.664 -0.490 1.00 71.44 412 PRO A CA 1
ATOM 3127 C C . PRO A 1 412 ? -20.866 -28.882 0.196 1.00 71.44 412 PRO A C 1
ATOM 3129 O O . PRO A 1 412 ? -20.832 -28.681 1.408 1.00 71.44 412 PRO A O 1
ATOM 3132 N N . GLY A 1 413 ? -21.860 -28.443 -0.581 1.00 73.19 413 GLY A N 1
ATOM 3133 C CA . GLY A 1 413 ? -23.045 -27.745 -0.069 1.00 73.19 413 GLY A CA 1
ATOM 3134 C C . GLY A 1 413 ? -22.937 -26.220 0.071 1.00 73.19 413 GLY A C 1
ATOM 3135 O O . GLY A 1 413 ? -23.928 -25.595 0.433 1.00 73.19 413 GLY A O 1
ATOM 3136 N N . GLU A 1 414 ? -21.799 -25.583 -0.235 1.00 77.56 414 GLU A N 1
ATOM 3137 C CA . GLU A 1 414 ? -21.738 -24.109 -0.255 1.00 77.56 414 GLU A CA 1
ATOM 3138 C C . GLU A 1 414 ? -22.487 -23.534 -1.483 1.00 77.56 414 GLU A C 1
ATOM 3140 O O . GLU A 1 414 ? -22.193 -23.937 -2.619 1.00 77.56 414 GLU A O 1
ATOM 3145 N N . PRO A 1 415 ? -23.398 -22.552 -1.312 1.00 80.12 415 PRO A N 1
ATOM 3146 C CA . PRO A 1 415 ? -24.130 -21.916 -2.412 1.00 80.12 415 PRO A CA 1
ATOM 3147 C C . PRO A 1 415 ? -23.224 -21.004 -3.240 1.00 80.12 415 PRO A C 1
ATOM 3149 O O . PRO A 1 415 ? -22.185 -20.541 -2.767 1.00 80.12 415 PRO A O 1
ATOM 3152 N N . GLU A 1 416 ? -23.548 -20.791 -4.516 1.00 80.44 416 GLU A N 1
ATOM 3153 C CA . GLU A 1 416 ? -22.844 -19.802 -5.346 1.00 80.44 416 GLU A CA 1
ATOM 3154 C C . GLU A 1 416 ? -22.960 -18.408 -4.716 1.00 80.44 416 GLU A C 1
ATOM 3156 O O . GLU A 1 416 ? -24.042 -17.995 -4.303 1.00 80.44 416 GLU A O 1
ATOM 3161 N N . ILE A 1 417 ? -21.824 -17.720 -4.598 1.00 84.62 417 ILE A N 1
ATOM 3162 C CA . ILE A 1 417 ? -21.742 -16.388 -4.006 1.00 84.62 417 ILE A CA 1
ATOM 3163 C C . ILE A 1 417 ? -21.547 -15.399 -5.146 1.00 84.62 417 ILE A C 1
ATOM 3165 O O . ILE A 1 417 ? -20.479 -15.356 -5.755 1.00 84.62 417 ILE A O 1
ATOM 3169 N N . ASP A 1 418 ? -22.578 -14.610 -5.426 1.00 85.00 418 ASP A N 1
ATOM 3170 C CA . ASP A 1 418 ? -22.549 -13.605 -6.484 1.00 85.00 418 ASP A CA 1
ATOM 3171 C C . ASP A 1 418 ? -23.225 -12.311 -6.028 1.00 85.00 418 ASP A C 1
ATOM 3173 O O . ASP A 1 418 ? -24.163 -12.316 -5.229 1.00 85.00 418 ASP A O 1
ATOM 3177 N N . PHE A 1 419 ? -22.741 -11.189 -6.545 1.00 85.56 419 PHE A N 1
ATOM 3178 C CA . PHE A 1 419 ? -23.177 -9.858 -6.153 1.00 85.56 419 PHE A CA 1
ATOM 3179 C C . PHE A 1 419 ? -23.461 -9.000 -7.381 1.00 85.56 419 PHE A C 1
ATOM 3181 O O . PHE A 1 419 ? -22.686 -8.980 -8.340 1.00 85.56 419 PHE A O 1
ATOM 3188 N N . ASP A 1 420 ? -24.518 -8.200 -7.313 1.00 84.88 420 ASP A N 1
ATOM 3189 C CA . ASP A 1 420 ? -24.637 -7.024 -8.163 1.00 84.88 420 ASP A CA 1
ATOM 3190 C C . ASP A 1 420 ? -23.714 -5.908 -7.659 1.00 84.88 420 ASP A C 1
ATOM 3192 O O . ASP A 1 420 ? -23.440 -5.790 -6.463 1.00 84.88 420 ASP A O 1
ATOM 3196 N N . LEU A 1 421 ? -23.220 -5.074 -8.577 1.00 83.25 421 LEU A N 1
ATOM 3197 C CA . LEU A 1 421 ? -22.229 -4.043 -8.275 1.00 83.25 421 LEU A CA 1
ATOM 3198 C C . LEU A 1 421 ? -22.703 -2.663 -8.728 1.00 83.25 421 LEU A C 1
ATOM 3200 O O . LEU A 1 421 ? -23.032 -2.460 -9.896 1.00 83.25 421 LEU A O 1
ATOM 3204 N N . PHE A 1 422 ? -22.633 -1.686 -7.826 1.00 85.56 422 PHE A N 1
ATOM 3205 C CA . PHE A 1 422 ? -22.757 -0.270 -8.173 1.00 85.56 422 PHE A CA 1
ATOM 3206 C C . PHE A 1 422 ? -21.776 0.599 -7.377 1.00 85.56 422 PHE A C 1
ATOM 3208 O O . PHE A 1 422 ? -21.136 0.149 -6.424 1.00 85.56 422 PHE A O 1
ATOM 3215 N N . HIS A 1 423 ? -21.620 1.861 -7.788 1.00 85.62 423 HIS A N 1
ATOM 3216 C CA . HIS A 1 423 ? -20.562 2.733 -7.275 1.00 85.62 423 HIS A CA 1
ATOM 3217 C C . HIS A 1 423 ? -21.077 4.071 -6.743 1.00 85.62 423 HIS A C 1
ATOM 3219 O O . HIS A 1 423 ? -21.909 4.738 -7.363 1.00 85.62 423 HIS A O 1
ATOM 3225 N N . LEU A 1 424 ? -20.498 4.517 -5.627 1.00 85.06 424 LEU A N 1
ATOM 3226 C CA . LEU A 1 424 ? -20.734 5.835 -5.038 1.00 85.06 424 LEU A CA 1
ATOM 3227 C C . LEU A 1 424 ? -19.488 6.710 -5.220 1.00 85.06 424 LEU A C 1
ATOM 3229 O O . LEU A 1 424 ? -18.427 6.347 -4.717 1.00 85.06 424 LEU A O 1
ATOM 3233 N N . PRO A 1 425 ? -19.563 7.881 -5.873 1.00 83.81 425 PRO A N 1
ATOM 3234 C CA . PRO A 1 425 ? -18.387 8.722 -6.071 1.00 83.81 425 PRO A CA 1
ATOM 3235 C C . PRO A 1 425 ? -17.941 9.378 -4.755 1.00 83.81 425 PRO A C 1
ATOM 3237 O O . PRO A 1 425 ? -18.654 10.215 -4.183 1.00 83.81 425 PRO A O 1
ATOM 3240 N N . VAL A 1 426 ? -16.730 9.051 -4.304 1.00 81.75 426 VAL A N 1
ATOM 3241 C CA . VAL A 1 426 ? -16.110 9.602 -3.092 1.00 81.75 426 VAL A CA 1
ATOM 3242 C C . VAL A 1 426 ? -14.615 9.763 -3.319 1.00 81.75 426 VAL A C 1
ATOM 3244 O O . VAL A 1 426 ? -13.918 8.795 -3.554 1.00 81.75 426 VAL A O 1
ATOM 3247 N N . THR A 1 427 ? -14.093 10.979 -3.221 1.00 82.75 427 THR A N 1
ATOM 3248 C CA . THR A 1 427 ? -12.660 11.234 -3.407 1.00 82.75 427 THR A CA 1
ATOM 3249 C C . THR A 1 427 ? -11.863 10.854 -2.159 1.00 82.75 427 THR A C 1
ATOM 3251 O O . THR A 1 427 ? -12.220 11.284 -1.064 1.00 82.75 427 THR A O 1
ATOM 3254 N N . LEU A 1 428 ? -10.777 10.092 -2.347 1.00 82.94 428 LEU A N 1
ATOM 3255 C CA . LEU A 1 428 ? -9.845 9.644 -1.301 1.00 82.94 428 LEU A CA 1
ATOM 3256 C C . LEU A 1 428 ? -10.535 9.012 -0.066 1.00 82.94 428 LEU A C 1
ATOM 3258 O O . LEU A 1 428 ? -10.265 9.440 1.061 1.00 82.94 428 LEU A O 1
ATOM 3262 N N . PRO A 1 429 ? -11.455 8.042 -0.247 1.00 94.50 429 PRO A N 1
ATOM 3263 C CA . PRO A 1 429 ? -12.139 7.393 0.864 1.00 94.50 429 PRO A CA 1
ATOM 3264 C C . PRO A 1 429 ? -11.153 6.507 1.626 1.00 94.50 429 PRO A C 1
ATOM 3266 O O . PRO A 1 429 ? -10.368 5.791 1.005 1.00 94.50 429 PRO A O 1
ATOM 3269 N N . VAL A 1 430 ? -11.197 6.546 2.958 1.00 93.56 430 VAL A N 1
ATOM 3270 C CA . VAL A 1 430 ? -10.260 5.780 3.799 1.00 93.56 430 VAL A CA 1
ATOM 3271 C C . VAL A 1 430 ? -10.930 4.844 4.792 1.00 93.56 430 VAL A C 1
ATOM 3273 O O . VAL A 1 430 ? -10.372 3.790 5.076 1.00 93.56 430 VAL A O 1
ATOM 3276 N N . SER A 1 431 ? -12.114 5.193 5.298 1.00 96.69 431 SER A N 1
ATOM 3277 C CA . SER A 1 431 ? -12.812 4.382 6.295 1.00 96.69 431 SER A CA 1
ATOM 3278 C C . SER A 1 431 ? -14.322 4.590 6.245 1.00 96.69 431 SER A C 1
ATOM 3280 O O . SER A 1 431 ? -14.802 5.635 5.793 1.00 96.69 431 SER A O 1
ATOM 3282 N N . LEU A 1 432 ? -15.058 3.565 6.663 1.00 96.19 432 LEU A N 1
ATOM 3283 C CA . LEU A 1 432 ? -16.508 3.445 6.554 1.00 96.19 432 LEU A CA 1
ATOM 3284 C C . LEU A 1 432 ? -17.073 2.954 7.887 1.00 96.19 432 LEU A C 1
ATOM 3286 O O . LEU A 1 432 ? -16.529 2.025 8.479 1.00 96.19 432 LEU A O 1
ATOM 3290 N N . VAL A 1 433 ? -18.182 3.534 8.342 1.00 96.19 433 VAL A N 1
ATOM 3291 C CA . VAL A 1 433 ? -18.908 3.036 9.519 1.00 96.19 433 VAL A CA 1
ATOM 3292 C C . VAL A 1 433 ? -20.409 3.244 9.357 1.00 96.19 433 VAL A C 1
ATOM 3294 O O . VAL A 1 433 ? -20.847 4.266 8.826 1.00 96.19 433 VAL A O 1
ATOM 3297 N N . TRP A 1 434 ? -21.198 2.277 9.818 1.00 94.62 434 TRP A N 1
ATOM 3298 C CA . TRP A 1 434 ? -22.650 2.398 9.895 1.00 94.62 434 TRP A CA 1
ATOM 3299 C C . TRP A 1 434 ? -23.078 2.958 11.242 1.00 94.62 434 TRP A C 1
ATOM 3301 O O . TRP A 1 434 ? -22.556 2.582 12.291 1.00 94.62 434 TRP A O 1
ATOM 3311 N N . THR A 1 435 ? -24.041 3.867 11.203 1.00 93.44 435 THR A N 1
ATOM 3312 C CA . THR A 1 435 ? -24.674 4.418 12.394 1.00 93.44 435 THR A CA 1
ATOM 3313 C C . THR A 1 435 ? -25.892 3.581 12.802 1.00 93.44 435 THR A C 1
ATOM 3315 O O . THR A 1 435 ? -26.520 2.950 11.946 1.00 93.44 435 THR A O 1
ATOM 3318 N N . PRO A 1 436 ? -26.296 3.612 14.087 1.00 90.19 436 PRO A N 1
ATOM 3319 C CA . PRO A 1 436 ? -27.534 2.979 14.552 1.00 90.19 436 PRO A CA 1
ATOM 3320 C C . PRO A 1 436 ? -28.807 3.407 13.800 1.00 90.19 436 PRO A C 1
ATOM 3322 O O . PRO A 1 436 ? -29.755 2.637 13.711 1.00 90.19 436 PRO A O 1
ATOM 3325 N N . ASP A 1 437 ? -28.839 4.612 13.221 1.00 88.06 437 ASP A N 1
ATOM 3326 C CA . ASP A 1 437 ? -29.934 5.117 12.376 1.00 88.06 437 ASP A CA 1
ATOM 3327 C C . ASP A 1 437 ? -29.799 4.710 10.894 1.00 88.06 437 ASP A C 1
ATOM 3329 O O . ASP A 1 437 ? -30.326 5.386 10.006 1.00 88.06 437 ASP A O 1
ATOM 3333 N N . LYS A 1 438 ? -29.100 3.600 10.616 1.00 89.44 438 LYS A N 1
ATOM 3334 C CA . LYS A 1 438 ? -28.964 2.972 9.288 1.00 89.44 438 LYS A CA 1
ATOM 3335 C C . LYS A 1 438 ? -28.470 3.936 8.211 1.00 89.44 438 LYS A C 1
ATOM 3337 O O . LYS A 1 438 ? -28.973 3.969 7.086 1.00 89.44 438 LYS A O 1
ATOM 3342 N N . THR A 1 439 ? -27.483 4.748 8.570 1.00 92.00 439 THR A N 1
ATOM 3343 C CA . THR A 1 439 ? -26.823 5.678 7.656 1.00 92.00 439 THR A CA 1
ATOM 3344 C C . THR A 1 439 ? -25.332 5.357 7.609 1.00 92.00 439 THR A C 1
ATOM 3346 O O . THR A 1 439 ? -24.708 5.077 8.631 1.00 92.00 439 THR A O 1
ATOM 3349 N N . MET A 1 440 ? -24.739 5.371 6.417 1.00 95.75 440 MET A N 1
ATOM 3350 C CA . MET A 1 440 ? -23.313 5.096 6.256 1.00 95.75 440 MET A CA 1
ATOM 3351 C C . MET A 1 440 ? -22.525 6.399 6.317 1.00 95.75 440 MET A C 1
ATOM 3353 O O . MET A 1 440 ? -22.811 7.342 5.573 1.00 95.75 440 MET A O 1
ATOM 3357 N N . LEU A 1 441 ? -21.497 6.437 7.156 1.00 97.50 441 LEU A N 1
ATOM 3358 C CA . LEU A 1 441 ? -20.514 7.509 7.195 1.00 97.50 441 LEU A CA 1
ATOM 3359 C C . LEU A 1 441 ? -19.234 7.062 6.491 1.00 97.50 441 LEU A C 1
ATOM 3361 O O . LEU A 1 441 ? -18.714 5.979 6.745 1.00 97.50 441 LEU A O 1
ATOM 3365 N N . VAL A 1 442 ? -18.716 7.924 5.621 1.00 98.12 442 VAL A N 1
ATOM 3366 C CA . VAL A 1 442 ? -17.473 7.715 4.875 1.00 98.12 442 VAL A CA 1
ATOM 3367 C C . VAL A 1 442 ? -16.488 8.811 5.230 1.00 98.12 442 VAL A C 1
ATOM 3369 O O . VAL A 1 442 ? -16.724 9.979 4.915 1.00 98.12 442 VAL A O 1
ATOM 3372 N N . LEU A 1 443 ? -15.374 8.439 5.846 1.00 98.25 443 LEU A N 1
ATOM 3373 C CA . LEU A 1 443 ? -14.254 9.333 6.106 1.00 98.25 443 LEU A CA 1
ATOM 3374 C C . LEU A 1 443 ? -13.331 9.382 4.883 1.00 98.25 443 LEU A C 1
ATOM 3376 O O . LEU A 1 443 ? -13.037 8.352 4.269 1.00 98.25 443 LEU A O 1
ATOM 3380 N N . THR A 1 444 ? -12.841 10.573 4.545 1.00 95.12 444 THR A N 1
ATOM 3381 C CA . THR A 1 444 ? -11.768 10.763 3.559 1.00 95.12 444 THR A CA 1
ATOM 3382 C C . THR A 1 444 ? -10.447 11.116 4.235 1.00 95.12 444 THR A C 1
ATOM 3384 O O . THR A 1 444 ? -10.433 11.687 5.329 1.00 95.12 444 THR A O 1
ATOM 3387 N N . SER A 1 445 ? -9.328 10.860 3.549 1.00 88.62 445 SER A N 1
ATOM 3388 C CA . SER A 1 445 ? -7.986 11.205 4.051 1.00 88.62 445 SER A CA 1
ATOM 3389 C C . SER A 1 445 ? -7.817 12.700 4.353 1.00 88.62 445 SER A C 1
ATOM 3391 O O . SER A 1 445 ? -7.008 13.081 5.194 1.00 88.62 445 SER A O 1
ATOM 3393 N N . GLN A 1 446 ? -8.632 13.546 3.717 1.00 86.31 446 GLN A N 1
ATOM 3394 C CA . GLN A 1 446 ? -8.664 15.003 3.874 1.00 86.31 446 GLN A CA 1
ATOM 3395 C C . GLN A 1 446 ? -9.666 15.476 4.941 1.00 86.31 446 GLN A C 1
ATOM 3397 O O . GLN A 1 446 ? -10.173 16.594 4.864 1.00 86.31 446 GLN A O 1
ATOM 3402 N N . SER A 1 447 ? -9.990 14.630 5.922 1.00 91.94 447 SER A N 1
ATOM 3403 C CA . SER A 1 447 ? -10.827 14.999 7.075 1.00 91.94 447 SER A CA 1
ATOM 3404 C C . SER A 1 447 ? -12.232 15.496 6.688 1.00 91.94 447 SER A C 1
ATOM 3406 O O . SER A 1 447 ? -12.818 16.363 7.337 1.00 91.94 447 SER A O 1
ATOM 3408 N N . THR A 1 448 ? -12.788 14.951 5.603 1.00 94.44 448 THR A N 1
ATOM 3409 C CA . THR A 1 448 ? -14.198 15.121 5.228 1.00 94.44 448 THR A CA 1
ATOM 3410 C C . THR A 1 448 ? -14.975 13.870 5.618 1.00 94.44 448 THR A C 1
ATOM 3412 O O . THR A 1 448 ? -14.509 12.762 5.370 1.00 94.44 448 THR A O 1
ATOM 3415 N N . VAL A 1 449 ? -16.192 14.046 6.132 1.00 97.62 449 VAL A N 1
ATOM 3416 C CA . VAL A 1 449 ? -17.155 12.961 6.353 1.00 97.62 449 VAL A CA 1
ATOM 3417 C C . VAL A 1 449 ? -18.314 13.103 5.375 1.00 97.62 449 VAL A C 1
ATOM 3419 O O . VAL A 1 449 ? -18.885 14.184 5.221 1.00 97.62 449 VAL A O 1
ATOM 3422 N N . LEU A 1 450 ? -18.667 12.017 4.695 1.00 97.00 450 LEU A N 1
ATOM 3423 C CA . LEU A 1 450 ? -19.863 11.940 3.867 1.00 97.00 450 LEU A CA 1
ATOM 3424 C C . LEU A 1 450 ? -20.877 11.005 4.507 1.00 97.00 450 LEU A C 1
ATOM 3426 O O . LEU A 1 450 ? -20.552 9.870 4.819 1.00 97.00 450 LEU A O 1
ATOM 3430 N N . GLU A 1 451 ? -22.104 11.481 4.652 1.00 95.62 451 GLU A N 1
ATOM 3431 C CA . GLU A 1 451 ? -23.233 10.720 5.182 1.00 95.62 451 GLU A CA 1
ATOM 3432 C C . GLU A 1 451 ? -24.120 10.285 4.019 1.00 95.62 451 GLU A C 1
ATOM 3434 O O . GLU A 1 451 ? -24.558 11.130 3.229 1.00 95.62 451 GLU A O 1
ATOM 3439 N N . PHE A 1 452 ? -24.376 8.983 3.906 1.00 94.38 452 PHE A N 1
ATOM 3440 C CA . PHE A 1 452 ? -25.185 8.383 2.854 1.00 94.38 452 PHE A CA 1
ATOM 3441 C C . PHE A 1 452 ? -26.351 7.592 3.431 1.00 94.38 452 PHE A C 1
ATOM 3443 O O . PHE A 1 452 ? -26.162 6.681 4.233 1.00 94.38 452 PHE A O 1
ATOM 3450 N N . LYS A 1 453 ? -27.547 7.877 2.913 1.00 92.81 453 LYS A N 1
ATOM 3451 C CA . LYS A 1 453 ? -28.684 6.959 2.980 1.00 92.81 453 LYS A CA 1
ATOM 3452 C C . LYS A 1 453 ? -28.814 6.279 1.622 1.00 92.81 453 LYS A C 1
ATOM 3454 O O . LYS A 1 453 ? -28.887 6.971 0.599 1.00 92.81 453 LYS A O 1
ATOM 3459 N N . ILE A 1 454 ? -28.800 4.954 1.608 1.00 88.56 454 ILE A N 1
ATOM 3460 C CA . ILE A 1 454 ? -28.670 4.143 0.394 1.00 88.56 454 ILE A CA 1
ATOM 3461 C C . ILE A 1 454 ? -29.876 3.210 0.306 1.00 88.56 454 ILE A C 1
ATOM 3463 O O . ILE A 1 454 ? -30.308 2.662 1.311 1.00 88.56 454 ILE A O 1
ATOM 3467 N N . ASP A 1 455 ? -30.428 3.075 -0.894 1.00 84.94 455 ASP A N 1
ATOM 3468 C CA . ASP A 1 455 ? -31.362 2.014 -1.267 1.00 84.94 455 ASP A CA 1
ATOM 3469 C C . ASP A 1 455 ? -30.543 1.033 -2.110 1.00 84.94 455 ASP A C 1
ATOM 3471 O O . ASP A 1 455 ? -30.310 1.284 -3.296 1.00 84.94 455 ASP A O 1
ATOM 3475 N N . ALA A 1 456 ? -29.969 0.022 -1.451 1.00 80.56 456 ALA A N 1
ATOM 3476 C CA . ALA A 1 456 ? -29.026 -0.899 -2.078 1.00 80.56 456 ALA A CA 1
ATOM 3477 C C . ALA A 1 456 ? -29.729 -1.809 -3.093 1.00 80.56 456 ALA A C 1
ATOM 3479 O O . ALA A 1 456 ? -29.222 -1.970 -4.200 1.00 80.56 456 ALA A O 1
ATOM 3480 N N . GLU A 1 457 ? -30.937 -2.282 -2.771 1.00 78.31 457 GLU A N 1
ATOM 3481 C CA . GLU A 1 457 ? -31.784 -3.074 -3.674 1.00 78.31 457 GLU A CA 1
ATOM 3482 C C . GLU A 1 457 ? -32.062 -2.339 -4.990 1.00 78.31 457 GLU A C 1
ATOM 3484 O O . GLU A 1 457 ? -31.896 -2.897 -6.072 1.00 78.31 457 GLU A O 1
ATOM 3489 N N . ARG A 1 458 ? -32.434 -1.052 -4.922 1.00 78.44 458 ARG A N 1
ATOM 3490 C CA . ARG A 1 458 ? -32.637 -0.216 -6.123 1.00 78.44 458 ARG A CA 1
ATOM 3491 C C . ARG A 1 458 ? -31.359 0.467 -6.609 1.00 78.44 458 ARG A C 1
ATOM 3493 O O . ARG A 1 458 ? -31.444 1.365 -7.449 1.00 78.44 458 ARG A O 1
ATOM 3500 N N . GLN A 1 459 ? -30.203 0.101 -6.054 1.00 79.81 459 GLN A N 1
ATOM 3501 C CA . GLN A 1 459 ? -28.869 0.588 -6.421 1.00 79.81 459 GLN A CA 1
ATOM 3502 C C . GLN A 1 459 ? -28.774 2.119 -6.536 1.00 79.81 459 GLN A C 1
ATOM 3504 O O . GLN A 1 459 ? -28.179 2.670 -7.468 1.00 79.81 459 GLN A O 1
ATOM 3509 N N . ARG A 1 460 ? -29.388 2.852 -5.599 1.00 80.06 460 ARG A N 1
ATOM 3510 C CA . ARG A 1 460 ? -29.483 4.320 -5.667 1.00 80.06 460 ARG A CA 1
ATOM 3511 C C . ARG A 1 460 ? -29.201 5.000 -4.335 1.00 80.06 460 ARG A C 1
ATOM 3513 O O . ARG A 1 460 ? -29.493 4.505 -3.251 1.00 80.06 460 ARG A O 1
ATOM 3520 N N . ILE A 1 461 ? -28.693 6.224 -4.431 1.00 85.00 461 ILE A N 1
ATOM 3521 C CA . ILE A 1 461 ? -28.515 7.113 -3.283 1.00 85.00 461 ILE A CA 1
ATOM 3522 C C . ILE A 1 461 ? -29.859 7.776 -2.972 1.00 85.00 461 ILE A C 1
ATOM 3524 O O . ILE A 1 461 ? -30.409 8.479 -3.821 1.00 85.00 461 ILE A O 1
ATOM 3528 N N . ILE A 1 462 ? -30.363 7.604 -1.749 1.00 88.19 462 ILE A N 1
ATOM 3529 C CA . ILE A 1 462 ? -31.541 8.333 -1.255 1.00 88.19 462 ILE A CA 1
ATOM 3530 C C . ILE A 1 462 ? -31.134 9.760 -0.879 1.00 88.19 462 ILE A C 1
ATOM 3532 O O . ILE A 1 462 ? -31.758 10.729 -1.308 1.00 88.19 462 ILE A O 1
ATOM 3536 N N . SER A 1 463 ? -30.067 9.905 -0.094 1.00 91.00 463 SER A N 1
ATOM 3537 C CA . SER A 1 463 ? -29.540 11.212 0.296 1.00 91.00 463 SER A CA 1
ATOM 3538 C C . SER A 1 463 ? -28.043 11.166 0.553 1.00 91.00 463 SER A C 1
ATOM 3540 O O . SER A 1 463 ? -27.506 10.145 0.978 1.00 91.00 463 SER A O 1
ATOM 3542 N N . ARG A 1 464 ? -27.384 12.307 0.337 1.00 93.12 464 ARG A N 1
ATOM 3543 C CA . ARG A 1 464 ? -25.963 12.506 0.619 1.00 93.12 464 ARG A CA 1
ATOM 3544 C C . ARG A 1 464 ? -25.742 13.858 1.279 1.00 93.12 464 ARG A C 1
ATOM 3546 O O . ARG A 1 464 ? -26.167 14.875 0.729 1.00 93.12 464 ARG A O 1
ATOM 3553 N N . LYS A 1 465 ? -25.010 13.877 2.387 1.00 94.38 465 LYS A N 1
ATOM 3554 C CA . LYS A 1 465 ? -24.495 15.101 3.016 1.00 94.38 465 LYS A CA 1
ATOM 3555 C C . LYS A 1 465 ? -22.979 15.028 3.136 1.00 94.38 465 LYS A C 1
ATOM 3557 O O . LYS A 1 465 ? -22.394 13.949 3.082 1.00 94.38 465 LYS A O 1
ATOM 3562 N N . LYS A 1 466 ? -22.340 16.190 3.230 1.00 95.19 466 LYS A N 1
ATOM 3563 C CA . LYS A 1 466 ? -20.890 16.327 3.365 1.00 95.19 466 LYS A CA 1
ATOM 3564 C C . LYS A 1 466 ? -20.601 17.278 4.516 1.00 95.19 466 LYS A C 1
ATOM 3566 O O . LYS A 1 466 ? -21.147 18.377 4.538 1.00 95.19 466 LYS A O 1
ATOM 3571 N N . TYR A 1 467 ? -19.685 16.875 5.382 1.00 95.31 467 TYR A N 1
ATOM 3572 C CA . TYR A 1 467 ? -19.212 17.643 6.522 1.00 95.31 467 TYR A CA 1
ATOM 3573 C C . TYR A 1 467 ? -17.692 17.753 6.449 1.00 95.31 467 TYR A C 1
ATOM 3575 O O . TYR A 1 467 ? -17.006 16.771 6.162 1.00 95.31 467 TYR A O 1
ATOM 3583 N N . SER A 1 468 ? -17.164 18.947 6.686 1.00 93.88 468 SER A N 1
ATOM 3584 C CA . SER A 1 468 ? -15.724 19.155 6.828 1.00 93.88 468 SER A CA 1
ATOM 3585 C C . SER A 1 468 ? -15.404 19.196 8.312 1.00 93.88 468 SER A C 1
ATOM 3587 O O . SER A 1 468 ? -15.925 20.058 9.018 1.00 93.88 468 SER A O 1
ATOM 3589 N N . LEU A 1 469 ? -14.560 18.282 8.781 1.00 95.56 469 LEU A N 1
ATOM 3590 C CA . LEU A 1 469 ? -14.104 18.324 10.164 1.00 95.56 469 LEU A CA 1
ATOM 3591 C C . LEU A 1 469 ? -13.139 19.507 10.332 1.00 95.56 469 LEU A C 1
ATOM 3593 O O . LEU A 1 469 ? -12.367 19.789 9.410 1.00 95.56 469 LEU A O 1
ATOM 3597 N N . PRO A 1 470 ? -13.138 20.200 11.484 1.00 94.00 470 PRO A N 1
ATOM 3598 C CA . PRO A 1 470 ? -12.233 21.319 11.759 1.00 94.00 470 PRO A CA 1
ATOM 3599 C C . PRO A 1 470 ? -10.787 20.849 12.037 1.00 94.00 470 PRO A C 1
ATOM 3601 O O . PRO A 1 470 ? -10.179 21.203 13.043 1.00 94.00 470 PRO A O 1
ATOM 3604 N N . LEU A 1 471 ? -10.222 20.044 11.134 1.00 90.12 471 LEU A N 1
ATOM 3605 C CA . LEU A 1 471 ? -8.861 19.513 11.175 1.00 90.12 471 LEU A CA 1
ATOM 3606 C C . LEU A 1 471 ? -8.046 20.106 10.020 1.00 90.12 471 LEU A C 1
ATOM 3608 O O . LEU A 1 471 ? -8.259 19.765 8.858 1.00 90.12 471 LEU A O 1
ATOM 3612 N N . LYS A 1 472 ? -7.103 20.999 10.336 1.00 83.69 472 LYS A N 1
ATOM 3613 C CA . LYS A 1 472 ? -6.190 21.606 9.351 1.00 83.69 472 LYS A CA 1
ATOM 3614 C C . LYS A 1 472 ? -4.898 20.796 9.241 1.00 83.69 472 LYS A C 1
ATOM 3616 O O . LYS A 1 472 ? -4.341 20.398 10.260 1.00 83.69 472 LYS A O 1
ATOM 3621 N N . ASP A 1 473 ? -4.428 20.571 8.014 1.00 81.88 473 ASP A N 1
ATOM 3622 C CA . ASP A 1 473 ? -3.166 19.878 7.694 1.00 81.88 473 ASP A CA 1
ATOM 3623 C C . ASP A 1 473 ? -3.015 18.493 8.340 1.00 81.88 473 ASP A C 1
ATOM 3625 O O . ASP A 1 473 ? -1.922 18.087 8.754 1.00 81.88 473 ASP A O 1
ATOM 3629 N N . ARG A 1 474 ? -4.130 17.766 8.460 1.00 87.69 474 ARG A N 1
ATOM 3630 C CA . ARG A 1 474 ? -4.174 16.443 9.083 1.00 87.69 474 ARG A CA 1
ATOM 3631 C C . ARG A 1 474 ? -4.621 15.376 8.098 1.00 87.69 474 ARG A C 1
ATOM 3633 O O . ARG A 1 474 ? -5.537 15.600 7.308 1.00 87.69 474 ARG A O 1
ATOM 3640 N N . LEU A 1 475 ? -3.987 14.215 8.209 1.00 88.44 475 LEU A N 1
ATOM 3641 C CA . LEU A 1 475 ? -4.407 12.973 7.578 1.00 88.44 475 LEU A CA 1
ATOM 3642 C C . LEU A 1 475 ? -5.334 12.242 8.549 1.00 88.44 475 LEU A C 1
ATOM 3644 O O . LEU A 1 475 ? -4.898 11.902 9.646 1.00 88.44 475 LEU A O 1
ATOM 3648 N N . SER A 1 476 ? -6.583 12.006 8.156 1.00 94.06 476 SER A N 1
ATOM 3649 C CA . SER A 1 476 ? -7.531 11.192 8.933 1.00 94.06 476 SER A CA 1
ATOM 3650 C C . SER A 1 476 ? -7.602 9.781 8.357 1.00 94.06 476 SER A C 1
ATOM 3652 O O . SER A 1 476 ? -7.615 9.653 7.135 1.00 94.06 476 SER A O 1
ATOM 3654 N N . LEU A 1 477 ? -7.649 8.743 9.199 1.00 94.94 477 LEU A N 1
ATOM 3655 C CA . LEU A 1 477 ? -7.605 7.341 8.746 1.00 94.94 477 LEU A CA 1
ATOM 3656 C C . LEU A 1 477 ? -8.724 6.467 9.315 1.00 94.94 477 LEU A C 1
ATOM 3658 O O . LEU A 1 477 ? -9.320 5.703 8.563 1.00 94.94 477 LEU A O 1
ATOM 3662 N N . GLY A 1 478 ? -9.032 6.577 10.607 1.00 97.44 478 GLY A N 1
ATOM 3663 C CA . GLY A 1 478 ? -10.059 5.778 11.279 1.00 97.44 478 GLY A CA 1
ATOM 3664 C C . GLY A 1 478 ? -11.288 6.592 11.666 1.00 97.44 478 GLY A C 1
ATOM 3665 O O . GLY A 1 478 ? -11.185 7.784 11.959 1.00 97.44 478 GLY A O 1
ATOM 3666 N N . ILE A 1 479 ? -12.450 5.941 11.691 1.00 98.38 479 ILE A N 1
ATOM 3667 C CA . ILE A 1 479 ? -13.720 6.519 12.142 1.00 98.38 479 ILE A CA 1
ATOM 3668 C C . ILE A 1 479 ? -14.518 5.468 12.919 1.00 98.38 479 ILE A C 1
ATOM 3670 O O . ILE A 1 479 ? -14.657 4.332 12.476 1.00 98.38 479 ILE A O 1
ATOM 3674 N N . THR A 1 480 ? -15.096 5.862 14.052 1.00 97.88 480 THR A N 1
ATOM 3675 C CA . THR A 1 480 ? -16.114 5.066 14.753 1.00 97.88 480 THR A CA 1
ATOM 3676 C C . THR A 1 480 ? -17.235 5.959 15.263 1.00 97.88 480 THR A C 1
ATOM 3678 O O . THR A 1 480 ? -17.050 7.155 15.503 1.00 97.88 480 THR A O 1
ATOM 3681 N N . VAL A 1 481 ? -18.412 5.369 15.435 1.00 96.44 481 VAL A N 1
ATOM 3682 C CA . VAL A 1 481 ? -19.565 6.026 16.053 1.00 96.44 481 VAL A CA 1
ATOM 3683 C C . VAL A 1 481 ? -19.402 6.006 17.572 1.00 96.44 481 VAL A C 1
ATOM 3685 O O . VAL A 1 481 ? -18.871 5.045 18.132 1.00 96.44 481 VAL A O 1
ATOM 3688 N N . ASP A 1 482 ? -19.810 7.091 18.227 1.00 95.31 482 ASP A N 1
ATOM 3689 C CA . ASP A 1 482 ? -19.832 7.183 19.686 1.00 95.31 482 ASP A CA 1
ATOM 3690 C C . ASP A 1 482 ? -20.862 6.196 20.287 1.00 95.31 482 ASP A C 1
ATOM 3692 O O . ASP A 1 482 ? -21.979 6.120 19.767 1.00 95.31 482 ASP A O 1
ATOM 3696 N N . PRO A 1 483 ? -20.546 5.459 21.372 1.00 92.38 483 PRO A N 1
ATOM 3697 C CA . PRO A 1 483 ? -21.486 4.525 21.999 1.00 92.38 483 PRO A CA 1
ATOM 3698 C C . PRO A 1 483 ? -22.803 5.175 22.449 1.00 92.38 483 PRO A C 1
ATOM 3700 O O . PRO A 1 483 ? -23.836 4.508 22.485 1.00 92.38 483 PRO A O 1
ATOM 3703 N N . ASP A 1 484 ? -22.795 6.479 22.739 1.00 89.88 484 ASP A N 1
ATOM 3704 C CA . ASP A 1 484 ? -23.980 7.234 23.151 1.00 89.88 484 ASP A CA 1
ATOM 3705 C C . ASP A 1 484 ? -24.806 7.777 21.969 1.00 89.88 484 ASP A C 1
ATOM 3707 O O . ASP A 1 484 ? -25.762 8.528 22.181 1.00 89.88 484 ASP A O 1
ATOM 3711 N N . TRP A 1 485 ? -24.512 7.380 20.722 1.00 90.19 485 TRP A N 1
ATOM 3712 C CA . TRP A 1 485 ? -25.268 7.809 19.535 1.00 90.19 485 TRP A CA 1
ATOM 3713 C C . TRP A 1 485 ? -26.774 7.570 19.665 1.00 90.19 485 TRP A C 1
ATOM 3715 O O . TRP A 1 485 ? -27.581 8.448 19.358 1.00 90.19 485 TRP A O 1
ATOM 3725 N N . ALA A 1 486 ? -27.161 6.398 20.176 1.00 79.69 486 ALA A N 1
ATOM 3726 C CA . ALA A 1 486 ? -28.563 6.032 20.374 1.00 79.69 486 ALA A CA 1
ATOM 3727 C C . ALA A 1 486 ? -29.279 6.910 21.420 1.00 79.69 486 ALA A C 1
ATOM 3729 O O . ALA A 1 486 ? -30.503 6.999 21.404 1.00 79.69 486 ALA A O 1
ATOM 3730 N N . LYS A 1 487 ? -28.535 7.613 22.285 1.00 83.00 487 LYS A N 1
ATOM 3731 C CA . LYS A 1 487 ? -29.070 8.558 23.281 1.00 83.00 487 LYS A CA 1
ATOM 3732 C C . LYS A 1 487 ? -29.301 9.964 22.701 1.00 83.00 487 LYS A C 1
ATOM 3734 O O . LYS A 1 487 ? -29.470 10.922 23.447 1.00 83.00 487 LYS A O 1
ATOM 3739 N N . GLY A 1 488 ? -29.263 10.111 21.373 1.00 78.00 488 GLY A N 1
ATOM 3740 C CA . GLY A 1 488 ? -29.494 11.374 20.661 1.00 78.00 488 GLY A CA 1
ATOM 3741 C C . GLY A 1 488 ? -28.243 12.233 20.451 1.00 78.00 488 GLY A C 1
ATOM 3742 O O . GLY A 1 488 ? -28.320 13.278 19.802 1.00 78.00 488 GLY A O 1
ATOM 3743 N N . GLN A 1 489 ? -27.072 11.808 20.940 1.00 79.00 489 GLN A N 1
ATOM 3744 C CA . GLN A 1 489 ? -25.815 12.522 20.718 1.00 79.00 489 GLN A CA 1
ATOM 3745 C C . GLN A 1 489 ? -25.176 12.106 19.389 1.00 79.00 489 GLN A C 1
ATOM 3747 O O . GLN A 1 489 ? -24.464 11.109 19.311 1.00 79.00 489 GLN A O 1
ATOM 3752 N N . LYS A 1 490 ? -25.373 12.901 18.332 1.00 89.62 490 LYS A N 1
ATOM 3753 C CA . LYS A 1 490 ? -24.670 12.694 17.055 1.00 89.62 490 LYS A CA 1
ATOM 3754 C C . LYS A 1 490 ? -23.191 13.041 17.195 1.00 89.62 490 LYS A C 1
ATOM 3756 O O . LYS A 1 490 ? -22.797 14.191 16.990 1.00 89.62 490 LYS A O 1
ATOM 3761 N N . CYS A 1 491 ? -22.397 12.045 17.569 1.00 95.88 491 CYS A N 1
ATOM 3762 C CA . CYS A 1 491 ? -20.961 12.162 17.752 1.00 95.88 491 CYS A CA 1
ATOM 3763 C C . CYS A 1 491 ? -20.208 11.035 17.040 1.00 95.88 491 CYS A C 1
ATOM 3765 O O . CYS A 1 491 ? -20.621 9.875 17.052 1.00 95.88 491 CYS A O 1
ATOM 3767 N N . ILE A 1 492 ? -19.069 11.380 16.453 1.00 97.69 492 ILE A N 1
ATOM 3768 C CA . ILE A 1 492 ? -18.121 10.435 15.862 1.00 97.69 492 ILE A CA 1
ATOM 3769 C C . ILE A 1 492 ? -16.741 10.641 16.468 1.00 97.69 492 ILE A C 1
ATOM 3771 O O . ILE A 1 492 ? -16.405 11.733 16.926 1.00 97.69 492 ILE A O 1
ATOM 3775 N N . TRP A 1 493 ? -15.928 9.600 16.432 1.00 98.56 493 TRP A N 1
ATOM 3776 C CA . TRP A 1 493 ? -14.524 9.646 16.808 1.00 98.56 493 TRP A CA 1
ATOM 3777 C C . TRP A 1 493 ? -13.686 9.404 15.564 1.00 98.56 493 TRP A C 1
ATOM 3779 O O . TRP A 1 493 ? -14.000 8.512 14.778 1.00 98.56 493 TRP A O 1
ATOM 3789 N N . VAL A 1 494 ? -12.637 10.202 15.383 1.00 98.69 494 VAL A N 1
ATOM 3790 C CA . VAL A 1 494 ? -11.738 10.113 14.229 1.00 98.69 494 VAL A CA 1
ATOM 3791 C C . VAL A 1 494 ? -10.296 10.088 14.711 1.00 98.69 494 VAL A C 1
ATOM 3793 O O . VAL A 1 494 ? -9.890 10.945 15.503 1.00 98.69 494 VAL A O 1
ATOM 3796 N N . SER A 1 495 ? -9.525 9.122 14.217 1.00 98.44 495 SER A N 1
ATOM 3797 C CA . SER A 1 495 ? -8.071 9.103 14.368 1.00 98.44 495 SER A CA 1
ATOM 3798 C C . SER A 1 495 ? -7.416 9.901 13.245 1.00 98.44 495 SER A C 1
ATOM 3800 O O . SER A 1 495 ? -7.804 9.819 12.072 1.00 98.44 495 SER A O 1
ATOM 3802 N N . HIS A 1 496 ? -6.424 10.711 13.608 1.00 95.69 496 HIS A N 1
ATOM 3803 C CA . HIS A 1 496 ? -5.737 11.572 12.661 1.00 95.69 496 HIS A CA 1
ATOM 3804 C C . HIS A 1 496 ? -4.302 11.906 13.079 1.00 95.69 496 HIS A C 1
ATOM 3806 O O . HIS A 1 496 ? -3.991 12.112 14.254 1.00 95.69 496 HIS A O 1
ATOM 3812 N N . SER A 1 497 ? -3.443 12.083 12.082 1.00 92.12 497 SER A N 1
ATOM 3813 C CA . SER A 1 497 ? -2.019 12.403 12.229 1.00 92.12 497 SER A CA 1
ATOM 3814 C C . SER A 1 497 ? -1.656 13.647 11.420 1.00 92.12 497 SER A C 1
ATOM 3816 O O . SER A 1 497 ? -2.513 14.257 10.773 1.00 92.12 497 SER A O 1
ATOM 3818 N N . LYS A 1 498 ? -0.427 14.163 11.558 1.00 86.19 498 LYS A N 1
ATOM 3819 C CA . LYS A 1 498 ? 0.037 15.261 10.691 1.00 86.19 498 LYS A CA 1
ATOM 3820 C C . LYS A 1 498 ? 0.049 14.724 9.255 1.00 86.19 498 LYS A C 1
ATOM 3822 O O . LYS A 1 498 ? 0.442 13.581 9.044 1.00 86.19 498 LYS A O 1
ATOM 3827 N N . ALA A 1 499 ? -0.468 15.492 8.296 1.00 76.12 499 ALA A N 1
ATOM 3828 C CA . ALA A 1 499 ? -0.395 15.084 6.897 1.00 76.12 499 ALA A CA 1
ATOM 3829 C C . ALA A 1 499 ? 1.072 15.022 6.445 1.00 76.12 499 ALA A C 1
ATOM 3831 O O . ALA A 1 499 ? 1.889 15.794 6.937 1.00 76.12 499 ALA A O 1
ATOM 3832 N N . TYR A 1 500 ? 1.382 14.143 5.493 1.00 64.12 500 TYR A N 1
ATOM 3833 C CA . TYR A 1 500 ? 2.714 14.012 4.901 1.00 64.12 500 TYR A CA 1
ATOM 3834 C C . TYR A 1 500 ? 3.041 15.222 4.012 1.00 64.12 500 TYR A C 1
ATOM 3836 O O . TYR A 1 500 ? 3.015 15.146 2.788 1.00 64.12 500 TYR A O 1
ATOM 3844 N N . ASN A 1 501 ? 3.280 16.379 4.622 1.00 57.06 501 ASN A N 1
ATOM 3845 C CA . ASN A 1 501 ? 3.962 17.502 3.995 1.00 57.06 501 ASN A CA 1
ATOM 3846 C C . ASN A 1 501 ? 5.422 17.519 4.481 1.00 57.06 501 ASN A C 1
ATOM 3848 O O . ASN A 1 501 ? 5.782 16.755 5.366 1.00 57.06 501 ASN A O 1
ATOM 3852 N N . ALA A 1 502 ? 6.294 18.308 3.852 1.00 47.41 502 ALA A N 1
ATOM 3853 C CA . ALA A 1 502 ? 7.754 18.211 4.011 1.00 47.41 502 ALA A CA 1
ATOM 3854 C C . ALA A 1 502 ? 8.305 18.373 5.454 1.00 47.41 502 ALA A C 1
ATOM 3856 O O . ALA A 1 502 ? 9.503 18.175 5.653 1.00 47.41 502 ALA A O 1
ATOM 3857 N N . ASP A 1 503 ? 7.449 18.675 6.434 1.00 61.69 503 ASP A N 1
ATOM 3858 C CA . ASP A 1 503 ? 7.774 18.791 7.852 1.00 61.69 503 ASP A CA 1
ATOM 3859 C C . ASP A 1 503 ? 7.441 17.482 8.581 1.00 61.69 503 ASP A C 1
ATOM 3861 O O . ASP A 1 503 ? 6.302 17.236 8.995 1.00 61.69 503 ASP A O 1
ATOM 3865 N N . ARG A 1 504 ? 8.464 16.637 8.735 1.00 70.12 504 ARG A N 1
ATOM 3866 C CA . ARG A 1 504 ? 8.409 15.401 9.526 1.00 70.12 504 ARG A CA 1
ATOM 3867 C C . ARG A 1 504 ? 7.905 15.712 10.933 1.00 70.12 504 ARG A C 1
ATOM 3869 O O . ARG A 1 504 ? 8.355 16.690 11.529 1.00 70.12 504 ARG A O 1
ATOM 3876 N N . LYS A 1 505 ? 6.974 14.904 11.452 1.00 80.56 505 LYS A N 1
ATOM 3877 C CA . LYS A 1 505 ? 6.485 15.077 12.824 1.00 80.56 505 LYS A CA 1
ATOM 3878 C C . LYS A 1 505 ? 6.278 13.757 13.552 1.00 80.56 505 LYS A C 1
ATOM 3880 O O . LYS A 1 505 ? 5.281 13.061 13.332 1.00 80.56 505 LYS A O 1
ATOM 3885 N N . ALA A 1 506 ? 7.186 13.454 14.473 1.00 85.38 506 ALA A N 1
ATOM 3886 C CA . ALA A 1 506 ? 7.003 12.393 15.455 1.00 85.38 506 ALA A CA 1
ATOM 3887 C C . ALA A 1 506 ? 5.809 12.699 16.371 1.00 85.38 506 ALA A C 1
ATOM 3889 O O . ALA A 1 506 ? 5.446 13.854 16.602 1.00 85.38 506 ALA A O 1
ATOM 3890 N N . ASN A 1 507 ? 5.219 11.649 16.942 1.00 90.38 507 ASN A N 1
ATOM 3891 C CA . ASN A 1 507 ? 4.199 11.753 17.994 1.00 90.38 507 ASN A CA 1
ATOM 3892 C C . ASN A 1 507 ? 2.987 12.614 17.612 1.00 90.38 507 ASN A C 1
ATOM 3894 O O . ASN A 1 507 ? 2.369 13.269 18.453 1.00 90.38 507 ASN A O 1
ATOM 3898 N N . SER A 1 508 ? 2.655 12.657 16.321 1.00 91.56 508 SER A N 1
ATOM 3899 C CA . SER A 1 508 ? 1.575 13.505 15.833 1.00 91.56 508 SER A CA 1
ATOM 3900 C C . SER A 1 508 ? 0.204 12.845 15.969 1.00 91.56 508 SER A C 1
ATOM 3902 O O . SER A 1 508 ? -0.801 13.543 15.859 1.00 91.56 508 SER A O 1
ATOM 3904 N N . GLY A 1 509 ? 0.129 11.538 16.216 1.00 95.19 509 GLY A N 1
ATOM 3905 C CA . GLY A 1 509 ? -1.119 10.788 16.270 1.00 95.19 509 GLY A CA 1
ATOM 3906 C C . GLY A 1 509 ? -2.065 11.329 17.339 1.00 95.19 509 GLY A C 1
ATOM 3907 O O . GLY A 1 509 ? -1.662 11.771 18.421 1.00 95.19 509 GLY A O 1
ATOM 3908 N N . SER A 1 510 ? -3.346 11.395 17.003 1.00 97.62 510 SER A N 1
ATOM 3909 C CA . SER A 1 510 ? -4.381 11.962 17.861 1.00 97.62 510 SER A CA 1
ATOM 3910 C C . SER A 1 510 ? -5.735 11.334 17.551 1.00 97.62 510 SER A C 1
ATOM 3912 O O . SER A 1 510 ? -5.975 10.862 16.440 1.00 97.62 510 SER A O 1
ATOM 3914 N N . ILE A 1 511 ? -6.629 11.364 18.533 1.00 98.69 511 ILE A N 1
ATOM 3915 C CA . ILE A 1 511 ? -8.014 10.925 18.399 1.00 98.69 511 ILE A CA 1
ATOM 3916 C C . ILE A 1 511 ? -8.909 12.036 18.925 1.00 98.69 511 ILE A C 1
ATOM 3918 O O . ILE A 1 511 ? -8.780 12.465 20.077 1.00 98.69 511 ILE A O 1
ATOM 3922 N N . SER A 1 512 ? -9.828 12.481 18.076 1.00 98.50 512 SER A N 1
ATOM 3923 C CA . SER A 1 512 ? -10.759 13.558 18.389 1.00 98.50 512 SER A CA 1
ATOM 3924 C C . SER A 1 512 ? -12.199 13.089 18.261 1.00 98.50 512 SER A C 1
ATOM 3926 O O . SER A 1 512 ? -12.553 12.358 17.336 1.00 98.50 512 SER A O 1
ATOM 3928 N N . ARG A 1 513 ? -13.030 13.549 19.193 1.00 97.94 513 ARG A N 1
ATOM 3929 C CA . ARG A 1 513 ? -14.481 13.388 19.192 1.00 97.94 513 ARG A CA 1
ATOM 3930 C C . ARG A 1 513 ? -15.115 14.614 18.542 1.00 97.94 513 ARG A C 1
ATOM 3932 O O . ARG A 1 513 ? -14.804 15.737 18.934 1.00 97.94 513 ARG A O 1
ATOM 3939 N N . PHE A 1 514 ? -16.010 14.407 17.585 1.00 97.81 514 PHE A N 1
ATOM 3940 C CA . PHE A 1 514 ? -16.725 15.457 16.863 1.00 97.81 514 PHE A CA 1
ATOM 3941 C C . PHE A 1 514 ? -18.221 15.293 17.055 1.00 97.81 514 PHE A C 1
ATOM 3943 O O . PHE A 1 514 ? -18.761 14.236 16.746 1.00 97.81 514 PHE A O 1
ATOM 3950 N N . CYS A 1 515 ? -18.887 16.340 17.529 1.00 95.62 515 CYS A N 1
ATOM 3951 C CA . CYS A 1 515 ? -20.307 16.318 17.860 1.00 95.62 515 CYS A CA 1
ATOM 3952 C C . CYS A 1 515 ? -21.092 17.448 17.191 1.00 95.62 515 CYS A C 1
ATOM 3954 O O . CYS A 1 515 ? -20.527 18.416 16.672 1.00 95.62 515 CYS A O 1
ATOM 3956 N N . GLY A 1 516 ? -22.415 17.340 17.284 1.00 91.50 516 GLY A N 1
ATOM 3957 C CA . GLY A 1 516 ? -23.364 18.303 16.737 1.00 91.50 516 GLY A CA 1
ATOM 3958 C C . GLY A 1 516 ? -23.838 17.903 15.344 1.00 91.50 516 GLY A C 1
ATOM 3959 O O . GLY A 1 516 ? -23.269 17.024 14.702 1.00 91.50 516 GLY A O 1
ATOM 3960 N N . ASN A 1 517 ? -24.889 18.569 14.865 1.00 86.94 517 ASN A N 1
ATOM 3961 C CA . ASN A 1 517 ? -25.570 18.201 13.618 1.00 86.94 517 ASN A CA 1
ATOM 3962 C C . ASN A 1 517 ? -24.662 18.192 12.375 1.00 86.94 517 ASN A C 1
ATOM 3964 O O . ASN A 1 517 ? -24.997 17.519 11.405 1.00 86.94 517 ASN A O 1
ATOM 3968 N N . ASN A 1 518 ? -23.534 18.913 12.407 1.00 89.94 518 ASN A N 1
ATOM 3969 C CA . ASN A 1 518 ? -22.562 18.991 11.317 1.00 89.94 518 ASN A CA 1
ATOM 3970 C C . ASN A 1 518 ? -21.153 18.521 11.731 1.00 89.94 518 ASN A C 1
ATOM 3972 O O . ASN A 1 518 ? -20.190 18.834 11.033 1.00 89.94 518 ASN A O 1
ATOM 3976 N N . PHE A 1 519 ? -21.013 17.821 12.866 1.00 95.06 519 PHE A N 1
ATOM 3977 C CA . PHE A 1 519 ? -19.722 17.397 13.439 1.00 95.06 519 PHE A CA 1
ATOM 3978 C C . PHE A 1 519 ? -18.731 18.551 13.687 1.00 95.06 519 PHE A C 1
ATOM 3980 O O . PHE A 1 519 ? -17.515 18.390 13.596 1.00 95.06 519 PHE A O 1
ATOM 3987 N N . GLN A 1 520 ? -19.252 19.737 13.991 1.00 92.50 520 GLN A N 1
ATOM 3988 C CA . GLN A 1 520 ? -18.465 20.959 14.132 1.00 92.50 520 GLN A CA 1
ATOM 3989 C C . GLN A 1 520 ? -17.799 21.105 15.510 1.00 92.50 520 GLN A C 1
ATOM 3991 O O . GLN A 1 520 ? -16.796 21.805 15.633 1.00 92.50 520 GLN A O 1
ATOM 3996 N N . ASN A 1 521 ? -18.333 20.445 16.542 1.00 94.44 521 ASN A N 1
ATOM 3997 C CA . ASN A 1 521 ? -17.829 20.558 17.910 1.00 94.44 521 ASN A CA 1
ATOM 3998 C C . ASN A 1 521 ? -16.740 19.511 18.142 1.00 94.44 521 ASN A C 1
ATOM 4000 O O . ASN A 1 521 ? -17.048 18.359 18.446 1.00 94.44 521 ASN A O 1
ATOM 4004 N N . ALA A 1 522 ? -15.482 19.909 17.980 1.00 96.06 522 ALA A N 1
ATOM 4005 C CA . ALA A 1 522 ? -14.332 19.028 18.132 1.00 96.06 522 ALA A CA 1
ATOM 4006 C C . ALA A 1 522 ? -13.752 19.069 19.552 1.00 96.06 522 ALA A C 1
ATOM 4008 O O . ALA A 1 522 ? -13.528 20.140 20.113 1.00 96.06 522 ALA A O 1
ATOM 4009 N N . LYS A 1 523 ? -13.433 17.896 20.099 1.00 96.62 523 LYS A N 1
ATOM 4010 C CA . LYS A 1 523 ? -12.627 17.726 21.310 1.00 96.62 523 LYS A CA 1
ATOM 4011 C C . LYS A 1 523 ? -11.556 16.676 21.046 1.00 96.62 523 LYS A C 1
ATOM 4013 O O . LYS A 1 523 ? -11.882 15.503 20.873 1.00 96.62 523 LYS A O 1
ATOM 4018 N N . THR A 1 524 ? -10.288 17.074 21.054 1.00 97.75 524 THR A N 1
ATOM 4019 C CA . THR A 1 524 ? -9.175 16.117 21.058 1.00 97.75 524 THR A CA 1
ATOM 4020 C C . THR A 1 524 ? -9.160 15.396 22.400 1.00 97.75 524 THR A C 1
ATOM 4022 O O . THR A 1 524 ? -9.048 16.036 23.444 1.00 97.75 524 THR A O 1
ATOM 4025 N N . VAL A 1 525 ? -9.315 14.073 22.380 1.00 98.44 525 VAL A N 1
ATOM 4026 C CA . VAL A 1 525 ? -9.390 13.250 23.596 1.00 98.44 525 VAL A CA 1
ATOM 4027 C C . VAL A 1 525 ? -8.058 12.578 23.881 1.00 98.44 525 VAL A C 1
ATOM 4029 O O . VAL A 1 525 ? -7.675 12.491 25.039 1.00 98.44 525 VAL A O 1
ATOM 4032 N N . ILE A 1 526 ? -7.341 12.141 22.845 1.00 98.75 526 ILE A N 1
ATOM 4033 C CA . ILE A 1 526 ? -6.001 11.551 22.957 1.00 98.75 526 ILE A CA 1
ATOM 4034 C C . ILE A 1 526 ? -5.075 12.284 21.987 1.00 98.75 526 ILE A C 1
ATOM 4036 O O . ILE A 1 526 ? -5.452 12.522 20.839 1.00 98.75 526 ILE A O 1
ATOM 4040 N N . TRP A 1 527 ? -3.868 12.634 22.422 1.00 97.69 527 TRP A N 1
ATOM 4041 C CA . TRP A 1 527 ? -2.838 13.231 21.566 1.00 97.69 527 TRP A CA 1
ATOM 4042 C C . TRP A 1 527 ? -1.435 12.806 21.996 1.00 97.69 527 TRP A C 1
ATOM 4044 O O . TRP A 1 527 ? -1.240 12.317 23.106 1.00 97.69 527 TRP A O 1
ATOM 4054 N N . GLY A 1 528 ? -0.456 12.992 21.109 1.00 95.38 528 GLY A N 1
ATOM 4055 C CA . GLY A 1 528 ? 0.930 12.593 21.358 1.00 95.38 528 GLY A CA 1
ATOM 4056 C C . GLY A 1 528 ? 1.225 11.132 21.012 1.00 95.38 528 GLY A C 1
ATOM 4057 O O . GLY A 1 528 ? 2.267 10.620 21.408 1.00 95.38 528 GLY A O 1
ATOM 4058 N N . LEU A 1 529 ? 0.328 10.445 20.290 1.00 96.62 529 LEU A N 1
ATOM 4059 C CA . LEU A 1 529 ? 0.558 9.057 19.886 1.00 96.62 529 LEU A CA 1
ATOM 4060 C C . LEU A 1 529 ? 1.670 8.975 18.827 1.00 96.62 529 LEU A C 1
ATOM 4062 O O . LEU A 1 529 ? 1.710 9.832 17.936 1.00 96.62 529 LEU A O 1
ATOM 4066 N N . PRO A 1 530 ? 2.540 7.947 18.874 1.00 93.44 530 PRO A N 1
ATOM 4067 C CA . PRO A 1 530 ? 3.630 7.786 17.920 1.00 93.44 530 PRO A CA 1
ATOM 4068 C C . PRO A 1 530 ? 3.164 7.782 16.465 1.00 93.44 530 PRO A C 1
ATOM 4070 O O . PRO A 1 530 ? 2.109 7.253 16.125 1.00 93.44 530 PRO A O 1
ATOM 4073 N N . THR A 1 531 ? 3.974 8.365 15.592 1.00 88.19 531 THR A N 1
ATOM 4074 C CA . THR A 1 531 ? 3.781 8.311 14.143 1.00 88.19 531 THR A CA 1
ATOM 4075 C C . THR A 1 531 ? 5.134 8.160 13.485 1.00 88.19 531 THR A C 1
ATOM 4077 O O . THR A 1 531 ? 6.091 8.829 13.887 1.00 88.19 531 THR A O 1
ATOM 4080 N N . SER A 1 532 ? 5.202 7.312 12.461 1.00 82.06 532 SER A N 1
ATOM 4081 C CA . SER A 1 532 ? 6.380 7.257 11.600 1.00 82.06 532 SER A CA 1
ATOM 4082 C C . SER A 1 532 ? 6.542 8.575 10.829 1.00 82.06 532 SER A C 1
ATOM 4084 O O . SER A 1 532 ? 5.633 9.406 10.790 1.00 82.06 532 SER A O 1
ATOM 4086 N N . ASP A 1 533 ? 7.696 8.744 10.189 1.00 71.25 533 ASP A N 1
ATOM 4087 C CA . ASP A 1 533 ? 8.018 9.936 9.404 1.00 71.25 533 ASP A CA 1
ATOM 4088 C C . ASP A 1 533 ? 7.054 10.123 8.215 1.00 71.25 533 ASP A C 1
ATOM 4090 O O . ASP A 1 533 ? 6.438 11.177 8.064 1.00 71.25 533 ASP A O 1
ATOM 4094 N N . SER A 1 534 ? 6.891 9.089 7.379 1.00 66.50 534 SER A N 1
ATOM 4095 C CA . SER A 1 534 ? 6.123 9.204 6.124 1.00 66.50 534 SER A CA 1
ATOM 4096 C C . SER A 1 534 ? 5.213 8.014 5.764 1.00 66.50 534 SER A C 1
ATOM 4098 O O . SER A 1 534 ? 4.764 7.928 4.625 1.00 66.50 534 SER A O 1
ATOM 4100 N N . ALA A 1 535 ? 4.921 7.096 6.699 1.00 71.31 535 ALA A N 1
ATOM 4101 C CA . ALA A 1 535 ? 4.332 5.795 6.343 1.00 71.31 535 ALA A CA 1
ATOM 4102 C C . ALA A 1 535 ? 3.178 5.282 7.218 1.00 71.31 535 ALA A C 1
ATOM 4104 O O . ALA A 1 535 ? 2.032 5.219 6.785 1.00 71.31 535 ALA A O 1
ATOM 4105 N N . HIS A 1 536 ? 3.492 4.850 8.434 1.00 88.12 536 HIS A N 1
ATOM 4106 C CA . HIS A 1 536 ? 2.564 4.308 9.418 1.00 88.12 536 HIS A CA 1
ATOM 4107 C C . HIS A 1 536 ? 2.051 5.410 10.353 1.00 88.12 536 HIS A C 1
ATOM 4109 O O . HIS A 1 536 ? 2.806 6.310 10.752 1.00 88.12 536 HIS A O 1
ATOM 4115 N N . ALA A 1 537 ? 0.778 5.316 10.727 1.00 90.12 537 ALA A N 1
ATOM 4116 C CA . ALA A 1 537 ? 0.071 6.313 11.521 1.00 90.12 537 ALA A CA 1
ATOM 4117 C C . ALA A 1 537 ? -0.888 5.651 12.530 1.00 90.12 537 ALA A C 1
ATOM 4119 O O . ALA A 1 537 ? -0.879 4.434 12.723 1.00 90.12 537 ALA A O 1
ATOM 4120 N N . THR A 1 538 ? -1.698 6.472 13.201 1.00 95.62 538 THR A N 1
ATOM 4121 C CA . THR A 1 538 ? -2.830 5.994 14.000 1.00 95.62 538 THR A CA 1
ATOM 4122 C C . THR A 1 538 ? -3.974 5.653 13.041 1.00 95.62 538 THR A C 1
ATOM 4124 O O . THR A 1 538 ? -4.553 6.551 12.426 1.00 95.62 538 THR A O 1
ATOM 4127 N N . ASN A 1 539 ? -4.265 4.361 12.892 1.00 96.56 539 ASN A N 1
ATOM 4128 C CA . ASN A 1 539 ? -5.181 3.816 11.890 1.00 96.56 539 ASN A CA 1
ATOM 4129 C C . ASN A 1 539 ? -6.593 3.660 12.486 1.00 96.56 539 ASN A C 1
ATOM 4131 O O . ASN A 1 539 ? -7.093 4.591 13.119 1.00 96.56 539 ASN A O 1
ATOM 4135 N N . GLN A 1 540 ? -7.277 2.532 12.277 1.00 97.62 540 GLN A N 1
ATOM 4136 C CA . GLN A 1 540 ? -8.653 2.354 12.739 1.00 97.62 540 GLN A CA 1
ATOM 4137 C C . GLN A 1 540 ? -8.799 2.391 14.271 1.00 97.62 540 GLN A C 1
ATOM 4139 O O . GLN A 1 540 ? -7.921 1.962 15.020 1.00 97.62 540 GLN A O 1
ATOM 4144 N N . ILE A 1 541 ? -9.955 2.871 14.733 1.00 98.56 541 ILE A N 1
ATOM 4145 C CA . ILE A 1 541 ? -10.365 2.876 16.141 1.00 98.56 541 ILE A CA 1
ATOM 4146 C C . ILE A 1 541 ? -11.752 2.244 16.289 1.00 98.56 541 ILE A C 1
ATOM 4148 O O . ILE A 1 541 ? -12.606 2.465 15.435 1.00 98.56 541 ILE A O 1
ATOM 4152 N N . LYS A 1 542 ? -11.999 1.469 17.353 1.00 97.94 542 LYS A N 1
ATOM 4153 C CA . LYS A 1 542 ? -13.318 0.860 17.626 1.00 97.94 542 LYS A CA 1
ATOM 4154 C C . LYS A 1 542 ? -13.588 0.758 19.120 1.00 97.94 542 LYS A C 1
ATOM 4156 O O . LYS A 1 542 ? -12.689 0.447 19.898 1.00 97.94 542 LYS A O 1
ATOM 4161 N N . PHE A 1 543 ? -14.833 0.994 19.520 1.00 97.56 543 PHE A N 1
ATOM 4162 C CA . PHE A 1 543 ? -15.250 0.826 20.908 1.00 97.56 543 PHE A CA 1
ATOM 4163 C C . PHE A 1 543 ? -15.481 -0.644 21.254 1.00 97.56 543 PHE A C 1
ATOM 4165 O O . PHE A 1 543 ? -16.129 -1.386 20.517 1.00 97.56 543 PHE A O 1
ATOM 4172 N N . MET A 1 544 ? -14.976 -1.042 22.414 1.00 94.94 544 MET A N 1
ATOM 4173 C CA . MET A 1 544 ? -15.358 -2.271 23.093 1.00 94.94 544 MET A CA 1
ATOM 4174 C C . MET A 1 544 ? -16.719 -2.090 23.772 1.00 94.94 544 MET A C 1
ATOM 4176 O O . MET A 1 544 ? -17.137 -0.974 24.085 1.00 94.94 544 MET A O 1
ATOM 4180 N N . LYS A 1 545 ? -17.390 -3.205 24.087 1.00 90.94 545 LYS A N 1
ATOM 4181 C CA . LYS A 1 545 ? -18.683 -3.189 24.797 1.00 90.94 545 LYS A CA 1
ATOM 4182 C C . LYS A 1 545 ? -18.630 -2.485 26.160 1.00 90.94 545 LYS A C 1
ATOM 4184 O O . LYS A 1 545 ? -19.642 -1.960 26.600 1.00 90.94 545 LYS A O 1
ATOM 4189 N N . ASN A 1 546 ? -17.470 -2.474 26.817 1.00 91.69 546 ASN A N 1
ATOM 4190 C CA . ASN A 1 546 ? -17.262 -1.817 28.111 1.00 91.69 546 ASN A CA 1
ATOM 4191 C C . ASN A 1 546 ? -16.962 -0.305 28.003 1.00 91.69 546 ASN A C 1
ATOM 4193 O O . ASN A 1 546 ? -16.653 0.313 29.016 1.00 91.69 546 ASN A O 1
ATOM 4197 N N . GLY A 1 547 ? -17.001 0.282 26.800 1.00 92.38 547 GLY A N 1
ATOM 4198 C CA . GLY A 1 547 ? -16.751 1.710 26.581 1.00 92.38 547 GLY A CA 1
ATOM 4199 C C . GLY A 1 547 ? -15.280 2.096 26.383 1.00 92.38 547 GLY A C 1
ATOM 4200 O O . GLY A 1 547 ? -14.995 3.245 26.039 1.00 92.38 547 GLY A O 1
ATOM 4201 N N . SER A 1 548 ? -14.336 1.160 26.534 1.00 97.19 548 SER A N 1
ATOM 4202 C CA . SER A 1 548 ? -12.935 1.392 26.165 1.00 97.19 548 SER A CA 1
ATOM 4203 C C . SER A 1 548 ? -12.768 1.476 24.648 1.00 97.19 548 SER A C 1
ATOM 4205 O O . SER A 1 548 ? -13.420 0.758 23.892 1.00 97.19 548 SER A O 1
ATOM 4207 N N . LEU A 1 549 ? -11.863 2.335 24.191 1.00 98.62 549 LEU A N 1
ATOM 4208 C CA . LEU A 1 549 ? -11.514 2.495 22.785 1.00 98.62 549 LEU A CA 1
ATOM 4209 C C . LEU A 1 549 ? -10.268 1.664 22.463 1.00 98.62 549 LEU A C 1
ATOM 4211 O O . LEU A 1 549 ? -9.218 1.888 23.065 1.00 98.62 549 LEU A O 1
ATOM 4215 N N . LEU A 1 550 ? -10.374 0.739 21.508 1.00 98.62 550 LEU A N 1
ATOM 4216 C CA . LEU A 1 550 ? -9.218 0.083 20.900 1.00 98.62 550 LEU A CA 1
ATOM 4217 C C . LEU A 1 550 ? -8.698 0.905 19.722 1.00 98.62 550 LEU A C 1
ATOM 4219 O O . LEU A 1 550 ? -9.482 1.466 18.952 1.00 98.62 550 LEU A O 1
ATOM 4223 N N . ILE A 1 551 ? -7.375 0.966 19.582 1.00 98.81 551 ILE A N 1
ATOM 4224 C CA . ILE A 1 551 ? -6.679 1.832 18.626 1.00 98.81 551 ILE A CA 1
ATOM 4225 C C . ILE A 1 551 ? -5.629 1.012 17.882 1.00 98.81 551 ILE A C 1
ATOM 4227 O O . ILE A 1 551 ? -4.679 0.529 18.494 1.00 98.81 551 ILE A O 1
ATOM 4231 N N . ALA A 1 552 ? -5.769 0.888 16.565 1.00 98.38 552 ALA A N 1
ATOM 4232 C CA . ALA A 1 552 ? -4.756 0.300 15.699 1.00 98.38 552 ALA A CA 1
ATOM 4233 C C . ALA A 1 552 ? -3.617 1.310 15.495 1.00 98.38 552 ALA A C 1
ATOM 4235 O O . ALA A 1 552 ? -3.781 2.321 14.809 1.00 98.38 552 ALA A O 1
ATOM 4236 N N . GLN A 1 553 ? -2.470 1.065 16.125 1.00 97.88 553 GLN A N 1
ATOM 4237 C CA . GLN A 1 553 ? -1.351 1.997 16.148 1.00 97.88 553 GLN A CA 1
ATOM 4238 C C . GLN A 1 553 ? -0.141 1.405 15.422 1.00 97.88 553 GLN A C 1
ATOM 4240 O O . GLN A 1 553 ? 0.497 0.461 15.893 1.00 97.88 553 GLN A O 1
ATOM 4245 N N . GLY A 1 554 ? 0.203 2.000 14.279 1.00 94.69 554 GLY A N 1
ATOM 4246 C CA . GLY A 1 554 ? 1.354 1.579 13.490 1.00 94.69 554 GLY A CA 1
ATOM 4247 C C . GLY A 1 554 ? 2.691 1.769 14.217 1.00 94.69 554 GLY A C 1
ATOM 4248 O O . GLY A 1 554 ? 2.824 2.609 15.117 1.00 94.69 554 GLY A O 1
ATOM 4249 N N . GLY A 1 555 ? 3.680 0.965 13.827 1.00 92.38 555 GLY A N 1
ATOM 4250 C CA . GLY A 1 555 ? 5.078 1.078 14.242 1.00 92.38 555 GLY A CA 1
ATOM 4251 C C . GLY A 1 555 ? 5.808 2.211 13.530 1.00 92.38 555 GLY A C 1
ATOM 4252 O O . GLY A 1 555 ? 5.447 2.602 12.421 1.00 92.38 555 GLY A O 1
ATOM 4253 N N . ASN A 1 556 ? 6.858 2.736 14.144 1.00 89.44 556 ASN A N 1
ATOM 4254 C CA . ASN A 1 556 ? 7.679 3.800 13.568 1.00 89.44 556 ASN A CA 1
ATOM 4255 C C . ASN A 1 556 ? 8.754 3.276 12.611 1.00 89.44 556 ASN A C 1
ATOM 4257 O O . ASN A 1 556 ? 9.320 4.066 11.852 1.00 89.44 556 ASN A O 1
ATOM 4261 N N . THR A 1 557 ? 9.031 1.971 12.632 1.00 86.94 557 THR A N 1
ATOM 4262 C CA . THR A 1 557 ? 10.093 1.337 11.849 1.00 86.94 557 THR A CA 1
ATOM 4263 C C . THR A 1 557 ? 9.569 0.224 10.941 1.00 86.94 557 THR A C 1
ATOM 4265 O O . THR A 1 557 ? 8.438 -0.246 11.059 1.00 86.94 557 THR A O 1
ATOM 4268 N N . GLY A 1 558 ? 10.420 -0.227 10.015 1.00 83.38 558 GLY A N 1
ATOM 4269 C CA . GLY A 1 558 ? 10.090 -1.328 9.117 1.00 83.38 558 GLY A CA 1
ATOM 4270 C C . GLY A 1 558 ? 10.107 -2.704 9.791 1.00 83.38 558 GLY A C 1
ATOM 4271 O O . GLY A 1 558 ? 9.280 -3.529 9.431 1.00 83.38 558 GLY A O 1
ATOM 4272 N N . ALA A 1 559 ? 11.026 -2.960 10.729 1.00 88.06 559 ALA A N 1
ATOM 4273 C CA . ALA A 1 559 ? 11.166 -4.257 11.410 1.00 88.06 559 ALA A CA 1
ATOM 4274 C C . ALA A 1 559 ? 11.788 -4.147 12.821 1.00 88.06 559 ALA A C 1
ATOM 4276 O O . ALA A 1 559 ? 12.403 -5.090 13.307 1.00 88.06 559 ALA A O 1
ATOM 4277 N N . GLY A 1 560 ? 11.662 -2.992 13.474 1.00 89.56 560 GLY A N 1
ATOM 4278 C CA . GLY A 1 560 ? 12.122 -2.723 14.840 1.00 89.56 560 GLY A CA 1
ATOM 4279 C C . GLY A 1 560 ? 13.497 -2.057 14.951 1.00 89.56 560 GLY A C 1
ATOM 4280 O O . GLY A 1 560 ? 13.762 -1.363 15.928 1.00 89.56 560 GLY A O 1
ATOM 4281 N N . GLY A 1 561 ? 14.381 -2.234 13.966 1.00 87.19 561 GLY A N 1
ATOM 4282 C CA . GLY A 1 561 ? 15.714 -1.627 13.941 1.00 87.19 561 GLY A CA 1
ATOM 4283 C C . GLY A 1 561 ? 15.738 -0.269 13.236 1.00 87.19 561 GLY A C 1
ATOM 4284 O O . GLY A 1 561 ? 15.233 -0.125 12.122 1.00 87.19 561 GLY A O 1
ATOM 4285 N N . THR A 1 562 ? 16.390 0.721 13.846 1.00 77.12 562 THR A N 1
ATOM 4286 C CA . THR A 1 562 ? 16.585 2.062 13.273 1.00 77.12 562 THR A CA 1
ATOM 4287 C C . THR A 1 562 ? 17.872 2.131 12.447 1.00 77.12 562 THR A C 1
ATOM 4289 O O . THR A 1 562 ? 18.918 2.552 12.944 1.00 77.12 562 THR A O 1
ATOM 4292 N N . ALA A 1 563 ? 17.833 1.709 11.182 1.00 64.06 563 ALA A N 1
ATOM 4293 C CA . ALA A 1 563 ? 18.972 1.873 10.274 1.00 64.06 563 ALA A CA 1
ATOM 4294 C C . ALA A 1 563 ? 19.101 3.313 9.738 1.00 64.06 563 ALA A C 1
ATOM 4296 O O . ALA A 1 563 ? 18.127 4.049 9.581 1.00 64.06 563 ALA A O 1
ATOM 4297 N N . MET A 1 564 ? 20.324 3.721 9.380 1.00 53.97 564 MET A N 1
ATOM 4298 C CA . MET A 1 564 ? 20.626 5.012 8.733 1.00 53.97 564 MET A CA 1
ATOM 4299 C C . MET A 1 564 ? 20.160 5.141 7.268 1.00 53.97 564 MET A C 1
ATOM 4301 O O . MET A 1 564 ? 20.687 5.981 6.540 1.00 53.97 564 MET A O 1
ATOM 4305 N N . GLN A 1 565 ? 19.190 4.353 6.798 1.00 50.84 565 GLN A N 1
ATOM 4306 C CA . GLN A 1 565 ? 18.912 4.256 5.362 1.00 50.84 565 GLN A CA 1
ATOM 4307 C C . GLN A 1 565 ? 17.465 4.580 4.962 1.00 50.84 565 GLN A C 1
ATOM 4309 O O . GLN A 1 565 ? 16.541 3.823 5.213 1.00 50.84 565 GLN A O 1
ATOM 4314 N N . TYR A 1 566 ? 17.353 5.717 4.263 1.00 46.97 566 TYR A N 1
ATOM 4315 C CA . TYR A 1 566 ? 16.368 6.104 3.242 1.00 46.97 566 TYR A CA 1
ATOM 4316 C C . TYR A 1 566 ? 14.860 5.891 3.524 1.00 46.97 566 TYR A C 1
ATOM 4318 O O . TYR A 1 566 ? 14.296 4.866 3.156 1.00 46.97 566 TYR A O 1
ATOM 4326 N N . GLY A 1 567 ? 14.190 6.965 3.975 1.00 55.84 567 GLY A N 1
ATOM 4327 C CA . GLY A 1 567 ? 12.733 7.190 3.852 1.00 55.84 567 GLY A CA 1
ATOM 4328 C C . GLY A 1 567 ? 11.831 6.475 4.873 1.00 55.84 567 GLY A C 1
ATOM 4329 O O . GLY A 1 567 ? 12.202 5.434 5.400 1.00 55.84 567 GLY A O 1
ATOM 4330 N N . ALA A 1 568 ? 10.642 7.046 5.135 1.00 58.84 568 ALA A N 1
ATOM 4331 C CA . ALA A 1 568 ? 9.499 6.515 5.907 1.00 58.84 568 ALA A CA 1
ATOM 4332 C C . ALA A 1 568 ? 9.677 6.130 7.393 1.00 58.84 568 ALA A C 1
ATOM 4334 O O . ALA A 1 568 ? 8.765 6.378 8.182 1.00 58.84 568 ALA A O 1
ATOM 4335 N N . PHE A 1 569 ? 10.818 5.568 7.794 1.00 75.62 569 PHE A N 1
ATOM 4336 C CA . PHE A 1 569 ? 11.004 4.823 9.049 1.00 75.62 569 PHE A CA 1
ATOM 4337 C C . PHE A 1 569 ? 12.144 5.376 9.912 1.00 75.62 569 PHE A C 1
ATOM 4339 O O . PHE A 1 569 ? 12.993 4.642 10.415 1.00 75.62 569 PHE A O 1
ATOM 4346 N N . TYR A 1 570 ? 12.207 6.703 10.013 1.00 74.50 570 TYR A N 1
ATOM 4347 C CA . TYR A 1 570 ? 13.348 7.397 10.604 1.00 74.50 570 TYR A CA 1
ATOM 4348 C C . TYR A 1 570 ? 13.342 7.395 12.144 1.00 74.50 570 TYR A C 1
ATOM 4350 O O . TYR A 1 570 ? 14.404 7.329 12.764 1.00 74.50 570 TYR A O 1
ATOM 4358 N N . TYR A 1 571 ? 12.163 7.467 12.766 1.00 84.06 571 TYR A N 1
ATOM 4359 C CA . TYR A 1 571 ? 12.041 7.502 14.223 1.00 84.06 571 TYR A CA 1
ATOM 4360 C C . TYR A 1 571 ? 12.139 6.094 14.833 1.00 84.06 571 TYR A C 1
ATOM 4362 O O . TYR A 1 571 ? 11.619 5.145 14.243 1.00 84.06 571 TYR A O 1
ATOM 4370 N N . PRO A 1 572 ? 12.750 5.941 16.025 1.00 89.50 572 PRO A N 1
ATOM 4371 C CA . PRO A 1 572 ? 12.714 4.680 16.759 1.00 89.50 572 PRO A CA 1
ATOM 4372 C C . PRO A 1 572 ? 11.292 4.305 17.167 1.00 89.50 572 PRO A C 1
ATOM 4374 O O . PRO A 1 572 ? 10.415 5.165 17.316 1.00 89.50 572 PRO A O 1
ATOM 4377 N N . GLU A 1 573 ? 11.072 3.011 17.392 1.00 92.06 573 GLU A N 1
ATOM 4378 C CA . GLU A 1 573 ? 9.853 2.539 18.045 1.00 92.06 573 GLU A CA 1
ATOM 4379 C C . GLU A 1 573 ? 9.744 3.130 19.452 1.00 92.06 573 GLU A C 1
ATOM 4381 O O . GLU A 1 573 ? 10.724 3.215 20.183 1.00 92.06 573 GLU A O 1
ATOM 4386 N N . GLN A 1 574 ? 8.542 3.546 19.825 1.00 93.00 574 GLN A N 1
ATOM 4387 C CA . GLN A 1 574 ? 8.208 4.171 21.105 1.00 93.00 574 GLN A CA 1
ATOM 4388 C C . GLN A 1 574 ? 7.206 3.316 21.901 1.00 93.00 574 GLN A C 1
ATOM 4390 O O . GLN A 1 574 ? 6.537 2.464 21.302 1.00 93.00 574 GLN A O 1
ATOM 4395 N N . PRO A 1 575 ? 7.016 3.550 23.217 1.00 93.81 575 PRO A N 1
ATOM 4396 C CA . PRO A 1 575 ? 6.256 2.639 24.082 1.00 93.81 575 PRO A CA 1
ATOM 4397 C C . PRO A 1 575 ? 4.822 2.332 23.635 1.00 93.81 575 PRO A C 1
ATOM 4399 O O . PRO A 1 575 ? 4.318 1.250 23.922 1.00 93.81 575 PRO A O 1
ATOM 4402 N N . LEU A 1 576 ? 4.173 3.247 22.906 1.00 96.44 576 LEU A N 1
ATOM 4403 C CA . LEU A 1 576 ? 2.811 3.075 22.379 1.00 96.44 576 LEU A CA 1
ATOM 4404 C C . LEU A 1 576 ? 2.758 2.725 20.879 1.00 96.44 576 LEU A C 1
ATOM 4406 O O . LEU A 1 576 ? 1.676 2.616 20.323 1.00 96.44 576 LEU A O 1
ATOM 4410 N N . SER A 1 577 ? 3.893 2.566 20.199 1.00 95.69 577 SER A N 1
ATOM 4411 C CA . SER A 1 577 ? 3.936 2.192 18.773 1.00 95.69 577 SER A CA 1
ATOM 4412 C C . SER A 1 577 ? 3.941 0.676 18.562 1.00 95.69 577 SER A C 1
ATOM 4414 O O . SER A 1 577 ? 4.246 -0.090 19.487 1.00 95.69 577 SER A O 1
ATOM 4416 N N . ALA A 1 578 ? 3.635 0.259 17.333 1.00 95.81 578 ALA A N 1
ATOM 4417 C CA . ALA A 1 578 ? 3.613 -1.134 16.893 1.00 95.81 578 ALA A CA 1
ATOM 4418 C C . ALA A 1 578 ? 2.688 -2.035 17.736 1.00 95.81 578 ALA A C 1
ATOM 4420 O O . ALA A 1 578 ? 3.113 -3.056 18.293 1.00 95.81 578 ALA A O 1
ATOM 4421 N N . ALA A 1 579 ? 1.439 -1.599 17.916 1.00 97.19 579 ALA A N 1
ATOM 4422 C CA . ALA A 1 579 ? 0.510 -2.187 18.874 1.00 97.19 579 ALA A CA 1
ATOM 4423 C C . ALA A 1 579 ? -0.964 -1.946 18.511 1.00 97.19 579 ALA A C 1
ATOM 4425 O O . ALA A 1 579 ? -1.309 -1.013 17.787 1.00 97.19 579 ALA A O 1
ATOM 4426 N N . VAL A 1 580 ? -1.852 -2.744 19.106 1.00 98.56 580 VAL A N 1
ATOM 4427 C CA . VAL A 1 580 ? -3.206 -2.278 19.417 1.00 98.56 580 VAL A CA 1
ATOM 4428 C C . VAL A 1 580 ? -3.166 -1.705 20.820 1.00 98.56 580 VAL A C 1
ATOM 4430 O O . VAL A 1 580 ? -2.686 -2.359 21.748 1.00 98.56 580 VAL A O 1
ATOM 4433 N N . LEU A 1 581 ? -3.666 -0.486 20.972 1.00 98.62 581 LEU A N 1
ATOM 4434 C CA . LEU A 1 581 ? -3.786 0.184 22.261 1.00 98.62 581 LEU A CA 1
ATOM 4435 C C . LEU A 1 581 ? -5.218 0.096 22.782 1.00 98.62 581 LEU A C 1
ATOM 4437 O O . LEU A 1 581 ? -6.153 -0.024 21.993 1.00 98.62 581 LEU A O 1
ATOM 4441 N N . ILE A 1 582 ? -5.382 0.213 24.095 1.00 98.62 582 ILE A N 1
ATOM 4442 C CA . ILE A 1 582 ? -6.668 0.337 24.780 1.00 98.62 582 ILE A CA 1
ATOM 4443 C C . ILE A 1 582 ? -6.698 1.634 25.590 1.00 98.62 582 ILE A C 1
ATOM 4445 O O . ILE A 1 582 ? -5.721 1.997 26.244 1.00 98.62 582 ILE A O 1
ATOM 4449 N N . ALA A 1 583 ? -7.816 2.353 25.531 1.00 98.62 583 ALA A N 1
ATOM 4450 C CA . ALA A 1 583 ? -8.002 3.609 26.245 1.00 98.62 583 ALA A CA 1
ATOM 4451 C C . ALA A 1 583 ? -9.398 3.669 26.891 1.00 98.62 583 ALA A C 1
ATOM 4453 O O . ALA A 1 583 ? -10.397 3.689 26.166 1.00 98.62 583 ALA A O 1
ATOM 4454 N N . PRO A 1 584 ? -9.515 3.744 28.229 1.00 97.69 584 PRO A N 1
ATOM 4455 C CA . PRO A 1 584 ? -10.798 3.876 28.920 1.00 97.69 584 PRO A CA 1
ATOM 4456 C C . PRO A 1 584 ? -11.314 5.324 28.848 1.00 97.69 584 PRO A C 1
ATOM 4458 O O . PRO A 1 584 ? -11.432 6.016 29.857 1.00 97.69 584 PRO A O 1
ATOM 4461 N N . VAL A 1 585 ? -11.609 5.806 27.638 1.00 97.00 585 VAL A N 1
ATOM 4462 C CA . VAL A 1 585 ? -11.897 7.225 27.339 1.00 97.00 585 VAL A CA 1
ATOM 4463 C C . VAL A 1 585 ? -13.161 7.780 28.005 1.00 97.00 585 VAL A C 1
ATOM 4465 O O . VAL A 1 585 ? -13.340 8.995 28.058 1.00 97.00 585 VAL A O 1
ATOM 4468 N N . GLN A 1 586 ? -14.035 6.907 28.508 1.00 91.50 586 GLN A N 1
ATOM 4469 C CA . GLN A 1 586 ? -15.243 7.279 29.250 1.00 91.50 586 GLN A CA 1
ATOM 4470 C C . GLN A 1 586 ? -15.021 7.348 30.771 1.00 91.50 586 GLN A C 1
ATOM 4472 O O . GLN A 1 586 ? -15.903 7.799 31.500 1.00 91.50 586 GLN A O 1
ATOM 4477 N N . ARG A 1 587 ? -13.853 6.922 31.273 1.00 94.81 587 ARG A N 1
ATOM 4478 C CA . ARG A 1 587 ? -13.532 6.969 32.703 1.00 94.81 587 ARG A CA 1
ATOM 4479 C C . ARG A 1 587 ? -13.372 8.417 33.167 1.00 94.81 587 ARG A C 1
ATOM 4481 O O . ARG A 1 587 ? -12.674 9.212 32.535 1.00 94.81 587 ARG A O 1
ATOM 4488 N N . ALA A 1 588 ? -13.980 8.754 34.303 1.00 94.81 588 ALA A N 1
ATOM 4489 C CA . ALA A 1 588 ? -13.794 10.058 34.929 1.00 94.81 588 ALA A CA 1
ATOM 4490 C C . ALA A 1 588 ? -12.299 10.327 35.192 1.00 94.81 588 ALA A C 1
ATOM 4492 O O . ALA A 1 588 ? -11.574 9.448 35.656 1.00 94.81 588 ALA A O 1
ATOM 4493 N N . GLY A 1 589 ? -11.832 11.536 34.865 1.00 95.81 589 GLY A N 1
ATO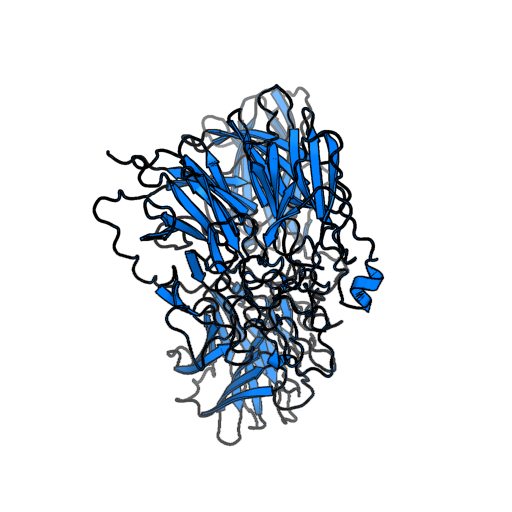M 4494 C CA . GLY A 1 589 ? -10.424 11.916 35.022 1.00 95.81 589 GLY A CA 1
ATOM 4495 C C . GLY A 1 589 ? -9.459 11.330 33.981 1.00 95.81 589 GLY A C 1
ATOM 4496 O O . GLY A 1 589 ? -8.252 11.418 34.193 1.00 95.81 589 GLY A O 1
ATOM 4497 N N . PHE A 1 590 ? -9.958 10.757 32.874 1.00 98.00 590 PHE A N 1
ATOM 4498 C CA . PHE A 1 590 ? -9.123 10.181 31.814 1.00 98.00 590 PHE A CA 1
ATOM 4499 C C . PHE A 1 590 ? -8.010 11.133 31.338 1.00 98.00 590 PHE A C 1
ATOM 4501 O O . PHE A 1 590 ? -8.269 12.260 30.900 1.00 98.00 590 PHE A O 1
ATOM 4508 N N . LYS A 1 591 ? -6.763 10.651 31.372 1.00 98.12 591 LYS A N 1
ATOM 4509 C CA . LYS A 1 591 ? -5.569 11.390 30.935 1.00 98.12 591 LYS A CA 1
ATOM 4510 C C . LYS A 1 591 ? -5.210 11.062 29.487 1.00 98.12 591 LYS A C 1
ATOM 4512 O O . LYS A 1 591 ? -4.606 10.031 29.204 1.00 98.12 591 LYS A O 1
ATOM 4517 N N . GLY A 1 592 ? -5.526 11.980 28.576 1.00 98.00 592 GLY A N 1
ATOM 4518 C CA . GLY A 1 592 ? -5.304 11.822 27.134 1.00 98.00 592 GLY A CA 1
ATOM 4519 C C . GLY A 1 592 ? -3.952 12.284 26.577 1.00 98.00 592 GLY A C 1
ATOM 4520 O O . GLY A 1 592 ? -3.675 12.064 25.397 1.00 98.00 592 GLY A O 1
ATOM 4521 N N . ASN A 1 593 ? -3.114 12.941 27.386 1.00 97.75 593 ASN A N 1
ATOM 4522 C CA . ASN A 1 593 ? -1.836 13.489 26.929 1.00 97.75 593 ASN A CA 1
ATOM 4523 C C . ASN A 1 593 ? -0.740 12.420 26.902 1.00 97.75 593 ASN A C 1
ATOM 4525 O O . ASN A 1 593 ? 0.014 12.276 27.861 1.00 97.75 593 ASN A O 1
ATOM 4529 N N . CYS A 1 594 ? -0.615 11.704 25.793 1.00 96.94 594 CYS A N 1
ATOM 4530 C CA . CYS A 1 594 ? 0.424 10.698 25.605 1.00 96.94 594 CYS A CA 1
ATOM 4531 C C . CYS A 1 594 ? 1.717 11.263 25.005 1.00 96.94 594 CYS A C 1
ATOM 4533 O O . CYS A 1 594 ? 2.513 10.502 24.464 1.00 96.94 594 CYS A O 1
ATOM 4535 N N . THR A 1 595 ? 1.950 12.577 25.090 1.00 93.56 595 THR A N 1
ATOM 4536 C CA . THR A 1 595 ? 3.186 13.184 24.579 1.00 93.56 595 THR A CA 1
ATOM 4537 C C . THR A 1 595 ? 4.387 12.662 25.378 1.00 93.56 595 THR A C 1
ATOM 4539 O O . THR A 1 595 ? 4.418 12.833 26.601 1.00 93.56 595 THR A O 1
ATOM 4542 N N . PRO A 1 596 ? 5.384 12.034 24.733 1.00 89.31 596 PRO A N 1
ATOM 4543 C CA . PRO A 1 596 ? 6.586 11.577 25.420 1.00 89.31 596 PRO A CA 1
ATOM 4544 C C . PRO A 1 596 ? 7.393 12.747 25.989 1.00 89.31 596 PRO A C 1
ATOM 4546 O O . PRO A 1 596 ? 7.393 13.843 25.432 1.00 89.31 596 PRO A O 1
ATOM 4549 N N . SER A 1 597 ? 8.137 12.505 27.071 1.00 87.38 597 SER A N 1
ATOM 4550 C CA . SER A 1 597 ? 9.041 13.512 27.649 1.00 87.38 597 SER A CA 1
ATOM 4551 C C . SER A 1 597 ? 10.251 13.817 26.759 1.00 87.38 597 SER A C 1
ATOM 4553 O O . SER A 1 597 ? 10.849 14.886 26.860 1.00 87.38 597 SER A O 1
ATOM 4555 N N . GLN A 1 598 ? 10.627 12.879 25.887 1.00 86.56 598 GLN A N 1
ATOM 4556 C CA . GLN A 1 598 ? 11.729 13.045 24.948 1.00 86.56 598 GLN A CA 1
ATOM 4557 C C . GLN A 1 598 ? 11.302 13.933 23.776 1.00 86.56 598 GLN A C 1
ATOM 4559 O O . GLN A 1 598 ? 10.274 13.694 23.143 1.00 86.56 598 GLN A O 1
ATOM 4564 N N . SER A 1 599 ? 12.125 14.934 23.454 1.00 85.00 599 SER A N 1
ATOM 4565 C CA . SER A 1 599 ? 11.873 15.812 22.313 1.00 85.00 599 SER A CA 1
ATOM 4566 C C . SER A 1 599 ? 12.046 15.079 20.980 1.00 85.00 599 SER A C 1
ATOM 4568 O O . SER A 1 599 ? 12.864 14.168 20.838 1.00 85.00 599 SER A O 1
ATOM 4570 N N . GLU A 1 600 ? 11.318 15.538 19.966 1.00 83.25 600 GLU A N 1
ATOM 4571 C CA . GLU A 1 600 ? 11.439 15.036 18.597 1.00 83.25 600 GLU A CA 1
ATOM 4572 C C . GLU A 1 600 ? 12.862 15.175 18.037 1.00 83.25 600 GLU A C 1
ATOM 4574 O O . GLU A 1 600 ? 13.385 14.240 17.435 1.00 83.25 600 GLU A O 1
ATOM 4579 N N . ARG A 1 601 ? 13.530 16.305 18.305 1.00 82.50 601 ARG A N 1
ATOM 4580 C CA . ARG A 1 601 ? 14.931 16.516 17.915 1.00 82.50 601 ARG A CA 1
ATOM 4581 C C . ARG A 1 601 ? 15.849 15.450 18.513 1.00 82.50 601 ARG A C 1
ATOM 4583 O O . ARG A 1 601 ? 16.742 14.965 17.827 1.00 82.50 601 ARG A O 1
ATOM 4590 N N . ASN A 1 602 ? 15.619 15.064 19.766 1.00 83.00 602 ASN A N 1
ATOM 4591 C CA . ASN A 1 602 ? 16.416 14.025 20.408 1.00 83.00 602 ASN A CA 1
ATOM 4592 C C . ASN A 1 602 ? 16.109 12.642 19.822 1.00 83.00 602 ASN A C 1
ATOM 4594 O O . ASN A 1 602 ? 17.037 11.853 19.653 1.00 83.00 602 ASN A O 1
ATOM 4598 N N . LEU A 1 603 ? 14.849 12.345 19.479 1.00 84.06 603 LEU A N 1
ATOM 4599 C CA . LEU A 1 603 ? 14.485 11.111 18.769 1.00 84.06 603 LEU A CA 1
ATOM 4600 C C . LEU A 1 603 ? 15.206 11.014 17.416 1.00 84.06 603 LEU A C 1
ATOM 4602 O O . LEU A 1 603 ? 15.748 9.959 17.097 1.00 84.06 603 LEU A O 1
ATOM 4606 N N . ASP A 1 604 ? 15.258 12.113 16.660 1.00 80.12 604 ASP A N 1
ATOM 4607 C CA . ASP A 1 604 ? 15.959 12.192 15.371 1.00 80.12 604 ASP A CA 1
ATOM 4608 C C . ASP A 1 604 ? 17.478 11.991 15.534 1.00 80.12 604 ASP A C 1
ATOM 4610 O O . ASP A 1 604 ? 18.075 11.127 14.887 1.00 80.12 604 ASP A O 1
ATOM 4614 N N . GLN A 1 605 ? 18.098 12.743 16.449 1.00 80.94 605 GLN A N 1
ATOM 4615 C CA . GLN A 1 605 ? 19.552 12.750 16.631 1.00 80.94 605 GLN A CA 1
ATOM 4616 C C . GLN A 1 605 ? 20.089 11.451 17.236 1.00 80.94 605 GLN A C 1
ATOM 4618 O O . GLN A 1 605 ? 21.098 10.924 16.771 1.00 80.94 605 GLN A O 1
ATOM 4623 N N . THR A 1 606 ? 19.434 10.944 18.284 1.00 82.62 606 THR A N 1
ATOM 4624 C CA . THR A 1 606 ? 19.920 9.771 19.032 1.00 82.62 606 THR A CA 1
ATOM 4625 C C . THR A 1 606 ? 19.433 8.460 18.445 1.00 82.62 606 THR A C 1
ATOM 4627 O O . THR A 1 606 ? 20.096 7.443 18.622 1.00 82.62 606 THR A O 1
ATOM 4630 N N . ARG A 1 607 ? 18.272 8.468 17.770 1.00 82.81 607 ARG A N 1
ATOM 4631 C CA . ARG A 1 607 ? 17.601 7.267 17.243 1.00 82.81 607 ARG A CA 1
ATOM 4632 C C . ARG A 1 607 ? 17.347 6.200 18.307 1.00 82.81 607 ARG A C 1
ATOM 4634 O O . ARG A 1 607 ? 17.190 5.028 17.990 1.00 82.81 607 ARG A O 1
ATOM 4641 N N . LYS A 1 608 ? 17.285 6.623 19.566 1.00 84.56 608 LYS A N 1
ATOM 4642 C CA . LYS A 1 608 ? 17.019 5.790 20.730 1.00 84.56 608 LYS A CA 1
ATOM 4643 C C . LYS A 1 608 ? 15.772 6.329 21.406 1.00 84.56 608 LYS A C 1
ATOM 4645 O O . LYS A 1 608 ? 15.711 7.512 21.746 1.00 84.56 608 LYS A O 1
ATOM 4650 N N . ALA A 1 609 ? 14.758 5.486 21.560 1.00 78.38 609 ALA A N 1
ATOM 4651 C CA . ALA A 1 609 ? 13.525 5.906 22.209 1.00 78.38 609 ALA A CA 1
ATOM 4652 C C . ALA A 1 609 ? 13.665 5.898 23.730 1.00 78.38 609 ALA A C 1
ATOM 4654 O O . ALA A 1 609 ? 14.328 5.031 24.303 1.00 78.38 609 ALA A O 1
ATOM 4655 N N . ASN A 1 610 ? 12.977 6.822 24.394 1.00 81.25 610 ASN A N 1
ATOM 4656 C CA . ASN A 1 610 ? 12.720 6.718 25.819 1.00 81.25 610 ASN A CA 1
ATOM 4657 C C . ASN A 1 610 ? 11.845 5.484 26.090 1.00 81.25 610 ASN A C 1
ATOM 4659 O O . ASN A 1 610 ? 10.819 5.280 25.441 1.00 81.25 610 ASN A O 1
ATOM 4663 N N . LYS A 1 611 ? 12.254 4.676 27.068 1.00 86.56 611 LYS A N 1
ATOM 4664 C CA . LYS A 1 611 ? 11.499 3.504 27.527 1.00 86.56 611 LYS A CA 1
ATOM 4665 C C . LYS A 1 611 ? 10.343 3.870 28.454 1.00 86.56 611 LYS A C 1
ATOM 4667 O O . LYS A 1 611 ? 9.416 3.085 28.618 1.00 86.56 611 LYS A O 1
ATOM 4672 N N . ALA A 1 612 ? 10.381 5.056 29.062 1.00 86.50 612 ALA A N 1
ATOM 4673 C CA . ALA A 1 612 ? 9.310 5.514 29.930 1.00 86.50 612 ALA A CA 1
ATOM 4674 C C . ALA A 1 612 ? 8.025 5.740 29.120 1.00 86.50 612 ALA A C 1
ATOM 4676 O O . ALA A 1 612 ? 7.986 6.562 28.198 1.00 86.50 612 ALA A O 1
ATOM 4677 N N . LYS A 1 613 ? 6.960 5.025 29.496 1.00 86.69 613 LYS A N 1
ATOM 4678 C CA . LYS A 1 613 ? 5.609 5.267 28.986 1.00 86.69 613 LYS A CA 1
ATOM 4679 C C . LYS A 1 613 ? 5.200 6.718 29.309 1.00 86.69 613 LYS A C 1
ATOM 4681 O O . LYS A 1 613 ? 5.433 7.167 30.434 1.00 86.69 613 LYS A O 1
ATOM 4686 N N . PRO A 1 614 ? 4.585 7.455 28.366 1.00 91.38 614 PRO A N 1
ATOM 4687 C CA . PRO A 1 614 ? 4.000 8.763 28.654 1.00 91.38 614 PRO A CA 1
ATOM 4688 C C . PRO A 1 614 ? 3.000 8.704 29.818 1.00 91.38 614 PRO A C 1
ATOM 4690 O O . PRO A 1 614 ? 2.330 7.690 30.011 1.00 91.38 614 PRO A O 1
ATOM 4693 N N . ASN A 1 615 ? 2.859 9.802 30.567 1.00 92.88 615 ASN A N 1
ATOM 4694 C CA . ASN A 1 615 ? 1.902 9.916 31.675 1.00 92.88 615 ASN A CA 1
ATOM 4695 C C . ASN A 1 615 ? 0.460 10.089 31.154 1.00 92.88 615 ASN A C 1
ATOM 4697 O O . ASN A 1 615 ? -0.141 11.158 31.276 1.00 92.88 615 ASN A O 1
ATOM 4701 N N . CYS A 1 616 ? -0.071 9.036 30.535 1.00 97.00 616 CYS A N 1
ATOM 4702 C CA . CYS A 1 616 ? -1.429 8.956 30.017 1.00 97.00 616 CYS A CA 1
ATOM 4703 C C . CYS A 1 616 ? -2.069 7.596 30.315 1.00 97.00 616 CYS A C 1
ATOM 4705 O O . CYS A 1 616 ? -1.386 6.610 30.596 1.00 97.00 616 CYS A O 1
ATOM 4707 N N . ASP A 1 617 ? -3.393 7.545 30.198 1.00 98.25 617 ASP A N 1
ATOM 4708 C CA . ASP A 1 617 ? -4.208 6.365 30.509 1.00 98.25 617 ASP A CA 1
ATOM 4709 C C . ASP A 1 617 ? -4.339 5.384 29.329 1.00 98.25 617 ASP A C 1
ATOM 4711 O O . ASP A 1 617 ? -5.124 4.441 29.383 1.00 98.25 617 ASP A O 1
ATOM 4715 N N . VAL A 1 618 ? -3.608 5.613 28.237 1.00 98.50 618 VAL A N 1
ATOM 4716 C CA . VAL A 1 618 ? -3.595 4.720 27.071 1.00 98.50 618 VAL A CA 1
ATOM 4717 C C . VAL A 1 618 ? -2.582 3.609 27.305 1.00 98.50 618 VAL A C 1
ATOM 4719 O O . VAL A 1 618 ? -1.433 3.879 27.653 1.00 98.50 618 VAL A O 1
ATOM 4722 N N . GLU A 1 619 ? -2.984 2.358 27.111 1.00 97.44 619 GLU A N 1
ATOM 4723 C CA . GLU A 1 619 ? -2.160 1.180 27.391 1.00 97.44 619 GLU A CA 1
ATOM 4724 C C . GLU A 1 619 ? -2.005 0.293 26.161 1.00 97.44 619 GLU A C 1
ATOM 4726 O O . GLU A 1 619 ? -2.774 0.389 25.207 1.00 97.44 619 GLU A O 1
ATOM 4731 N N . VAL A 1 620 ? -1.002 -0.581 26.177 1.00 96.94 620 VAL A N 1
ATOM 4732 C CA . VAL A 1 620 ? -0.824 -1.590 25.132 1.00 96.94 620 VAL A CA 1
ATOM 4733 C C . VAL A 1 620 ? -1.769 -2.751 25.427 1.00 96.94 620 VAL A C 1
ATOM 4735 O O . VAL A 1 620 ? -1.610 -3.427 26.436 1.00 96.94 620 VAL A O 1
ATOM 4738 N N . PHE A 1 621 ? -2.723 -3.001 24.531 1.00 97.31 621 PHE A N 1
ATOM 4739 C CA . PHE A 1 621 ? -3.572 -4.191 24.582 1.00 97.31 621 PHE A CA 1
ATOM 4740 C C . PHE A 1 621 ? -2.810 -5.402 24.040 1.00 97.31 621 PHE A C 1
ATOM 4742 O O . PHE A 1 621 ? -2.701 -6.433 24.693 1.00 97.31 621 PHE A O 1
ATOM 4749 N N . SER A 1 622 ? -2.220 -5.260 22.855 1.00 96.25 622 SER A N 1
ATOM 4750 C CA . SER A 1 622 ? -1.350 -6.264 22.245 1.00 96.25 622 SER A CA 1
ATOM 4751 C C . SER A 1 622 ? -0.229 -5.590 21.471 1.00 96.25 622 SER A C 1
ATOM 4753 O O . SER A 1 622 ? -0.455 -4.546 20.858 1.00 96.25 622 SER A O 1
ATOM 4755 N N . SER A 1 623 ? 0.956 -6.188 21.453 1.00 95.62 623 SER A N 1
ATOM 4756 C CA . SER A 1 623 ? 2.149 -5.619 20.827 1.00 95.62 623 SER A CA 1
ATOM 4757 C C . SER A 1 623 ? 2.638 -6.455 19.649 1.00 95.62 623 SER A C 1
ATOM 4759 O O . SER A 1 623 ? 2.066 -7.488 19.300 1.00 95.62 623 SER A O 1
ATOM 4761 N N . GLY A 1 624 ? 3.707 -6.009 19.002 1.00 94.75 624 GLY A N 1
ATOM 4762 C CA . GLY A 1 624 ? 4.320 -6.765 17.923 1.00 94.75 624 GLY A CA 1
ATOM 4763 C C . GLY A 1 624 ? 3.614 -6.644 16.584 1.00 94.75 624 GLY A C 1
ATOM 4764 O O . GLY A 1 624 ? 3.685 -7.581 15.799 1.00 94.75 624 GLY A O 1
ATOM 4765 N N . LEU A 1 625 ? 2.937 -5.524 16.330 1.00 95.25 625 LEU A N 1
ATOM 4766 C CA . LEU A 1 625 ? 2.143 -5.297 15.120 1.00 95.25 625 LEU A CA 1
ATOM 4767 C C . LEU A 1 625 ? 2.782 -4.185 14.291 1.00 95.25 625 LEU A C 1
ATOM 4769 O O . LEU A 1 625 ? 2.830 -3.044 14.741 1.00 95.25 625 LEU A O 1
ATOM 4773 N N . ARG A 1 626 ? 3.284 -4.487 13.096 1.00 93.19 626 ARG A N 1
ATOM 4774 C CA . ARG A 1 626 ? 4.058 -3.537 12.283 1.00 93.19 626 ARG A CA 1
ATOM 4775 C C . ARG A 1 626 ? 3.214 -2.351 11.828 1.00 93.19 626 ARG A C 1
ATOM 4777 O O . ARG A 1 626 ? 3.593 -1.199 12.036 1.00 93.19 626 ARG A O 1
ATOM 4784 N N . ASN A 1 627 ? 2.096 -2.625 11.168 1.00 92.62 627 ASN A N 1
ATOM 4785 C CA . ASN A 1 627 ? 1.151 -1.626 10.681 1.00 92.62 627 ASN A CA 1
ATOM 4786 C C . ASN A 1 627 ? -0.233 -2.256 10.517 1.00 92.62 627 ASN A C 1
ATOM 4788 O O . ASN A 1 627 ? -0.738 -2.442 9.408 1.00 92.62 627 ASN A O 1
ATOM 4792 N N . ILE A 1 628 ? -0.842 -2.572 11.655 1.00 93.94 628 ILE A N 1
ATOM 4793 C CA . ILE A 1 628 ? -2.235 -2.986 11.729 1.00 93.94 628 ILE A CA 1
ATOM 4794 C C . ILE A 1 628 ? -3.131 -1.839 11.259 1.00 93.94 628 ILE A C 1
ATOM 4796 O O . ILE A 1 628 ? -3.102 -0.744 11.823 1.00 93.94 628 ILE A O 1
ATOM 4800 N N . TRP A 1 629 ? -3.915 -2.069 10.207 1.00 93.69 629 TRP A N 1
ATOM 4801 C CA . TRP A 1 629 ? -4.796 -1.039 9.652 1.00 93.69 629 TRP A CA 1
ATOM 4802 C C . TRP A 1 629 ? -6.178 -1.053 10.303 1.00 93.69 629 TRP A C 1
ATOM 4804 O O . TRP A 1 629 ? -6.677 -0.007 10.718 1.00 93.69 629 TRP A O 1
ATOM 4814 N N . ASP A 1 630 ? -6.782 -2.238 10.402 1.00 96.81 630 ASP A N 1
ATOM 4815 C CA . ASP A 1 630 ? -8.131 -2.465 10.917 1.00 96.81 630 ASP A CA 1
ATOM 4816 C C . ASP A 1 630 ? -8.190 -3.799 11.687 1.00 96.81 630 ASP A C 1
ATOM 4818 O O . ASP A 1 630 ? -7.318 -4.663 11.569 1.00 96.81 630 ASP A O 1
ATOM 4822 N N . PHE A 1 631 ? -9.225 -3.947 12.504 1.00 97.94 631 PHE A N 1
ATOM 4823 C CA . PHE A 1 631 ? -9.561 -5.142 13.267 1.00 97.94 631 PHE A CA 1
ATOM 4824 C C . PHE A 1 631 ? -11.075 -5.185 13.474 1.00 97.94 631 PHE A C 1
ATOM 4826 O O . PHE A 1 631 ? -11.731 -4.145 13.501 1.00 97.94 631 PHE A O 1
ATOM 4833 N N . ASP A 1 632 ? -11.666 -6.361 13.661 1.00 97.75 632 ASP A N 1
ATOM 4834 C CA . ASP A 1 632 ? -13.102 -6.465 13.929 1.00 97.75 632 ASP A CA 1
ATOM 4835 C C . ASP A 1 632 ? -13.434 -7.459 15.042 1.00 97.75 632 ASP A C 1
ATOM 4837 O O . ASP A 1 632 ? -12.752 -8.469 15.245 1.00 97.75 632 ASP A O 1
ATOM 4841 N N . PHE A 1 633 ? -14.509 -7.149 15.769 1.00 97.06 633 PHE A N 1
ATOM 4842 C CA . PHE A 1 633 ? -15.050 -8.001 16.822 1.00 97.06 633 PHE A CA 1
ATOM 4843 C C . PHE A 1 633 ? -15.932 -9.075 16.200 1.00 97.06 633 PHE A C 1
ATOM 4845 O O . PHE A 1 633 ? -17.005 -8.791 15.663 1.00 97.06 633 PHE A O 1
ATOM 4852 N N . HIS A 1 634 ? -15.511 -10.324 16.295 1.00 96.56 634 HIS A N 1
ATOM 4853 C CA . HIS A 1 634 ? -16.243 -11.431 15.712 1.00 96.56 634 HIS A CA 1
ATOM 4854 C C . HIS A 1 634 ? -17.379 -11.909 16.633 1.00 96.56 634 HIS A C 1
ATOM 4856 O O . HIS A 1 634 ? -17.214 -11.915 17.856 1.00 96.56 634 HIS A O 1
ATOM 4862 N N . PRO A 1 635 ? -18.510 -12.399 16.086 1.00 93.31 635 PRO A N 1
ATOM 4863 C CA . PRO A 1 635 ? -19.597 -12.988 16.878 1.00 93.31 635 PRO A CA 1
ATOM 4864 C C . PRO A 1 635 ? -19.195 -14.136 17.823 1.00 93.31 635 PRO A C 1
ATOM 4866 O O . PRO A 1 635 ? -19.910 -14.414 18.777 1.00 93.31 635 PRO A O 1
ATOM 4869 N N . ASN A 1 636 ? -18.037 -14.770 17.607 1.00 94.81 636 ASN A N 1
ATOM 4870 C CA . ASN A 1 636 ? -17.490 -15.816 18.489 1.00 94.81 636 ASN A CA 1
ATOM 4871 C C . ASN A 1 636 ? -16.724 -15.257 19.706 1.00 94.81 636 ASN A C 1
ATOM 4873 O O . ASN A 1 636 ? -16.054 -16.013 20.406 1.00 94.81 636 ASN A O 1
ATOM 4877 N N . GLY A 1 637 ? -16.775 -13.941 19.935 1.00 94.31 637 GLY A N 1
ATOM 4878 C CA . GLY A 1 637 ? -16.150 -13.276 21.079 1.00 94.31 637 GLY A CA 1
ATOM 4879 C C . GLY A 1 637 ? -14.662 -12.956 20.913 1.00 94.31 637 GLY A C 1
ATOM 4880 O O . GLY A 1 637 ? -14.063 -12.414 21.837 1.00 94.31 637 GLY A O 1
ATOM 4881 N N . ARG A 1 638 ? -14.056 -13.263 19.759 1.00 96.25 638 ARG A N 1
ATOM 4882 C CA . ARG A 1 638 ? -12.638 -12.981 19.468 1.00 96.25 638 ARG A CA 1
ATOM 4883 C C . ARG A 1 638 ? -12.475 -11.718 18.625 1.00 96.25 638 ARG A C 1
ATOM 4885 O O . ARG A 1 638 ? -13.418 -11.260 17.982 1.00 96.25 638 ARG A O 1
ATOM 4892 N N . ILE A 1 639 ? -11.260 -11.178 18.604 1.00 97.88 639 ILE A N 1
ATOM 4893 C CA . ILE A 1 639 ? -10.881 -10.036 17.766 1.00 97.88 639 ILE A CA 1
ATOM 4894 C C . ILE A 1 639 ? -9.967 -10.554 16.661 1.00 97.88 639 ILE A C 1
ATOM 4896 O O . ILE A 1 639 ? -8.989 -11.241 16.951 1.00 97.88 639 ILE A O 1
ATOM 4900 N N . TYR A 1 640 ? -10.264 -10.220 15.408 1.00 98.44 640 TYR A N 1
ATOM 4901 C CA . TYR A 1 640 ? -9.405 -10.571 14.275 1.00 98.44 640 TYR A CA 1
ATOM 4902 C C . TYR A 1 640 ? -8.874 -9.318 13.612 1.00 98.44 640 TYR A C 1
ATOM 4904 O O . TYR A 1 640 ? -9.573 -8.310 13.526 1.00 98.44 640 TYR A O 1
ATOM 4912 N N . ALA A 1 641 ? -7.639 -9.394 13.139 1.00 97.81 641 ALA A N 1
ATOM 4913 C CA . ALA A 1 641 ? -6.961 -8.287 12.491 1.00 97.81 641 ALA A CA 1
ATOM 4914 C C . ALA A 1 641 ? -6.051 -8.779 11.377 1.00 97.81 641 ALA A C 1
ATOM 4916 O O . ALA A 1 641 ? -5.686 -9.956 11.330 1.00 97.81 641 ALA A O 1
ATOM 4917 N N . THR A 1 642 ? -5.631 -7.856 10.525 1.00 96.56 642 THR A N 1
ATOM 4918 C CA . THR A 1 642 ? -4.535 -8.082 9.591 1.00 96.56 642 THR A CA 1
ATOM 4919 C C . THR A 1 642 ? -3.375 -7.157 9.909 1.00 96.56 642 THR A C 1
ATOM 4921 O O . THR A 1 642 ? -3.573 -6.011 10.313 1.00 96.56 642 THR A O 1
ATOM 4924 N N . ASP A 1 643 ? -2.155 -7.655 9.731 1.00 95.31 643 ASP A N 1
ATOM 4925 C CA . ASP A 1 643 ? -0.945 -6.851 9.889 1.00 95.31 643 ASP A CA 1
ATOM 4926 C C . ASP A 1 643 ? -0.130 -6.840 8.594 1.00 95.31 643 ASP A C 1
ATOM 4928 O O . ASP A 1 643 ? 0.076 -7.874 7.947 1.00 95.31 643 ASP A O 1
ATOM 4932 N N . ASN A 1 644 ? 0.284 -5.638 8.193 1.00 91.12 644 ASN A N 1
ATOM 4933 C CA . ASN A 1 644 ? 1.048 -5.387 6.973 1.00 91.12 644 ASN A CA 1
ATOM 4934 C C . ASN A 1 644 ? 2.530 -5.667 7.228 1.00 91.12 644 ASN A C 1
ATOM 4936 O O . ASN A 1 644 ? 3.181 -4.952 7.996 1.00 91.12 644 ASN A O 1
ATOM 4940 N N . ALA A 1 645 ? 3.093 -6.643 6.526 1.00 81.88 645 ALA A N 1
ATOM 4941 C CA . ALA A 1 645 ? 4.460 -7.084 6.752 1.00 81.88 645 ALA A CA 1
ATOM 4942 C C . ALA A 1 645 ? 5.497 -6.309 5.914 1.00 81.88 645 ALA A C 1
ATOM 4944 O O . ALA A 1 645 ? 5.180 -5.439 5.101 1.00 81.88 645 ALA A O 1
ATOM 4945 N N . VAL A 1 646 ? 6.779 -6.610 6.136 1.00 79.94 646 VAL A N 1
ATOM 4946 C CA . VAL A 1 646 ? 7.914 -6.015 5.407 1.00 79.94 646 VAL A CA 1
ATOM 4947 C C . VAL A 1 646 ? 7.868 -6.387 3.918 1.00 79.94 646 VAL A C 1
ATOM 4949 O O . VAL A 1 646 ? 7.745 -7.564 3.589 1.00 79.94 646 VAL A O 1
ATOM 4952 N N . GLY A 1 647 ? 8.039 -5.412 3.012 1.00 66.25 647 GLY A N 1
ATOM 4953 C CA . GLY A 1 647 ? 7.959 -5.640 1.554 1.00 66.25 647 GLY A CA 1
ATOM 4954 C C . GLY A 1 647 ? 9.035 -4.969 0.689 1.00 66.25 647 GLY A C 1
ATOM 4955 O O . GLY A 1 647 ? 8.797 -4.754 -0.500 1.00 66.25 647 GLY A O 1
ATOM 4956 N N . SER A 1 648 ? 10.173 -4.564 1.266 1.00 60.50 648 SER A N 1
ATOM 4957 C CA . SER A 1 648 ? 11.194 -3.763 0.566 1.00 60.50 648 SER A CA 1
ATOM 4958 C C . SER A 1 648 ? 12.627 -4.305 0.646 1.00 60.50 648 SER A C 1
ATOM 4960 O O . SER A 1 648 ? 13.528 -3.703 0.059 1.00 60.50 648 SER A O 1
ATOM 4962 N N . GLY A 1 649 ? 12.870 -5.414 1.358 1.00 61.16 649 GLY A N 1
ATOM 4963 C CA . GLY A 1 649 ? 14.217 -5.956 1.605 1.00 61.16 649 GLY A CA 1
ATOM 4964 C C . GLY A 1 649 ? 15.216 -4.969 2.232 1.00 61.16 649 GLY A C 1
ATOM 4965 O O . GLY A 1 649 ? 16.422 -5.136 2.068 1.00 61.16 649 GLY A O 1
ATOM 4966 N N . ARG A 1 650 ? 14.727 -3.904 2.883 1.00 66.88 650 ARG A N 1
ATOM 4967 C CA . ARG A 1 650 ? 15.539 -2.837 3.503 1.00 66.88 650 ARG A CA 1
ATOM 4968 C C . ARG A 1 650 ? 15.210 -2.591 4.976 1.00 66.88 650 ARG A C 1
ATOM 4970 O O . ARG A 1 650 ? 15.914 -1.830 5.629 1.00 66.88 650 ARG A O 1
ATOM 4977 N N . ALA A 1 651 ? 14.154 -3.211 5.500 1.00 80.38 651 ALA A N 1
ATOM 4978 C CA . ALA A 1 651 ? 13.836 -3.119 6.917 1.00 80.38 651 ALA A CA 1
ATOM 4979 C C . ALA A 1 651 ? 14.847 -3.933 7.726 1.00 80.38 651 ALA A C 1
ATOM 4981 O O . ALA A 1 651 ? 15.199 -5.044 7.335 1.00 80.38 651 ALA A O 1
ATOM 4982 N N . THR A 1 652 ? 15.296 -3.393 8.852 1.00 86.31 652 THR A N 1
ATOM 4983 C CA . THR A 1 652 ? 16.250 -4.062 9.738 1.00 86.31 652 THR A CA 1
ATOM 4984 C C . THR A 1 652 ? 15.602 -4.420 11.059 1.00 86.31 652 THR A C 1
ATOM 4986 O O . THR A 1 652 ? 14.808 -3.630 11.571 1.00 86.31 652 THR A O 1
ATOM 4989 N N . HIS A 1 653 ? 15.962 -5.567 11.626 1.00 90.25 653 HIS A N 1
ATOM 4990 C CA . HIS A 1 653 ? 15.620 -5.884 13.010 1.00 90.25 653 HIS A CA 1
ATOM 4991 C C . HIS A 1 653 ? 16.586 -5.213 14.003 1.00 90.25 653 HIS A C 1
ATOM 4993 O O . HIS A 1 653 ? 17.660 -4.758 13.593 1.00 90.25 653 HIS A O 1
ATOM 4999 N N . PRO A 1 654 ? 16.235 -5.123 15.302 1.00 90.62 654 PRO A N 1
ATOM 5000 C CA . PRO A 1 654 ? 17.128 -4.586 16.325 1.00 90.62 654 PRO A CA 1
ATOM 5001 C C . PRO A 1 654 ? 18.438 -5.367 16.424 1.00 90.62 654 PRO A C 1
ATOM 5003 O O . PRO A 1 654 ? 18.475 -6.585 16.212 1.00 90.62 654 PRO A O 1
ATOM 5006 N N . LYS A 1 655 ? 19.515 -4.670 16.789 1.00 88.50 655 LYS A N 1
ATOM 5007 C CA . LYS A 1 655 ? 20.793 -5.300 17.120 1.00 88.50 655 LYS A CA 1
ATOM 5008 C C . LYS A 1 655 ? 20.677 -5.983 18.478 1.00 88.50 655 LYS A C 1
ATOM 5010 O O . LYS A 1 655 ? 20.307 -5.344 19.457 1.00 88.50 655 LYS A O 1
ATOM 5015 N N . LEU A 1 656 ? 21.023 -7.267 18.534 1.00 88.88 656 LEU A N 1
ATOM 5016 C CA . LEU A 1 656 ? 21.124 -7.992 19.798 1.00 88.88 656 LEU A CA 1
ATOM 5017 C C . LEU A 1 656 ? 22.551 -7.846 20.353 1.00 88.88 656 LEU A C 1
ATOM 5019 O O . LEU A 1 656 ? 23.507 -8.169 19.637 1.00 88.88 656 LEU A O 1
ATOM 5023 N N . PRO A 1 657 ? 22.729 -7.366 21.598 1.00 85.31 657 PRO A N 1
ATOM 5024 C CA . PRO A 1 657 ? 24.008 -7.416 22.295 1.00 85.31 657 PRO A CA 1
ATOM 5025 C C . PRO A 1 657 ? 24.601 -8.831 22.345 1.00 85.31 657 PRO A C 1
ATOM 5027 O O . PRO A 1 657 ? 23.895 -9.841 22.313 1.00 85.31 657 PRO A O 1
ATOM 5030 N N . LYS A 1 658 ? 25.929 -8.924 22.465 1.00 85.94 658 LYS A N 1
ATOM 5031 C CA . LYS A 1 658 ? 26.600 -10.217 22.646 1.00 85.94 658 LYS A CA 1
ATOM 5032 C C . LYS A 1 658 ? 26.113 -10.866 23.946 1.00 85.94 658 LYS A C 1
ATOM 5034 O O . LYS A 1 658 ? 26.254 -10.276 25.010 1.00 85.94 658 LYS A O 1
ATOM 5039 N N . GLY A 1 659 ? 25.594 -12.090 23.853 1.00 85.06 659 GLY A N 1
ATOM 5040 C CA . GLY A 1 659 ? 25.072 -12.827 25.008 1.00 85.06 659 GLY A CA 1
ATOM 5041 C C . GLY A 1 659 ? 23.663 -12.419 25.454 1.00 85.06 659 GLY A C 1
ATOM 5042 O O . GLY A 1 659 ? 23.263 -12.842 26.538 1.00 85.06 659 GLY A O 1
ATOM 5043 N N . TRP A 1 660 ? 22.941 -11.640 24.635 1.00 87.56 660 TRP A N 1
ATOM 5044 C CA . TRP A 1 660 ? 21.562 -11.205 24.889 1.00 87.56 660 TRP A CA 1
ATOM 5045 C C . TRP A 1 660 ? 20.645 -12.362 25.304 1.00 87.56 660 TRP A C 1
ATOM 5047 O O . TRP A 1 660 ? 20.695 -13.455 24.727 1.00 87.56 660 TRP A O 1
ATOM 5057 N N . LYS A 1 661 ? 19.787 -12.090 26.285 1.00 84.12 661 LYS A N 1
ATOM 5058 C CA . LYS A 1 661 ? 18.716 -12.955 26.787 1.00 84.12 661 LYS A CA 1
ATOM 5059 C C . LYS A 1 661 ? 17.360 -12.248 26.652 1.00 84.12 661 LYS A C 1
ATOM 5061 O O . LYS A 1 661 ? 17.319 -11.016 26.630 1.00 84.12 661 LYS A O 1
ATOM 5066 N N . PRO A 1 662 ? 16.237 -12.986 26.598 1.00 77.12 662 PRO A N 1
ATOM 5067 C CA . PRO A 1 662 ? 14.909 -12.379 26.621 1.00 77.12 662 PRO A CA 1
ATOM 5068 C C . PRO A 1 662 ? 14.746 -11.372 27.769 1.00 77.12 662 PRO A C 1
ATOM 5070 O O . PRO A 1 662 ? 14.981 -11.682 28.931 1.00 77.12 662 PRO A O 1
ATOM 5073 N N . GLY A 1 663 ? 14.357 -10.142 27.427 1.00 75.62 663 GLY A N 1
ATOM 5074 C CA . GLY A 1 663 ? 14.188 -9.040 28.383 1.00 75.62 663 GLY A CA 1
ATOM 5075 C C . GLY A 1 663 ? 15.373 -8.083 28.479 1.00 75.62 663 GLY A C 1
ATOM 5076 O O . GLY A 1 663 ? 15.184 -6.966 28.967 1.00 75.62 663 GLY A O 1
ATOM 5077 N N . ASP A 1 664 ? 16.544 -8.458 27.957 1.00 85.69 664 ASP A N 1
ATOM 5078 C CA . ASP A 1 664 ? 17.690 -7.556 27.837 1.00 85.69 664 ASP A CA 1
ATOM 5079 C C . ASP A 1 664 ? 17.404 -6.422 26.839 1.00 85.69 664 ASP A C 1
ATOM 5081 O O . ASP A 1 664 ? 16.616 -6.554 25.896 1.00 85.69 664 ASP A O 1
ATOM 5085 N N . ASP A 1 665 ? 18.089 -5.294 27.028 1.00 87.25 665 ASP A N 1
ATOM 5086 C CA . ASP A 1 665 ? 17.968 -4.130 26.153 1.00 87.25 665 ASP A CA 1
ATOM 5087 C C . ASP A 1 665 ? 18.456 -4.426 24.721 1.00 87.25 665 ASP A C 1
ATOM 5089 O O . ASP A 1 665 ? 19.502 -5.037 24.513 1.00 87.25 665 ASP A O 1
ATOM 5093 N N . CYS A 1 666 ? 17.718 -3.932 23.728 1.00 88.69 666 CYS A N 1
ATOM 5094 C CA . CYS A 1 666 ? 18.086 -3.932 22.308 1.00 88.69 666 CYS A CA 1
ATOM 5095 C C . CYS A 1 666 ? 17.809 -2.579 21.631 1.00 88.69 666 CYS A C 1
ATOM 5097 O O . CYS A 1 666 ? 17.699 -2.491 20.408 1.00 88.69 666 CYS A O 1
ATOM 5099 N N . ASN A 1 667 ? 17.656 -1.513 22.418 1.00 88.81 667 ASN A N 1
ATOM 5100 C CA . ASN A 1 667 ? 17.295 -0.166 21.971 1.00 88.81 667 ASN A CA 1
ATOM 5101 C C . ASN A 1 667 ? 18.501 0.653 21.486 1.00 88.81 667 ASN A C 1
ATOM 5103 O O . ASN A 1 667 ? 18.467 1.883 21.496 1.00 88.81 667 ASN A O 1
ATOM 5107 N N . ASP A 1 668 ? 19.582 -0.018 21.093 1.00 87.69 668 ASP A N 1
ATOM 5108 C CA . ASP A 1 668 ? 20.743 0.634 20.504 1.00 87.69 668 ASP A CA 1
ATOM 5109 C C . ASP A 1 668 ? 20.570 0.746 18.981 1.00 87.69 668 ASP A C 1
ATOM 5111 O O . ASP A 1 668 ? 20.262 -0.249 18.312 1.00 87.69 668 ASP A O 1
ATOM 5115 N N . PRO A 1 669 ? 20.752 1.948 18.405 1.00 86.31 669 PRO A N 1
ATOM 5116 C CA . PRO A 1 669 ? 20.546 2.164 16.982 1.00 86.31 669 PRO A CA 1
ATOM 5117 C C . PRO A 1 669 ? 21.646 1.508 16.142 1.00 86.31 669 PRO A C 1
ATOM 5119 O O . PRO A 1 669 ? 22.807 1.430 16.544 1.00 86.31 669 PRO A O 1
ATOM 5122 N N . LEU A 1 670 ? 21.294 1.108 14.918 1.00 82.81 670 LEU A N 1
ATOM 5123 C CA . LEU A 1 670 ? 22.268 0.649 13.930 1.00 82.81 670 LEU A CA 1
ATOM 5124 C C . LEU A 1 670 ? 23.064 1.841 13.375 1.00 82.81 670 LEU A C 1
ATOM 5126 O O . LEU A 1 670 ? 22.500 2.848 12.933 1.00 82.81 670 LEU A O 1
ATOM 5130 N N . THR A 1 671 ? 24.386 1.713 13.367 1.00 80.06 671 THR A N 1
ATOM 5131 C CA . THR A 1 671 ? 25.343 2.740 12.934 1.00 80.06 671 THR A CA 1
ATOM 5132 C C . THR A 1 671 ? 25.896 2.450 11.534 1.00 80.06 671 THR A C 1
ATOM 5134 O O . THR A 1 671 ? 25.663 1.388 10.964 1.00 80.06 671 THR A O 1
ATOM 5137 N N . ARG A 1 672 ? 26.650 3.392 10.943 1.00 71.19 672 ARG A N 1
ATOM 5138 C CA . ARG A 1 672 ? 27.284 3.181 9.622 1.00 71.19 672 ARG A CA 1
ATOM 5139 C C . ARG A 1 672 ? 28.401 2.136 9.634 1.00 71.19 672 ARG A C 1
ATOM 5141 O O . ARG A 1 672 ? 28.722 1.616 8.572 1.00 71.19 672 ARG A O 1
ATOM 5148 N N . SER A 1 673 ? 29.014 1.879 10.790 1.00 72.56 673 SER A N 1
ATOM 5149 C CA . SER A 1 673 ? 30.033 0.835 10.941 1.00 72.56 673 SER A CA 1
ATOM 5150 C C . SER A 1 673 ? 29.423 -0.558 11.086 1.00 72.56 673 SER A C 1
ATOM 5152 O O . SER A 1 673 ? 30.133 -1.545 10.917 1.00 72.56 673 SER A O 1
ATOM 5154 N N . ASP A 1 674 ? 28.119 -0.661 11.363 1.00 79.12 674 ASP A N 1
ATOM 5155 C CA . ASP A 1 674 ? 27.425 -1.939 11.324 1.00 79.12 674 ASP A CA 1
ATOM 5156 C C . ASP A 1 674 ? 27.235 -2.384 9.866 1.00 79.12 674 ASP A C 1
ATOM 5158 O O . ASP A 1 674 ? 26.735 -1.643 9.015 1.00 79.12 674 ASP A O 1
ATOM 5162 N N . GLU A 1 675 ? 27.582 -3.636 9.572 1.00 81.00 675 GLU A N 1
ATOM 5163 C CA . GLU A 1 675 ? 27.234 -4.270 8.301 1.00 81.00 675 GLU A CA 1
ATOM 5164 C C . GLU A 1 675 ? 25.710 -4.477 8.231 1.00 81.00 675 GLU A C 1
ATOM 5166 O O . GLU A 1 675 ? 25.197 -5.532 8.602 1.00 81.00 675 GLU A O 1
ATOM 5171 N N . LEU A 1 676 ? 24.973 -3.458 7.769 1.00 77.19 676 LEU A N 1
ATOM 5172 C CA . LEU A 1 676 ? 23.500 -3.420 7.766 1.00 77.19 676 LEU A CA 1
ATOM 5173 C C . LEU A 1 676 ? 22.850 -4.659 7.139 1.00 77.19 676 LEU A C 1
ATOM 5175 O O . LEU A 1 676 ? 21.792 -5.085 7.594 1.00 77.19 676 LEU A O 1
ATOM 5179 N N . SER A 1 677 ? 23.492 -5.276 6.142 1.00 78.38 677 SER A N 1
ATOM 5180 C CA . SER A 1 677 ? 23.025 -6.516 5.512 1.00 78.38 677 SER A CA 1
ATOM 5181 C C . SER A 1 677 ? 22.843 -7.678 6.494 1.00 78.38 677 SER A C 1
ATOM 5183 O O . SER A 1 677 ? 22.034 -8.557 6.218 1.00 78.38 677 SER A O 1
ATOM 5185 N N . LYS A 1 678 ? 23.546 -7.678 7.636 1.00 84.44 678 LYS A N 1
ATOM 5186 C CA . LYS A 1 678 ? 23.395 -8.681 8.705 1.00 84.44 678 LYS A CA 1
ATOM 5187 C C . LYS A 1 678 ? 22.072 -8.566 9.460 1.00 84.44 678 LYS A C 1
ATOM 5189 O O . LYS A 1 678 ? 21.687 -9.519 10.116 1.00 84.44 678 LYS A O 1
ATOM 5194 N N . TYR A 1 679 ? 21.388 -7.427 9.367 1.00 87.62 679 TYR A N 1
ATOM 5195 C CA . TYR A 1 679 ? 20.163 -7.143 10.121 1.00 87.62 679 TYR A CA 1
ATOM 5196 C C . TYR A 1 679 ? 18.922 -7.059 9.230 1.00 87.62 679 TYR A C 1
ATOM 5198 O O . TYR A 1 679 ? 17.820 -6.841 9.733 1.00 87.62 679 TYR A O 1
ATOM 5206 N N . VAL A 1 680 ? 19.084 -7.183 7.908 1.00 83.62 680 VAL A N 1
ATOM 5207 C CA . VAL A 1 680 ? 17.986 -7.046 6.946 1.00 83.62 680 VAL A CA 1
ATOM 5208 C C . VAL A 1 680 ? 16.986 -8.184 7.112 1.00 83.62 680 VAL A C 1
ATOM 5210 O O . VAL A 1 680 ? 17.319 -9.360 6.977 1.00 83.62 680 VAL A O 1
ATOM 5213 N N . VAL A 1 681 ? 15.727 -7.809 7.311 1.00 82.19 681 VAL A N 1
ATOM 5214 C CA . VAL A 1 681 ? 14.584 -8.709 7.240 1.00 82.19 681 VAL A CA 1
ATOM 5215 C C . VAL A 1 681 ? 14.113 -8.761 5.788 1.00 82.19 681 VAL A C 1
ATOM 5217 O O . VAL A 1 681 ? 13.705 -7.754 5.205 1.00 82.19 681 VAL A O 1
ATOM 5220 N N . VAL A 1 682 ? 14.201 -9.950 5.192 1.00 75.50 682 VAL A N 1
ATOM 5221 C CA . VAL A 1 682 ? 13.671 -10.231 3.849 1.00 75.50 682 VAL A CA 1
ATOM 5222 C C . VAL A 1 682 ? 12.148 -10.081 3.806 1.00 75.50 682 VAL A C 1
ATOM 5224 O O . VAL A 1 682 ? 11.497 -10.131 4.847 1.00 75.50 682 VAL A O 1
ATOM 5227 N N . ASP A 1 683 ? 11.583 -9.920 2.606 1.00 75.25 683 ASP A N 1
ATOM 5228 C CA . ASP A 1 683 ? 10.141 -9.742 2.400 1.00 75.25 683 ASP A CA 1
ATOM 5229 C C . ASP A 1 683 ? 9.309 -10.821 3.119 1.00 75.25 683 ASP A C 1
ATOM 5231 O O . ASP A 1 683 ? 9.600 -12.019 3.040 1.00 75.25 683 ASP A O 1
ATOM 5235 N N . ARG A 1 684 ? 8.245 -10.385 3.801 1.00 80.00 684 ARG A N 1
ATOM 5236 C CA . ARG A 1 684 ? 7.367 -11.227 4.621 1.00 80.00 684 ARG A CA 1
ATOM 5237 C C . ARG A 1 684 ? 5.923 -11.184 4.137 1.00 80.00 684 ARG A C 1
ATOM 5239 O O . ARG A 1 684 ? 5.507 -10.196 3.527 1.00 80.00 684 ARG A O 1
ATOM 5246 N N . PRO A 1 685 ? 5.155 -12.266 4.357 1.00 84.56 685 PRO A N 1
ATOM 5247 C CA . PRO A 1 685 ? 3.737 -12.247 4.056 1.00 84.56 685 PRO A CA 1
ATOM 5248 C C . PRO A 1 685 ? 3.013 -11.351 5.057 1.00 84.56 685 PRO A C 1
ATOM 5250 O O . PRO A 1 685 ? 3.335 -11.378 6.243 1.00 84.56 685 PRO A O 1
ATOM 5253 N N . ASP A 1 686 ? 2.003 -10.622 4.589 1.00 90.94 686 ASP A N 1
ATOM 5254 C CA . ASP A 1 686 ? 0.992 -10.075 5.492 1.00 90.94 686 ASP A CA 1
ATOM 5255 C C . ASP A 1 686 ? 0.324 -11.233 6.235 1.00 90.94 686 ASP A C 1
ATOM 5257 O O . ASP A 1 686 ? 0.312 -12.372 5.752 1.00 90.94 686 ASP A O 1
ATOM 5261 N N . VAL A 1 687 ? -0.241 -10.961 7.404 1.00 93.31 687 VAL A N 1
ATOM 5262 C CA . VAL A 1 687 ? -0.768 -12.017 8.275 1.00 93.31 687 VAL A CA 1
ATOM 5263 C C . VAL A 1 687 ? -2.180 -11.717 8.742 1.00 93.31 687 VAL A C 1
ATOM 5265 O O . VAL A 1 687 ? -2.524 -10.569 9.011 1.00 93.31 687 VAL A O 1
ATOM 5268 N N . LEU A 1 688 ? -2.985 -12.773 8.859 1.00 96.25 688 LEU A N 1
ATOM 5269 C CA . LEU A 1 688 ? -4.251 -12.768 9.582 1.00 96.25 688 LEU A CA 1
ATOM 5270 C C . LEU A 1 688 ? -4.002 -13.203 11.024 1.00 96.25 688 LEU A C 1
ATOM 5272 O O . LEU A 1 688 ? -3.384 -14.241 11.268 1.00 96.25 688 LEU A O 1
ATOM 5276 N N . LEU A 1 689 ? -4.513 -12.429 11.973 1.00 96.56 689 LEU A N 1
ATOM 5277 C CA . LEU A 1 689 ? -4.266 -12.580 13.400 1.00 96.56 689 LEU A CA 1
ATOM 5278 C C . LEU A 1 689 ? -5.575 -12.771 14.160 1.00 96.56 689 LEU A C 1
ATOM 5280 O O . LEU A 1 689 ? -6.574 -12.117 13.872 1.00 96.56 689 LEU A O 1
ATOM 5284 N N . GLU A 1 690 ? -5.535 -13.618 15.185 1.00 96.94 690 GLU A N 1
ATOM 5285 C CA . GLU A 1 690 ? -6.480 -13.570 16.299 1.00 96.94 690 GLU A CA 1
ATOM 5286 C C . GLU A 1 690 ? -5.836 -12.745 17.417 1.00 96.94 690 GLU A C 1
ATOM 5288 O O . GLU A 1 690 ? -4.938 -13.245 18.098 1.00 96.94 690 GLU A O 1
ATOM 5293 N N . LEU A 1 691 ? -6.279 -11.501 17.600 1.00 96.50 691 LEU A N 1
ATOM 5294 C CA . LEU A 1 691 ? -5.748 -10.611 18.624 1.00 96.50 691 LEU A CA 1
ATOM 5295 C C . LEU A 1 691 ? -6.206 -11.032 20.022 1.00 96.50 691 LEU A C 1
ATOM 5297 O O . LEU A 1 691 ? -7.360 -11.390 20.257 1.00 96.50 691 LEU A O 1
ATOM 5301 N N . ARG A 1 692 ? -5.276 -10.934 20.968 1.00 95.25 692 ARG A N 1
ATOM 5302 C CA . ARG A 1 692 ? -5.454 -11.234 22.386 1.00 95.25 692 ARG A CA 1
ATOM 5303 C C . ARG A 1 692 ? -4.654 -10.246 23.205 1.00 95.25 692 ARG A C 1
ATOM 5305 O O . ARG A 1 692 ? -3.527 -9.918 22.829 1.00 95.25 692 ARG A O 1
ATOM 5312 N N . GLU A 1 693 ? -5.235 -9.850 24.324 1.00 94.69 693 GLU A N 1
ATOM 5313 C CA . GLU A 1 693 ? -4.569 -9.022 25.314 1.00 94.69 693 GLU A CA 1
ATOM 5314 C C . GLU A 1 693 ? -3.270 -9.683 25.797 1.00 94.69 693 GLU A C 1
ATOM 5316 O O . GLU A 1 693 ? -3.204 -10.908 25.953 1.00 94.69 693 GLU A O 1
ATOM 5321 N N . GLY A 1 694 ? -2.224 -8.881 25.989 1.00 93.00 694 GLY A N 1
ATOM 5322 C CA . GLY A 1 694 ? -0.939 -9.341 26.508 1.00 93.00 694 GLY A CA 1
ATOM 5323 C C . GLY A 1 694 ? -0.162 -10.262 25.565 1.00 93.00 694 GLY A C 1
ATOM 5324 O O . GLY A 1 694 ? 0.670 -11.036 26.029 1.00 93.00 694 GLY A O 1
ATOM 5325 N N . ARG A 1 695 ? -0.440 -10.247 24.253 1.00 93.75 695 ARG A N 1
ATOM 5326 C CA . ARG A 1 695 ? 0.295 -11.041 23.248 1.00 93.75 695 ARG A CA 1
ATOM 5327 C C . ARG A 1 695 ? 1.129 -10.175 22.311 1.00 93.75 695 ARG A C 1
ATOM 5329 O O . ARG A 1 695 ? 0.744 -9.051 21.993 1.00 93.75 695 ARG A O 1
ATOM 5336 N N . TYR A 1 696 ? 2.239 -10.754 21.861 1.00 94.06 696 TYR A N 1
ATOM 5337 C CA . TYR A 1 696 ? 3.196 -10.196 20.913 1.00 94.06 696 TYR A CA 1
ATOM 5338 C C . TYR A 1 696 ? 3.092 -10.912 19.558 1.00 94.06 696 TYR A C 1
ATOM 5340 O O . TYR A 1 696 ? 3.088 -12.141 19.508 1.00 94.06 696 TYR A O 1
ATOM 5348 N N . TYR A 1 697 ? 3.039 -10.163 18.454 1.00 93.88 697 TYR A N 1
ATOM 5349 C CA . TYR A 1 697 ? 2.823 -10.718 17.105 1.00 93.88 697 TYR A CA 1
ATOM 5350 C C . TYR A 1 697 ? 4.034 -10.640 16.160 1.00 93.88 697 TYR A C 1
ATOM 5352 O O . TYR A 1 697 ? 3.925 -11.017 14.995 1.00 93.88 697 TYR A O 1
ATOM 5360 N N . GLY A 1 698 ? 5.218 -10.263 16.660 1.00 91.88 698 GLY A N 1
ATOM 5361 C CA . GLY A 1 698 ? 6.473 -10.450 15.922 1.00 91.88 698 GLY A CA 1
ATOM 5362 C C . GLY A 1 698 ? 7.098 -9.210 15.275 1.00 91.88 698 GLY A C 1
ATOM 5363 O O . GLY A 1 698 ? 8.148 -9.347 14.646 1.00 91.88 698 GLY A O 1
ATOM 5364 N N . HIS A 1 699 ? 6.535 -8.010 15.405 1.00 93.38 699 HIS A N 1
ATOM 5365 C CA . HIS A 1 699 ? 7.250 -6.772 15.058 1.00 93.38 699 HIS A CA 1
ATOM 5366 C C . HIS A 1 699 ? 7.993 -6.190 16.275 1.00 93.38 699 HIS A C 1
ATOM 5368 O O . HIS A 1 699 ? 7.337 -5.734 17.207 1.00 93.38 699 HIS A O 1
ATOM 5374 N N . PRO A 1 700 ? 9.335 -6.141 16.297 1.00 93.25 700 PRO A N 1
ATOM 5375 C CA . PRO A 1 700 ? 10.059 -5.703 17.487 1.00 93.25 700 PRO A CA 1
ATOM 5376 C C . PRO A 1 700 ? 9.772 -4.245 17.857 1.00 93.25 700 PRO A C 1
ATOM 5378 O O . PRO A 1 700 ? 9.659 -3.377 16.992 1.00 93.25 700 PRO A O 1
ATOM 5381 N N . ASN A 1 701 ? 9.739 -3.970 19.157 1.00 93.62 701 ASN A N 1
ATOM 5382 C CA . ASN A 1 701 ? 9.730 -2.630 19.721 1.00 93.62 701 ASN A CA 1
ATOM 5383 C C . ASN A 1 701 ? 10.787 -2.534 20.838 1.00 93.62 701 ASN A C 1
ATOM 5385 O O . ASN A 1 701 ? 10.508 -2.850 22.002 1.00 93.62 701 ASN A O 1
ATOM 5389 N N . PRO A 1 702 ? 11.998 -2.047 20.514 1.00 91.56 702 PRO A N 1
ATOM 5390 C CA . PRO A 1 702 ? 13.085 -1.953 21.484 1.00 91.56 702 PRO A CA 1
ATOM 5391 C C . PRO A 1 702 ? 12.806 -1.075 22.710 1.00 91.56 702 PRO A C 1
ATOM 5393 O O . PRO A 1 702 ? 13.408 -1.291 23.762 1.00 91.56 702 PRO A O 1
ATOM 5396 N N . SER A 1 703 ? 11.864 -0.125 22.637 1.00 90.81 703 SER A N 1
ATOM 5397 C CA . SER A 1 703 ? 11.470 0.670 23.813 1.00 90.81 703 SER A CA 1
ATOM 5398 C C . SER A 1 703 ? 10.771 -0.163 24.898 1.00 90.81 703 SER A C 1
ATOM 5400 O O . SER A 1 703 ? 10.747 0.249 26.056 1.00 90.81 703 SER A O 1
ATOM 5402 N N . ARG A 1 704 ? 10.256 -1.349 24.540 1.00 90.62 704 ARG A N 1
ATOM 5403 C CA . ARG A 1 704 ? 9.633 -2.331 25.443 1.00 90.62 704 ARG A CA 1
ATOM 5404 C C . ARG A 1 704 ? 10.481 -3.594 25.652 1.00 90.62 704 ARG A C 1
ATOM 5406 O O . ARG A 1 704 ? 9.970 -4.570 26.182 1.00 90.62 704 ARG A O 1
ATOM 5413 N N . ASN A 1 705 ? 11.750 -3.603 25.228 1.00 89.19 705 ASN A N 1
ATOM 5414 C CA . ASN A 1 705 ? 12.608 -4.804 25.196 1.00 89.19 705 ASN A CA 1
ATOM 5415 C C . ASN A 1 705 ? 12.010 -5.968 24.369 1.00 89.19 705 ASN A C 1
ATOM 5417 O O . ASN A 1 705 ? 12.330 -7.138 24.582 1.00 89.19 705 ASN A O 1
ATOM 5421 N N . GLU A 1 706 ? 11.147 -5.649 23.401 1.00 91.50 706 GLU A N 1
ATOM 5422 C CA . GLU A 1 706 ? 10.656 -6.594 22.400 1.00 91.50 706 GLU A CA 1
ATOM 5423 C C . GLU A 1 706 ? 11.655 -6.594 21.241 1.00 91.50 706 GLU A C 1
ATOM 5425 O O . GLU A 1 706 ? 11.644 -5.688 20.408 1.00 91.50 706 GLU A O 1
ATOM 5430 N N . CYS A 1 707 ? 12.561 -7.570 21.215 1.00 90.12 707 CYS A N 1
ATOM 5431 C CA . CYS A 1 707 ? 13.755 -7.516 20.363 1.00 90.12 707 CYS A CA 1
ATOM 5432 C C . CYS A 1 707 ? 13.721 -8.498 19.194 1.00 90.12 707 CYS A C 1
ATOM 5434 O O . CYS A 1 707 ? 14.408 -8.291 18.189 1.00 90.12 707 CYS A O 1
ATOM 5436 N N . ILE A 1 708 ? 12.939 -9.572 19.325 1.00 91.44 708 ILE A N 1
ATOM 5437 C CA . ILE A 1 708 ? 12.923 -10.673 18.364 1.00 91.44 708 ILE A CA 1
ATOM 5438 C C . ILE A 1 708 ? 11.762 -10.523 17.398 1.00 91.44 708 ILE A C 1
ATOM 5440 O O . ILE A 1 708 ? 10.602 -10.502 17.806 1.00 91.44 708 ILE A O 1
ATOM 5444 N N . SER A 1 709 ? 12.065 -10.451 16.103 1.00 90.56 709 SER A N 1
ATOM 5445 C CA . SER A 1 709 ? 11.025 -10.441 15.080 1.00 90.56 709 SER A CA 1
ATOM 5446 C C . SER A 1 709 ? 10.489 -11.848 14.810 1.00 90.56 709 SER A C 1
ATOM 5448 O O . SER A 1 709 ? 11.254 -12.810 14.734 1.00 90.56 709 SER A O 1
ATOM 5450 N N . SER A 1 710 ? 9.175 -11.946 14.596 1.00 88.94 710 SER A N 1
ATOM 5451 C CA . SER A 1 710 ? 8.453 -13.173 14.251 1.00 88.94 710 SER A CA 1
ATOM 5452 C C . SER A 1 710 ? 8.848 -14.333 15.177 1.00 88.94 710 SER A C 1
ATOM 5454 O O . SER A 1 710 ? 8.843 -14.165 16.396 1.00 88.94 710 SER A O 1
ATOM 5456 N N . ALA A 1 711 ? 9.213 -15.489 14.619 1.00 88.31 711 ALA A N 1
ATOM 5457 C CA . ALA A 1 711 ? 9.584 -16.667 15.392 1.00 88.31 711 ALA A CA 1
ATOM 5458 C C . ALA A 1 711 ? 11.090 -16.747 15.743 1.00 88.31 711 ALA A C 1
ATOM 5460 O O . ALA A 1 711 ? 11.539 -17.767 16.261 1.00 88.31 711 ALA A O 1
ATOM 5461 N N . GLY A 1 712 ? 11.887 -15.705 15.467 1.00 90.38 712 GLY A N 1
ATOM 5462 C CA . GLY A 1 712 ? 13.346 -15.752 15.631 1.00 90.38 712 GLY A CA 1
ATOM 5463 C C . GLY A 1 712 ? 14.035 -16.663 14.606 1.00 90.38 712 GLY A C 1
ATOM 5464 O O . GLY A 1 712 ? 13.549 -16.815 13.489 1.00 90.38 712 GLY A O 1
ATOM 5465 N N . ASN A 1 713 ? 15.178 -17.249 14.970 1.00 91.31 713 ASN A N 1
ATOM 5466 C CA . ASN A 1 713 ? 15.923 -18.229 14.171 1.00 91.31 713 ASN A CA 1
ATOM 5467 C C . ASN A 1 713 ? 16.250 -19.482 15.008 1.00 91.31 713 ASN A C 1
ATOM 5469 O O . ASN A 1 713 ? 17.391 -19.635 15.451 1.00 91.31 713 ASN A O 1
ATOM 5473 N N . PRO A 1 714 ? 15.270 -20.357 15.299 1.00 87.69 714 PRO A N 1
ATOM 5474 C CA . PRO A 1 714 ? 15.451 -21.423 16.280 1.00 87.69 714 PRO A CA 1
ATOM 5475 C C . PRO A 1 714 ? 16.329 -22.583 15.787 1.00 87.69 714 PRO A C 1
ATOM 5477 O O . PRO A 1 714 ? 16.977 -23.228 16.610 1.00 87.69 714 PRO A O 1
ATOM 5480 N N . THR A 1 715 ? 16.377 -22.859 14.480 1.00 84.81 715 THR A N 1
ATOM 5481 C CA . THR A 1 715 ? 17.026 -24.054 13.908 1.00 84.81 715 THR A CA 1
ATOM 5482 C C . THR A 1 715 ? 17.992 -23.718 12.776 1.00 84.81 715 THR A C 1
ATOM 5484 O O . THR A 1 715 ? 17.929 -22.661 12.164 1.00 84.81 715 THR A O 1
ATOM 5487 N N . ARG A 1 716 ? 18.919 -24.635 12.463 1.00 76.69 716 ARG A N 1
ATOM 5488 C CA . ARG A 1 716 ? 19.802 -24.509 11.292 1.00 76.69 716 ARG A CA 1
ATOM 5489 C C . ARG A 1 716 ? 19.050 -24.973 10.039 1.00 76.69 716 ARG A C 1
ATOM 5491 O O . ARG A 1 716 ? 19.213 -26.111 9.614 1.00 76.69 716 ARG A O 1
ATOM 5498 N N . GLY A 1 717 ? 18.225 -24.098 9.469 1.00 67.88 717 GLY A N 1
ATOM 5499 C CA . GLY A 1 717 ? 17.389 -24.379 8.296 1.00 67.88 717 GLY A CA 1
ATOM 5500 C C . GLY A 1 717 ? 15.902 -24.201 8.590 1.00 67.88 717 GLY A C 1
ATOM 5501 O O . GLY A 1 717 ? 15.524 -24.098 9.753 1.00 67.88 717 GLY A O 1
ATOM 5502 N N . VAL A 1 718 ? 15.088 -24.197 7.525 1.00 69.81 718 VAL A N 1
ATOM 5503 C CA . VAL A 1 718 ? 13.651 -23.889 7.595 1.00 69.81 718 VAL A CA 1
ATOM 5504 C C . VAL A 1 718 ? 12.937 -24.844 8.549 1.00 69.81 718 VAL A C 1
ATOM 5506 O O . VAL A 1 718 ? 12.778 -26.027 8.239 1.00 69.81 718 VAL A O 1
ATOM 5509 N N . ASP A 1 719 ? 12.455 -24.324 9.677 1.00 66.62 719 ASP A N 1
ATOM 5510 C CA . ASP A 1 719 ? 11.579 -25.084 10.571 1.00 66.62 719 ASP A CA 1
ATOM 5511 C C . ASP A 1 719 ? 10.200 -25.255 9.918 1.00 66.62 719 ASP A C 1
ATOM 5513 O O . ASP A 1 719 ? 9.411 -24.311 9.810 1.00 66.62 719 ASP A O 1
ATOM 5517 N N . ALA A 1 720 ? 9.896 -26.478 9.481 1.00 64.25 720 ALA A N 1
ATOM 5518 C CA . ALA A 1 720 ? 8.628 -26.801 8.835 1.00 64.25 720 ALA A CA 1
ATOM 5519 C C . ALA A 1 720 ? 7.409 -26.554 9.743 1.00 64.25 720 ALA A C 1
ATOM 5521 O O . ALA A 1 720 ? 6.317 -26.326 9.228 1.00 64.25 720 ALA A O 1
ATOM 5522 N N . ARG A 1 721 ? 7.575 -26.550 11.076 1.00 65.38 721 ARG A N 1
ATOM 5523 C CA . ARG A 1 721 ? 6.492 -26.226 12.026 1.00 65.38 721 ARG A CA 1
ATOM 5524 C C . ARG A 1 721 ? 6.130 -24.745 11.993 1.00 65.38 721 ARG A C 1
ATOM 5526 O O . ARG A 1 721 ? 4.982 -24.394 12.227 1.00 65.38 721 ARG A O 1
ATOM 5533 N N . LEU A 1 722 ? 7.105 -23.899 11.667 1.00 64.44 722 LEU A N 1
ATOM 5534 C CA . LEU A 1 722 ? 6.961 -22.449 11.529 1.00 64.44 722 LEU A CA 1
ATOM 5535 C C . LEU A 1 722 ? 6.668 -22.040 10.080 1.00 64.44 722 LEU A C 1
ATOM 5537 O O . LEU A 1 722 ? 6.745 -20.854 9.741 1.00 64.44 722 LEU A O 1
ATOM 5541 N N . ALA A 1 723 ? 6.362 -23.016 9.219 1.00 68.19 723 ALA A N 1
ATOM 5542 C CA . ALA A 1 723 ? 5.971 -22.815 7.839 1.00 68.19 723 ALA A CA 1
ATOM 5543 C C . ALA A 1 723 ? 4.497 -23.187 7.642 1.00 68.19 723 ALA A C 1
ATOM 5545 O O . ALA A 1 723 ? 4.089 -24.324 7.858 1.00 68.19 723 ALA A O 1
ATOM 5546 N N . GLY A 1 724 ? 3.696 -22.223 7.192 1.00 64.56 724 GLY A N 1
ATOM 5547 C CA . GLY A 1 724 ? 2.275 -22.430 6.909 1.00 64.56 724 GLY A CA 1
ATOM 5548 C C . GLY A 1 724 ? 1.957 -22.220 5.431 1.00 64.56 724 GLY A C 1
ATOM 5549 O O . GLY A 1 724 ? 2.532 -21.304 4.824 1.00 64.56 724 GLY A O 1
ATOM 5550 N N . PRO A 1 725 ? 1.048 -23.013 4.830 1.00 68.06 725 PRO A N 1
ATOM 5551 C CA . PRO A 1 725 ? 0.491 -22.667 3.533 1.00 68.06 725 PRO A CA 1
ATOM 5552 C C . PRO A 1 725 ? -0.256 -21.333 3.641 1.00 68.06 725 PRO A C 1
ATOM 5554 O O . PRO A 1 725 ? -0.916 -21.035 4.634 1.00 68.06 725 PRO A O 1
ATOM 5557 N N . SER A 1 726 ? -0.126 -20.510 2.612 1.00 73.38 726 SER A N 1
ATOM 5558 C CA . SER A 1 726 ? -0.863 -19.259 2.472 1.00 73.38 726 SER A CA 1
ATOM 5559 C C . SER A 1 726 ? -2.137 -19.435 1.676 1.00 73.38 726 SER A C 1
ATOM 5561 O O . SER A 1 726 ? -2.280 -20.390 0.913 1.00 73.38 726 SER A O 1
ATOM 5563 N N . SER A 1 727 ? -2.970 -18.396 1.729 1.00 62.31 727 SER A N 1
ATOM 5564 C CA . SER A 1 727 ? -4.107 -18.192 0.817 1.00 62.31 727 SER A CA 1
ATOM 5565 C C . SER A 1 727 ? -3.747 -18.201 -0.684 1.00 62.31 727 SER A C 1
ATOM 5567 O O . SER A 1 727 ? -4.628 -18.174 -1.537 1.00 62.31 727 SER A O 1
ATOM 5569 N N . GLU A 1 728 ? -2.457 -18.220 -1.043 1.00 66.06 728 GLU A N 1
ATOM 5570 C CA . GLU A 1 728 ? -1.989 -18.307 -2.434 1.00 66.06 728 GLU A CA 1
ATOM 5571 C C . GLU A 1 728 ? -1.382 -19.674 -2.785 1.00 66.06 728 GLU A C 1
ATOM 5573 O O . GLU A 1 728 ? -0.744 -19.816 -3.831 1.00 66.06 728 GLU A O 1
ATOM 5578 N N . GLY A 1 729 ? -1.507 -20.670 -1.903 1.00 62.16 729 GLY A N 1
ATOM 5579 C CA . GLY A 1 729 ? -0.929 -22.002 -2.103 1.00 62.16 729 GLY A CA 1
ATOM 5580 C C . GLY A 1 729 ? 0.599 -22.048 -1.981 1.00 62.16 729 GLY A C 1
ATOM 5581 O O . GLY A 1 729 ? 1.225 -23.017 -2.399 1.00 62.16 729 GLY A O 1
ATOM 5582 N N . ARG A 1 730 ? 1.227 -20.998 -1.430 1.00 68.12 730 ARG A N 1
ATOM 5583 C CA . ARG A 1 730 ? 2.670 -20.954 -1.123 1.00 68.12 730 ARG A CA 1
ATOM 5584 C C . ARG A 1 730 ? 2.910 -21.156 0.363 1.00 68.12 730 ARG A C 1
ATOM 5586 O O . ARG A 1 730 ? 2.198 -20.548 1.154 1.00 68.12 730 ARG A O 1
ATOM 5593 N N . SER A 1 731 ? 3.945 -21.898 0.739 1.00 75.12 731 SER A N 1
ATOM 5594 C CA . SER A 1 731 ? 4.373 -21.970 2.138 1.00 75.12 731 SER A CA 1
ATOM 5595 C C . SER A 1 731 ? 5.294 -20.803 2.486 1.00 75.12 731 SER A C 1
ATOM 5597 O O . SER A 1 731 ? 6.212 -20.491 1.723 1.00 75.12 731 SER A O 1
ATOM 5599 N N . TYR A 1 732 ? 5.063 -20.168 3.635 1.00 75.62 732 TYR A N 1
ATOM 5600 C CA . TYR A 1 732 ? 5.929 -19.116 4.172 1.00 75.62 732 TYR A CA 1
ATOM 5601 C C . TYR A 1 732 ? 6.451 -19.506 5.545 1.00 75.62 732 TYR A C 1
ATOM 5603 O O . TYR A 1 732 ? 5.658 -19.871 6.407 1.00 75.62 732 TYR A O 1
ATOM 5611 N N . ALA A 1 733 ? 7.763 -19.377 5.742 1.00 79.62 733 ALA A N 1
ATOM 5612 C CA . ALA A 1 733 ? 8.396 -19.536 7.043 1.00 79.62 733 ALA A CA 1
ATOM 5613 C C . ALA A 1 733 ? 8.371 -18.213 7.824 1.00 79.62 733 ALA A C 1
ATOM 5615 O O . ALA A 1 733 ? 8.649 -17.149 7.259 1.00 79.62 733 ALA A O 1
ATOM 5616 N N . PHE A 1 734 ? 8.092 -18.280 9.125 1.00 82.62 734 PHE A N 1
ATOM 5617 C CA . PHE A 1 734 ? 8.174 -17.136 10.048 1.00 82.62 734 PHE A CA 1
ATOM 5618 C C . PHE A 1 734 ? 9.563 -16.965 10.691 1.00 82.62 734 PHE A C 1
ATOM 5620 O O . PHE A 1 734 ? 9.785 -16.021 11.447 1.00 82.62 734 PHE A O 1
ATOM 5627 N N . GLU A 1 735 ? 10.514 -17.834 10.347 1.00 86.31 735 GLU A N 1
ATOM 5628 C CA . GLU A 1 735 ? 11.918 -17.768 10.764 1.00 86.31 735 GLU A CA 1
ATOM 5629 C C . GLU A 1 735 ? 12.655 -16.582 10.124 1.00 86.31 735 GLU A C 1
ATOM 5631 O O . GLU A 1 735 ? 12.569 -16.370 8.912 1.00 86.31 735 GLU A O 1
ATOM 5636 N N . ILE A 1 736 ? 13.419 -15.830 10.914 1.00 87.25 736 ILE A N 1
ATOM 5637 C CA . ILE A 1 736 ? 14.249 -14.690 10.516 1.00 87.25 736 ILE A CA 1
ATOM 5638 C C . ILE A 1 736 ? 15.729 -15.101 10.491 1.00 87.25 736 ILE A C 1
ATOM 5640 O O . ILE A 1 736 ? 16.459 -14.925 11.461 1.00 87.25 736 ILE A O 1
ATOM 5644 N N . THR A 1 737 ? 16.192 -15.598 9.343 1.00 86.94 737 THR A N 1
ATOM 5645 C CA . THR A 1 737 ? 17.542 -16.172 9.152 1.00 86.94 737 THR A CA 1
ATOM 5646 C C . THR A 1 737 ? 18.711 -15.207 9.388 1.00 86.94 737 THR A C 1
ATOM 5648 O O . THR A 1 737 ? 19.862 -15.633 9.376 1.00 86.94 737 THR A O 1
ATOM 5651 N N . SER A 1 738 ? 18.449 -13.907 9.547 1.00 87.75 738 SER A N 1
ATOM 5652 C CA . SER A 1 738 ? 19.467 -12.907 9.884 1.00 87.75 738 SER A CA 1
ATOM 5653 C C . SER A 1 738 ? 19.854 -12.921 11.371 1.00 87.75 738 SER A C 1
ATOM 5655 O O . SER A 1 738 ? 20.938 -12.455 11.716 1.00 87.75 738 SER A O 1
ATOM 5657 N N . TYR A 1 739 ? 19.030 -13.497 12.257 1.00 89.69 739 TYR A N 1
ATOM 5658 C CA . TYR A 1 739 ? 19.450 -13.769 13.635 1.00 89.69 739 TYR A CA 1
ATOM 5659 C C . TYR A 1 739 ? 20.414 -14.963 13.701 1.00 89.69 739 TYR A C 1
ATOM 5661 O O . TYR A 1 739 ? 20.359 -15.847 12.844 1.00 89.69 739 TYR A O 1
ATOM 5669 N N . PRO A 1 740 ? 21.261 -15.061 14.742 1.00 88.69 740 PRO A N 1
ATOM 5670 C CA . PRO A 1 740 ? 22.017 -16.278 15.019 1.00 88.69 740 PRO A CA 1
ATOM 5671 C C . PRO A 1 740 ? 21.100 -17.497 15.193 1.00 88.69 740 PRO A C 1
ATOM 5673 O O . PRO A 1 740 ? 20.048 -17.402 15.828 1.00 88.69 740 PRO A O 1
ATOM 5676 N N . VAL A 1 741 ? 21.522 -18.650 14.670 1.00 89.62 741 VAL A N 1
ATOM 5677 C CA . VAL A 1 741 ? 20.827 -19.929 14.887 1.00 89.62 741 VAL A CA 1
ATOM 5678 C C . VAL A 1 741 ? 20.713 -20.214 16.389 1.00 89.62 741 VAL A C 1
ATOM 5680 O O . VAL A 1 741 ? 21.682 -20.052 17.128 1.00 89.62 741 VAL A O 1
ATOM 5683 N N . GLY A 1 742 ? 19.532 -20.651 16.823 1.00 87.31 742 GLY A N 1
ATOM 5684 C CA . GLY A 1 742 ? 19.163 -20.884 18.220 1.00 87.31 742 GLY A CA 1
ATOM 5685 C C . GLY A 1 742 ? 18.369 -19.737 18.854 1.00 87.31 742 GLY A C 1
ATOM 5686 O O . GLY A 1 742 ? 17.837 -19.909 19.952 1.00 87.31 742 GLY A O 1
ATOM 5687 N N . THR A 1 743 ? 18.235 -18.595 18.173 1.00 88.69 743 THR A N 1
ATOM 5688 C CA . THR A 1 743 ? 17.434 -17.459 18.654 1.00 88.69 743 THR A CA 1
ATOM 5689 C C . THR A 1 743 ? 15.957 -17.845 18.693 1.00 88.69 743 THR A C 1
ATOM 5691 O O . THR A 1 743 ? 15.332 -18.003 17.647 1.00 88.69 743 THR A O 1
ATOM 5694 N N . GLN A 1 744 ? 15.389 -17.986 19.889 1.00 87.50 744 GLN A N 1
ATOM 5695 C CA . GLN A 1 744 ? 13.973 -18.317 20.069 1.00 87.50 744 GLN A CA 1
ATOM 5696 C C . GLN A 1 744 ? 13.072 -17.098 19.846 1.00 87.50 744 GLN A C 1
ATOM 5698 O O . GLN A 1 744 ? 13.517 -15.958 19.978 1.00 87.50 744 GLN A O 1
ATOM 5703 N N . ALA A 1 745 ? 11.794 -17.345 19.547 1.00 87.62 745 ALA A N 1
ATOM 5704 C CA . ALA A 1 745 ? 10.766 -16.310 19.555 1.00 87.62 745 ALA A CA 1
ATOM 5705 C C . ALA A 1 745 ? 10.688 -15.608 20.925 1.00 87.62 745 ALA A C 1
ATOM 5707 O O . ALA A 1 745 ? 11.056 -16.176 21.956 1.00 87.62 745 ALA A O 1
ATOM 5708 N N . GLN A 1 746 ? 10.172 -14.378 20.943 1.00 85.38 746 GLN A N 1
ATOM 5709 C CA . GLN A 1 746 ? 10.006 -13.611 22.180 1.00 85.38 746 GLN A CA 1
ATOM 5710 C C . GLN A 1 746 ? 9.123 -14.375 23.197 1.00 85.38 746 GLN A C 1
ATOM 5712 O O . GLN A 1 746 ? 8.004 -14.779 22.870 1.00 85.38 746 GLN A O 1
ATOM 5717 N N . GLY A 1 747 ? 9.629 -14.573 24.423 1.00 72.44 747 GLY A N 1
ATOM 5718 C CA . GLY A 1 747 ? 9.011 -15.411 25.464 1.00 72.44 747 GLY A CA 1
ATOM 5719 C C . GLY A 1 747 ? 8.518 -14.662 26.714 1.00 72.44 747 GLY A C 1
ATOM 5720 O O . GLY A 1 747 ? 8.792 -13.477 26.887 1.00 72.44 747 GLY A O 1
ATOM 5721 N N . ASN A 1 748 ? 7.813 -15.393 27.593 1.00 53.59 748 ASN A N 1
ATOM 5722 C CA . ASN A 1 748 ? 7.077 -14.930 28.794 1.00 53.59 748 ASN A CA 1
ATOM 5723 C C . ASN A 1 748 ? 7.953 -14.480 29.978 1.00 53.59 748 ASN A C 1
ATOM 5725 O O . ASN A 1 748 ? 7.513 -14.504 31.129 1.00 53.59 748 ASN A O 1
ATOM 5729 N N . GLU A 1 749 ? 9.211 -14.141 29.737 1.00 54.81 749 GLU A N 1
ATOM 5730 C CA . GLU A 1 749 ? 10.118 -13.727 30.801 1.00 54.81 749 GLU A CA 1
ATOM 5731 C C . GLU A 1 749 ? 9.843 -12.264 31.193 1.00 54.81 749 GLU A C 1
ATOM 5733 O O . GLU A 1 749 ? 9.360 -11.470 30.389 1.00 54.81 749 GLU A O 1
ATOM 5738 N N . LYS A 1 750 ? 10.070 -11.949 32.476 1.00 53.62 750 LYS A N 1
ATOM 5739 C CA . LYS A 1 750 ? 9.747 -10.695 33.193 1.00 53.62 750 LYS A CA 1
ATOM 5740 C C . LYS A 1 750 ? 9.144 -9.558 32.342 1.00 53.62 750 LYS A C 1
ATOM 5742 O O . LYS A 1 750 ? 9.860 -8.717 31.807 1.00 53.62 750 LYS A O 1
ATOM 5747 N N . GLY A 1 751 ? 7.811 -9.482 32.328 1.00 59.06 751 GLY A N 1
ATOM 5748 C CA . GLY A 1 751 ? 7.068 -8.321 31.821 1.00 59.06 751 GLY A CA 1
ATOM 5749 C C . GLY A 1 751 ? 6.935 -8.226 30.298 1.00 59.06 751 GLY A C 1
ATOM 5750 O O . GLY A 1 751 ? 6.402 -7.230 29.814 1.00 59.06 751 GLY A O 1
ATOM 5751 N N . LEU A 1 752 ? 7.381 -9.238 29.549 1.00 73.31 752 LEU A N 1
ATOM 5752 C CA . LEU A 1 752 ? 7.255 -9.301 28.092 1.00 73.31 752 LEU A CA 1
ATOM 5753 C C . LEU A 1 752 ? 6.026 -10.102 27.665 1.00 73.31 752 LEU A C 1
ATOM 5755 O O . LEU A 1 752 ? 5.634 -11.081 28.303 1.00 73.31 752 LEU A O 1
ATOM 5759 N N . PHE A 1 753 ? 5.423 -9.695 26.550 1.00 83.12 753 PHE A N 1
ATOM 5760 C CA . PHE A 1 753 ? 4.269 -10.389 25.993 1.00 83.12 753 PHE A CA 1
ATOM 5761 C C . PHE A 1 753 ? 4.692 -11.667 25.241 1.00 83.12 753 PHE A C 1
ATOM 5763 O O . PHE A 1 753 ? 5.579 -11.593 24.386 1.00 83.12 753 PHE A O 1
ATOM 5770 N N . PRO A 1 754 ? 4.047 -12.826 25.494 1.00 88.50 754 PRO A N 1
ATOM 5771 C CA . PRO A 1 754 ? 4.257 -14.052 24.727 1.00 88.50 754 PRO A CA 1
ATOM 5772 C C . PRO A 1 754 ? 4.100 -13.848 23.226 1.00 88.50 754 PRO A C 1
ATOM 5774 O O . PRO A 1 754 ? 3.061 -13.325 22.797 1.00 88.50 754 PRO A O 1
ATOM 5777 N N . TYR A 1 755 ? 5.027 -14.387 22.427 1.00 90.69 755 TYR A N 1
ATOM 5778 C CA . TYR A 1 755 ? 4.790 -14.536 20.995 1.00 90.69 755 TYR A CA 1
ATOM 5779 C C . TYR A 1 755 ? 3.543 -15.392 20.729 1.00 90.69 755 TYR A C 1
ATOM 5781 O O . TYR A 1 755 ? 3.288 -16.408 21.387 1.00 90.69 755 TYR A O 1
ATOM 5789 N N . LYS A 1 756 ? 2.741 -14.963 19.757 1.00 91.12 756 LYS A N 1
ATOM 5790 C CA . LYS A 1 756 ? 1.604 -15.708 19.230 1.00 91.12 756 LYS A CA 1
ATOM 5791 C C . LYS A 1 756 ? 1.692 -15.741 17.713 1.00 91.12 756 LYS A C 1
ATOM 5793 O O . LYS A 1 756 ? 1.733 -14.705 17.054 1.00 91.12 756 LYS A O 1
ATOM 5798 N N . GLU A 1 757 ? 1.676 -16.953 17.180 1.00 89.00 757 GLU A N 1
ATOM 5799 C CA . GLU A 1 757 ? 1.695 -17.182 15.743 1.00 89.00 757 GLU A CA 1
ATOM 5800 C C . GLU A 1 757 ? 0.422 -16.653 15.060 1.00 89.00 757 GLU A C 1
ATOM 5802 O O . GLU A 1 757 ? -0.670 -16.674 15.652 1.00 89.00 757 GLU A O 1
ATOM 5807 N N . PRO A 1 758 ? 0.546 -16.187 13.806 1.00 91.25 758 PRO A N 1
ATOM 5808 C CA . PRO A 1 758 ? -0.598 -15.797 12.997 1.00 91.25 758 PRO A CA 1
ATOM 5809 C C . PRO A 1 758 ? -1.473 -17.004 12.637 1.00 91.25 758 PRO A C 1
ATOM 5811 O O . PRO A 1 758 ? -1.005 -18.136 12.558 1.00 91.25 758 PRO A O 1
ATOM 5814 N N . LEU A 1 759 ? -2.751 -16.753 12.349 1.00 90.50 759 LEU A N 1
ATOM 5815 C CA . LEU A 1 759 ? -3.676 -17.784 11.869 1.00 90.50 759 LEU A CA 1
ATOM 5816 C C . LEU A 1 759 ? -3.344 -18.244 10.452 1.00 90.50 759 LEU A C 1
ATOM 5818 O O . LEU A 1 759 ? -3.510 -19.418 10.128 1.00 90.50 759 LEU A O 1
ATOM 5822 N N . LEU A 1 760 ? -2.959 -17.298 9.592 1.00 90.38 760 LEU A N 1
ATOM 5823 C CA . LEU A 1 760 ? -2.721 -17.554 8.177 1.00 90.38 760 LEU A CA 1
ATOM 5824 C C . LEU A 1 760 ? -1.781 -16.492 7.582 1.00 90.38 760 LEU A C 1
ATOM 5826 O O . LEU A 1 760 ? -2.053 -15.296 7.729 1.00 90.38 760 LEU A O 1
ATOM 5830 N N . PRO A 1 761 ? -0.721 -16.883 6.853 1.00 89.38 761 PRO A N 1
ATOM 5831 C CA . PRO A 1 761 ? -0.022 -15.967 5.964 1.00 89.38 761 PRO A CA 1
ATOM 5832 C C . PRO A 1 761 ? -0.895 -15.637 4.741 1.00 89.38 761 PRO A C 1
ATOM 5834 O O . PRO A 1 761 ? -1.330 -16.507 3.985 1.00 89.38 761 PRO A O 1
ATOM 5837 N N . LEU A 1 762 ? -1.131 -14.351 4.512 1.00 86.81 762 LEU A N 1
ATOM 5838 C CA . LEU A 1 762 ? -1.997 -13.813 3.458 1.00 86.81 762 LEU A CA 1
ATOM 5839 C C . LEU A 1 762 ? -1.278 -13.628 2.113 1.00 86.81 762 LEU A C 1
ATOM 5841 O O . LEU A 1 762 ? -1.918 -13.428 1.080 1.00 86.81 762 LEU A O 1
ATOM 5845 N N . GLY A 1 763 ? 0.050 -13.740 2.118 1.00 79.31 763 GLY A N 1
ATOM 5846 C CA . GLY A 1 763 ? 0.912 -13.569 0.952 1.00 79.31 763 GLY A CA 1
ATOM 5847 C C . GLY A 1 763 ? 1.708 -12.268 1.004 1.00 79.31 763 GLY A C 1
ATOM 5848 O O . GLY A 1 763 ? 1.488 -11.407 1.853 1.00 79.31 763 GLY A O 1
ATOM 5849 N N . LEU A 1 764 ? 2.683 -12.134 0.106 1.00 77.19 764 LEU A N 1
ATOM 5850 C CA . LEU A 1 764 ? 3.610 -11.000 0.134 1.00 77.19 764 LEU A CA 1
ATOM 5851 C C . LEU A 1 764 ? 2.906 -9.698 -0.247 1.00 77.19 764 LEU A C 1
ATOM 5853 O O . LEU A 1 764 ? 2.410 -9.565 -1.371 1.00 77.19 764 LEU A O 1
ATOM 5857 N N . SER A 1 765 ? 2.963 -8.739 0.680 1.00 72.75 765 SER A N 1
ATOM 5858 C CA . SER A 1 765 ? 2.669 -7.327 0.446 1.00 72.75 765 SER A CA 1
ATOM 5859 C C . SER A 1 765 ? 1.291 -7.078 -0.165 1.00 72.75 765 SER A C 1
ATOM 5861 O O . SER A 1 765 ? 1.114 -6.340 -1.143 1.00 72.75 765 SER A O 1
ATOM 5863 N N . LYS A 1 766 ? 0.298 -7.739 0.421 1.00 80.56 766 LYS A N 1
ATOM 5864 C CA . LYS A 1 766 ? -1.108 -7.519 0.090 1.00 80.56 766 LYS A CA 1
ATOM 5865 C C . LYS A 1 766 ? -1.557 -6.129 0.503 1.00 80.56 766 LYS A C 1
ATOM 5867 O O . LYS A 1 766 ? -2.470 -5.596 -0.120 1.00 80.56 766 LYS A O 1
ATOM 5872 N N . SER A 1 767 ? -0.871 -5.543 1.486 1.00 86.00 767 SER A N 1
ATOM 5873 C CA . SER A 1 767 ? -1.382 -4.446 2.292 1.00 86.00 767 SER A CA 1
ATOM 5874 C C . SER A 1 767 ? -2.808 -4.805 2.710 1.00 86.00 767 SER A C 1
ATOM 5876 O O . SER A 1 767 ? -3.790 -4.204 2.274 1.00 86.00 767 SER A O 1
ATOM 5878 N N . ALA A 1 768 ? -2.912 -5.934 3.419 1.00 91.62 768 ALA A N 1
ATOM 5879 C CA . ALA A 1 768 ? -4.168 -6.446 3.947 1.00 91.62 768 ALA A CA 1
ATOM 5880 C C . ALA A 1 768 ? -4.676 -5.462 5.005 1.00 91.62 768 ALA A C 1
ATOM 5882 O O . ALA A 1 768 ? -4.147 -5.413 6.117 1.00 91.62 768 ALA A O 1
ATOM 5883 N N . ASN A 1 769 ? -5.650 -4.637 4.625 1.00 94.19 769 ASN A N 1
ATOM 5884 C CA . ASN A 1 769 ? -6.017 -3.445 5.379 1.00 94.19 769 ASN A CA 1
ATOM 5885 C C . ASN A 1 769 ? -7.365 -3.626 6.073 1.00 94.19 769 ASN A C 1
ATOM 5887 O O . ASN A 1 769 ? -7.412 -4.125 7.191 1.00 94.19 769 ASN A O 1
ATOM 5891 N N . GLY A 1 770 ? -8.461 -3.220 5.434 1.00 95.69 770 GLY A N 1
ATOM 5892 C CA . GLY A 1 770 ? -9.799 -3.365 5.999 1.00 95.69 770 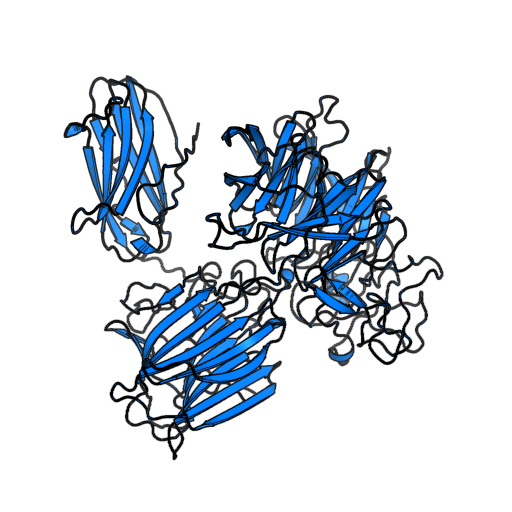GLY A CA 1
ATOM 5893 C C . GLY A 1 770 ? -10.157 -4.827 6.252 1.00 95.69 770 GLY A C 1
ATOM 5894 O O . GLY A 1 770 ? -9.967 -5.666 5.371 1.00 95.69 770 GLY A O 1
ATOM 5895 N N . ILE A 1 771 ? -10.730 -5.104 7.422 1.00 98.00 771 ILE A N 1
ATOM 5896 C CA . ILE A 1 771 ? -11.262 -6.413 7.804 1.00 98.00 771 ILE A CA 1
ATOM 5897 C C . ILE A 1 771 ? -12.618 -6.254 8.499 1.00 98.00 771 ILE A C 1
ATOM 5899 O O . ILE A 1 771 ? -12.792 -5.367 9.335 1.00 98.00 771 ILE A O 1
ATOM 5903 N N . ILE A 1 772 ? -13.567 -7.137 8.180 1.00 97.88 772 ILE A N 1
ATOM 5904 C CA . ILE A 1 772 ? -14.817 -7.304 8.934 1.00 97.88 772 ILE A CA 1
ATOM 5905 C C . ILE A 1 772 ? -15.142 -8.780 9.151 1.00 97.88 772 ILE A C 1
ATOM 5907 O O . ILE A 1 772 ? -14.811 -9.625 8.323 1.00 97.88 772 ILE A O 1
ATOM 5911 N N . ALA A 1 773 ? -15.858 -9.074 10.233 1.00 97.31 773 ALA A N 1
ATOM 5912 C CA . ALA A 1 773 ? -16.644 -10.293 10.362 1.00 97.31 773 ALA A CA 1
ATOM 5913 C C . ALA A 1 773 ? -17.992 -10.096 9.655 1.00 97.31 773 ALA A C 1
ATOM 5915 O O . ALA A 1 773 ? -18.750 -9.180 9.994 1.00 97.31 773 ALA A O 1
ATOM 5916 N N . TYR A 1 774 ? -18.316 -10.939 8.682 1.00 96.75 774 TYR A N 1
ATOM 5917 C CA . TYR A 1 774 ? -19.591 -10.877 7.980 1.00 96.75 774 TYR A CA 1
ATOM 5918 C C . TYR A 1 774 ? -20.732 -11.326 8.905 1.00 96.75 774 TYR A C 1
ATOM 5920 O O . TYR A 1 774 ? -20.642 -12.355 9.576 1.00 96.75 774 TYR A O 1
ATOM 5928 N N . ARG A 1 775 ? -21.789 -10.518 9.002 1.00 95.25 775 ARG A N 1
ATOM 5929 C CA . ARG A 1 775 ? -22.901 -10.690 9.960 1.00 95.25 775 ARG A CA 1
ATOM 5930 C C . ARG A 1 775 ? -24.258 -10.837 9.272 1.00 95.25 775 ARG A C 1
ATOM 5932 O O . ARG A 1 775 ? -25.190 -11.304 9.926 1.00 95.25 775 ARG A O 1
ATOM 5939 N N . GLY A 1 776 ? -24.353 -10.468 7.993 1.00 93.06 776 GLY A N 1
ATOM 5940 C CA . GLY A 1 776 ? -25.568 -10.604 7.194 1.00 93.06 776 GLY A CA 1
ATOM 5941 C C . GLY A 1 776 ? -26.003 -12.061 7.013 1.00 93.06 776 GLY A C 1
ATOM 5942 O O . GLY A 1 776 ? -25.220 -12.997 7.193 1.00 93.06 776 GLY A O 1
ATOM 5943 N N . ASN A 1 777 ? -27.270 -12.247 6.645 1.00 92.69 777 ASN A N 1
ATOM 5944 C CA . ASN A 1 777 ? -27.854 -13.567 6.378 1.00 92.69 777 ASN A CA 1
ATOM 5945 C C . ASN A 1 777 ? -27.989 -13.872 4.875 1.00 92.69 777 ASN A C 1
ATOM 5947 O O . ASN A 1 777 ? -28.655 -14.843 4.513 1.00 92.69 777 ASN A O 1
ATOM 5951 N N . ALA A 1 778 ? -27.380 -13.067 3.998 1.00 90.62 778 ALA A N 1
ATOM 5952 C CA . ALA A 1 778 ? -27.389 -13.344 2.567 1.00 90.62 778 ALA A CA 1
ATOM 5953 C C . ALA A 1 778 ? -26.808 -14.734 2.260 1.00 90.62 778 ALA A C 1
ATOM 5955 O O . ALA A 1 778 ? -26.041 -15.298 3.048 1.00 90.62 778 ALA A O 1
ATOM 5956 N N . PHE A 1 779 ? -27.197 -15.292 1.114 1.00 89.81 779 PHE A N 1
ATOM 5957 C CA . PHE A 1 779 ? -26.811 -16.643 0.702 1.00 89.81 779 PHE A CA 1
ATOM 5958 C C . PHE A 1 779 ? -27.154 -17.720 1.745 1.00 89.81 779 PHE A C 1
ATOM 5960 O O . PHE A 1 779 ? -26.327 -18.569 2.067 1.00 89.81 779 PHE A O 1
ATOM 5967 N N . CYS A 1 780 ? -28.353 -17.647 2.337 1.00 89.69 780 CYS A N 1
ATOM 5968 C CA . CYS A 1 780 ? -28.803 -18.554 3.404 1.00 89.69 780 CYS A CA 1
ATOM 5969 C C . CYS A 1 780 ? -27.883 -18.545 4.645 1.00 89.69 780 CYS A C 1
ATOM 5971 O O . CYS A 1 780 ? -27.790 -19.531 5.373 1.00 89.69 780 CYS A O 1
ATOM 5973 N N . GLY A 1 781 ? -27.162 -17.443 4.877 1.00 91.31 781 GLY A N 1
ATOM 5974 C CA . GLY A 1 781 ? -26.186 -17.322 5.956 1.00 91.31 781 GLY A CA 1
ATOM 5975 C C . GLY A 1 781 ? -24.859 -18.040 5.703 1.00 91.31 781 GLY A C 1
ATOM 5976 O O . GLY A 1 781 ? -24.064 -18.139 6.633 1.00 91.31 781 GLY A O 1
ATOM 5977 N N . ALA A 1 782 ? -24.572 -18.502 4.479 1.00 89.62 782 ALA A N 1
ATOM 5978 C CA . ALA A 1 782 ? -23.343 -19.241 4.166 1.00 89.62 782 ALA A CA 1
ATOM 5979 C C . ALA A 1 782 ? -22.055 -18.466 4.497 1.00 89.62 782 ALA A C 1
ATOM 5981 O O . ALA A 1 782 ? -21.053 -19.070 4.873 1.00 89.62 782 ALA A O 1
ATOM 5982 N N . MET A 1 783 ? -22.094 -17.132 4.394 1.00 92.06 783 MET A N 1
ATOM 5983 C CA . MET A 1 783 ? -20.971 -16.245 4.725 1.00 92.06 783 MET A CA 1
ATOM 5984 C C . MET A 1 783 ? -20.957 -15.786 6.191 1.00 92.06 783 MET A C 1
ATOM 5986 O O . MET A 1 783 ? -20.043 -15.077 6.608 1.00 92.06 783 MET A O 1
ATOM 5990 N N . LYS A 1 784 ? -21.987 -16.097 6.983 1.00 94.19 784 LYS A N 1
ATOM 5991 C CA . LYS A 1 784 ? -22.144 -15.546 8.333 1.00 94.19 784 LYS A CA 1
ATOM 5992 C C . LYS A 1 784 ? -21.050 -16.073 9.261 1.00 94.19 784 LYS A C 1
ATOM 5994 O O . LYS A 1 784 ? -20.945 -17.272 9.491 1.00 94.19 784 LYS A O 1
ATOM 5999 N N . GLY A 1 785 ? -20.276 -15.160 9.844 1.00 94.69 785 GLY A N 1
ATOM 6000 C CA . GLY A 1 785 ? -19.099 -15.499 10.648 1.00 94.69 785 GLY A CA 1
ATOM 6001 C C . GLY A 1 785 ? -17.824 -15.729 9.830 1.00 94.69 785 GLY A C 1
ATOM 6002 O O . GLY A 1 785 ? -16.810 -16.136 10.390 1.00 94.69 785 GLY A O 1
ATOM 6003 N N . ASP A 1 786 ? -17.832 -15.452 8.529 1.00 96.31 786 ASP A N 1
ATOM 6004 C CA . ASP A 1 786 ? -16.599 -15.428 7.747 1.00 96.31 786 ASP A CA 1
ATOM 6005 C C . ASP A 1 786 ? -15.929 -14.058 7.841 1.00 96.31 786 ASP A C 1
ATOM 6007 O O . ASP A 1 786 ? -16.573 -13.027 8.052 1.00 96.31 786 ASP A O 1
ATOM 6011 N N . LEU A 1 787 ? -14.611 -14.032 7.675 1.00 98.19 787 LEU A N 1
ATOM 6012 C CA . LEU A 1 787 ? -13.841 -12.795 7.640 1.00 98.19 787 LEU A CA 1
ATOM 6013 C C . LEU A 1 787 ? -13.708 -12.313 6.200 1.00 98.19 787 LEU A C 1
ATOM 6015 O O . LEU A 1 787 ? -13.300 -13.076 5.324 1.00 98.19 787 LEU A O 1
ATOM 6019 N N . LEU A 1 788 ? -13.991 -11.035 5.964 1.00 97.38 788 LEU A N 1
ATOM 6020 C CA . LEU A 1 788 ? -13.738 -10.376 4.687 1.00 97.38 788 LEU A CA 1
ATOM 6021 C C . LEU A 1 788 ? -12.577 -9.403 4.834 1.00 97.38 788 LEU A C 1
ATOM 6023 O O . LEU A 1 788 ? -12.578 -8.593 5.758 1.00 97.38 788 LEU A O 1
ATOM 6027 N N . VAL A 1 789 ? -11.611 -9.466 3.920 1.00 96.88 789 VAL A N 1
ATOM 6028 C CA . VAL A 1 789 ? -10.389 -8.652 3.959 1.00 96.88 789 VAL A CA 1
ATOM 6029 C C . VAL A 1 789 ? -10.171 -7.941 2.628 1.00 96.88 789 VAL A C 1
ATOM 6031 O O . VAL A 1 789 ? -10.216 -8.564 1.565 1.00 96.88 789 VAL A O 1
ATOM 6034 N N . ALA A 1 790 ? -9.885 -6.642 2.691 1.00 94.00 790 ALA A N 1
ATOM 6035 C CA . ALA A 1 790 ? -9.489 -5.826 1.550 1.00 94.00 790 ALA A CA 1
ATOM 6036 C C . ALA A 1 790 ? -7.965 -5.849 1.362 1.00 94.00 790 ALA A C 1
ATOM 6038 O O . ALA A 1 790 ? -7.205 -5.474 2.257 1.00 94.00 790 ALA A O 1
ATOM 6039 N N . TYR A 1 791 ? -7.509 -6.285 0.188 1.00 90.19 791 TYR A N 1
ATOM 6040 C CA . TYR A 1 791 ? -6.098 -6.239 -0.198 1.00 90.19 791 TYR A CA 1
ATOM 6041 C C . TYR A 1 791 ? -5.837 -4.975 -1.010 1.00 90.19 791 TYR A C 1
ATOM 6043 O O . TYR A 1 791 ? -6.173 -4.926 -2.193 1.00 90.19 791 TYR A O 1
ATOM 6051 N N . TYR A 1 792 ? -5.231 -3.973 -0.372 1.00 85.44 792 TYR A N 1
ATOM 6052 C CA . TYR A 1 792 ? -4.999 -2.641 -0.941 1.00 85.44 792 TYR A CA 1
ATOM 6053 C C . TYR A 1 792 ? -3.932 -2.605 -2.040 1.00 85.44 792 TYR A C 1
ATOM 6055 O O . TYR A 1 792 ? -3.860 -1.646 -2.803 1.00 85.44 792 TYR A O 1
ATOM 6063 N N . SER A 1 793 ? -3.044 -3.596 -2.076 1.00 75.12 793 SER A N 1
ATOM 6064 C CA . SER A 1 793 ? -1.889 -3.605 -2.965 1.00 75.12 793 SER A CA 1
ATOM 6065 C C . SER A 1 793 ? -1.918 -4.840 -3.871 1.00 75.12 793 SER A C 1
ATOM 6067 O O . SER A 1 793 ? -2.731 -4.922 -4.793 1.00 75.12 793 SER A O 1
ATOM 6069 N N . VAL A 1 794 ? -1.033 -5.821 -3.667 1.00 69.19 794 VAL A N 1
ATOM 6070 C CA . VAL A 1 794 ? -0.826 -6.893 -4.649 1.00 69.19 794 VAL A CA 1
ATOM 6071 C C . VAL A 1 794 ? -2.082 -7.753 -4.841 1.00 69.19 794 VAL A C 1
ATOM 6073 O O . VAL A 1 794 ? -2.399 -8.610 -4.013 1.00 69.19 794 VAL A O 1
ATOM 6076 N N . GLY A 1 795 ? -2.719 -7.588 -6.002 1.00 70.88 795 GLY A N 1
ATOM 6077 C CA . GLY A 1 795 ? -3.898 -8.334 -6.442 1.00 70.88 795 GLY A CA 1
ATOM 6078 C C . GLY A 1 795 ? -5.203 -7.535 -6.415 1.00 70.88 795 GLY A C 1
ATOM 6079 O O . GLY A 1 795 ? -6.142 -8.004 -7.047 1.00 70.88 795 GLY A O 1
ATOM 6080 N N . ASP A 1 796 ? -5.245 -6.378 -5.734 1.00 77.81 796 ASP A N 1
ATOM 6081 C CA . ASP A 1 796 ? -6.406 -5.473 -5.614 1.00 77.81 796 ASP A CA 1
ATOM 6082 C C . ASP A 1 796 ? -7.754 -6.221 -5.549 1.00 77.81 796 ASP A C 1
ATOM 6084 O O . ASP A 1 796 ? -8.481 -6.336 -6.540 1.00 77.81 796 ASP A O 1
ATOM 6088 N N . GLN A 1 797 ? -8.073 -6.790 -4.385 1.00 83.56 797 GLN A N 1
ATOM 6089 C CA . GLN A 1 797 ? -9.168 -7.761 -4.262 1.00 83.56 797 GLN A CA 1
ATOM 6090 C C . GLN A 1 797 ? -9.814 -7.783 -2.876 1.00 83.56 797 GLN A C 1
ATOM 6092 O O . GLN A 1 797 ? -9.220 -7.332 -1.894 1.00 83.56 797 GLN A O 1
ATOM 6097 N N . ILE A 1 798 ? -10.999 -8.395 -2.800 1.00 90.19 798 ILE A N 1
ATOM 6098 C CA . ILE A 1 798 ? -11.637 -8.795 -1.539 1.00 90.19 798 ILE A CA 1
ATOM 6099 C C . ILE A 1 798 ? -11.496 -10.305 -1.362 1.00 90.19 798 ILE A C 1
ATOM 6101 O O . ILE A 1 798 ? -11.895 -11.087 -2.232 1.00 90.19 798 ILE A O 1
ATOM 6105 N N . LYS A 1 799 ? -10.921 -10.714 -0.231 1.00 90.06 799 LYS A N 1
ATOM 6106 C CA . LYS A 1 799 ? -10.785 -12.114 0.179 1.00 90.06 799 LYS A CA 1
ATOM 6107 C C . LYS A 1 799 ? -11.819 -12.457 1.240 1.00 90.06 799 LYS A C 1
ATOM 6109 O O . LYS A 1 799 ? -12.039 -11.661 2.148 1.00 90.06 799 LYS A O 1
ATOM 6114 N N . ARG A 1 800 ? -12.404 -13.647 1.135 1.00 92.69 800 ARG A N 1
ATOM 6115 C CA . ARG A 1 800 ? -13.228 -14.276 2.173 1.00 92.69 800 ARG A CA 1
ATOM 6116 C C . ARG A 1 800 ? -12.423 -15.396 2.817 1.00 92.69 800 ARG A C 1
ATOM 6118 O O . ARG A 1 800 ? -11.801 -16.179 2.1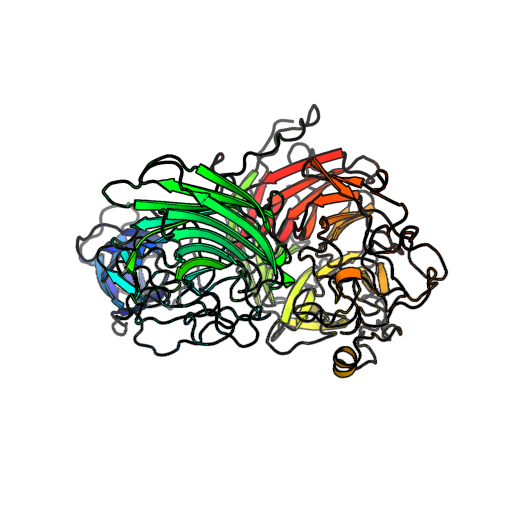03 1.00 92.69 800 ARG A O 1
ATOM 6125 N N . PHE A 1 801 ? -12.463 -15.473 4.141 1.00 94.12 801 PHE A N 1
ATOM 6126 C CA . PHE A 1 801 ? -11.856 -16.533 4.937 1.00 94.12 801 PHE A CA 1
ATOM 6127 C C . PHE A 1 801 ? -12.906 -17.135 5.859 1.00 94.12 801 PHE A C 1
ATOM 6129 O O . PHE A 1 801 ? -13.414 -16.458 6.754 1.00 94.12 801 PHE A O 1
ATOM 6136 N N . LYS A 1 802 ? -13.190 -18.418 5.667 1.00 93.38 802 LYS A N 1
ATOM 6137 C CA . LYS A 1 802 ? -14.041 -19.196 6.557 1.00 93.38 802 LYS A CA 1
ATOM 6138 C C . LYS A 1 802 ? -13.209 -19.790 7.677 1.00 93.38 802 LYS A C 1
ATOM 6140 O O . LYS A 1 802 ? -12.185 -20.437 7.436 1.00 93.38 802 LYS A O 1
ATOM 6145 N N . LEU A 1 803 ? -13.648 -19.560 8.907 1.00 93.81 803 LEU A N 1
ATOM 6146 C CA . LEU A 1 803 ? -13.006 -20.087 10.105 1.00 93.81 803 LEU A CA 1
ATOM 6147 C C . LEU A 1 803 ? -13.591 -21.453 10.482 1.00 93.81 803 LEU A C 1
ATOM 6149 O O . LEU A 1 803 ? -14.727 -21.779 10.144 1.00 93.81 803 LEU A O 1
ATOM 6153 N N . ASN A 1 804 ? -12.829 -22.254 11.224 1.00 92.56 804 ASN A N 1
ATOM 6154 C CA . ASN A 1 804 ? -13.401 -23.384 11.955 1.00 92.56 804 ASN A CA 1
ATOM 6155 C C . ASN A 1 804 ? -14.315 -22.897 13.099 1.00 92.56 804 ASN A C 1
ATOM 6157 O O . ASN A 1 804 ? -14.206 -21.760 13.557 1.00 92.56 804 ASN A O 1
ATOM 6161 N N . ASN A 1 805 ? -15.152 -23.789 13.639 1.00 90.69 805 ASN A N 1
ATOM 6162 C CA . ASN A 1 805 ? -16.088 -23.459 14.728 1.00 90.69 805 ASN A CA 1
ATOM 6163 C C . ASN A 1 805 ? -15.403 -22.837 15.960 1.00 90.69 805 ASN A C 1
ATOM 6165 O O . ASN A 1 805 ? -15.966 -21.968 16.618 1.00 90.69 805 ASN A O 1
ATOM 6169 N N . ALA A 1 806 ? -14.170 -23.254 16.262 1.00 93.12 806 ALA A N 1
ATOM 6170 C CA . ALA A 1 806 ? -13.401 -22.725 17.387 1.00 93.12 806 ALA A CA 1
ATOM 6171 C C . ALA A 1 806 ? -12.849 -21.301 17.154 1.00 93.12 806 ALA A C 1
ATOM 6173 O O . ALA A 1 806 ? -12.392 -20.663 18.108 1.00 93.12 806 ALA A O 1
ATOM 6174 N N . GLY A 1 807 ? -12.845 -20.804 15.911 1.00 93.88 807 GLY A N 1
ATOM 6175 C CA . GLY A 1 807 ? -12.227 -19.526 15.550 1.00 93.88 807 GLY A CA 1
ATOM 6176 C C . GLY A 1 807 ? -10.702 -19.532 15.698 1.00 93.88 807 GLY A C 1
ATOM 6177 O O . GLY A 1 807 ? -10.102 -18.549 16.125 1.00 93.88 807 GLY A O 1
ATOM 6178 N N . THR A 1 808 ? -10.062 -20.673 15.453 1.00 91.44 808 THR A N 1
ATOM 6179 C CA . THR A 1 808 ? -8.617 -20.871 15.652 1.00 91.44 808 THR A CA 1
ATOM 6180 C C . THR A 1 808 ? -7.864 -21.211 14.377 1.00 91.44 808 THR A C 1
ATOM 6182 O O . THR A 1 808 ? -6.638 -21.245 14.415 1.00 91.44 808 THR A O 1
ATOM 6185 N N . LYS A 1 809 ? -8.559 -21.478 13.264 1.00 90.75 809 LYS A N 1
ATOM 6186 C CA . LYS A 1 809 ? -7.958 -21.795 11.960 1.00 90.75 809 LYS A CA 1
ATOM 6187 C C . LYS A 1 809 ? -8.863 -21.341 10.820 1.00 90.75 809 LYS A C 1
ATOM 6189 O O . LYS A 1 809 ? -10.084 -21.389 10.957 1.00 90.75 809 LYS A O 1
ATOM 6194 N N . VAL A 1 810 ? -8.260 -20.972 9.692 1.00 90.81 810 VAL A N 1
ATOM 6195 C CA . VAL A 1 810 ? -8.961 -20.833 8.408 1.00 90.81 810 VAL A CA 1
ATOM 6196 C C . VAL A 1 810 ? -9.096 -22.222 7.785 1.00 90.81 810 VAL A C 1
ATOM 6198 O O . VAL A 1 810 ? -8.116 -22.962 7.723 1.00 90.81 810 VAL A O 1
ATOM 6201 N N . VAL A 1 811 ? -10.304 -22.584 7.357 1.00 89.19 811 VAL A N 1
ATOM 6202 C CA . VAL A 1 811 ? -10.608 -23.890 6.737 1.00 89.19 811 VAL A CA 1
ATOM 6203 C C . VAL A 1 811 ? -10.930 -23.782 5.252 1.00 89.19 811 VAL A C 1
ATOM 6205 O O . VAL A 1 811 ? -10.862 -24.777 4.539 1.00 89.19 811 VAL A O 1
ATOM 6208 N N . PHE A 1 812 ? -11.273 -22.584 4.787 1.00 86.81 812 PHE A N 1
ATOM 6209 C CA . PHE A 1 812 ? -11.535 -22.296 3.386 1.00 86.81 812 PHE A CA 1
ATOM 6210 C C . PHE A 1 812 ? -11.295 -20.811 3.119 1.00 86.81 812 PHE A C 1
ATOM 6212 O O . PHE A 1 812 ? -11.567 -19.966 3.976 1.00 86.81 812 PHE A O 1
ATOM 6219 N N . ASP A 1 813 ? -10.792 -20.490 1.933 1.00 87.19 813 ASP A N 1
ATOM 6220 C CA . ASP A 1 813 ? -10.657 -19.119 1.478 1.00 87.19 813 ASP A CA 1
ATOM 6221 C C . ASP A 1 813 ? -10.963 -18.988 -0.011 1.00 87.19 813 ASP A C 1
ATOM 6223 O O . ASP A 1 813 ? -10.674 -19.871 -0.815 1.00 87.19 813 ASP A O 1
ATOM 6227 N N . GLU A 1 814 ? -11.522 -17.844 -0.386 1.00 83.38 814 GLU A N 1
ATOM 6228 C CA . GLU A 1 814 ? -11.821 -17.526 -1.776 1.00 83.38 814 GLU A CA 1
ATOM 6229 C C . GLU A 1 814 ? -11.625 -16.038 -2.053 1.00 83.38 814 GLU A C 1
ATOM 6231 O O . GLU A 1 814 ? -11.477 -15.205 -1.153 1.00 83.38 814 GLU A O 1
ATOM 6236 N N . THR A 1 815 ? -11.541 -15.699 -3.331 1.00 83.19 815 THR A N 1
ATOM 6237 C CA . THR A 1 815 ? -11.571 -14.312 -3.783 1.00 83.19 815 THR A CA 1
ATOM 6238 C C . THR A 1 815 ? -13.001 -14.002 -4.208 1.00 83.19 815 THR A C 1
ATOM 6240 O O . THR A 1 815 ? -13.446 -14.518 -5.224 1.00 83.19 815 THR A O 1
ATOM 6243 N N . LEU A 1 816 ? -13.694 -13.129 -3.469 1.00 79.31 816 LEU A N 1
ATOM 6244 C CA . LEU A 1 816 ? -15.059 -12.710 -3.819 1.00 79.31 816 LEU A CA 1
ATOM 6245 C C . LEU A 1 816 ? -15.082 -11.809 -5.056 1.00 79.31 816 LEU A C 1
ATOM 6247 O O . LEU A 1 816 ? -16.031 -11.808 -5.832 1.00 79.31 816 LEU A O 1
ATOM 6251 N N . ARG A 1 817 ? -14.026 -11.012 -5.244 1.00 69.44 817 ARG A N 1
ATOM 6252 C CA . ARG A 1 817 ? -13.886 -10.153 -6.418 1.00 69.44 817 ARG A CA 1
ATOM 6253 C C . ARG A 1 817 ? -12.421 -9.917 -6.753 1.00 69.44 817 ARG A C 1
ATOM 6255 O O . ARG A 1 817 ? -11.663 -9.420 -5.922 1.00 69.44 817 ARG A O 1
ATOM 6262 N N . ARG A 1 818 ? -12.064 -10.221 -8.003 1.00 59.50 818 ARG A N 1
ATOM 6263 C CA . ARG A 1 818 ? -10.824 -9.821 -8.680 1.00 59.50 818 ARG A CA 1
ATOM 6264 C C . ARG A 1 818 ? -11.178 -9.049 -9.947 1.00 59.50 818 ARG A C 1
ATOM 6266 O O . ARG A 1 818 ? -12.213 -9.279 -10.568 1.00 59.50 818 ARG A O 1
ATOM 6273 N N . SER A 1 819 ? -10.287 -8.159 -10.362 1.00 49.34 819 SER A N 1
ATOM 6274 C CA . SER A 1 819 ? -10.294 -7.606 -11.715 1.00 49.34 819 SER A CA 1
ATOM 6275 C C . SER A 1 819 ? -10.011 -8.705 -12.748 1.00 49.34 819 SER A C 1
ATOM 6277 O O . SER A 1 819 ? -8.844 -8.949 -13.058 1.00 49.34 819 SER A O 1
ATOM 6279 N N . THR A 1 820 ? -11.027 -9.312 -13.361 1.00 38.56 820 THR A N 1
ATOM 6280 C CA . THR A 1 820 ? -10.837 -10.046 -14.625 1.00 38.56 820 THR A CA 1
ATOM 6281 C C . THR A 1 820 ? -11.921 -9.694 -15.640 1.00 38.56 820 THR A C 1
ATOM 6283 O O . THR A 1 820 ? -13.111 -9.619 -15.344 1.00 38.56 820 THR A O 1
ATOM 6286 N N . LYS A 1 821 ? -11.476 -9.433 -16.875 1.00 35.38 821 LYS A N 1
ATOM 6287 C CA . LYS A 1 821 ? -12.315 -9.042 -18.016 1.00 35.38 821 LYS A CA 1
ATOM 6288 C C . LYS A 1 821 ? -13.300 -10.132 -18.452 1.00 35.38 821 LYS A C 1
ATOM 6290 O O . LYS A 1 821 ? -14.235 -9.821 -19.181 1.00 35.38 821 LYS A O 1
ATOM 6295 N N . SER A 1 822 ? -13.114 -11.377 -18.016 1.00 36.91 822 SER A N 1
ATOM 6296 C CA . SER A 1 822 ? -13.925 -12.522 -18.436 1.00 36.91 822 SER A CA 1
ATOM 6297 C C . SER A 1 822 ? -15.343 -12.548 -17.850 1.00 36.91 822 SER A C 1
ATOM 6299 O O . SER A 1 822 ? -16.153 -13.333 -18.326 1.00 36.91 822 SER A O 1
ATOM 6301 N N . THR A 1 823 ? -15.671 -11.688 -16.876 1.00 35.81 823 THR A N 1
ATOM 6302 C CA . THR A 1 823 ? -17.018 -11.599 -16.265 1.00 35.81 823 THR A CA 1
ATOM 6303 C C . THR A 1 823 ? -17.669 -10.217 -16.387 1.00 35.81 823 THR A C 1
ATOM 6305 O O . THR A 1 823 ? -18.677 -9.943 -15.744 1.00 35.81 823 THR A O 1
ATOM 6308 N N . GLY A 1 824 ? -17.112 -9.314 -17.202 1.00 36.84 824 GLY A N 1
ATOM 6309 C CA . GLY A 1 824 ? -17.778 -8.050 -17.544 1.00 36.84 824 GLY A CA 1
ATOM 6310 C C . GLY A 1 824 ? -17.895 -6.998 -16.430 1.00 36.84 824 GLY A C 1
ATOM 6311 O O . GLY A 1 824 ? -18.580 -6.003 -16.642 1.00 36.84 824 GLY A O 1
ATOM 6312 N N . GLY A 1 825 ? -17.233 -7.151 -15.277 1.00 47.19 825 GLY A N 1
ATOM 6313 C CA . GLY A 1 825 ? -17.266 -6.121 -14.225 1.00 47.19 825 GLY A CA 1
ATOM 6314 C C . GLY A 1 825 ? -15.979 -5.290 -14.101 1.00 47.19 825 GLY A C 1
ATOM 6315 O O . GLY A 1 825 ? -14.910 -5.685 -14.568 1.00 47.19 825 GLY A O 1
ATOM 6316 N N . GLU A 1 826 ? -16.080 -4.131 -13.448 1.00 60.53 826 GLU A N 1
ATOM 6317 C CA . GLU A 1 826 ? -14.988 -3.157 -13.318 1.00 60.53 826 GLU A CA 1
ATOM 6318 C C . GLU A 1 826 ? -13.884 -3.614 -12.339 1.00 60.53 826 GLU A C 1
ATOM 6320 O O . GLU A 1 826 ? -14.129 -4.365 -11.391 1.00 60.53 826 GLU A O 1
ATOM 6325 N N . GLU A 1 827 ? -12.649 -3.168 -12.591 1.00 68.69 827 GLU A N 1
ATOM 6326 C CA . GLU A 1 827 ? -11.463 -3.455 -11.775 1.00 68.69 827 GLU A CA 1
ATOM 6327 C C . GLU A 1 827 ? -11.465 -2.652 -10.459 1.00 68.69 827 GLU A C 1
ATOM 6329 O O . GLU A 1 827 ? -11.748 -1.451 -10.470 1.00 68.69 827 GLU A O 1
ATOM 6334 N N . MET A 1 828 ? -11.082 -3.295 -9.346 1.00 77.69 828 MET A N 1
ATOM 6335 C CA . MET A 1 828 ? -10.779 -2.603 -8.090 1.00 77.69 828 MET A CA 1
ATOM 6336 C C . MET A 1 828 ? -9.389 -1.961 -8.128 1.00 77.69 828 MET A C 1
ATOM 6338 O O . MET A 1 828 ? -8.470 -2.483 -8.753 1.00 77.69 828 MET A O 1
ATOM 6342 N N . ASN A 1 829 ? -9.219 -0.824 -7.457 1.00 76.69 829 ASN A N 1
ATOM 6343 C CA . ASN A 1 829 ? -7.930 -0.135 -7.393 1.00 76.69 829 ASN A CA 1
ATOM 6344 C C . ASN A 1 829 ? -7.713 0.429 -5.994 1.00 76.69 829 ASN A C 1
ATOM 6346 O O . ASN A 1 829 ? -8.378 1.397 -5.596 1.00 76.69 829 ASN A O 1
ATOM 6350 N N . ASN A 1 830 ? -6.778 -0.174 -5.265 1.00 81.25 830 ASN A N 1
ATOM 6351 C CA . ASN A 1 830 ? -6.446 0.167 -3.894 1.00 81.25 830 ASN A CA 1
ATOM 6352 C C . ASN A 1 830 ? -7.668 0.116 -2.947 1.00 81.25 830 ASN A C 1
ATOM 6354 O O . ASN A 1 830 ? -8.026 1.145 -2.356 1.00 81.25 830 ASN A O 1
ATOM 6358 N N . PRO A 1 831 ? -8.352 -1.042 -2.811 1.00 90.44 831 PRO A N 1
ATOM 6359 C CA . PRO A 1 831 ? -9.425 -1.203 -1.834 1.00 90.44 831 PRO A CA 1
ATOM 6360 C C . PRO A 1 831 ? -8.852 -1.149 -0.413 1.00 90.44 831 PRO A C 1
ATOM 6362 O O . PRO A 1 831 ? -7.946 -1.903 -0.075 1.00 90.44 831 PRO A O 1
ATOM 6365 N N . LEU A 1 832 ? -9.353 -0.235 0.415 1.00 91.69 832 LEU A N 1
ATOM 6366 C CA . LEU A 1 832 ? -8.720 0.114 1.687 1.00 91.69 832 LEU A CA 1
ATOM 6367 C C . LEU A 1 832 ? -9.521 -0.327 2.910 1.00 91.69 832 LEU A C 1
ATOM 6369 O O . LEU A 1 832 ? -8.980 -1.005 3.774 1.00 91.69 832 LEU A O 1
ATOM 6373 N N . SER A 1 833 ? -10.795 0.052 2.986 1.00 95.31 833 SER A N 1
ATOM 6374 C CA . SER A 1 833 ? -11.688 -0.260 4.107 1.00 95.31 833 SER A CA 1
ATOM 6375 C C . SER A 1 833 ? -12.931 -0.973 3.597 1.00 95.31 833 SER A C 1
ATOM 6377 O O . SER A 1 833 ? -13.361 -0.735 2.465 1.00 95.31 833 SER A O 1
ATOM 6379 N N . ILE A 1 834 ? -13.482 -1.851 4.430 1.00 96.50 834 ILE A N 1
ATOM 6380 C CA . ILE A 1 834 ? -14.654 -2.669 4.143 1.00 96.50 834 ILE A CA 1
ATOM 6381 C C . ILE A 1 834 ? -15.664 -2.520 5.283 1.00 96.50 834 ILE A C 1
ATOM 6383 O O . ILE A 1 834 ? -15.291 -2.510 6.453 1.00 96.50 834 ILE A O 1
ATOM 6387 N N . ALA A 1 835 ? -16.940 -2.387 4.940 1.00 96.00 835 ALA A N 1
ATOM 6388 C CA . ALA A 1 835 ? -18.061 -2.366 5.874 1.00 96.00 835 ALA A CA 1
ATOM 6389 C C . ALA A 1 835 ? -19.218 -3.201 5.311 1.00 96.00 835 ALA A C 1
ATOM 6391 O O . ALA A 1 835 ? -19.231 -3.524 4.124 1.00 96.00 835 ALA A O 1
ATOM 6392 N N . GLN A 1 836 ? -20.196 -3.525 6.154 1.00 94.38 836 GLN A N 1
ATOM 6393 C CA . GLN A 1 836 ? -21.441 -4.170 5.736 1.00 94.38 836 GLN A CA 1
ATOM 6394 C C . GLN A 1 836 ? -22.642 -3.506 6.398 1.00 94.38 836 GLN A C 1
ATOM 6396 O O . GLN A 1 836 ? -22.483 -2.946 7.485 1.00 94.38 836 GLN A O 1
ATOM 6401 N N . ASP A 1 837 ? -23.812 -3.617 5.781 1.00 92.88 837 ASP A N 1
ATOM 6402 C CA . ASP A 1 837 ? -25.092 -3.340 6.439 1.00 92.88 837 ASP A CA 1
ATOM 6403 C C . ASP A 1 837 ? -25.766 -4.624 6.966 1.00 92.88 837 ASP A C 1
ATOM 6405 O O . ASP A 1 837 ? -25.213 -5.724 6.870 1.00 92.88 837 ASP A O 1
ATOM 6409 N N . ASP A 1 838 ? -26.954 -4.468 7.559 1.00 90.12 838 ASP A N 1
ATOM 6410 C CA . ASP A 1 838 ? -27.731 -5.564 8.156 1.00 90.12 838 ASP A CA 1
ATOM 6411 C C . ASP A 1 838 ? -28.220 -6.588 7.114 1.00 90.12 838 ASP A C 1
ATOM 6413 O O . ASP A 1 838 ? -28.370 -7.771 7.431 1.00 90.12 838 ASP A O 1
ATOM 6417 N N . ASP A 1 839 ? -28.432 -6.146 5.870 1.00 89.56 839 ASP A N 1
ATOM 6418 C CA . ASP A 1 839 ? -28.899 -6.984 4.759 1.00 89.56 839 ASP A CA 1
ATOM 6419 C C . ASP A 1 839 ? -27.750 -7.811 4.152 1.00 89.56 839 ASP A C 1
ATOM 6421 O O . ASP A 1 839 ? -27.967 -8.742 3.374 1.00 89.56 839 ASP A O 1
ATOM 6425 N N . GLY A 1 840 ? -26.510 -7.519 4.555 1.00 91.50 840 GLY A N 1
ATOM 6426 C CA . GLY A 1 840 ? -25.320 -8.211 4.089 1.00 91.50 840 GLY A CA 1
ATOM 6427 C C . GLY A 1 840 ? -24.726 -7.624 2.811 1.00 91.50 840 GLY A C 1
ATOM 6428 O O . GLY A 1 840 ? -23.892 -8.286 2.182 1.00 91.50 840 GLY A O 1
ATOM 6429 N N . ASN A 1 841 ? -25.109 -6.398 2.438 1.00 93.50 841 ASN A N 1
ATOM 6430 C CA . ASN A 1 841 ? -24.436 -5.641 1.388 1.00 93.50 841 ASN A CA 1
ATOM 6431 C C . ASN A 1 841 ? -23.037 -5.251 1.860 1.00 93.50 841 ASN A C 1
ATOM 6433 O O . ASN A 1 841 ? -22.850 -4.832 3.003 1.00 93.50 841 ASN A O 1
ATOM 6437 N N . ILE A 1 842 ? -22.047 -5.358 0.976 1.00 95.00 842 ILE A N 1
ATOM 6438 C CA . ILE A 1 842 ? -20.647 -5.052 1.292 1.00 95.00 842 ILE A CA 1
ATOM 6439 C C . ILE A 1 842 ? -20.264 -3.724 0.644 1.00 95.00 842 ILE A C 1
ATOM 6441 O O . ILE A 1 842 ? -20.531 -3.484 -0.531 1.00 95.00 842 ILE A O 1
ATOM 6445 N N . TYR A 1 843 ? -19.578 -2.873 1.398 1.00 95.62 843 TYR A N 1
ATOM 6446 C CA . TYR A 1 843 ? -19.140 -1.546 0.981 1.00 95.62 843 TYR A CA 1
ATOM 6447 C C . TYR A 1 843 ? -17.626 -1.473 1.065 1.00 95.62 843 TYR A C 1
ATOM 6449 O O . TYR A 1 843 ? -17.060 -1.699 2.131 1.00 95.62 843 TYR A O 1
ATOM 6457 N N . VAL A 1 844 ? -16.966 -1.131 -0.039 1.00 95.88 844 VAL A N 1
ATOM 6458 C CA . VAL A 1 844 ? -15.504 -1.068 -0.112 1.00 95.88 844 VAL A CA 1
ATOM 6459 C C . VAL A 1 844 ? -15.049 0.315 -0.541 1.00 95.88 844 VAL A C 1
ATOM 6461 O O . VAL A 1 844 ? -15.397 0.781 -1.624 1.00 95.88 844 VAL A O 1
ATOM 6464 N N . ALA A 1 845 ? -14.219 0.953 0.278 1.00 94.69 845 ALA A N 1
ATOM 6465 C CA . ALA A 1 845 ? -13.540 2.192 -0.073 1.00 94.69 845 ALA A CA 1
ATOM 6466 C C . ALA A 1 845 ? -12.398 1.918 -1.057 1.00 94.69 845 ALA A C 1
ATOM 6468 O O . ALA A 1 845 ? -11.388 1.334 -0.677 1.00 94.69 845 ALA A O 1
ATOM 6469 N N . GLU A 1 846 ? -12.524 2.364 -2.306 1.00 87.75 846 GLU A N 1
ATOM 6470 C CA . GLU A 1 846 ? -11.454 2.271 -3.302 1.00 87.75 846 GLU A CA 1
ATOM 6471 C C . GLU A 1 846 ? -10.719 3.600 -3.413 1.00 87.75 846 GLU A C 1
ATOM 6473 O O . GLU A 1 846 ? -11.178 4.555 -4.055 1.00 87.75 846 GLU A O 1
ATOM 6478 N N . TYR A 1 847 ? -9.549 3.650 -2.779 1.00 81.44 847 TYR A N 1
ATOM 6479 C CA . TYR A 1 847 ? -8.795 4.881 -2.591 1.00 81.44 847 TYR A CA 1
ATOM 6480 C C . TYR A 1 847 ? -8.424 5.540 -3.925 1.00 81.44 847 TYR A C 1
ATOM 6482 O O . TYR A 1 847 ? -8.629 6.744 -4.105 1.00 81.44 847 TYR A O 1
ATOM 6490 N N . ARG A 1 848 ? -7.923 4.750 -4.888 1.00 74.69 848 ARG A N 1
ATOM 6491 C CA . ARG A 1 848 ? -7.450 5.263 -6.186 1.00 74.69 848 ARG A CA 1
ATOM 6492 C C . ARG A 1 848 ? -8.551 5.410 -7.233 1.00 74.69 848 ARG A C 1
ATOM 6494 O O . ARG A 1 848 ? -8.437 6.293 -8.078 1.00 74.69 848 ARG A O 1
ATOM 6501 N N . ASN A 1 849 ? -9.627 4.625 -7.154 1.00 76.06 849 ASN A N 1
ATOM 6502 C CA . ASN A 1 849 ? -10.787 4.802 -8.040 1.00 76.06 849 ASN A CA 1
ATOM 6503 C C . ASN A 1 849 ? -11.720 5.942 -7.599 1.00 76.06 849 ASN A C 1
ATOM 6505 O O . ASN A 1 849 ? -12.674 6.252 -8.312 1.00 76.06 849 ASN A O 1
ATOM 6509 N N . ALA A 1 850 ? -11.455 6.585 -6.454 1.00 80.62 850 ALA A N 1
ATOM 6510 C CA . ALA A 1 850 ? -12.269 7.679 -5.928 1.00 80.62 850 ALA A CA 1
ATOM 6511 C C . ALA A 1 850 ? -13.765 7.309 -5.849 1.00 80.62 850 ALA A C 1
ATOM 6513 O O . ALA A 1 850 ? -14.652 8.081 -6.247 1.00 80.62 850 ALA A O 1
ATOM 6514 N N . ARG A 1 851 ? -14.043 6.120 -5.303 1.00 86.81 851 ARG A N 1
ATOM 6515 C CA . ARG A 1 851 ? -15.401 5.604 -5.130 1.00 86.81 851 ARG A CA 1
ATOM 6516 C C . ARG A 1 851 ? -15.528 4.658 -3.942 1.00 86.81 851 ARG A C 1
ATOM 6518 O O . ARG A 1 851 ? -14.536 4.140 -3.437 1.00 86.81 851 ARG A O 1
ATOM 6525 N N . ILE A 1 852 ? -16.771 4.410 -3.547 1.00 91.94 852 ILE A N 1
ATOM 6526 C CA . ILE A 1 852 ? -17.165 3.230 -2.779 1.00 91.94 852 ILE A CA 1
ATOM 6527 C C . ILE A 1 852 ? -17.778 2.229 -3.755 1.00 91.94 852 ILE A C 1
ATOM 6529 O O . ILE A 1 852 ? -18.707 2.593 -4.480 1.00 91.94 852 ILE A O 1
ATOM 6533 N N . SER A 1 853 ? -17.271 1.000 -3.784 1.00 90.56 853 SER A N 1
ATOM 6534 C CA . SER A 1 853 ? -17.945 -0.126 -4.436 1.00 90.56 853 SER A CA 1
ATOM 6535 C C . SER A 1 853 ? -18.947 -0.751 -3.489 1.00 90.56 853 SER A C 1
ATOM 6537 O O . SER A 1 853 ? -18.608 -1.024 -2.340 1.00 90.56 853 SER A O 1
ATOM 6539 N N . VAL A 1 854 ? -20.164 -0.967 -3.975 1.00 91.62 854 VAL A N 1
ATOM 6540 C CA . VAL A 1 854 ? -21.251 -1.586 -3.221 1.00 91.62 854 VAL A CA 1
ATOM 6541 C C . VAL A 1 854 ? -21.611 -2.905 -3.883 1.00 91.62 854 VAL A C 1
ATOM 6543 O O . VAL A 1 854 ? -22.013 -2.913 -5.045 1.00 91.62 854 VAL A O 1
ATOM 6546 N N . PHE A 1 855 ? -21.447 -3.991 -3.138 1.00 90.31 855 PHE A N 1
ATOM 6547 C CA . PHE A 1 855 ? -21.779 -5.350 -3.537 1.00 90.31 855 PHE A CA 1
ATOM 6548 C C . PHE A 1 855 ? -23.111 -5.721 -2.896 1.00 90.31 855 PHE A C 1
ATOM 6550 O O . PHE A 1 855 ? -23.207 -5.792 -1.669 1.00 90.31 855 PHE A O 1
ATOM 6557 N N . VAL A 1 856 ? -24.122 -5.942 -3.726 1.00 90.75 856 VAL A N 1
ATOM 6558 C CA . VAL A 1 856 ? -25.476 -6.312 -3.311 1.00 90.75 856 VAL A CA 1
ATOM 6559 C C . VAL A 1 856 ? -25.652 -7.808 -3.549 1.00 90.75 856 VAL A C 1
ATOM 6561 O O . VAL A 1 856 ? -25.510 -8.230 -4.696 1.00 90.75 856 VAL A O 1
ATOM 6564 N N . PRO A 1 857 ? -25.895 -8.632 -2.517 1.00 89.69 857 PRO A N 1
ATOM 6565 C CA . PRO A 1 857 ? -26.026 -10.073 -2.683 1.00 89.69 857 PRO A CA 1
ATOM 6566 C C . PRO A 1 857 ? -27.129 -10.430 -3.676 1.00 89.69 857 PRO A C 1
ATOM 6568 O O . PRO A 1 857 ? -28.256 -9.945 -3.554 1.00 89.69 857 PRO A O 1
ATOM 6571 N N . LYS A 1 858 ? -26.834 -11.310 -4.636 1.00 87.38 858 LYS A N 1
ATOM 6572 C CA . LYS A 1 858 ? -27.885 -11.874 -5.482 1.00 87.38 858 LYS A CA 1
ATOM 6573 C C . LYS A 1 858 ? -28.691 -12.912 -4.699 1.00 87.38 858 LYS A C 1
ATOM 6575 O O . LYS A 1 858 ? -28.105 -13.696 -3.947 1.00 87.38 858 LYS A O 1
ATOM 6580 N N . PRO A 1 859 ? -30.023 -12.962 -4.874 1.00 84.25 859 PRO A N 1
ATOM 6581 C CA . PRO A 1 859 ? -30.840 -13.998 -4.260 1.00 84.25 859 PRO A CA 1
ATOM 6582 C C . PRO A 1 859 ? -30.399 -15.397 -4.702 1.00 84.25 859 PRO A C 1
ATOM 6584 O O . PRO A 1 859 ? -30.174 -15.640 -5.887 1.00 84.25 859 PRO A O 1
ATOM 6587 N N . VAL A 1 860 ? -30.345 -16.332 -3.756 1.00 84.25 860 VAL A N 1
ATOM 6588 C CA . VAL A 1 860 ? -30.144 -17.766 -4.012 1.00 84.25 860 VAL A CA 1
ATOM 6589 C C . VAL A 1 860 ? -31.304 -18.554 -3.416 1.00 84.25 860 VAL A C 1
ATOM 6591 O O . VAL A 1 860 ? -31.945 -18.094 -2.470 1.00 84.25 860 VAL A O 1
ATOM 6594 N N . LYS A 1 861 ? -31.583 -19.738 -3.968 1.00 78.50 861 LYS A N 1
ATOM 6595 C CA . LYS A 1 861 ? -32.565 -20.652 -3.378 1.00 78.50 861 LYS A CA 1
ATOM 6596 C C . LYS A 1 861 ? -31.937 -21.379 -2.191 1.00 78.50 861 LYS A C 1
ATOM 6598 O O . LYS A 1 861 ? -30.945 -22.086 -2.365 1.00 78.50 861 LYS A O 1
ATOM 6603 N N . CYS A 1 862 ? -32.543 -21.173 -1.029 1.00 76.12 862 CYS A N 1
ATOM 6604 C CA . CYS A 1 862 ? -32.496 -22.067 0.117 1.00 76.12 862 CYS A CA 1
ATOM 6605 C C . CYS A 1 862 ? -33.706 -23.017 -0.011 1.00 76.12 862 CYS A C 1
ATOM 6607 O O . CYS A 1 862 ? -33.565 -24.186 0.379 1.00 76.12 862 CYS A O 1
#

Foldseek 3Di:
DWDWDDFDDDDDDFDWTWTWDKDFDFDDDWAKDWDDDAALEDALVQLKDKTKMWTAAQAKWWKKKFKAQPVPRHTPGIGTDDTDHHGGGIMTITITRDGPVCLPGQKMKIKMATHDPVRDHGDPRRIDIGMGGYDHDPDPDQPADQFVLGPPVPDGFASHWLLQQADDPFDKAQLPQRLAAHAAPVRGHRVFPTAADWQDDDQEDRPQWDRDDRWIKGFAEAFDQDDDPTGGFHPRGWGFYLFDQFWKKKKWKWADFPPQPQQFWKKWWKKALHSQAIWIWMFTGHNVGTKIWIWGGDNNHTPDIDIDRDDDDADPRRMKMWMWGANNQVQQKIWTWMDRPPDDTDTDDIDHGFCSSRPLAQQQAGPSNSGSIITGMGTHSRPDPGGTMMIIRMITMHTDDDDADPADPPPPPFDDWAFDKDWFFFAQWAAWDADPVGWIWTAHQQQKIKIFDDPVVVPDTPDIDIAHEPDPQKGWHAKDFQPCVVVVWRKMKIWIFHHLDPDFDFQRIWIWMFTDPRSHDIDTQAGSAGDARRHAYWAYWDADPQQKIKTQAAFNFQFQAQDPDTGGRNFHGEQRHQATKIFNSVDPPFFRYQNDPDDPVCRNPQVFYALDGRPGRIGGQEHAAHHWHDWEQFPLRWIKTKGFHHRRQQTFFFDAPDPDDQPDARRHHDDPPDPRNLGGFPFFFIFMAGDGGLAHAARAHRSQSRGGGFFEAQAPDADVVQWDQAPRRDIDHRYGVSHPHRTGHRDDPDPHGYYDYTQHRHGTSQVFHAKYQQCACFSVCSSHRWMWTARQGHQRFIKTFDADPNNRHTPGMDTNDGDDPPPPDDHAHRFHYWDADRNRWIWTDRSVVSIIMITHTDHDDD

InterPro domains:
  IPR001258 NHL repeat [PF01436] (829-855)
  IPR001258 NHL repeat [PS51125] (819-858)
  IPR011041 Soluble quinoprotein glucose/sorbosone dehydrogenase, beta-propeller domain superfamily [SSF50952] (421-719)
  IPR011042 Six-bladed beta-propeller, TolB-like [G3DSA:2.120.10.30] (424-856)

Radius of gyration: 29.39 Å; chains: 1; bounding box: 76×66×80 Å

Secondary structure (DSSP, 8-state):
-----PPPP-SS----------------S-EEEE-TT--SEEETTT-EEEEEEEEEESS-EEEEEEEEETTT--EEEEEEEEEEPTTEEEEEEEEEEPPGGGTT-SEEEEEEEEEETT-PPP-STTEEEEEEEEE---------B--SS-SSTT--SBSS-GGGSBPPSSEEE--SS---SSB-TTS-B-S--EEPPPSSS-S--GGGEEEETTEEEEE--S---SSSS----S--EEEE---SSSEEEEEEEEEPPS---SS--EEEEEEESSSSSEEEEEEEEETTEEEEEEEEEETTEEEEEEEEE-SSPPPTT-EEEEEEEEETTTTTEEEEEEEETTSPPEEEEEEE--TTTT---GGGS-TTT----EEEEEEE-TT-SS--EEEEEEEEEEEEPPPPPPPPPPPTTPPP--EEEEEEE-SSEEEEEE-TTS-EEEEETTSEEEEEEEETTTTEEEEEEEEE-S-SSEEEEEEEE-GGGGGT--EEEEEEEE-SSSS--TT-EEEEEEESTTS-EEEEEEEEE---SSS--EEEEEE-TTSPEEEEE--SSSSSB--S-SSS--SPP-TTSSEEEEE-TTSTT---B---SS-HHHHHHH-----SPPSSS-EEEEE--S-EEEEEE-TTS-EEEEE----SS--BPPPPPTT--TTS---PPPPTTS-GGGSBPPP-EEEEEEE-TT-B-S--BGGGTB---TT-B-SSS--GGGEEE-TTS-EEE---TTSPTTBPPP-SSTTPPPB---SEEEEET--EEEEEE----TGGGTTTT-EEEEESSTT-EEEEEEEPTTSSSEEEEEEEE---GGGT-PPP-SEEEEEE-TT--EEEEETTTTEEEEEEEPP---

Organism: NCBI:txid101924